Protein 7UBZ (pdb70)

Solvent-accessible surface area: 37827 Å² total; per-residue (Å²): 117,94,34,130,5,78,44,4,9,88,56,132,27,21,68,0,0,108,4,3,58,83,15,80,27,117,61,0,81,125,40,3,103,59,18,82,13,50,131,71,15,141,82,43,0,10,0,4,1,2,1,0,13,12,0,14,104,150,67,73,41,107,98,36,25,58,2,0,6,38,0,20,125,47,44,2,34,14,25,38,49,12,77,67,2,32,6,0,3,0,15,0,0,0,22,0,36,39,7,43,5,0,103,6,0,5,104,25,56,18,56,19,62,14,70,8,128,54,49,45,12,6,1,0,4,9,0,0,10,6,119,41,17,98,0,0,56,7,0,20,104,107,54,10,65,31,50,25,58,8,92,14,13,8,4,0,2,4,1,0,1,1,2,46,7,23,77,5,0,15,21,0,2,96,101,53,6,56,23,82,42,120,5,108,58,23,30,21,2,6,15,1,0,64,85,3,27,117,153,21,159,121,59,30,126,65,70,151,60,0,35,75,0,54,63,19,3,80,141,101,65,10,121,54,88,16,82,107,58,213,119,115,22,120,6,74,45,4,7,90,55,129,25,21,68,0,0,120,4,2,61,90,16,79,25,118,64,0,81,146,41,3,100,57,17,82,14,52,134,70,18,137,80,42,0,11,0,4,1,2,1,0,6,8,0,17,109,140,49,70,43,104,98,34,25,59,2,0,5,37,0,20,128,46,44,2,32,14,24,39,49,13,78,61,3,31,6,0,3,0,14,0,0,0,21,0,37,39,7,42,5,0,105,5,0,6,103,23,58,20,57,20,60,13,71,7,125,54,47,45,10,6,1,0,4,9,0,0,15,8,95,39,17,99,0,0,56,5,0,21,106,105,51,10,67,29,49,24,60,8,92,18,12,7,4,0,3,5,1,0,1,1,3,71,8,14,81,4,0,15,22,0,2,99,100,51,6,58,24,79,45,131,6,112,54,24,34,18,2,6,14,2,0,61,76,12,28,117,137,21,158,120,41,29,119,63,70,127,68,0,32,70,0,43,78,19,3,83,137,82,66,11,117,65,86,16,77,112,62,146,168,65,148,45,77,26,33,100,87,11,92,60,55,69,76,24,21,48,123,0,66,129,21,164,102,96,52,0,70,106,0,0,164,90,0,34,61,16,10,74,39,3,2,37,15,62,0,6,49,3,0,52,70,18,116,22,2,59,106,91,5,84,57,44,20,110,11,18,112,31,0,1,52,61,56,50,15,0,132,94,4,22,1,16,60,6,0,0,4,32,10,16,56,94,14,42,0,2,0,1,0,0,36,28,70,80,82,24,0,43,117,59,11,45,25,0,0,0,37,27,32,74,109,123,83,59,50,3,9,97,41,0,11,82,18,0,12,26,45,89,58,56,117,11,4,18,49,4,0,30,7,10,16,48,11,26,141,36,135,18,36,101,21,70,99,114,82,42,31,20,119,45,24,82,81,31,58,112,64,10,96,40,1,17,69,57,5,160,77,89,112,116,191,124,26,67,25,32,102,107,17,93,58,55,70,66,15,28,45,119,0,65,124,22,162,104,91,53,0,76,120,3,2,68,90,0,37,58,15,10,84,38,3,2,32,15,54,0,11,43,2,0,63,82,19,116,26,2,60,108,92,4,85,61,42,18,109,9,18,116,34,0,1,48,58,56,43,19,0,130,111,3,22,0,16,62,6,0,0,2,29,10,14,55,96,14,40,0,3,0,1,0,0,33,26,67,82,83,24,0,40,118,64,13,40,24,0,0,0,2,31,14,75,105,119,68,62,47,3,11,98,55,0,16,81,16,0,13,26,74,99,54,38,101,14,4,0,39,4,0,4,8,9,17,45,8,28,139,30,135,21,40,49,9,17,114,13,25,58,1,0,66,25,4,79,86,83,129,92,40,28,23,54,44,25,97,83,31,59,112,70,9,93,85,3,20,70,61,8,162,81,96,128

Nearest PDB structures (foldseek):
  9cys-assembly1_I  TM=1.002E+00  e=6.330E-37  Enterobacter cloacae
  7kb2-assembly2_B  TM=9.892E-01  e=1.558E-25  Enterobacter cloacae subsp. cloacae ATCC 13047
  1k1b-assembly1_A  TM=7.495E-01  e=2.808E-07  Homo sapiens
  3t9k-assembly1_A  TM=4.883E-01  e=1.430E-04  Homo sapiens
  3t9k-assembly2_B  TM=4.701E-01  e=3.176E-04  Homo sapiens

Organism: Enterobacter cloacae subsp. cloacae (strain ATCC 13047 / DSM 30054 / NBRC 13535 / NCTC 10005 / WDCM 00083 / NCDC 279-56) (NCBI:txid716541)

Structure (mmCIF, N/CA/C/O backbone):
data_7UBZ
#
_entry.id   7UBZ
#
_cell.length_a   87.172
_cell.length_b   120.493
_cell.length_c   122.804
_cell.angle_alpha   90.000
_cell.angle_beta   90.000
_cell.angle_gamma   90.000
#
_symmetry.space_group_name_H-M   'P 21 21 21'
#
loop_
_entity.id
_entity.type
_entity.pdbx_description
1 polymer 'Ankyrin repeat domain-containing protein'
2 polymer 'T6SS lipase effector'
3 non-polymer GLYCEROL
4 non-polymer 'CITRATE ANION'
5 non-polymer methylglyoxal
6 water water
#
loop_
_atom_site.group_PDB
_atom_site.id
_atom_site.type_symbol
_atom_site.label_atom_id
_atom_site.label_alt_id
_atom_site.label_comp_id
_atom_site.label_asym_id
_atom_site.label_entity_id
_atom_site.label_seq_id
_atom_site.pdbx_PDB_ins_code
_atom_site.Cartn_x
_atom_site.Cartn_y
_atom_site.Cartn_z
_atom_site.occupancy
_atom_site.B_iso_or_equiv
_atom_site.auth_seq_id
_atom_site.auth_comp_id
_atom_site.auth_asym_id
_atom_site.auth_atom_id
_atom_site.pdbx_PDB_model_num
ATOM 1 N N . MET A 1 1 ? 43.927 11.359 30.890 1.00 76.33 1 MET A N 1
ATOM 2 C CA . MET A 1 1 ? 42.577 11.203 30.359 1.00 74.14 1 MET A CA 1
ATOM 3 C C . MET A 1 1 ? 42.527 10.081 29.324 1.00 81.68 1 MET A C 1
ATOM 4 O O . MET A 1 1 ? 42.530 8.896 29.675 1.00 75.22 1 MET A O 1
ATOM 6 N N . ASP A 1 2 ? 42.467 10.471 28.048 1.00 80.78 2 ASP A N 1
ATOM 7 C CA . ASP A 1 2 ? 42.554 9.543 26.924 1.00 73.74 2 ASP A CA 1
ATOM 8 C C . ASP A 1 2 ? 44.012 9.505 26.476 1.00 60.65 2 ASP A C 1
ATOM 9 O O . ASP A 1 2 ? 44.548 10.509 25.994 1.00 57.19 2 ASP A O 1
ATOM 11 N N . LEU A 1 3 ? 44.658 8.358 26.664 1.00 55.20 3 LEU A N 1
ATOM 12 C CA . LEU A 1 3 ? 46.074 8.212 26.349 1.00 43.21 3 LEU A CA 1
ATOM 13 C C . LEU A 1 3 ? 46.257 8.000 24.848 1.00 32.99 3 LEU A C 1
ATOM 14 O O . LEU A 1 3 ? 45.376 7.476 24.166 1.00 43.86 3 LEU A O 1
ATOM 19 N N . LYS A 1 4 ? 47.416 8.402 24.339 1.00 35.63 4 LYS A N 1
ATOM 20 C CA . LYS A 1 4 ? 47.748 8.183 22.944 1.00 36.81 4 LYS A CA 1
ATOM 21 C C . LYS A 1 4 ? 49.025 7.364 22.849 1.00 31.23 4 LYS A C 1
ATOM 22 O O . LYS A 1 4 ? 50.035 7.738 23.455 1.00 31.94 4 LYS A O 1
ATOM 28 N N . PRO A 1 5 ? 49.041 6.280 22.081 1.00 33.26 5 PRO A N 1
ATOM 29 C CA . PRO A 1 5 ? 50.227 5.402 22.107 1.00 33.08 5 PRO A CA 1
ATOM 30 C C . PRO A 1 5 ? 51.467 6.060 21.558 1.00 35.16 5 PRO A C 1
ATOM 31 O O . PRO A 1 5 ? 52.575 5.710 21.980 1.00 28.40 5 PRO A O 1
ATOM 35 N N . ASP A 1 6 ? 51.310 7.034 20.647 1.00 30.14 6 ASP A N 1
ATOM 36 C CA . ASP A 1 6 ? 52.432 7.765 20.064 1.00 31.41 6 ASP A CA 1
ATOM 37 C C . ASP A 1 6 ? 53.176 8.603 21.084 1.00 31.34 6 ASP A C 1
ATOM 38 O O . ASP A 1 6 ? 54.316 9.001 20.833 1.00 34.76 6 ASP A O 1
ATOM 43 N N . ASN A 1 7 ? 52.561 8.898 22.229 1.00 33.16 7 ASN A N 1
ATOM 44 C CA . ASN A 1 7 ? 53.284 9.591 23.288 1.00 30.92 7 ASN A CA 1
ATOM 45 C C . ASN A 1 7 ? 54.328 8.712 23.959 1.00 31.81 7 ASN A C 1
ATOM 46 O O . ASN A 1 7 ? 55.236 9.244 24.617 1.00 30.44 7 ASN A O 1
ATOM 51 N N . TYR A 1 8 ? 54.247 7.391 23.786 1.00 31.74 8 TYR A N 1
ATOM 52 C CA . TYR A 1 8 ? 55.171 6.485 24.465 1.00 31.87 8 TYR A CA 1
ATOM 53 C C . TYR A 1 8 ? 55.999 5.616 23.547 1.00 26.25 8 TYR A C 1
ATOM 54 O O . TYR A 1 8 ? 57.108 5.221 23.938 1.00 29.19 8 TYR A O 1
ATOM 63 N N . PHE A 1 9 ? 55.503 5.291 22.352 1.00 25.74 9 PHE A N 1
ATOM 64 C CA . PHE A 1 9 ? 56.128 4.302 21.489 1.00 27.04 9 PHE A CA 1
ATOM 65 C C . PHE A 1 9 ? 56.295 4.823 20.067 1.00 34.95 9 PHE A C 1
ATOM 66 O O . PHE A 1 9 ? 55.520 5.666 19.590 1.00 29.61 9 PHE A O 1
ATOM 74 N N . SER A 1 10 ? 57.263 4.223 19.374 1.00 28.84 10 SER A N 1
ATOM 75 C CA A SER A 1 10 ? 57.431 4.443 17.941 0.64 28.37 10 SER A CA 1
ATOM 76 C CA B SER A 1 10 ? 57.475 4.446 17.947 0.36 28.47 10 SER A CA 1
ATOM 77 C C . SER A 1 10 ? 57.735 3.110 17.263 1.00 38.38 10 SER A C 1
ATOM 78 O O . SER A 1 10 ? 57.829 2.060 17.909 1.00 29.22 10 SER A O 1
ATOM 83 N N . GLY A 1 11 ? 57.853 3.141 15.931 1.00 31.63 11 GLY A N 1
ATOM 84 C CA . GLY A 1 11 ? 58.218 1.914 15.216 1.00 32.71 11 GLY A CA 1
ATOM 85 C C . GLY A 1 11 ? 57.308 0.720 15.465 1.00 27.61 11 GLY A C 1
ATOM 86 O O . GLY A 1 11 ? 56.078 0.835 15.545 1.00 28.95 11 GLY A O 1
ATOM 87 N N . GLN A 1 12 ? 57.919 -0.467 15.528 1.00 27.13 12 GLN A N 1
ATOM 88 C CA . GLN A 1 12 ? 57.135 -1.687 15.671 1.00 29.39 12 GLN A CA 1
ATOM 89 C C . GLN A 1 12 ? 56.440 -1.753 17.025 1.00 26.40 12 GLN A C 1
ATOM 90 O O . GLN A 1 12 ? 55.362 -2.336 17.121 1.00 25.90 12 GLN A O 1
ATOM 96 N N . GLN A 1 13 ? 57.040 -1.169 18.068 1.00 25.93 13 GLN A N 1
ATOM 97 C CA . GLN A 1 13 ? 56.340 -1.116 19.356 1.00 22.94 13 GLN A CA 1
ATOM 98 C C . GLN A 1 13 ? 55.068 -0.300 19.223 1.00 28.65 13 GLN A C 1
ATOM 99 O O . GLN A 1 13 ? 54.035 -0.644 19.799 1.00 23.24 13 GLN A O 1
ATOM 105 N N . LEU A 1 14 ? 55.115 0.783 18.447 1.00 25.49 14 LEU A N 1
ATOM 106 C CA . LEU A 1 14 ? 53.907 1.580 18.236 1.00 27.28 14 LEU A CA 1
ATOM 107 C C . LEU A 1 14 ? 52.853 0.792 17.465 1.00 26.57 14 LEU A C 1
ATOM 108 O O . LEU A 1 14 ? 51.661 0.885 17.764 1.00 24.36 14 LEU A O 1
ATOM 113 N N . THR A 1 15 ? 53.258 0.027 16.451 1.00 28.23 15 THR A N 1
ATOM 114 C CA . THR A 1 15 ? 52.274 -0.773 15.727 1.00 26.85 15 THR A CA 1
ATOM 115 C C . THR A 1 15 ? 51.566 -1.761 16.664 1.00 30.93 15 THR A C 1
ATOM 116 O O . THR A 1 15 ? 50.333 -1.888 16.639 1.00 26.42 15 THR A O 1
ATOM 120 N N . LEU A 1 16 ? 52.325 -2.419 17.547 1.00 23.40 16 LEU A N 1
ATOM 121 C CA . LEU A 1 16 ? 51.694 -3.282 18.556 1.00 21.29 16 LEU A CA 1
ATOM 122 C C . LEU A 1 16 ? 50.835 -2.474 19.536 1.00 22.59 16 LEU A C 1
ATOM 123 O O . LEU A 1 16 ? 49.743 -2.904 19.905 1.00 24.76 16 LEU A O 1
ATOM 128 N N . ALA A 1 17 ? 51.338 -1.320 19.996 1.00 23.58 17 ALA A N 1
ATOM 129 C CA . ALA A 1 17 ? 50.553 -0.481 20.907 1.00 22.60 17 ALA A CA 1
ATOM 130 C C . ALA A 1 17 ? 49.229 -0.052 20.287 1.00 27.45 17 ALA A C 1
ATOM 131 O O . ALA A 1 17 ? 48.237 0.118 20.994 1.00 24.29 17 ALA A O 1
ATOM 133 N N . ARG A 1 18 ? 49.184 0.139 18.970 1.00 26.54 18 ARG A N 1
ATOM 134 C CA . ARG A 1 18 ? 47.902 0.495 18.365 1.00 25.19 18 ARG A CA 1
ATOM 135 C C . ARG A 1 18 ? 46.975 -0.696 18.301 1.00 24.14 18 ARG A C 1
ATOM 136 O O . ARG A 1 18 ? 45.759 -0.551 18.454 1.00 26.24 18 ARG A O 1
ATOM 144 N N . ALA A 1 19 ? 47.518 -1.897 18.087 1.00 23.10 19 ALA A N 1
ATOM 145 C CA . ALA A 1 19 ? 46.654 -3.073 18.146 1.00 23.82 19 ALA A CA 1
ATOM 146 C C . ALA A 1 19 ? 46.074 -3.262 19.554 1.00 25.17 19 ALA A C 1
ATOM 147 O O . ALA A 1 19 ? 44.903 -3.633 19.720 1.00 25.15 19 ALA A O 1
ATOM 149 N N . ILE A 1 20 ? 46.897 -3.035 20.581 1.00 25.24 20 ILE A N 1
ATOM 150 C CA . ILE A 1 20 ? 46.402 -3.077 21.959 1.00 24.85 20 ILE A CA 1
ATOM 151 C C . ILE A 1 20 ? 45.325 -2.019 22.179 1.00 22.34 20 ILE A C 1
ATOM 152 O O . ILE A 1 20 ? 44.280 -2.276 22.791 1.00 25.28 20 ILE A O 1
ATOM 157 N N . GLU A 1 21 ? 45.603 -0.798 21.733 1.00 24.95 21 GLU A N 1
ATOM 158 C CA . GLU A 1 21 ? 44.638 0.288 21.887 1.00 28.16 21 GLU A CA 1
ATOM 159 C C . GLU A 1 21 ? 43.295 -0.080 21.270 1.00 26.14 21 GLU A C 1
ATOM 160 O O . GLU A 1 21 ? 42.230 0.247 21.817 1.00 30.65 21 GLU A O 1
ATOM 166 N N . ASN A 1 22 ? 43.319 -0.806 20.165 1.00 29.51 22 ASN A N 1
ATOM 167 C CA . ASN A 1 22 ? 42.090 -1.184 19.488 1.00 33.02 22 ASN A CA 1
ATOM 168 C C . ASN A 1 22 ? 41.506 -2.475 20.035 1.00 33.78 22 ASN A C 1
ATOM 169 O O . ASN A 1 22 ? 40.465 -2.925 19.550 1.00 29.83 22 ASN A O 1
ATOM 174 N N . GLY A 1 23 ? 42.146 -3.099 21.026 1.00 27.61 23 GLY A N 1
ATOM 175 C CA . GLY A 1 23 ? 41.598 -4.328 21.596 1.00 25.58 23 GLY A CA 1
ATOM 176 C C . GLY A 1 23 ? 41.497 -5.496 20.631 1.00 28.91 23 GLY A C 1
ATOM 177 O O . GLY A 1 23 ? 40.603 -6.335 20.770 1.00 29.53 23 GLY A O 1
ATOM 178 N N . GLU A 1 24 ? 42.410 -5.581 19.664 1.00 27.79 24 GLU A N 1
ATOM 179 C CA . GLU A 1 24 ? 42.389 -6.579 18.587 1.00 29.70 24 GLU A CA 1
ATOM 180 C C . GLU A 1 24 ? 43.282 -7.750 18.978 1.00 29.15 24 GLU A C 1
ATOM 181 O O . GLU A 1 24 ? 44.475 -7.737 18.688 1.00 25.85 24 GLU A O 1
ATOM 187 N N . VAL A 1 25 ? 42.687 -8.770 19.613 1.00 26.05 25 VAL A N 1
ATOM 188 C CA . VAL A 1 25 ? 43.449 -9.883 20.187 1.00 27.16 25 VAL A CA 1
ATOM 189 C C . VAL A 1 25 ? 44.275 -10.588 19.116 1.00 29.27 25 VAL A C 1
ATOM 190 O O . VAL A 1 25 ? 45.463 -10.878 19.306 1.00 27.83 25 VAL A O 1
ATOM 194 N N . ASP A 1 26 ? 43.643 -10.933 17.982 1.00 28.88 26 ASP A N 1
ATOM 195 C CA . ASP A 1 26 ? 44.376 -11.701 16.973 1.00 28.61 26 ASP A CA 1
ATOM 196 C C . ASP A 1 26 ? 45.544 -10.904 16.398 1.00 27.82 26 ASP A C 1
ATOM 197 O O . ASP A 1 26 ? 46.602 -11.470 16.094 1.00 26.74 26 ASP A O 1
ATOM 202 N N . GLU A 1 27 ? 45.366 -9.590 16.207 1.00 24.38 27 GLU A N 1
ATOM 203 C CA . GLU A 1 27 ? 46.463 -8.768 15.709 1.00 26.35 27 GLU A CA 1
ATOM 204 C C . GLU A 1 27 ? 47.571 -8.675 16.748 1.00 26.18 27 GLU A C 1
ATOM 205 O O . GLU A 1 27 ? 48.755 -8.682 16.409 1.00 24.77 27 GLU A O 1
ATOM 211 N N . VAL A 1 28 ? 47.200 -8.608 18.024 1.00 23.81 28 VAL A N 1
ATOM 212 C CA . VAL A 1 28 ? 48.213 -8.624 19.083 1.00 23.61 28 VAL A CA 1
ATOM 213 C C . VAL A 1 28 ? 49.021 -9.924 19.050 1.00 21.86 28 VAL A C 1
ATOM 214 O O . VAL A 1 28 ? 50.254 -9.907 19.152 1.00 24.16 28 VAL A O 1
ATOM 218 N N . ILE A 1 29 ? 48.344 -11.072 18.924 1.00 21.02 29 ILE A N 1
ATOM 219 C CA . ILE A 1 29 ? 49.051 -12.348 18.852 1.00 22.75 29 ILE A CA 1
ATOM 220 C C . ILE A 1 29 ? 49.995 -12.372 17.661 1.00 28.03 29 ILE A C 1
ATOM 221 O O . ILE A 1 29 ? 51.151 -12.801 17.776 1.00 24.43 29 ILE A O 1
ATOM 226 N N . LYS A 1 30 ? 49.526 -11.895 16.509 1.00 24.33 30 LYS A N 1
ATOM 227 C CA . LYS A 1 30 ? 50.358 -11.891 15.311 1.00 21.92 30 LYS A CA 1
ATOM 228 C C . LYS A 1 30 ? 51.607 -11.045 15.496 1.00 22.41 30 LYS A C 1
ATOM 229 O O . LYS A 1 30 ? 52.724 -11.483 15.173 1.00 27.39 30 LYS A O 1
ATOM 235 N N . LEU A 1 31 ? 51.445 -9.837 16.041 1.00 22.44 31 LEU A N 1
ATOM 236 C CA . LEU A 1 31 ? 52.553 -8.901 16.110 1.00 21.21 31 LEU A CA 1
ATOM 237 C C . LEU A 1 31 ? 53.491 -9.174 17.282 1.00 24.64 31 LEU A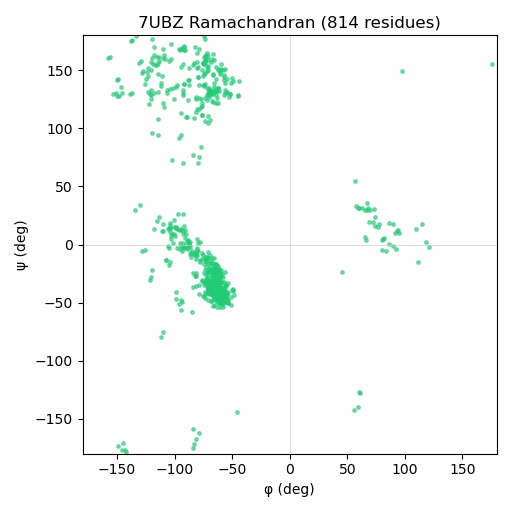 C 1
ATOM 238 O O . LEU A 1 31 ? 54.662 -8.756 17.252 1.00 24.80 31 LEU A O 1
ATOM 243 N N . ALA A 1 32 ? 52.987 -9.778 18.348 1.00 22.33 32 ALA A N 1
ATOM 244 C CA . ALA A 1 32 ? 53.813 -9.826 19.555 1.00 22.35 32 ALA A CA 1
ATOM 245 C C . ALA A 1 32 ? 55.034 -10.707 19.373 1.00 24.20 32 ALA A C 1
ATOM 246 O O . ALA A 1 32 ? 56.006 -10.549 20.111 1.00 26.49 32 ALA A O 1
ATOM 248 N N . SER A 1 33 ? 54.990 -11.656 18.446 1.00 20.89 33 SER A N 1
ATOM 249 C CA . SER A 1 33 ? 56.115 -12.555 18.246 1.00 26.75 33 SER A CA 1
ATOM 250 C C . SER A 1 33 ? 57.317 -11.855 17.633 1.00 29.39 33 SER A C 1
ATOM 251 O O . SER A 1 33 ? 58.437 -12.367 17.759 1.00 29.00 33 SER A O 1
ATOM 254 N N . GLY A 1 34 ? 57.108 -10.740 16.928 1.00 25.28 34 GLY A N 1
ATOM 255 C CA . GLY A 1 34 ? 58.194 -10.017 16.301 1.00 31.29 34 GLY A CA 1
ATOM 256 C C . GLY A 1 34 ? 58.526 -8.670 16.905 1.00 33.20 34 GLY A C 1
ATOM 257 O O . GLY A 1 34 ? 59.291 -7.907 16.299 1.00 30.23 34 GLY A O 1
ATOM 258 N N . THR A 1 35 ? 57.996 -8.338 18.080 1.00 24.60 35 THR A N 1
ATOM 259 C CA . THR A 1 35 ? 58.171 -7.023 18.674 1.00 24.51 35 THR A CA 1
ATOM 260 C C . THR A 1 35 ? 58.993 -7.157 19.951 1.00 25.44 35 THR A C 1
ATOM 261 O O . THR A 1 35 ? 58.922 -8.177 20.629 1.00 24.55 35 THR A O 1
ATOM 265 N N . ASP A 1 36 ? 59.796 -6.148 20.253 1.00 23.75 36 ASP A N 1
ATOM 266 C CA . ASP A 1 36 ? 60.505 -6.133 21.535 1.00 25.89 36 ASP A CA 1
ATOM 267 C C . ASP A 1 36 ? 59.466 -5.802 22.603 1.00 23.95 36 ASP A C 1
ATOM 268 O O . ASP A 1 36 ? 58.978 -4.675 22.650 1.00 25.39 36 ASP A O 1
ATOM 273 N N . LEU A 1 37 ? 59.067 -6.802 23.412 1.00 21.80 37 LEU A N 1
ATOM 274 C CA . LEU A 1 37 ? 57.934 -6.593 24.319 1.00 22.42 37 LEU A CA 1
ATOM 275 C C . LEU A 1 37 ? 58.341 -5.873 25.592 1.00 21.51 37 LEU A C 1
ATOM 276 O O . LEU A 1 37 ? 57.492 -5.232 26.236 1.00 21.90 37 LEU A O 1
ATOM 281 N N . ASN A 1 38 ? 59.621 -5.962 25.982 1.00 20.11 38 ASN A N 1
ATOM 282 C CA . ASN A 1 38 ? 59.994 -5.492 27.314 1.00 21.21 38 ASN A CA 1
ATOM 283 C C . ASN A 1 38 ? 60.734 -4.162 27.349 1.00 23.58 38 ASN A C 1
ATOM 284 O O . ASN A 1 38 ? 60.782 -3.544 28.408 1.00 24.32 38 ASN A O 1
ATOM 289 N N . LYS A 1 39 ? 61.301 -3.692 26.232 1.00 25.26 39 LYS A N 1
ATOM 290 C CA . LYS A 1 39 ? 61.976 -2.390 26.259 1.00 23.16 39 LYS A CA 1
ATOM 291 C C . LYS A 1 39 ? 60.985 -1.270 26.556 1.00 20.86 39 LYS A C 1
ATOM 292 O O . LYS A 1 39 ? 59.995 -1.124 25.827 1.00 24.58 39 LYS A O 1
ATOM 298 N N . PRO A 1 40 ? 61.182 -0.482 27.610 1.00 22.75 40 PRO A N 1
ATOM 299 C CA . PRO A 1 40 ? 60.200 0.566 27.920 1.00 23.15 40 PRO A CA 1
ATOM 300 C C . PRO A 1 40 ? 60.168 1.637 26.857 1.00 23.72 40 PRO A C 1
ATOM 301 O O . PRO A 1 40 ? 61.182 1.952 26.236 1.00 27.60 40 PRO A O 1
ATOM 305 N N . GLY A 1 41 ? 58.982 2.178 26.642 1.00 25.89 41 GLY A N 1
ATOM 306 C CA . GLY A 1 41 ? 58.845 3.435 25.935 1.00 29.24 41 GLY A CA 1
ATOM 307 C C . GLY A 1 41 ? 59.042 4.601 26.884 1.00 29.10 41 GLY A C 1
ATOM 308 O O . GLY A 1 41 ? 59.650 4.482 27.954 1.00 29.37 41 GLY A O 1
ATOM 309 N N . LYS A 1 42 ? 58.511 5.756 26.481 1.00 28.14 42 LYS A N 1
ATOM 310 C CA . LYS A 1 42 ? 58.652 6.974 27.273 1.00 30.42 42 LYS A CA 1
ATOM 311 C C . LYS A 1 42 ? 57.806 6.911 28.541 1.00 29.25 42 LYS A C 1
ATOM 312 O O . LYS A 1 42 ? 56.849 6.138 28.645 1.00 27.82 42 LYS A O 1
ATOM 318 N N . GLU A 1 43 ? 58.183 7.740 29.517 1.00 27.78 43 GLU A N 1
ATOM 319 C CA . GLU A 1 43 ? 57.426 7.895 30.762 1.00 30.03 43 GLU A CA 1
ATOM 320 C C . GLU A 1 43 ? 57.254 6.571 31.501 1.00 26.82 43 GLU A C 1
ATOM 321 O O . GLU A 1 43 ? 56.231 6.360 32.169 1.00 28.91 43 GLU A O 1
ATOM 327 N N . ASP A 1 44 ? 58.246 5.692 31.393 1.00 24.77 44 ASP A N 1
ATOM 328 C CA . ASP A 1 44 ? 58.262 4.362 32.019 1.00 26.89 44 ASP A CA 1
ATOM 329 C C . ASP A 1 44 ? 57.197 3.429 31.449 1.00 26.53 44 ASP A C 1
ATOM 330 O O . ASP A 1 44 ? 57.046 2.312 31.962 1.00 24.80 44 ASP A O 1
ATOM 335 N N . MET A 1 45 ? 56.437 3.843 30.439 1.00 24.37 45 MET A N 1
ATOM 336 C CA . MET A 1 45 ? 55.453 2.953 29.827 1.00 23.21 45 MET A CA 1
ATOM 337 C C . MET A 1 45 ? 56.058 1.736 29.153 1.00 25.56 45 MET A C 1
ATOM 338 O O . MET A 1 45 ? 56.904 1.855 28.267 1.00 31.49 45 MET A O 1
ATOM 343 N N . THR A 1 46 ? 55.581 0.556 29.541 1.00 22.87 46 THR A N 1
ATOM 344 C CA . THR A 1 46 ? 55.903 -0.664 28.818 1.00 19.87 46 THR A CA 1
ATOM 345 C C . THR A 1 46 ? 54.658 -1.155 28.086 1.00 17.45 46 THR A C 1
ATOM 346 O O . THR A 1 46 ? 53.543 -0.713 28.346 1.00 20.26 46 THR A O 1
ATOM 350 N N . LEU A 1 47 ? 54.866 -2.039 27.119 1.00 19.10 47 LEU A N 1
ATOM 351 C CA . LEU A 1 47 ? 53.726 -2.574 26.377 1.00 19.56 47 LEU A CA 1
ATOM 352 C C . LEU A 1 47 ? 52.745 -3.308 27.297 1.00 22.82 47 LEU A C 1
ATOM 353 O O . LEU A 1 47 ? 51.529 -3.199 27.110 1.00 19.45 47 LEU A O 1
ATOM 358 N N . LEU A 1 48 ? 53.239 -3.966 28.355 1.00 19.10 48 LEU A N 1
ATOM 359 C CA . LEU A 1 48 ? 52.311 -4.621 29.273 1.00 19.86 48 LEU A CA 1
ATOM 360 C C . LEU A 1 48 ? 51.550 -3.605 30.137 1.00 19.29 48 LEU A C 1
ATOM 361 O O . LEU A 1 48 ? 50.346 -3.761 30.371 1.00 20.85 48 LEU A O 1
ATOM 366 N N . PHE A 1 49 ? 52.222 -2.556 30.644 1.00 19.48 49 PHE A N 1
ATOM 367 C CA . PHE A 1 49 ? 51.470 -1.505 31.340 1.00 20.72 49 PHE A CA 1
ATOM 368 C C . PHE A 1 49 ? 50.463 -0.842 30.388 1.00 21.55 49 PHE A C 1
ATOM 369 O O . PHE A 1 49 ? 49.341 -0.518 30.783 1.00 20.83 49 PHE A O 1
ATOM 377 N N . TRP A 1 50 ? 50.833 -0.688 29.120 1.00 21.90 50 TRP A N 1
ATOM 378 C CA . TRP A 1 50 ? 49.910 -0.113 28.145 1.00 20.92 50 TRP A CA 1
ATOM 379 C C . TRP A 1 50 ? 48.674 -0.990 27.990 1.00 19.80 50 TRP A C 1
ATOM 380 O O . TRP A 1 50 ? 47.535 -0.482 27.947 1.00 20.73 50 TRP A O 1
ATOM 391 N N . ALA A 1 51 ? 48.864 -2.313 27.982 1.00 22.23 51 ALA A N 1
ATOM 392 C CA . ALA A 1 51 ? 47.723 -3.219 27.922 1.00 17.96 51 ALA A CA 1
ATOM 393 C C . ALA A 1 51 ? 46.848 -3.099 29.165 1.00 21.52 51 ALA A C 1
ATOM 394 O O . ALA A 1 51 ? 45.615 -3.070 29.051 1.00 22.23 51 ALA A O 1
ATOM 396 N N . VAL A 1 52 ? 47.456 -3.010 30.361 1.00 19.69 52 VAL A N 1
ATOM 397 C CA . VAL A 1 52 ? 46.641 -2.766 31.560 1.00 18.22 52 VAL A CA 1
ATOM 398 C C . VAL A 1 52 ? 45.850 -1.469 31.404 1.00 17.66 52 VAL A C 1
ATOM 399 O O . VAL A 1 52 ? 44.643 -1.424 31.683 1.00 21.73 52 VAL A O 1
ATOM 403 N N . MET A 1 53 ? 46.514 -0.408 30.960 1.00 20.68 53 MET A N 1
ATOM 404 C CA . MET A 1 53 ? 45.847 0.890 30.828 1.00 25.66 53 MET A CA 1
ATOM 405 C C . MET A 1 53 ? 44.738 0.879 29.795 1.00 29.91 53 MET A C 1
ATOM 406 O O . MET A 1 53 ? 43.872 1.765 29.821 1.00 26.25 53 MET A O 1
ATOM 411 N N . ASN A 1 54 ? 44.754 -0.084 28.881 1.00 24.01 54 ASN A N 1
ATOM 412 C CA . ASN A 1 54 ? 43.719 -0.205 27.864 1.00 23.36 54 ASN A CA 1
ATOM 413 C C . ASN A 1 54 ? 42.704 -1.267 28.215 1.00 24.71 54 ASN A C 1
ATOM 414 O O . ASN A 1 54 ? 42.018 -1.767 27.328 1.00 27.01 54 ASN A O 1
ATOM 419 N N . SER A 1 55 ? 42.590 -1.625 29.501 1.00 19.39 55 SER A N 1
ATOM 420 C CA . SER A 1 55 ? 41.613 -2.620 29.918 1.00 23.30 55 SER A CA 1
ATOM 421 C C . SER A 1 55 ? 40.860 -2.156 31.160 1.00 21.52 55 SER A C 1
ATOM 422 O O . SER A 1 55 ? 40.439 -2.978 31.979 1.00 21.77 55 SER A O 1
ATOM 425 N N . ILE A 1 56 ? 40.689 -0.842 31.339 1.00 19.98 56 ILE A N 1
ATOM 426 C CA . ILE A 1 56 ? 40.043 -0.337 32.549 1.00 18.32 56 ILE A CA 1
ATOM 427 C C . ILE A 1 56 ? 38.783 0.443 32.192 1.00 22.35 56 ILE A C 1
ATOM 428 O O . ILE A 1 56 ? 38.582 0.844 31.049 1.00 23.18 56 ILE A O 1
ATOM 433 N N . ASN A 1 57 ? 37.912 0.590 33.190 1.00 25.16 57 ASN A N 1
ATOM 434 C CA . ASN A 1 57 ? 36.666 1.385 33.060 1.00 24.54 57 ASN A CA 1
ATOM 435 C C . ASN A 1 57 ? 35.852 0.740 31.938 1.00 23.52 57 ASN A C 1
ATOM 436 O O . ASN A 1 57 ? 35.618 -0.486 31.968 1.00 23.57 57 ASN A O 1
ATOM 441 N N . ASN A 1 58 ? 35.427 1.509 30.919 1.00 21.99 58 ASN A N 1
ATOM 442 C CA . ASN A 1 58 ? 34.575 0.941 29.863 1.00 20.50 58 ASN A CA 1
ATOM 443 C C . ASN A 1 58 ? 35.340 -0.013 28.964 1.00 28.16 58 ASN A C 1
ATOM 444 O O . ASN A 1 58 ? 34.727 -0.751 28.185 1.00 23.16 58 ASN A O 1
ATOM 449 N N . GLN A 1 59 ? 36.662 -0.035 29.076 1.00 24.15 59 GLN A N 1
ATOM 450 C CA . GLN A 1 59 ? 37.460 -0.965 28.312 1.00 23.70 59 GLN A CA 1
ATOM 451 C C . GLN A 1 59 ? 37.813 -2.210 29.093 1.00 24.23 59 GLN A C 1
ATOM 452 O O . GLN A 1 59 ? 38.624 -3.004 28.611 1.00 24.54 59 GLN A O 1
ATOM 458 N N . LYS A 1 60 ? 37.175 -2.447 30.237 1.00 21.00 60 LYS A N 1
ATOM 459 C CA . LYS A 1 60 ? 37.432 -3.709 30.962 1.00 21.19 60 LYS A CA 1
ATOM 460 C C . LYS A 1 60 ? 36.557 -4.814 30.374 1.00 18.28 60 LYS A C 1
ATOM 461 O O . LYS A 1 60 ? 35.523 -5.205 30.927 1.00 24.39 60 LYS A O 1
ATOM 467 N N . THR A 1 61 ? 36.976 -5.318 29.228 1.00 21.59 61 THR A N 1
ATOM 468 C CA . THR A 1 61 ? 36.234 -6.319 28.486 1.00 24.74 61 THR A CA 1
ATOM 469 C C . THR A 1 61 ? 37.007 -7.625 28.461 1.00 26.08 61 THR A C 1
ATOM 470 O O . THR A 1 61 ? 38.226 -7.648 28.686 1.00 23.46 61 THR A O 1
ATOM 474 N N . PRO A 1 62 ? 36.335 -8.730 28.165 1.00 22.78 62 PRO A N 1
ATOM 475 C CA . PRO A 1 62 ? 37.054 -10.009 28.115 1.00 24.70 62 PRO A CA 1
ATOM 476 C C . PRO A 1 62 ? 38.192 -10.010 27.116 1.00 24.23 62 PRO A C 1
ATOM 477 O O . PRO A 1 62 ? 39.277 -10.554 27.405 1.00 25.92 62 PRO A O 1
ATOM 481 N N . GLU A 1 63 ? 37.976 -9.426 25.931 1.00 21.78 63 GLU A N 1
ATOM 482 C CA . GLU A 1 63 ? 39.050 -9.424 24.940 1.00 23.46 63 GLU A CA 1
ATOM 483 C C . GLU A 1 63 ? 40.233 -8.573 25.396 1.00 22.87 63 GLU A C 1
ATOM 484 O O . GLU A 1 63 ? 41.394 -8.973 25.213 1.00 23.79 63 GLU A O 1
ATOM 490 N N . ARG A 1 64 ? 39.972 -7.382 25.945 1.00 20.58 64 ARG A N 1
ATOM 491 C CA . ARG A 1 64 ? 41.080 -6.522 26.360 1.00 18.73 64 ARG A CA 1
ATOM 492 C C . ARG A 1 64 ? 41.812 -7.100 27.573 1.00 21.82 64 ARG A C 1
ATOM 493 O O . ARG A 1 64 ? 43.043 -6.927 27.686 1.00 23.11 64 ARG A O 1
ATOM 501 N N . LEU A 1 65 ? 41.108 -7.832 28.439 1.00 21.79 65 LEU A N 1
ATOM 502 C CA . LEU A 1 65 ? 41.820 -8.558 29.504 1.00 21.63 65 LEU A CA 1
ATOM 503 C C . LEU A 1 65 ? 42.684 -9.661 28.904 1.00 26.41 65 LEU A C 1
ATOM 504 O O . LEU A 1 65 ? 43.843 -9.851 29.295 1.00 21.54 65 LEU A O 1
ATOM 509 N N . ASN A 1 66 ? 42.160 -10.366 27.904 1.00 21.88 66 ASN A N 1
ATOM 510 C CA . ASN A 1 66 ? 42.932 -11.440 27.284 1.00 21.56 66 ASN A CA 1
ATOM 511 C C . ASN A 1 66 ? 44.155 -10.913 26.531 1.00 20.23 66 ASN A C 1
ATOM 512 O O . ASN A 1 66 ? 45.130 -11.655 26.356 1.00 22.25 66 ASN A O 1
ATOM 517 N N . VAL A 1 67 ? 44.150 -9.646 26.108 1.00 19.18 67 VAL A N 1
ATOM 518 C CA . VAL A 1 67 ? 45.357 -9.079 25.500 1.00 18.83 67 VAL A CA 1
ATOM 519 C C . VAL A 1 67 ? 46.519 -9.146 26.483 1.00 22.24 67 VAL A C 1
ATOM 520 O O . VAL A 1 67 ? 47.657 -9.448 26.097 1.00 22.02 67 VAL A O 1
ATOM 524 N N . ILE A 1 68 ? 46.254 -8.839 27.768 1.00 20.45 68 ILE A N 1
ATOM 525 C CA . ILE A 1 68 ? 47.298 -8.951 28.792 1.00 17.83 68 ILE A CA 1
ATOM 526 C C . ILE A 1 68 ? 47.859 -10.377 28.816 1.00 18.31 68 ILE A C 1
ATOM 527 O O . ILE A 1 68 ? 49.079 -10.590 28.856 1.00 20.18 68 ILE A O 1
ATOM 532 N N . THR A 1 69 ? 46.968 -11.373 28.843 1.00 18.02 69 THR A N 1
ATOM 533 C CA . THR A 1 69 ? 47.363 -12.776 28.867 1.00 21.91 69 THR A CA 1
ATOM 534 C C . THR A 1 69 ? 48.237 -13.109 27.676 1.00 22.41 69 THR A C 1
ATOM 535 O O . THR A 1 69 ? 49.300 -13.730 27.819 1.00 19.29 69 THR A O 1
ATOM 539 N N . MET A 1 70 ? 47.821 -12.663 26.493 1.00 20.21 70 MET A N 1
ATOM 540 C CA . MET A 1 70 ? 48.510 -13.069 25.278 1.00 21.07 70 MET A CA 1
ATOM 541 C C . MET A 1 70 ? 49.891 -12.389 25.201 1.00 18.57 70 MET A C 1
ATOM 542 O O . MET A 1 70 ? 50.841 -12.980 24.677 1.00 20.70 70 MET A O 1
ATOM 547 N N . LEU A 1 71 ? 50.028 -11.157 25.719 1.00 19.26 71 LEU A N 1
ATOM 548 C CA . LEU A 1 71 ? 51.342 -10.506 25.731 1.00 20.60 71 LEU A CA 1
ATOM 549 C C . LEU A 1 71 ? 52.308 -11.257 26.640 1.00 19.00 71 LEU A C 1
ATOM 550 O O . LEU A 1 71 ? 53.487 -11.456 26.292 1.00 18.55 71 LEU A O 1
ATOM 555 N N . ILE A 1 72 ? 51.825 -11.679 27.810 1.00 18.05 72 ILE A N 1
ATOM 556 C CA . ILE A 1 72 ? 52.687 -12.476 28.696 1.00 19.74 72 ILE A CA 1
ATOM 557 C C . ILE A 1 72 ? 53.044 -13.817 28.051 1.00 19.38 72 ILE A C 1
ATOM 558 O O . ILE A 1 72 ? 54.212 -14.268 28.117 1.00 18.44 72 ILE A O 1
ATOM 563 N N . LYS A 1 73 ? 52.069 -14.485 27.429 1.00 19.87 73 LYS A N 1
ATOM 564 C CA . LYS A 1 73 ? 52.365 -15.737 26.726 1.00 22.51 73 LYS A CA 1
ATOM 565 C C . LYS A 1 73 ? 53.442 -15.543 25.664 1.00 25.11 73 LYS A C 1
ATOM 566 O O . LYS A 1 73 ? 54.239 -16.459 25.420 1.00 21.78 73 LYS A O 1
ATOM 572 N N . ALA A 1 74 ? 53.503 -14.365 25.054 1.00 19.33 74 ALA A N 1
ATOM 573 C CA . ALA A 1 74 ? 54.478 -14.065 23.995 1.00 21.81 74 ALA A CA 1
ATOM 574 C C . ALA A 1 74 ? 55.847 -13.666 24.544 1.00 22.47 74 ALA A C 1
ATOM 575 O O . ALA A 1 74 ? 56.805 -13.511 23.756 1.00 23.08 74 ALA A O 1
ATOM 577 N N . GLY A 1 75 ? 55.972 -13.456 25.856 1.00 19.04 75 GLY A N 1
ATOM 578 C CA . GLY A 1 75 ? 57.255 -13.066 26.421 1.00 21.82 75 GLY A CA 1
ATOM 579 C C . GLY A 1 75 ? 57.293 -11.743 27.167 1.00 23.99 75 GLY A C 1
ATOM 580 O O . GLY A 1 75 ? 58.369 -11.377 27.673 1.00 19.62 75 GLY A O 1
ATOM 581 N N . ALA A 1 76 ? 56.207 -10.969 27.253 1.00 20.50 76 ALA A N 1
ATOM 582 C CA . ALA A 1 76 ? 56.230 -9.755 28.051 1.00 17.43 76 ALA A CA 1
ATOM 583 C C . ALA A 1 76 ? 56.353 -10.155 29.524 1.00 17.77 76 ALA A C 1
ATOM 584 O O . ALA A 1 76 ? 55.626 -11.040 29.995 1.00 18.87 76 ALA A O 1
ATOM 586 N N . ASP A 1 77 ? 57.270 -9.506 30.231 1.00 18.63 77 ASP A N 1
ATOM 587 C CA . ASP A 1 77 ? 57.615 -9.942 31.597 1.00 21.00 77 ASP A CA 1
ATOM 588 C C . ASP A 1 77 ? 56.706 -9.242 32.609 1.00 16.94 77 ASP A C 1
ATOM 589 O O . ASP A 1 77 ? 56.857 -8.020 32.829 1.00 19.46 77 ASP A O 1
ATOM 594 N N . PRO A 1 78 ? 55.774 -9.954 33.255 1.00 17.76 78 PRO A N 1
ATOM 595 C CA . PRO A 1 78 ? 54.869 -9.301 34.216 1.00 17.85 78 PRO A CA 1
ATOM 596 C C . PRO A 1 78 ? 55.554 -8.897 35.512 1.00 21.00 78 PRO A C 1
ATOM 597 O O . PRO A 1 78 ? 54.963 -8.146 36.303 1.00 18.46 78 PRO A O 1
ATOM 601 N N . LEU A 1 79 ? 56.786 -9.346 35.741 1.00 17.11 79 LEU A N 1
ATOM 602 C CA . LEU A 1 79 ? 57.538 -8.922 36.921 1.00 15.91 79 LEU A CA 1
ATOM 603 C C . LEU A 1 79 ? 58.619 -7.890 36.635 1.00 19.84 79 LEU A C 1
ATOM 604 O O . LEU A 1 79 ? 59.458 -7.629 37.520 1.00 19.85 79 LEU A O 1
ATOM 609 N N . GLN A 1 80 ? 58.646 -7.307 35.433 1.00 18.91 80 GLN A N 1
ATOM 610 C CA . GLN A 1 80 ? 59.644 -6.278 35.130 1.00 19.55 80 GLN A CA 1
ATOM 611 C C . GLN A 1 80 ? 59.483 -5.053 36.028 1.00 16.91 80 GLN A C 1
ATOM 612 O O . GLN A 1 80 ? 58.417 -4.404 36.005 1.00 19.49 80 GLN A O 1
ATOM 618 N N . PRO A 1 81 ? 60.497 -4.669 36.785 1.00 17.40 81 PRO A N 1
ATOM 619 C CA . PRO A 1 81 ? 60.381 -3.469 37.614 1.00 21.43 81 PRO A CA 1
ATOM 620 C C . PRO A 1 81 ? 60.483 -2.201 36.776 1.00 21.08 81 PRO A C 1
ATOM 621 O O . PRO A 1 81 ? 60.991 -2.201 35.648 1.00 21.04 81 PRO A O 1
ATOM 625 N N . ARG A 1 82 ? 59.922 -1.129 37.317 1.00 21.33 82 ARG A N 1
ATOM 626 C CA . ARG A 1 82 ? 60.177 0.226 36.833 1.00 22.37 82 ARG A CA 1
ATOM 627 C C . ARG A 1 82 ? 61.340 0.820 37.612 1.00 23.84 82 ARG A C 1
ATOM 628 O O . ARG A 1 82 ? 61.790 0.248 38.613 1.00 24.11 82 ARG A O 1
ATOM 636 N N . PRO A 1 83 ? 61.887 1.946 37.155 1.00 22.20 83 PRO A N 1
ATOM 637 C CA . PRO A 1 83 ? 63.016 2.561 37.874 1.00 22.29 83 PRO A CA 1
ATOM 638 C C . PRO A 1 83 ? 62.610 3.078 39.249 1.00 23.87 83 PRO A C 1
ATOM 639 O O . PRO A 1 83 ? 61.444 3.340 39.524 1.00 23.78 83 PRO A O 1
ATOM 643 N N . GLN A 1 84 ? 63.631 3.334 40.066 1.00 25.32 84 GLN A N 1
ATOM 644 C CA . GLN A 1 84 ? 63.476 3.953 41.386 1.00 23.71 84 GLN A CA 1
ATOM 645 C C . GLN A 1 84 ? 62.606 3.138 42.332 1.00 27.98 84 GLN A C 1
ATOM 646 O O . GLN A 1 84 ? 61.949 3.700 43.210 1.00 28.12 84 GLN A O 1
ATOM 652 N N . GLY A 1 85 ? 62.630 1.816 42.186 1.00 24.27 85 GLY A N 1
ATOM 653 C CA . GLY A 1 85 ? 61.861 0.976 43.095 1.00 24.16 85 GLY A CA 1
ATOM 654 C C . GLY A 1 85 ? 60.381 0.958 42.812 1.00 24.58 85 GLY A C 1
ATOM 655 O O . GLY A 1 85 ? 59.598 0.561 43.690 1.00 24.19 85 GLY A O 1
ATOM 656 N N . LYS A 1 86 ? 59.961 1.429 41.639 1.00 21.39 86 LYS A N 1
ATOM 657 C CA . LYS A 1 86 ? 58.545 1.345 41.257 1.00 21.13 86 LYS A CA 1
ATOM 658 C C . LYS A 1 86 ? 58.205 -0.037 40.732 1.00 21.90 86 LYS A C 1
ATOM 659 O O . LYS A 1 86 ? 59.067 -0.770 40.224 1.00 21.85 86 LYS A O 1
ATOM 665 N N . ASN A 1 87 ? 56.945 -0.414 40.908 1.00 20.44 87 ASN A N 1
ATOM 666 C CA . ASN A 1 87 ? 56.646 -1.839 40.830 1.00 21.47 87 ASN A CA 1
ATOM 667 C C . ASN A 1 87 ? 56.216 -2.300 39.437 1.00 21.41 87 ASN A C 1
ATOM 668 O O . ASN A 1 87 ? 56.029 -1.512 38.498 1.00 20.77 87 ASN A O 1
ATOM 673 N N . SER A 1 88 ? 56.164 -3.624 39.299 1.00 20.00 88 SER A N 1
ATOM 674 C CA . SER A 1 88 ? 55.880 -4.286 38.021 1.00 19.89 88 SER A CA 1
ATOM 675 C C . SER A 1 88 ? 54.390 -4.332 37.753 1.00 20.43 88 SER A C 1
ATOM 676 O O . SER A 1 88 ? 53.580 -4.136 38.668 1.00 19.26 88 SER A O 1
ATOM 679 N N . PRO A 1 89 ? 53.980 -4.726 36.536 1.00 18.19 89 PRO A N 1
ATOM 680 C CA . PRO A 1 89 ? 52.538 -4.820 36.294 1.00 17.15 89 PRO A CA 1
ATOM 681 C C . PRO A 1 89 ? 51.840 -5.832 37.172 1.00 19.93 89 PRO A C 1
ATOM 682 O O . PRO A 1 89 ? 50.757 -5.530 37.659 1.00 18.87 89 PRO A O 1
ATOM 686 N N . ALA A 1 90 ? 52.473 -6.962 37.490 1.00 17.13 90 ALA A N 1
ATOM 687 C CA . ALA A 1 90 ? 51.821 -7.927 38.374 1.00 18.85 90 ALA A CA 1
ATOM 688 C C . ALA A 1 90 ? 51.596 -7.338 39.774 1.00 19.25 90 ALA A C 1
ATOM 689 O O . ALA A 1 90 ? 50.510 -7.479 40.349 1.00 19.35 90 ALA A O 1
ATOM 691 N N . GLU A 1 91 ? 52.624 -6.705 40.351 1.00 19.03 91 GLU A N 1
ATOM 692 C CA . GLU A 1 91 ? 52.447 -6.091 41.669 1.00 21.44 91 GLU A CA 1
ATOM 693 C C . GLU A 1 91 ? 51.407 -4.993 41.634 1.00 20.12 91 GLU A C 1
ATOM 694 O O . GLU A 1 91 ? 50.593 -4.866 42.561 1.00 19.89 91 GLU A O 1
ATOM 700 N N . PHE A 1 92 ? 51.417 -4.204 40.563 1.00 18.12 92 PHE A N 1
ATOM 701 C CA . PHE A 1 92 ? 50.499 -3.080 40.429 1.00 18.06 92 PHE A CA 1
ATOM 702 C C . PHE A 1 92 ? 49.054 -3.550 40.443 1.00 21.75 92 PHE A C 1
ATOM 703 O O . PHE A 1 92 ? 48.224 -3.017 41.204 1.00 20.61 92 PHE A O 1
ATOM 711 N N . VAL A 1 93 ? 48.728 -4.580 39.641 1.00 18.12 93 VAL A N 1
ATOM 712 C CA . VAL A 1 93 ? 47.331 -5.021 39.603 1.00 19.13 93 VAL A CA 1
ATOM 713 C C . VAL A 1 93 ? 46.918 -5.831 40.829 1.00 19.38 93 VAL A C 1
ATOM 714 O O . VAL A 1 93 ? 45.704 -5.986 41.067 1.00 19.88 93 VAL A O 1
ATOM 718 N N . LEU A 1 94 ? 47.870 -6.284 41.663 1.00 17.87 94 LEU A N 1
ATOM 719 C CA . LEU A 1 94 ? 47.474 -6.902 42.924 1.00 17.39 94 LEU A CA 1
ATOM 720 C C . LEU A 1 94 ? 46.886 -5.878 43.887 1.00 19.27 94 LEU A C 1
ATOM 721 O O . LEU A 1 94 ? 46.244 -6.264 44.868 1.00 19.88 94 LEU A O 1
ATOM 726 N N . MET A 1 95 ? 47.091 -4.591 43.634 1.00 16.99 95 MET A N 1
ATOM 727 C CA . MET A 1 95 ? 46.610 -3.503 44.494 1.00 19.20 95 MET A CA 1
ATOM 728 C C . MET A 1 95 ? 45.174 -3.111 44.123 1.00 22.89 95 MET A C 1
ATOM 729 O O . MET A 1 95 ? 44.552 -2.291 44.818 1.00 20.63 95 MET A O 1
ATOM 734 N N . ALA A 1 96 ? 44.651 -3.655 43.028 1.00 18.67 96 ALA A N 1
ATOM 735 C CA . ALA A 1 96 ? 43.339 -3.253 42.504 1.00 20.33 96 ALA A CA 1
ATOM 736 C C . ALA A 1 96 ? 42.206 -3.776 43.375 1.00 23.00 96 ALA A C 1
ATOM 737 O O . ALA A 1 96 ? 42.374 -4.710 44.160 1.00 21.77 96 ALA A O 1
ATOM 739 N N . ASP A 1 97 ? 41.010 -3.190 43.190 1.00 20.61 97 ASP A N 1
ATOM 740 C CA . ASP A 1 97 ? 39.855 -3.648 43.956 1.00 19.02 97 ASP A CA 1
ATOM 741 C C . ASP A 1 97 ? 39.073 -4.739 43.240 1.00 24.76 97 ASP A C 1
ATOM 742 O O . ASP A 1 97 ? 37.942 -5.045 43.630 1.00 22.98 97 ASP A O 1
ATOM 747 N N . ASN A 1 98 ? 39.631 -5.324 42.181 1.00 23.43 98 ASN A N 1
ATOM 748 C CA . ASN A 1 98 ? 38.950 -6.339 41.408 1.00 23.87 98 ASN A CA 1
ATOM 749 C C . ASN A 1 98 ? 40.041 -7.245 40.847 1.00 23.23 98 ASN A C 1
ATOM 750 O O . ASN A 1 98 ? 41.123 -6.758 40.514 1.00 22.11 98 ASN A O 1
ATOM 755 N N . ALA A 1 99 ? 39.782 -8.539 40.801 1.00 21.15 99 ALA A N 1
ATOM 756 C CA . ALA A 1 99 ? 40.853 -9.491 40.454 1.00 21.23 99 ALA A CA 1
ATOM 757 C C . ALA A 1 99 ? 40.960 -9.792 38.959 1.00 26.29 99 ALA A C 1
ATOM 758 O O . ALA A 1 99 ? 41.773 -10.645 38.560 1.00 21.14 99 ALA A O 1
ATOM 760 N N . ASP A 1 100 ? 40.191 -9.118 38.108 1.00 23.50 100 ASP A N 1
ATOM 761 C CA . ASP A 1 100 ? 40.232 -9.461 36.684 1.00 21.98 100 ASP A CA 1
ATOM 762 C C . ASP A 1 100 ? 41.640 -9.328 36.100 1.00 22.71 100 ASP A C 1
ATOM 763 O O . ASP A 1 100 ? 42.039 -10.137 35.252 1.00 20.57 100 ASP A O 1
ATOM 768 N N . TRP A 1 101 ? 42.389 -8.293 36.502 1.00 20.62 101 TRP A N 1
ATOM 769 C CA . TRP A 1 101 ? 43.689 -8.088 35.860 1.00 19.52 101 TRP A CA 1
ATOM 770 C C . TRP A 1 101 ? 44.728 -9.109 36.353 1.00 20.86 101 TRP A C 1
ATOM 771 O O . TRP A 1 101 ? 45.478 -9.676 35.541 1.00 19.01 101 TRP A O 1
ATOM 782 N N . ILE A 1 102 ? 44.804 -9.369 37.657 1.00 21.17 102 ILE A N 1
ATOM 783 C CA . ILE A 1 102 ? 45.752 -10.417 38.087 1.00 18.86 102 ILE A CA 1
ATOM 784 C C . ILE A 1 102 ? 45.346 -11.772 37.511 1.00 19.87 102 ILE A C 1
ATOM 785 O O . ILE A 1 102 ? 46.208 -12.583 37.142 1.00 19.26 102 ILE A O 1
ATOM 790 N N . LYS A 1 103 ? 44.032 -12.052 37.408 1.00 18.36 103 LYS A N 1
ATOM 791 C CA . LYS A 1 103 ? 43.628 -13.329 36.803 1.00 20.72 103 LYS A CA 1
ATOM 792 C C . LYS A 1 103 ? 44.102 -13.439 35.355 1.00 20.68 103 LYS A C 1
ATOM 793 O O . LYS A 1 103 ? 44.484 -14.526 34.896 1.00 18.98 103 LYS A O 1
ATOM 799 N N . ALA A 1 104 ? 44.109 -12.335 34.621 1.00 18.54 104 ALA A N 1
ATOM 800 C CA . ALA A 1 104 ? 44.601 -12.428 33.236 1.00 19.07 104 ALA A CA 1
ATOM 801 C C . ALA A 1 104 ? 46.084 -12.804 33.200 1.00 21.17 104 ALA A C 1
ATOM 802 O O . ALA A 1 104 ? 46.527 -13.497 32.278 1.00 21.26 104 ALA A O 1
ATOM 804 N N . MET A 1 105 ? 46.841 -12.407 34.221 1.00 19.33 105 MET A N 1
ATOM 805 C CA . MET A 1 105 ? 48.281 -12.739 34.344 1.00 19.55 105 MET A CA 1
ATOM 806 C C . MET A 1 105 ? 48.464 -14.167 34.837 1.00 20.98 105 MET A C 1
ATOM 807 O O . MET A 1 105 ? 49.326 -14.903 34.353 1.00 19.57 105 MET A O 1
ATOM 812 N N . LEU A 1 106 ? 47.664 -14.577 35.818 1.00 18.51 106 LEU A N 1
ATOM 813 C CA . LEU A 1 106 ? 47.716 -15.972 36.259 1.00 20.96 106 LEU A CA 1
ATOM 814 C C . LEU A 1 106 ? 47.288 -16.918 35.144 1.00 21.37 106 LEU A C 1
ATOM 815 O O . LEU A 1 106 ? 47.787 -18.045 35.071 1.00 21.20 106 LEU A O 1
ATOM 820 N N . ASN A 1 107 ? 46.431 -16.454 34.227 1.00 19.25 107 ASN A N 1
ATOM 821 C CA . ASN A 1 107 ? 46.002 -17.314 33.120 1.00 21.07 107 ASN A CA 1
ATOM 822 C C . ASN A 1 107 ? 47.133 -17.551 32.134 1.00 24.28 107 ASN A C 1
ATOM 823 O O . ASN A 1 107 ? 47.097 -18.529 31.378 1.00 22.74 107 ASN A O 1
ATOM 828 N N . ALA A 1 108 ? 48.132 -16.687 32.136 1.00 19.08 108 ALA A N 1
ATOM 829 C CA . ALA A 1 108 ? 49.349 -16.911 31.346 1.00 20.95 108 ALA A CA 1
ATOM 830 C C . ALA A 1 108 ? 50.407 -17.707 32.102 1.00 20.90 108 ALA A C 1
ATOM 831 O O . ALA A 1 108 ? 51.502 -17.932 31.567 1.00 24.40 108 ALA A O 1
ATOM 833 N N . GLY A 1 109 ? 50.111 -18.144 33.317 1.00 18.48 109 GLY A N 1
ATOM 834 C CA . GLY A 1 109 ? 50.976 -19.044 34.080 1.00 23.30 109 GLY A CA 1
ATOM 835 C C . GLY A 1 109 ? 51.960 -18.401 35.033 1.00 19.41 109 GLY A C 1
ATOM 836 O O . GLY A 1 109 ? 52.879 -19.094 35.495 1.00 20.28 109 GLY A O 1
ATOM 837 N N . LEU A 1 110 ? 51.838 -17.095 35.302 1.00 19.98 110 LEU A N 1
ATOM 838 C CA . LEU A 1 110 ? 52.612 -16.447 36.357 1.00 19.21 110 LEU A CA 1
ATOM 839 C C . LEU A 1 110 ? 52.461 -17.220 37.659 1.00 18.91 110 LEU A C 1
ATOM 840 O O . LEU A 1 110 ? 51.342 -17.568 38.062 1.00 21.27 110 LEU A O 1
ATOM 845 N N . SER A 1 111 ? 53.594 -17.536 38.300 1.00 20.14 111 SER A N 1
ATOM 846 C CA . SER A 1 111 ? 53.523 -18.301 39.543 1.00 18.27 111 SER A CA 1
ATOM 847 C C . SER A 1 111 ? 52.909 -17.450 40.645 1.00 21.34 111 SER A C 1
ATOM 848 O O . SER A 1 111 ? 53.384 -16.341 40.890 1.00 20.04 111 SER A O 1
ATOM 851 N N . PRO A 1 112 ? 51.949 -17.978 41.408 1.00 20.95 112 PRO A N 1
ATOM 852 C CA . PRO A 1 112 ? 51.403 -17.210 42.541 1.00 19.74 112 PRO A CA 1
ATOM 853 C C . PRO A 1 112 ? 52.376 -17.031 43.677 1.00 20.82 112 PRO A C 1
ATOM 854 O O . PRO A 1 112 ? 52.101 -16.212 44.562 1.00 23.66 112 PRO A O 1
ATOM 858 N N . ASN A 1 113 ? 53.492 -17.776 43.700 1.00 19.57 113 ASN A N 1
ATOM 859 C CA . ASN A 1 113 ? 54.531 -17.580 44.693 1.00 19.10 113 ASN A CA 1
ATOM 860 C C . ASN A 1 113 ? 55.695 -16.745 44.168 1.00 19.07 113 ASN A C 1
ATOM 861 O O . ASN A 1 113 ? 56.737 -16.704 44.805 1.00 21.85 113 ASN A O 1
ATOM 866 N N . ALA A 1 114 ? 55.527 -16.071 43.038 1.00 19.70 114 ALA A N 1
ATOM 867 C CA . ALA A 1 114 ? 56.602 -15.248 42.477 1.00 18.81 114 ALA A CA 1
ATOM 868 C C . ALA A 1 114 ? 57.034 -14.156 43.432 1.00 24.15 114 ALA A C 1
ATOM 869 O O . ALA A 1 114 ? 56.232 -13.630 44.223 1.00 18.95 114 ALA A O 1
ATOM 871 N N . VAL A 1 115 ? 58.315 -13.771 43.320 1.00 21.97 115 VAL A N 1
ATOM 872 C CA . VAL A 1 115 ? 58.830 -12.667 44.103 1.00 17.24 115 VAL A CA 1
ATOM 873 C C . VAL A 1 115 ? 59.197 -11.522 43.165 1.00 19.20 115 VAL A C 1
ATOM 874 O O . VAL A 1 115 ? 59.497 -11.712 41.980 1.00 22.17 115 VAL A O 1
ATOM 878 N N . ASP A 1 116 ? 59.242 -10.331 43.726 1.00 18.66 116 ASP A N 1
ATOM 879 C CA . ASP A 1 116 ? 59.548 -9.213 42.856 1.00 19.56 116 ASP A CA 1
ATOM 880 C C . ASP A 1 116 ? 61.058 -9.145 42.636 1.00 24.26 116 ASP A C 1
ATOM 881 O O . ASP A 1 116 ? 61.859 -9.705 43.402 1.00 22.33 116 ASP A O 1
ATOM 886 N N . LYS A 1 117 ? 61.437 -8.512 41.528 1.00 19.32 117 LYS A N 1
ATOM 887 C CA . LYS A 1 117 ? 62.839 -8.535 41.103 1.00 21.79 117 LYS A CA 1
ATOM 888 C C . LYS A 1 117 ? 63.695 -7.457 41.748 1.00 28.74 117 LYS A C 1
ATOM 889 O O . LYS A 1 117 ? 64.912 -7.474 41.561 1.00 29.84 117 LYS A O 1
ATOM 895 N N . THR A 1 118 ? 63.107 -6.480 42.437 1.00 20.66 118 THR A N 1
ATOM 896 C CA . THR A 1 118 ? 63.890 -5.441 43.084 1.00 21.83 118 THR A CA 1
ATOM 897 C C . THR A 1 118 ? 64.182 -5.769 44.536 1.00 27.76 118 THR A C 1
ATOM 898 O O . THR A 1 118 ? 65.327 -5.668 44.985 1.00 26.23 118 THR A O 1
ATOM 902 N N . PHE A 1 119 ? 63.156 -6.183 45.266 1.00 20.80 119 PHE A N 1
ATOM 903 C CA . PHE A 1 119 ? 63.275 -6.418 46.708 1.00 21.34 119 PHE A CA 1
ATOM 904 C C . PHE A 1 119 ? 63.265 -7.884 47.096 1.00 22.52 119 PHE A C 1
ATOM 905 O O . PHE A 1 119 ? 63.613 -8.211 48.249 1.00 24.53 119 PHE A O 1
ATOM 913 N N . GLY A 1 120 ? 62.884 -8.780 46.184 1.00 20.57 120 GLY A N 1
ATOM 914 C CA . GLY A 1 120 ? 62.836 -10.192 46.509 1.00 23.95 120 GLY A CA 1
ATOM 915 C C . GLY A 1 120 ? 61.679 -10.607 47.393 1.00 23.02 120 GLY A C 1
ATOM 916 O O . GLY A 1 120 ? 61.705 -11.704 47.953 1.00 23.83 120 GLY A O 1
ATOM 917 N N . LYS A 1 121 ? 60.656 -9.765 47.529 1.00 25.28 121 LYS A N 1
ATOM 918 C CA . LYS A 1 121 ? 59.505 -10.084 48.368 1.00 20.12 121 LYS A CA 1
ATOM 919 C C . LYS A 1 121 ? 58.412 -10.760 47.541 1.00 18.00 121 LYS A C 1
ATOM 920 O O . LYS A 1 121 ? 58.122 -10.295 46.441 1.00 21.52 121 LYS A O 1
ATOM 926 N N . PRO A 1 122 ? 57.756 -11.814 48.062 1.00 18.73 122 PRO A N 1
ATOM 927 C CA . PRO A 1 122 ? 56.653 -12.448 47.316 1.00 19.43 122 PRO A CA 1
ATOM 928 C C . PRO A 1 122 ? 55.606 -11.415 46.947 1.00 23.55 122 PRO A C 1
ATOM 929 O O . PRO A 1 122 ? 55.199 -10.591 47.783 1.00 19.76 122 PRO A O 1
ATOM 933 N N . ILE A 1 123 ? 55.210 -11.417 45.667 1.00 17.84 123 ILE A N 1
ATOM 934 C CA . ILE A 1 123 ? 54.331 -10.342 45.197 1.00 16.91 123 ILE A CA 1
ATOM 935 C C . ILE A 1 123 ? 52.962 -10.412 45.874 1.00 17.94 123 ILE A C 1
ATO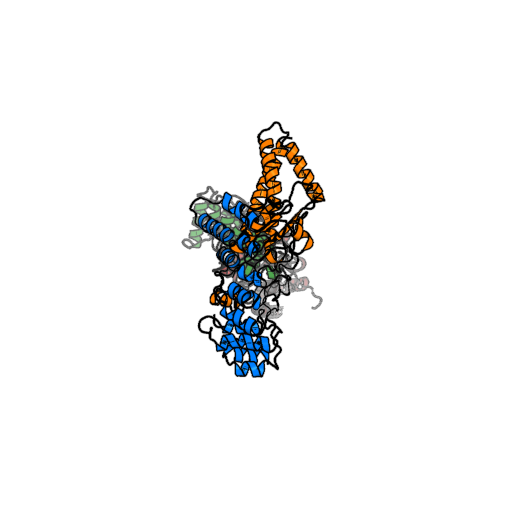M 936 O O . ILE A 1 123 ? 52.268 -9.383 45.949 1.00 19.93 123 ILE A O 1
ATOM 941 N N . ILE A 1 124 ? 52.592 -11.570 46.423 1.00 17.37 124 ILE A N 1
ATOM 942 C CA . ILE A 1 124 ? 51.289 -11.698 47.092 1.00 18.12 124 ILE A CA 1
ATOM 943 C C . ILE A 1 124 ? 51.149 -10.712 48.257 1.00 16.84 124 ILE A C 1
ATOM 944 O O . ILE A 1 124 ? 50.024 -10.334 48.622 1.00 18.38 124 ILE A O 1
ATOM 949 N N . PHE A 1 125 ? 52.259 -10.280 48.858 1.00 17.22 125 PHE A N 1
ATOM 950 C CA . PHE A 1 125 ? 52.186 -9.289 49.935 1.00 21.26 125 PHE A CA 1
ATOM 951 C C . PHE A 1 125 ? 51.587 -7.966 49.461 1.00 21.41 125 PHE A C 1
ATOM 952 O O . PHE A 1 125 ? 51.034 -7.212 50.276 1.00 20.11 125 PHE A O 1
ATOM 960 N N . GLN A 1 126 ? 51.620 -7.682 48.152 1.00 18.04 126 GLN A N 1
ATOM 961 C CA . GLN A 1 126 ? 51.079 -6.407 47.683 1.00 19.31 126 GLN A CA 1
ATOM 962 C C . GLN A 1 126 ? 49.552 -6.396 47.749 1.00 20.61 126 GLN A C 1
ATOM 963 O O . GLN A 1 126 ? 48.954 -5.311 47.734 1.00 22.26 126 GLN A O 1
ATOM 969 N N . THR A 1 127 ? 48.910 -7.573 47.823 1.00 17.56 127 THR A N 1
ATOM 970 C CA . THR A 1 127 ? 47.458 -7.599 47.957 1.00 18.71 127 THR A CA 1
ATOM 971 C C . THR A 1 127 ? 46.987 -6.943 49.230 1.00 21.30 127 THR A C 1
ATOM 972 O O . THR A 1 127 ? 45.830 -6.538 49.283 1.00 19.04 127 THR A O 1
ATOM 976 N N . LEU A 1 128 ? 47.841 -6.860 50.258 1.00 19.65 128 LEU A N 1
ATOM 977 C CA . LEU A 1 128 ? 47.391 -6.338 51.556 1.00 21.80 128 LEU A CA 1
ATOM 978 C C . LEU A 1 128 ? 47.021 -4.859 51.480 1.00 24.51 128 LEU A C 1
ATOM 979 O O . LEU A 1 128 ? 46.360 -4.345 52.394 1.00 23.32 128 LEU A O 1
ATOM 984 N N . GLU A 1 129 ? 47.436 -4.148 50.429 1.00 18.58 129 GLU A N 1
ATOM 985 C CA . GLU A 1 129 ? 47.024 -2.749 50.306 1.00 21.44 129 GLU A CA 1
ATOM 986 C C . GLU A 1 129 ? 45.755 -2.571 49.481 1.00 24.49 129 GLU A C 1
ATOM 987 O O . GLU A 1 129 ? 45.308 -1.433 49.301 1.00 23.25 129 GLU A O 1
ATOM 993 N N . ALA A 1 130 ? 45.153 -3.648 48.993 1.00 20.58 130 ALA A N 1
ATOM 994 C CA . ALA A 1 130 ? 43.918 -3.532 48.214 1.00 19.52 130 ALA A CA 1
ATOM 995 C C . ALA A 1 130 ? 42.728 -3.235 49.116 1.00 22.98 130 ALA A C 1
ATOM 996 O O . ALA A 1 130 ? 42.736 -3.550 50.303 1.00 21.99 130 ALA A O 1
ATOM 998 N N . LYS A 1 131 ? 41.696 -2.632 48.536 1.00 24.55 131 LYS A N 1
ATOM 999 C CA . LYS A 1 131 ? 40.583 -2.184 49.365 1.00 24.68 131 LYS A CA 1
ATOM 1000 C C . LYS A 1 131 ? 39.653 -3.324 49.757 1.00 27.81 131 LYS A C 1
ATOM 1001 O O . LYS A 1 131 ? 38.833 -3.152 50.678 1.00 26.54 131 LYS A O 1
ATOM 1007 N N . ASN A 1 132 ? 39.778 -4.497 49.117 1.00 20.57 132 ASN A N 1
ATOM 1008 C CA . ASN A 1 132 ? 39.067 -5.699 49.508 1.00 21.69 132 ASN A CA 1
ATOM 1009 C C . ASN A 1 132 ? 40.006 -6.884 49.279 1.00 23.28 132 ASN A C 1
ATOM 1010 O O . ASN A 1 132 ? 41.163 -6.706 48.874 1.00 21.60 132 ASN A O 1
ATOM 1015 N N . THR A 1 133 ? 39.515 -8.090 49.525 1.00 21.83 133 THR A N 1
ATOM 1016 C CA . THR A 1 133 ? 40.371 -9.282 49.461 1.00 21.69 133 THR A CA 1
ATOM 1017 C C . THR A 1 133 ? 40.337 -10.006 48.107 1.00 18.55 133 THR A C 1
ATOM 1018 O O . THR A 1 133 ? 40.906 -11.103 48.019 1.00 21.58 133 THR A O 1
ATOM 1022 N N . LYS A 1 134 ? 39.781 -9.398 47.049 1.00 20.75 134 LYS A N 1
ATOM 1023 C CA . LYS A 1 134 ? 39.594 -10.144 45.799 1.00 18.15 134 LYS A CA 1
ATOM 1024 C C . LYS A 1 134 ? 40.913 -10.569 45.159 1.00 18.37 134 LYS A C 1
ATOM 1025 O O . LYS A 1 134 ? 41.010 -11.708 44.678 1.00 19.57 134 LYS A O 1
ATOM 1031 N N . THR A 1 135 ? 41.939 -9.696 45.158 1.00 17.90 135 THR A N 1
ATOM 1032 C CA . THR A 1 135 ? 43.198 -10.125 44.529 1.00 19.52 135 THR A CA 1
ATOM 1033 C C . THR A 1 135 ? 43.905 -11.184 45.374 1.00 19.38 135 THR A C 1
ATOM 1034 O O . THR A 1 135 ? 44.529 -12.095 44.819 1.00 19.31 135 THR A O 1
ATOM 1038 N N . LEU A 1 136 ? 43.823 -11.094 46.714 1.00 18.48 136 LEU A N 1
ATOM 1039 C CA . LEU A 1 136 ? 44.403 -12.155 47.542 1.00 19.53 136 LEU A CA 1
ATOM 1040 C C . LEU A 1 136 ? 43.675 -13.475 47.293 1.00 18.63 136 LEU A C 1
ATOM 1041 O O . LEU A 1 136 ? 44.297 -14.539 47.184 1.00 18.11 136 LEU A O 1
ATOM 1046 N N . GLN A 1 137 ? 42.340 -13.426 47.235 1.00 20.22 137 GLN A N 1
ATOM 1047 C CA . GLN A 1 137 ? 41.580 -14.628 46.907 1.00 27.11 137 GLN A CA 1
ATOM 1048 C C . GLN A 1 137 ? 42.039 -15.270 45.601 1.00 22.19 137 GLN A C 1
ATOM 1049 O O . GLN A 1 137 ? 42.145 -16.503 45.522 1.00 21.36 137 GLN A O 1
ATOM 1055 N N . ALA A 1 138 ? 42.289 -14.454 44.564 1.00 20.17 138 ALA A N 1
ATOM 1056 C CA . ALA A 1 138 ? 42.690 -15.006 43.275 1.00 21.25 138 ALA A CA 1
ATOM 1057 C C . ALA A 1 138 ? 44.047 -15.699 43.363 1.00 22.90 138 ALA A C 1
ATOM 1058 O O . ALA A 1 138 ? 44.240 -16.773 42.768 1.00 21.21 138 ALA A O 1
ATOM 1060 N N . MET A 1 139 ? 44.981 -15.119 44.120 1.00 19.30 139 MET A N 1
ATOM 1061 C CA . MET A 1 139 ? 46.312 -15.712 44.315 1.00 17.14 139 MET A CA 1
ATOM 1062 C C . MET A 1 139 ? 46.221 -17.024 45.085 1.00 20.12 139 MET A C 1
ATOM 1063 O O . MET A 1 139 ? 46.853 -18.022 44.714 1.00 19.90 139 MET A O 1
ATOM 1068 N N . LEU A 1 140 ? 45.433 -17.041 46.169 1.00 20.35 140 LEU A N 1
ATOM 1069 C CA . LEU A 1 140 ? 45.270 -18.259 46.959 1.00 19.41 140 LEU A CA 1
ATOM 1070 C C . LEU A 1 140 ? 44.559 -19.343 46.150 1.00 23.31 140 LEU A C 1
ATOM 1071 O O . LEU A 1 140 ? 44.945 -20.526 46.193 1.00 23.13 140 LEU A O 1
ATOM 1076 N N . ASP A 1 141 ? 43.535 -18.956 45.385 1.00 22.00 141 ASP A N 1
ATOM 1077 C CA . ASP A 1 141 ? 42.799 -19.928 44.580 1.00 19.91 141 ASP A CA 1
ATOM 1078 C C . ASP A 1 141 ? 43.670 -20.582 43.531 1.00 27.05 141 ASP A C 1
ATOM 1079 O O . ASP A 1 141 ? 43.424 -21.735 43.160 1.00 26.17 141 ASP A O 1
ATOM 1084 N N . LYS A 1 142 ? 44.659 -19.864 43.015 1.00 21.86 142 LYS A N 1
ATOM 1085 C CA . LYS A 1 142 ? 45.581 -20.448 42.045 1.00 22.71 142 LYS A CA 1
ATOM 1086 C C . LYS A 1 142 ? 46.678 -21.281 42.691 1.00 26.59 142 LYS A C 1
ATOM 1087 O O . LYS A 1 142 ? 47.490 -21.867 41.955 1.00 25.83 142 LYS A O 1
ATOM 1093 N N . GLY A 1 143 ? 46.730 -21.344 44.026 1.00 23.08 143 GLY A N 1
ATOM 1094 C CA . GLY A 1 143 ? 47.645 -22.223 44.731 1.00 25.28 143 GLY A CA 1
ATOM 1095 C C . GLY A 1 143 ? 48.801 -21.580 45.475 1.00 24.93 143 GLY A C 1
ATOM 1096 O O . GLY A 1 143 ? 49.745 -22.297 45.840 1.00 25.82 143 GLY A O 1
ATOM 1097 N N . ALA A 1 144 ? 48.791 -20.261 45.687 1.00 21.34 144 ALA A N 1
ATOM 1098 C CA . ALA A 1 144 ? 49.874 -19.636 46.433 1.00 18.58 144 ALA A CA 1
ATOM 1099 C C . ALA A 1 144 ? 50.013 -20.281 47.801 1.00 20.82 144 ALA A C 1
ATOM 1100 O O . ALA A 1 144 ? 49.032 -20.734 48.389 1.00 23.01 144 ALA A O 1
ATOM 1102 N N . ASP A 1 145 ? 51.232 -20.273 48.326 1.00 19.31 145 ASP A N 1
ATOM 1103 C CA . ASP A 1 145 ? 51.480 -20.765 49.686 1.00 21.10 145 ASP A CA 1
ATOM 1104 C C . ASP A 1 145 ? 50.891 -19.776 50.693 1.00 20.71 145 ASP A C 1
ATOM 1105 O O . ASP A 1 145 ? 51.427 -18.688 50.868 1.00 20.97 145 ASP A O 1
ATOM 1110 N N . ILE A 1 146 ? 49.811 -20.166 51.388 1.00 18.76 146 ILE A N 1
ATOM 1111 C CA . ILE A 1 146 ? 49.184 -19.228 52.323 1.00 20.11 146 ILE A CA 1
ATOM 1112 C C . ILE A 1 146 ? 50.111 -18.856 53.474 1.00 22.27 146 ILE A C 1
ATOM 1113 O O . ILE A 1 146 ? 49.915 -17.812 54.127 1.00 21.82 146 ILE A O 1
ATOM 1118 N N . ASN A 1 147 ? 51.136 -19.675 53.741 1.00 19.81 147 ASN A N 1
ATOM 1119 C CA . ASN A 1 147 ? 52.086 -19.425 54.818 1.00 19.67 147 ASN A CA 1
ATOM 1120 C C . ASN A 1 147 ? 53.443 -18.903 54.312 1.00 22.41 147 ASN A C 1
ATOM 1121 O O . ASN A 1 147 ? 54.431 -18.954 55.055 1.00 22.80 147 ASN A O 1
ATOM 1126 N N . ILE A 1 148 ? 53.508 -18.423 53.061 1.00 20.40 148 ILE A N 1
ATOM 1127 C CA . ILE A 1 148 ? 54.758 -17.879 52.539 1.00 21.88 148 ILE A CA 1
ATOM 1128 C C . ILE A 1 148 ? 55.288 -16.748 53.409 1.00 23.38 148 ILE A C 1
ATOM 1129 O O . ILE A 1 148 ? 54.524 -15.975 54.017 1.00 24.01 148 ILE A O 1
ATOM 1134 N N . THR A 1 149 ? 56.613 -16.648 53.509 1.00 21.53 149 THR A N 1
ATOM 1135 C CA . THR A 1 149 ? 57.193 -15.617 54.353 1.00 20.40 149 THR A CA 1
ATOM 1136 C C . THR A 1 149 ? 58.059 -14.652 53.560 1.00 23.64 149 THR A C 1
ATOM 1137 O O . THR A 1 149 ? 58.603 -14.993 52.505 1.00 22.50 149 THR A O 1
ATOM 1141 N N . ASP A 1 150 ? 58.198 -13.454 54.098 1.00 21.43 150 ASP A N 1
ATOM 1142 C CA . ASP A 1 150 ? 59.152 -12.493 53.563 1.00 20.12 150 ASP A CA 1
ATOM 1143 C C . ASP A 1 150 ? 60.526 -12.784 54.170 1.00 22.47 150 ASP A C 1
ATOM 1144 O O . ASP A 1 150 ? 60.703 -13.767 54.899 1.00 23.00 150 ASP A O 1
ATOM 1149 N N . SER A 1 151 ? 61.504 -11.922 53.861 1.00 20.47 151 SER A N 1
ATOM 1150 C CA . SER A 1 151 ? 62.889 -12.176 54.290 1.00 24.46 151 SER A CA 1
ATOM 1151 C C . SER A 1 151 ? 63.053 -12.077 55.794 1.00 31.69 151 SER A C 1
ATOM 1152 O O . SER A 1 151 ? 64.081 -12.517 56.317 1.00 27.57 151 SER A O 1
ATOM 1155 N N . LEU A 1 152 ? 62.096 -11.481 56.496 1.00 24.38 152 LEU A N 1
ATOM 1156 C CA . LEU A 1 152 ? 62.200 -11.364 57.947 1.00 22.28 152 LEU A CA 1
ATOM 1157 C C . LEU A 1 152 ? 61.297 -12.348 58.674 1.00 26.56 152 LEU A C 1
ATOM 1158 O O . LEU A 1 152 ? 61.088 -12.203 59.886 1.00 25.04 152 LEU A O 1
ATOM 1163 N N . GLY A 1 153 ? 60.769 -13.341 57.974 1.00 24.00 153 GLY A N 1
ATOM 1164 C CA . GLY A 1 153 ? 59.904 -14.350 58.565 1.00 21.04 153 GLY A CA 1
ATOM 1165 C C . GLY A 1 153 ? 58.452 -13.952 58.749 1.00 21.42 153 GLY A C 1
ATOM 1166 O O . GLY A 1 153 ? 57.677 -14.754 59.292 1.00 22.15 153 GLY A O 1
ATOM 1167 N N . ASN A 1 154 ? 58.045 -12.778 58.281 1.00 21.37 154 ASN A N 1
ATOM 1168 C CA . ASN A 1 154 ? 56.637 -12.388 58.394 1.00 18.95 154 ASN A CA 1
ATOM 1169 C C . ASN A 1 154 ? 55.786 -13.140 57.375 1.00 22.82 154 ASN A C 1
ATOM 1170 O O . ASN A 1 154 ? 56.165 -13.266 56.215 1.00 21.16 154 ASN A O 1
ATOM 1175 N N . THR A 1 155 ? 54.623 -13.620 57.808 1.00 18.55 155 THR A N 1
ATOM 1176 C CA . THR A 1 155 ? 53.581 -14.187 56.963 1.00 18.01 155 THR A CA 1
ATOM 1177 C C . THR A 1 155 ? 52.576 -13.101 56.530 1.00 16.00 155 THR A C 1
ATOM 1178 O O . THR A 1 155 ? 52.594 -11.954 57.018 1.00 19.02 155 THR A O 1
ATOM 1182 N N . LEU A 1 156 ? 51.705 -13.484 55.598 1.00 18.66 156 LEU A N 1
ATOM 1183 C CA . LEU A 1 156 ? 50.630 -12.591 55.191 1.00 19.34 156 LEU A CA 1
ATOM 1184 C C . LEU A 1 156 ? 49.768 -12.240 56.402 1.00 20.94 156 LEU A C 1
ATOM 1185 O O . LEU A 1 156 ? 49.351 -11.085 56.577 1.00 19.44 156 LEU A O 1
ATOM 1190 N N . LEU A 1 157 ? 49.505 -13.245 57.250 1.00 18.77 157 LEU A N 1
ATOM 1191 C CA . LEU A 1 157 ? 48.662 -13.012 58.429 1.00 19.48 157 LEU A CA 1
ATOM 1192 C C . LEU A 1 157 ? 49.288 -11.979 59.349 1.00 19.56 157 LEU A C 1
ATOM 1193 O O . LEU A 1 157 ? 48.632 -11.022 59.773 1.00 20.68 157 LEU A O 1
ATOM 1198 N N . ILE A 1 158 ? 50.571 -12.154 59.668 1.00 19.36 158 ILE A N 1
ATOM 1199 C CA . ILE A 1 158 ? 51.279 -11.182 60.493 1.00 18.52 158 ILE A CA 1
ATOM 1200 C C . ILE A 1 158 ? 51.269 -9.803 59.849 1.00 22.15 158 ILE A C 1
ATOM 1201 O O . ILE A 1 158 ? 50.968 -8.790 60.501 1.00 19.53 158 ILE A O 1
ATOM 1206 N N . ASP A 1 159 ? 51.663 -9.720 58.571 1.00 18.26 159 ASP A N 1
ATOM 1207 C CA . ASP A 1 159 ? 51.749 -8.402 57.942 1.00 18.75 159 ASP A CA 1
ATOM 1208 C C . ASP A 1 159 ? 50.377 -7.749 57.792 1.00 17.95 159 ASP A C 1
ATOM 1209 O O . ASP A 1 159 ? 50.257 -6.526 57.929 1.00 21.73 159 ASP A O 1
ATOM 1214 N N . ALA A 1 160 ? 49.335 -8.533 57.509 1.00 19.24 160 ALA A N 1
ATOM 1215 C CA . ALA A 1 160 ? 48.015 -7.948 57.309 1.00 19.11 160 ALA A CA 1
ATOM 1216 C C . ALA A 1 160 ? 47.500 -7.318 58.599 1.00 21.36 160 ALA A C 1
ATOM 1217 O O . ALA A 1 160 ? 46.890 -6.243 58.567 1.00 19.24 160 ALA A O 1
ATOM 1219 N N . LEU A 1 161 ? 47.751 -7.961 59.737 1.00 20.02 161 LEU A N 1
ATOM 1220 C CA . LEU A 1 161 ? 47.302 -7.356 60.998 1.00 16.20 161 LEU A CA 1
ATOM 1221 C C . LEU A 1 161 ? 48.066 -6.068 61.262 1.00 19.55 161 LEU A C 1
ATOM 1222 O O . LEU A 1 161 ? 47.474 -5.060 61.665 1.00 21.24 161 LEU A O 1
ATOM 1227 N N . ASP A 1 162 ? 49.384 -6.069 61.012 1.00 20.39 162 ASP A N 1
ATOM 1228 C CA . ASP A 1 162 ? 50.159 -4.845 61.205 1.00 21.99 162 ASP A CA 1
ATOM 1229 C C . ASP A 1 162 ? 49.660 -3.719 60.301 1.00 23.18 162 ASP A C 1
ATOM 1230 O O . ASP A 1 162 ? 49.713 -2.541 60.678 1.00 21.53 162 ASP A O 1
ATOM 1235 N N . PHE A 1 163 ? 49.245 -4.060 59.077 1.00 20.45 163 PHE A N 1
ATOM 1236 C CA . PHE A 1 163 ? 48.710 -3.124 58.080 1.00 19.76 163 PHE A CA 1
ATOM 1237 C C . PHE A 1 163 ? 47.317 -2.619 58.436 1.00 21.10 163 PHE A C 1
ATOM 1238 O O . PHE A 1 163 ? 46.830 -1.699 57.777 1.00 24.73 163 PHE A O 1
ATOM 1246 N N A HIS A 1 164 ? 46.682 -3.189 59.463 0.53 22.67 164 HIS A N 1
ATOM 1247 N N B HIS A 1 164 ? 46.666 -3.223 59.430 0.47 22.74 164 HIS A N 1
ATOM 1248 C CA A HIS A 1 164 ? 45.260 -2.975 59.745 0.53 23.27 164 HIS A CA 1
ATOM 1249 C CA B HIS A 1 164 ? 45.270 -2.936 59.734 0.47 23.28 164 HIS A CA 1
ATOM 1250 C C A HIS A 1 164 ? 44.401 -3.389 58.550 0.53 23.97 164 HIS A C 1
ATOM 1251 C C B HIS A 1 164 ? 44.399 -3.366 58.545 0.47 23.95 164 HIS A C 1
ATOM 1252 O O A HIS A 1 164 ? 43.367 -2.780 58.257 0.53 23.94 164 HIS A O 1
ATOM 1253 O O B HIS A 1 164 ? 43.350 -2.777 58.263 0.47 23.95 164 HIS A O 1
ATOM 1266 N N . SER A 1 165 ? 44.853 -4.400 57.802 1.00 21.03 165 SER A N 1
ATOM 1267 C CA . SER A 1 165 ? 44.078 -4.966 56.699 1.00 17.51 165 SER A CA 1
ATOM 1268 C C . SER A 1 165 ? 43.249 -6.126 57.256 1.00 22.21 165 SER A C 1
ATOM 1269 O O . SER A 1 165 ? 43.487 -7.300 56.974 1.00 19.60 165 SER A O 1
ATOM 1272 N N . TYR A 1 166 ? 42.218 -5.752 58.041 1.00 20.03 166 TYR A N 1
ATOM 1273 C CA . TYR A 1 166 ? 41.540 -6.739 58.884 1.00 24.25 166 TYR A CA 1
ATOM 1274 C C . TYR A 1 166 ? 40.687 -7.708 58.092 1.00 20.56 166 TYR A C 1
ATOM 1275 O O . TYR A 1 166 ? 40.534 -8.865 58.515 1.00 23.15 166 TYR A O 1
ATOM 1284 N N . ASP A 1 167 ? 40.147 -7.294 56.942 1.00 20.89 167 ASP A N 1
ATOM 1285 C CA . ASP A 1 167 ? 39.410 -8.253 56.134 1.00 22.96 167 ASP A CA 1
ATOM 1286 C C . ASP A 1 167 ? 40.346 -9.277 55.502 1.00 23.37 167 ASP A C 1
ATOM 1287 O O . ASP A 1 167 ? 39.939 -10.426 55.324 1.00 20.25 167 ASP A O 1
ATOM 1292 N N . HIS A 1 168 ? 41.594 -8.878 55.183 1.00 21.95 168 HIS A N 1
ATOM 1293 C CA . HIS A 1 168 ? 42.593 -9.859 54.761 1.00 18.51 168 HIS A CA 1
ATOM 1294 C C . HIS A 1 168 ? 42.930 -10.823 55.888 1.00 19.57 168 HIS A C 1
ATOM 1295 O O . HIS A 1 168 ? 43.078 -12.023 55.647 1.00 19.00 168 HIS A O 1
ATOM 1302 N N . VAL A 1 169 ? 43.088 -10.312 57.118 1.00 20.32 169 VAL A N 1
ATOM 1303 C CA . VAL A 1 169 ? 43.341 -11.182 58.259 1.00 18.97 169 VAL A CA 1
ATOM 1304 C C . VAL A 1 169 ? 42.246 -12.240 58.348 1.00 22.32 169 VAL A C 1
ATOM 1305 O O . VAL A 1 169 ? 42.530 -13.434 58.490 1.00 20.50 169 VAL A O 1
ATOM 1309 N N . LEU A 1 170 ? 40.971 -11.796 58.281 1.00 22.75 170 LEU A N 1
ATOM 1310 C CA . LEU A 1 170 ? 39.842 -12.717 58.436 1.00 22.62 170 LEU A CA 1
ATOM 1311 C C . LEU A 1 170 ? 39.852 -13.775 57.339 1.00 26.18 170 LEU A C 1
ATOM 1312 O O . LEU A 1 170 ? 39.672 -14.971 57.613 1.00 23.57 170 LEU A O 1
ATOM 1317 N N . LEU A 1 171 ? 40.094 -13.358 56.097 1.00 20.80 171 LEU A N 1
ATOM 1318 C CA . LEU A 1 171 ? 40.118 -14.298 54.991 1.00 21.83 171 LEU A CA 1
ATOM 1319 C C . LEU A 1 171 ? 41.219 -15.322 55.201 1.00 22.38 171 LEU A C 1
ATOM 1320 O O . LEU A 1 171 ? 41.001 -16.532 55.020 1.00 24.77 171 LEU A O 1
ATOM 1325 N N . LEU A 1 172 ? 42.426 -14.854 55.582 1.00 19.28 172 LEU A N 1
ATOM 1326 C CA . LEU A 1 172 ? 43.540 -15.778 55.761 1.00 20.71 172 LEU A CA 1
ATOM 1327 C C . LEU A 1 172 ? 43.225 -16.800 56.843 1.00 27.79 172 LEU A C 1
ATOM 1328 O O . LEU A 1 172 ? 43.449 -17.996 56.655 1.00 23.36 172 LEU A O 1
ATOM 1333 N N . LEU A 1 173 ? 42.641 -16.354 57.955 1.00 23.42 173 LEU A N 1
ATOM 1334 C CA . LEU A 1 173 ? 42.286 -17.291 59.016 1.00 23.87 173 LEU A CA 1
ATOM 1335 C C . LEU A 1 173 ? 41.256 -18.296 58.518 1.00 23.38 173 LEU A C 1
ATOM 1336 O O . LEU A 1 173 ? 41.377 -19.502 58.776 1.00 26.09 173 LEU A O 1
ATOM 1341 N N . GLU A 1 174 ? 40.231 -17.828 57.806 1.00 22.73 174 GLU A N 1
ATOM 1342 C CA . GLU A 1 174 ? 39.203 -18.758 57.333 1.00 26.11 174 GLU A CA 1
ATOM 1343 C C . GLU A 1 174 ? 39.701 -19.746 56.305 1.00 34.38 174 GLU A C 1
ATOM 1344 O O . GLU A 1 174 ? 39.114 -20.828 56.182 1.00 29.87 174 GLU A O 1
ATOM 1350 N N . ARG A 1 175 ? 40.756 -19.422 55.577 1.00 26.65 175 ARG A N 1
ATOM 1351 C CA . ARG A 1 175 ? 41.326 -20.346 54.615 1.00 25.76 175 ARG A CA 1
ATOM 1352 C C . ARG A 1 175 ? 42.394 -21.228 55.229 1.00 29.06 175 ARG A C 1
ATOM 1353 O O . ARG A 1 175 ? 43.095 -21.923 54.492 1.00 29.43 175 ARG A O 1
ATOM 1361 N N . GLY A 1 176 ? 42.560 -21.199 56.544 1.00 25.70 176 GLY A N 1
ATOM 1362 C CA . GLY A 1 176 ? 43.463 -22.129 57.186 1.00 30.79 176 GLY A CA 1
ATOM 1363 C C . GLY A 1 176 ? 44.897 -21.681 57.318 1.00 30.63 176 GLY A C 1
ATOM 1364 O O . GLY A 1 176 ? 45.761 -22.527 57.598 1.00 26.32 176 GLY A O 1
ATOM 1365 N N . ALA A 1 177 ? 45.179 -20.375 57.184 1.00 24.76 177 ALA A N 1
ATOM 1366 C CA . ALA A 1 177 ? 46.535 -19.891 57.429 1.00 24.87 177 ALA A CA 1
ATOM 1367 C C . ALA A 1 177 ? 46.965 -20.274 58.838 1.00 28.72 177 ALA A C 1
ATOM 1368 O O . ALA A 1 177 ? 46.166 -20.240 59.777 1.00 26.18 177 ALA A O 1
ATOM 1370 N N . ASP A 1 178 ? 48.237 -20.652 58.981 1.00 25.34 178 ASP A N 1
ATOM 1371 C CA . ASP A 1 178 ? 48.793 -21.074 60.262 1.00 25.02 178 ASP A CA 1
ATOM 1372 C C . ASP A 1 178 ? 49.047 -19.862 61.134 1.00 26.52 178 ASP A C 1
ATOM 1373 O O . ASP A 1 178 ? 49.974 -19.073 60.863 1.00 24.64 178 ASP A O 1
ATOM 1378 N N . PRO A 1 179 ? 48.285 -19.688 62.222 1.00 26.95 179 PRO A N 1
ATOM 1379 C CA . PRO A 1 179 ? 48.492 -18.513 63.061 1.00 25.29 179 PRO A CA 1
ATOM 1380 C C . PRO A 1 179 ? 49.642 -18.642 64.040 1.00 24.19 179 PRO A C 1
ATOM 1381 O O . PRO A 1 179 ? 49.983 -17.653 64.697 1.00 27.57 179 PRO A O 1
ATOM 1385 N N . GLU A 1 180 ? 50.238 -19.827 64.190 1.00 25.49 180 GLU A N 1
ATOM 1386 C CA . GLU A 1 180 ? 51.289 -20.054 65.164 1.00 26.18 180 GLU A CA 1
ATOM 1387 C C . GLU A 1 180 ? 52.680 -19.748 64.624 1.00 27.13 180 GLU A C 1
ATOM 1388 O O . GLU A 1 180 ? 53.631 -19.762 65.406 1.00 27.29 180 GLU A O 1
ATOM 1394 N N . ILE A 1 181 ? 52.822 -19.384 63.338 1.00 26.93 181 ILE A N 1
ATOM 1395 C CA . ILE A 1 181 ? 54.152 -19.035 62.814 1.00 24.84 181 ILE A CA 1
ATOM 1396 C C . ILE A 1 181 ? 54.727 -17.802 63.506 1.00 28.63 181 ILE A C 1
ATOM 1397 O O . ILE A 1 181 ? 54.067 -16.764 63.642 1.00 23.89 181 ILE A O 1
ATOM 1402 N N . LYS A 1 182 ? 55.981 -17.903 63.938 1.00 24.17 182 LYS A N 1
ATOM 1403 C CA . LYS A 1 182 ? 56.709 -16.786 64.518 1.00 25.95 182 LYS A CA 1
ATOM 1404 C C . LYS A 1 182 ? 57.610 -16.173 63.460 1.00 28.67 182 LYS A C 1
ATOM 1405 O O . LYS A 1 182 ? 58.317 -16.902 62.757 1.00 28.62 182 LYS A O 1
ATOM 1411 N N . ALA A 1 183 ? 57.623 -14.850 63.396 1.00 26.35 183 ALA A N 1
ATOM 1412 C CA . ALA A 1 183 ? 58.573 -14.152 62.545 1.00 27.84 183 ALA A CA 1
ATOM 1413 C C . ALA A 1 183 ? 59.957 -14.223 63.180 1.00 29.34 183 ALA A C 1
ATOM 1414 O O . ALA A 1 183 ? 60.143 -14.764 64.282 1.00 29.49 183 ALA A O 1
ATOM 1416 N N . ASP A 1 184 ? 60.958 -13.683 62.487 1.00 28.67 184 ASP A N 1
ATOM 1417 C CA . ASP A 1 184 ? 62.323 -13.800 63.013 1.00 29.21 184 ASP A CA 1
ATOM 1418 C C . ASP A 1 184 ? 62.453 -13.194 64.401 1.00 37.09 184 ASP A C 1
ATOM 1419 O O . ASP A 1 184 ? 63.319 -13.617 65.178 1.00 36.11 184 ASP A O 1
ATOM 1424 N N . ASN A 1 185 ? 61.623 -12.198 64.726 1.00 29.63 185 ASN A N 1
ATOM 1425 C CA . ASN A 1 185 ? 61.630 -11.567 66.043 1.00 32.84 185 ASN A CA 1
ATOM 1426 C C . ASN A 1 185 ? 60.863 -12.373 67.094 1.00 25.86 185 ASN A C 1
ATOM 1427 O O . ASN A 1 185 ? 60.721 -11.899 68.228 1.00 32.66 185 ASN A O 1
ATOM 1432 N N . GLY A 1 186 ? 60.372 -13.557 66.754 1.00 26.50 186 GLY A N 1
ATOM 1433 C CA . GLY A 1 186 ? 59.660 -14.406 67.692 1.00 32.70 186 GLY A CA 1
ATOM 1434 C C . GLY A 1 186 ? 58.205 -14.052 67.941 1.00 33.96 186 GLY A C 1
ATOM 1435 O O . GLY A 1 186 ? 57.567 -14.706 68.771 1.00 30.88 186 GLY A O 1
ATOM 1436 N N . TRP A 1 187 ? 57.652 -13.057 67.246 1.00 26.83 187 TRP A N 1
ATOM 1437 C CA . TRP A 1 187 ? 56.246 -12.669 67.414 1.00 24.79 187 TRP A CA 1
ATOM 1438 C C . TRP A 1 187 ? 55.345 -13.487 66.515 1.00 28.90 187 TRP A C 1
ATOM 1439 O O . TRP A 1 187 ? 55.680 -13.755 65.350 1.00 25.25 187 TRP A O 1
ATOM 1450 N N . THR A 1 188 ? 54.180 -13.856 67.038 1.00 22.19 188 THR A N 1
ATOM 1451 C CA . THR A 1 188 ? 53.084 -14.341 66.211 1.00 21.34 188 THR A CA 1
ATOM 1452 C C . THR A 1 188 ? 52.126 -13.184 65.893 1.00 17.86 188 THR A C 1
ATOM 1453 O O . THR A 1 188 ? 52.193 -12.103 66.474 1.00 23.73 188 THR A O 1
ATOM 1457 N N . MET A 1 189 ? 51.238 -13.424 64.939 1.00 21.46 189 MET A N 1
ATOM 1458 C CA . MET A 1 189 ? 50.115 -12.507 64.769 1.00 20.12 189 MET A CA 1
ATOM 1459 C C . MET A 1 189 ? 49.394 -12.271 66.084 1.00 21.52 189 MET A C 1
ATOM 1460 O O . MET A 1 189 ? 49.093 -11.123 66.431 1.00 21.31 189 MET A O 1
ATOM 1465 N N . GLY A 1 190 ? 49.144 -13.355 66.828 1.00 22.16 190 GLY A N 1
ATOM 1466 C CA . GLY A 1 190 ? 48.400 -13.255 68.074 1.00 21.88 190 GLY A CA 1
ATOM 1467 C C . GLY A 1 190 ? 49.051 -12.366 69.110 1.00 21.40 190 GLY A C 1
ATOM 1468 O O . GLY A 1 190 ? 48.350 -11.715 69.883 1.00 24.48 190 GLY A O 1
ATOM 1469 N N . ASN A 1 191 ? 50.384 -12.324 69.156 1.00 19.38 191 ASN A N 1
ATOM 1470 C CA . ASN A 1 191 ? 51.058 -11.411 70.076 1.00 21.21 191 ASN A CA 1
ATOM 1471 C C . ASN A 1 191 ? 50.685 -9.961 69.801 1.00 28.72 191 ASN A C 1
ATOM 1472 O O . ASN A 1 191 ? 50.448 -9.179 70.735 1.00 23.95 191 ASN A O 1
ATOM 1477 N N . GLN A 1 192 ? 50.647 -9.571 68.524 1.00 22.15 192 GLN A N 1
ATOM 1478 C CA . GLN A 1 192 ? 50.206 -8.218 68.185 1.00 20.28 192 GLN A CA 1
ATOM 1479 C C . GLN A 1 192 ? 48.709 -8.047 68.446 1.00 21.31 192 GLN A C 1
ATOM 1480 O O . GLN A 1 192 ? 48.271 -6.998 68.935 1.00 21.89 192 GLN A O 1
ATOM 1486 N N . LEU A 1 193 ? 47.922 -9.073 68.147 1.00 20.08 193 LEU A N 1
ATOM 1487 C CA . LEU A 1 193 ? 46.484 -8.973 68.332 1.00 19.35 193 LEU A CA 1
ATOM 1488 C C . LEU A 1 193 ? 46.155 -8.714 69.795 1.00 24.37 193 LEU A C 1
ATOM 1489 O O . LEU A 1 193 ? 45.253 -7.923 70.124 1.00 21.62 193 LEU A O 1
ATOM 1494 N N . GLN A 1 194 ? 46.928 -9.324 70.681 1.00 23.59 194 GLN A N 1
ATOM 1495 C CA . GLN A 1 194 ? 46.699 -9.097 72.100 1.00 23.08 194 GLN A CA 1
ATOM 1496 C C . GLN A 1 194 ? 47.039 -7.665 72.492 1.00 23.34 194 GLN A C 1
ATOM 1497 O O . GLN A 1 194 ? 46.291 -7.034 73.249 1.00 25.68 194 GLN A O 1
ATOM 1503 N N . ARG A 1 195 ? 48.166 -7.132 71.996 1.00 23.64 195 ARG A N 1
ATOM 1504 C CA . ARG A 1 195 ? 48.479 -5.726 72.229 1.00 25.85 195 ARG A CA 1
ATOM 1505 C C . ARG A 1 195 ? 47.368 -4.816 71.715 1.00 23.73 195 ARG A C 1
ATOM 1506 O O . ARG A 1 195 ? 46.964 -3.851 72.395 1.00 22.94 195 ARG A O 1
ATOM 1514 N N . PHE A 1 196 ? 46.893 -5.078 70.486 1.00 19.70 196 PHE A N 1
ATOM 1515 C CA . PHE A 1 196 ? 45.864 -4.223 69.892 1.00 18.78 196 PHE A CA 1
ATOM 1516 C C . PHE A 1 196 ? 44.562 -4.296 70.688 1.00 24.22 196 PHE A C 1
ATOM 1517 O O . PHE A 1 196 ? 43.889 -3.269 70.919 1.00 22.83 196 PHE A O 1
ATOM 1525 N N . LEU A 1 197 ? 44.174 -5.514 71.067 1.00 19.99 197 LEU A N 1
ATOM 1526 C CA . LEU A 1 197 ? 42.939 -5.717 71.834 1.00 19.46 197 LEU A CA 1
ATOM 1527 C C . LEU A 1 197 ? 42.994 -4.980 73.155 1.00 25.84 197 LEU A C 1
ATOM 1528 O O . LEU A 1 197 ? 42.011 -4.341 73.563 1.00 25.18 197 LEU A O 1
ATOM 1533 N N . ASP A 1 198 ? 44.138 -5.057 73.837 1.00 22.31 198 ASP A N 1
ATOM 1534 C CA . ASP A 1 198 ? 44.261 -4.448 75.158 1.00 23.45 198 ASP A CA 1
ATOM 1535 C C . ASP A 1 198 ? 44.164 -2.933 75.106 1.00 27.80 198 ASP A C 1
ATOM 1536 O O . ASP A 1 198 ? 43.762 -2.306 76.088 1.00 32.78 198 ASP A O 1
ATOM 1541 N N . ARG A 1 199 ? 44.551 -2.308 74.013 1.00 23.73 199 ARG A N 1
ATOM 1542 C CA . ARG A 1 199 ? 44.496 -0.865 73.977 1.00 26.35 199 ARG A CA 1
ATOM 1543 C C . ARG A 1 199 ? 43.241 -0.325 73.288 1.00 29.73 199 ARG A C 1
ATOM 1544 O O . ARG A 1 199 ? 43.020 0.898 73.300 1.00 29.43 199 ARG A O 1
ATOM 1552 N N . ALA A 1 200 ? 42.388 -1.187 72.746 1.00 21.92 200 ALA A N 1
ATOM 1553 C CA . ALA A 1 200 ? 41.224 -0.712 72.005 1.00 24.75 200 ALA A CA 1
ATOM 1554 C C . ALA A 1 200 ? 40.136 -0.187 72.941 1.00 24.68 200 ALA A C 1
ATOM 1555 O O . ALA A 1 200 ? 39.948 -0.680 74.055 1.00 28.56 200 ALA A O 1
ATOM 1557 N N . LYS A 1 201 ? 39.447 0.846 72.465 1.00 23.60 201 LYS A N 1
ATOM 1558 C CA . LYS A 1 201 ? 38.322 1.460 73.160 1.00 25.08 201 LYS A CA 1
ATOM 1559 C C . LYS A 1 201 ? 37.096 0.550 73.081 1.00 22.60 201 LYS A C 1
ATOM 1560 O O . LYS A 1 201 ? 36.665 0.208 71.985 1.00 21.81 201 LYS A O 1
ATOM 1566 N N . VAL A 1 202 ? 36.483 0.211 74.228 1.00 23.90 202 VAL A N 1
ATOM 1567 C CA . VAL A 1 202 ? 35.304 -0.669 74.188 1.00 21.66 202 VAL A CA 1
ATOM 1568 C C . VAL A 1 202 ? 34.220 -0.094 73.297 1.00 24.47 202 VAL A C 1
ATOM 1569 O O . VAL A 1 202 ? 33.858 1.088 73.390 1.00 22.32 202 VAL A O 1
ATOM 1573 N N . GLY A 1 203 ? 33.707 -0.932 72.389 1.00 23.11 203 GLY A N 1
ATOM 1574 C CA . GLY A 1 203 ? 32.651 -0.547 71.493 1.00 28.35 203 GLY A CA 1
ATOM 1575 C C . GLY A 1 203 ? 33.060 0.251 70.271 1.00 25.91 203 GLY A C 1
ATOM 1576 O O . GLY A 1 203 ? 32.191 0.570 69.457 1.00 27.86 203 GLY A O 1
ATOM 1577 N N . SER A 1 204 ? 34.332 0.638 70.140 1.00 23.15 204 SER A N 1
ATOM 1578 C CA . SER A 1 204 ? 34.771 1.267 68.908 1.00 23.81 204 SER A CA 1
ATOM 1579 C C . SER A 1 204 ? 34.739 0.255 67.768 1.00 24.32 204 SER A C 1
ATOM 1580 O O . SER A 1 204 ? 34.702 -0.965 67.975 1.00 23.34 204 SER A O 1
ATOM 1583 N N . ASP A 1 205 ? 34.712 0.773 66.539 1.00 22.04 205 ASP A N 1
ATOM 1584 C CA . ASP A 1 205 ? 34.696 -0.142 65.408 1.00 23.72 205 ASP A CA 1
ATOM 1585 C C . ASP A 1 205 ? 35.973 -0.961 65.352 1.00 26.59 205 ASP A C 1
ATOM 1586 O O . ASP A 1 205 ? 35.936 -2.109 64.911 1.00 24.59 205 ASP A O 1
ATOM 1591 N N . GLU A 1 206 ? 37.106 -0.382 65.771 1.00 24.57 206 GLU A N 1
ATOM 1592 C CA . GLU A 1 206 ? 38.365 -1.124 65.848 1.00 24.00 206 GLU A CA 1
ATOM 1593 C C . GLU A 1 206 ? 38.266 -2.267 66.855 1.00 24.12 206 GLU A C 1
ATOM 1594 O O . GLU A 1 206 ? 38.656 -3.405 66.565 1.00 21.98 206 GLU A O 1
ATOM 1600 N N . TYR A 1 207 ? 37.717 -1.975 68.040 1.00 20.98 207 TYR A N 1
ATOM 1601 C CA . TYR A 1 207 ? 37.492 -2.995 69.053 1.00 21.91 207 TYR A CA 1
ATOM 1602 C C . TYR A 1 207 ? 36.633 -4.115 68.496 1.00 19.31 207 TYR A C 1
ATOM 1603 O O . TYR A 1 207 ? 36.938 -5.298 68.685 1.00 21.24 207 TYR A O 1
ATOM 1612 N N . LYS A 1 208 ? 35.557 -3.758 67.787 1.00 20.03 208 LYS A N 1
ATOM 1613 C CA . LYS A 1 208 ? 34.637 -4.793 67.303 1.00 22.57 208 LYS A CA 1
ATOM 1614 C C . LYS A 1 208 ? 35.341 -5.712 66.296 1.00 24.02 208 LYS A C 1
ATOM 1615 O O . LYS A 1 208 ? 35.243 -6.951 66.354 1.00 22.48 208 LYS A O 1
ATOM 1621 N N . LYS A 1 209 ? 36.119 -5.125 65.406 1.00 22.31 209 LYS A N 1
ATOM 1622 C CA . LYS A 1 209 ? 36.792 -5.919 64.378 1.00 23.50 209 LYS A CA 1
ATOM 1623 C C . LYS A 1 209 ? 37.912 -6.779 64.965 1.00 22.80 209 LYS A C 1
ATOM 1624 O O . LYS A 1 209 ? 38.114 -7.931 64.541 1.00 21.96 209 LYS A O 1
ATOM 1630 N N . LEU A 1 210 ? 38.650 -6.256 65.949 1.00 19.99 210 LEU A N 1
ATOM 1631 C CA . LEU A 1 210 ? 39.727 -7.021 66.546 1.00 19.21 210 LEU A CA 1
ATOM 1632 C C . LEU A 1 210 ? 39.162 -8.193 67.336 1.00 20.53 210 LEU A C 1
ATOM 1633 O O . LEU A 1 210 ? 39.728 -9.293 67.356 1.00 20.32 210 LEU A O 1
ATOM 1638 N N . ASN A 1 211 ? 38.021 -7.974 67.973 1.00 19.97 211 ASN A N 1
ATOM 1639 C CA . ASN A 1 211 ? 37.443 -9.091 68.692 1.00 20.86 211 ASN A CA 1
ATOM 1640 C C . ASN A 1 211 ? 36.903 -10.139 67.749 1.00 18.29 211 ASN A C 1
ATOM 1641 O O . ASN A 1 211 ? 36.925 -11.332 68.079 1.00 23.77 211 ASN A O 1
ATOM 1646 N N . GLU A 1 212 ? 36.372 -9.718 66.599 1.00 21.20 212 GLU A N 1
ATOM 1647 C CA . GLU A 1 212 ? 35.954 -10.681 65.583 1.00 21.51 212 GLU A CA 1
ATOM 1648 C C . GLU A 1 212 ? 37.143 -11.511 65.119 1.00 23.32 212 GLU A C 1
ATOM 1649 O O . GLU A 1 212 ? 37.043 -12.739 64.984 1.00 22.98 212 GLU A O 1
ATOM 1655 N N . ILE A 1 213 ? 38.288 -10.858 64.891 1.00 20.72 213 ILE A N 1
ATOM 1656 C CA . ILE A 1 213 ? 39.498 -11.592 64.521 1.00 21.58 213 ILE A CA 1
ATOM 1657 C C . ILE A 1 213 ? 39.852 -12.610 65.596 1.00 24.00 213 ILE A C 1
ATOM 1658 O O . ILE A 1 213 ? 40.128 -13.781 65.296 1.00 24.17 213 ILE A O 1
ATOM 1663 N N . LYS A 1 214 ? 39.809 -12.197 66.868 1.00 20.91 214 LYS A N 1
ATOM 1664 C CA . LYS A 1 214 ? 40.144 -13.120 67.939 1.00 20.97 214 LYS A CA 1
ATOM 1665 C C . LYS A 1 214 ? 39.186 -14.300 67.921 1.00 19.51 214 LYS A C 1
ATOM 1666 O O . LYS A 1 214 ? 39.612 -15.458 68.049 1.00 23.71 214 LYS A O 1
ATOM 1672 N N . ASP A 1 215 ? 37.875 -14.028 67.771 1.00 21.55 215 ASP A N 1
ATOM 1673 C CA . ASP A 1 215 ? 36.901 -15.133 67.751 1.00 26.23 215 ASP A CA 1
ATOM 1674 C C . ASP A 1 215 ? 37.155 -16.101 66.597 1.00 30.83 215 ASP A C 1
ATOM 1675 O O . ASP A 1 215 ? 37.040 -17.325 66.758 1.00 25.85 215 ASP A O 1
ATOM 1680 N N . VAL A 1 216 ? 37.451 -15.568 65.410 1.00 25.13 216 VAL A N 1
ATOM 1681 C CA . VAL A 1 216 ? 37.682 -16.421 64.244 1.00 25.59 216 VAL A CA 1
ATOM 1682 C C . VAL A 1 216 ? 38.975 -17.204 64.407 1.00 25.86 216 VAL A C 1
ATOM 1683 O O . VAL A 1 216 ? 39.053 -18.385 64.030 1.00 27.81 216 VAL A O 1
ATOM 1687 N N . LEU A 1 217 ? 40.008 -16.554 64.958 1.00 22.48 217 LEU A N 1
ATOM 1688 C CA . LEU A 1 217 ? 41.259 -17.241 65.256 1.00 23.69 217 LEU A CA 1
ATOM 1689 C C . LEU A 1 217 ? 40.988 -18.471 66.107 1.00 34.47 217 LEU A C 1
ATOM 1690 O O . LEU A 1 217 ? 41.458 -19.569 65.806 1.00 27.42 217 LEU A O 1
ATOM 1695 N N . ILE A 1 218 ? 40.230 -18.289 67.190 1.00 24.81 218 ILE A N 1
ATOM 1696 C CA . ILE A 1 218 ? 39.944 -19.406 68.093 1.00 23.21 218 ILE A CA 1
ATOM 1697 C C . ILE A 1 218 ? 39.097 -20.460 67.393 1.00 29.26 218 ILE A C 1
ATOM 1698 O O . ILE A 1 218 ? 39.337 -21.679 67.530 1.00 31.78 218 ILE A O 1
ATOM 1703 N N . GLN A 1 219 ? 38.098 -20.009 66.637 1.00 25.55 219 GLN A N 1
ATOM 1704 C CA . GLN A 1 219 ? 37.173 -20.911 65.951 1.00 29.91 219 GLN A CA 1
ATOM 1705 C C . GLN A 1 219 ? 37.897 -21.809 64.958 1.00 36.88 219 GLN A C 1
ATOM 1706 O O . GLN A 1 219 ? 37.463 -22.941 64.720 1.00 31.87 219 GLN A O 1
ATOM 1712 N N . HIS A 1 220 ? 39.026 -21.357 64.414 1.00 30.39 220 HIS A N 1
ATOM 1713 C CA . HIS A 1 220 ? 39.803 -22.136 63.460 1.00 33.86 220 HIS A CA 1
ATOM 1714 C C . HIS A 1 220 ? 40.968 -22.864 64.120 1.00 33.94 220 HIS A C 1
ATOM 1715 O O . HIS A 1 220 ? 41.858 -23.362 63.420 1.00 41.19 220 HIS A O 1
ATOM 1722 N N . GLY A 1 221 ? 40.982 -22.936 65.449 1.00 30.73 221 GLY A N 1
ATOM 1723 C CA . GLY A 1 221 ? 41.935 -23.740 66.186 1.00 35.58 221 GLY A CA 1
ATOM 1724 C C . GLY A 1 221 ? 43.168 -23.032 66.681 1.00 32.85 221 GLY A C 1
ATOM 1725 O O . GLY A 1 221 ? 44.105 -23.697 67.139 1.00 35.80 221 GLY A O 1
ATOM 1726 N N . GLY A 1 222 ? 43.224 -21.705 66.594 1.00 26.92 222 GLY A N 1
ATOM 1727 C CA . GLY A 1 222 ? 44.413 -21.006 66.992 1.00 28.54 222 GLY A CA 1
ATOM 1728 C C . GLY A 1 222 ? 44.533 -20.926 68.495 1.00 31.59 222 GLY A C 1
ATOM 1729 O O . GLY A 1 222 ? 43.539 -20.904 69.218 1.00 31.61 222 GLY A O 1
ATOM 1730 N N . LYS A 1 223 ? 45.775 -20.888 68.960 1.00 27.28 223 LYS A N 1
ATOM 1731 C CA . LYS A 1 223 ? 46.046 -20.803 70.386 1.00 33.15 223 LYS A CA 1
ATOM 1732 C C . LYS A 1 223 ? 45.707 -19.416 70.935 1.00 42.68 223 LYS A C 1
ATOM 1733 O O . LYS A 1 223 ? 46.155 -18.397 70.403 1.00 28.03 223 LYS A O 1
ATOM 1739 N N . TRP A 1 224 ? 44.917 -19.367 72.017 1.00 32.11 224 TRP A N 1
ATOM 1740 C CA . TRP A 1 224 ? 44.555 -18.091 72.634 1.00 30.40 224 TRP A CA 1
ATOM 1741 C C . TRP A 1 224 ? 44.333 -18.357 74.115 1.00 36.00 224 TRP A C 1
ATOM 1742 O O . TRP A 1 224 ? 43.567 -19.267 74.439 1.00 35.89 224 TRP A O 1
ATOM 1753 N N . PRO A 1 225 ? 44.936 -17.573 75.023 1.00 31.33 225 PRO A N 1
ATOM 1754 C CA . PRO A 1 225 ? 45.787 -16.405 74.735 1.00 23.93 225 PRO A CA 1
ATOM 1755 C C . PRO A 1 225 ? 47.148 -16.821 74.196 1.00 36.29 225 PRO A C 1
ATOM 1756 O O . PRO A 1 225 ? 47.534 -17.989 74.351 1.00 30.64 225 PRO A O 1
ATOM 1760 N N . PRO A 1 226 ? 47.863 -15.896 73.564 1.00 32.17 226 PRO A N 1
ATOM 1761 C CA . PRO A 1 226 ? 49.130 -16.275 72.920 1.00 28.87 226 PRO A CA 1
ATOM 1762 C C . PRO A 1 226 ? 50.254 -16.509 73.904 1.00 31.17 226 PRO A C 1
ATOM 1763 O O . PRO A 1 226 ? 50.296 -15.936 74.989 1.00 32.68 226 PRO A O 1
ATOM 1767 N N . THR A 1 227 ? 51.213 -17.318 73.478 1.00 32.55 227 THR A N 1
ATOM 1768 C CA . THR A 1 227 ? 52.408 -17.519 74.276 1.00 30.40 227 THR A CA 1
ATOM 1769 C C . THR A 1 227 ? 53.202 -16.224 74.242 1.00 37.17 227 THR A C 1
ATOM 1770 O O . THR A 1 227 ? 53.425 -15.675 73.154 1.00 34.87 227 THR A O 1
ATOM 1774 N N . PRO A 1 228 ? 53.612 -15.687 75.385 1.00 36.01 228 PRO A N 1
ATOM 1775 C CA . PRO A 1 228 ? 54.360 -14.423 75.374 1.00 32.95 228 PRO A CA 1
ATOM 1776 C C . PRO A 1 228 ? 55.683 -14.565 74.635 1.00 38.19 228 PRO A C 1
ATOM 1777 O O . PRO A 1 228 ? 56.285 -15.644 74.582 1.00 35.18 228 PRO A O 1
ATOM 1781 N N . VAL A 1 229 ? 56.115 -13.450 74.040 1.00 35.28 229 VAL A N 1
ATOM 1782 C CA . VAL A 1 229 ? 57.319 -13.437 73.219 1.00 33.66 229 VAL A CA 1
ATOM 1783 C C . VAL A 1 229 ? 58.529 -13.721 74.087 1.00 46.09 229 VAL A C 1
ATOM 1784 O O . VAL A 1 229 ? 58.645 -13.189 75.201 1.00 44.21 229 VAL A O 1
ATOM 1788 N N . LYS A 1 230 ? 59.448 -14.541 73.565 1.00 43.42 230 LYS A N 1
ATOM 1789 C CA . LYS A 1 230 ? 60.672 -14.900 74.282 1.00 51.38 230 LYS A CA 1
ATOM 1790 C C . LYS A 1 230 ? 61.791 -13.951 73.886 1.00 58.74 230 LYS A C 1
ATOM 1791 O O . LYS A 1 230 ? 62.066 -12.987 74.599 1.00 75.14 230 LYS A O 1
ATOM 1797 N N . MET B 1 1 ? 62.151 55.239 26.777 1.00 72.23 1 MET C N 1
ATOM 1798 C CA . MET B 1 1 ? 61.141 54.508 26.011 1.00 75.42 1 MET C CA 1
ATOM 1799 C C . MET B 1 1 ? 61.656 54.039 24.650 1.00 71.52 1 MET C C 1
ATOM 1800 O O . MET B 1 1 ? 61.472 52.878 24.282 1.00 84.63 1 MET C O 1
ATOM 1802 N N . ASP B 1 2 ? 62.295 54.946 23.907 1.00 69.92 2 ASP C N 1
ATOM 1803 C CA . ASP B 1 2 ? 62.818 54.653 22.576 1.00 57.53 2 ASP C CA 1
ATOM 1804 C C . ASP B 1 2 ? 64.344 54.629 22.527 1.00 49.45 2 ASP C C 1
ATOM 1805 O O . ASP B 1 2 ? 64.922 54.629 21.434 1.00 55.51 2 ASP C O 1
ATOM 1810 N N . LEU B 1 3 ? 65.013 54.628 23.671 1.00 47.06 3 LEU C N 1
ATOM 1811 C CA . LEU B 1 3 ? 66.454 54.426 23.717 1.00 39.91 3 LEU C CA 1
ATOM 1812 C C . LEU B 1 3 ? 66.739 52.951 23.965 1.00 30.94 3 LEU C C 1
ATOM 1813 O O . LEU B 1 3 ? 65.932 52.243 24.569 1.00 36.64 3 LEU C O 1
ATOM 1818 N N . LYS B 1 4 ? 67.892 52.483 23.500 1.00 35.70 4 LYS C N 1
ATOM 1819 C CA . LYS B 1 4 ? 68.238 51.092 23.741 1.00 38.89 4 LYS C CA 1
ATOM 1820 C C . LYS B 1 4 ? 69.539 51.024 24.526 1.00 26.58 4 LYS C C 1
ATOM 1821 O O . LYS B 1 4 ? 70.522 51.641 24.108 1.00 30.22 4 LYS C O 1
ATOM 1827 N N . PRO B 1 5 ? 69.601 50.293 25.638 1.00 30.13 5 PRO C N 1
ATOM 1828 C CA . PRO B 1 5 ? 70.837 50.327 26.441 1.00 30.80 5 PRO C CA 1
ATOM 1829 C C . PRO B 1 5 ? 72.030 49.754 25.703 1.00 33.72 5 PRO C C 1
ATOM 1830 O O . PRO B 1 5 ? 73.172 50.174 25.936 1.00 27.40 5 PRO C O 1
ATOM 1834 N N . ASP B 1 6 ? 71.790 48.792 24.800 1.00 29.72 6 ASP C N 1
ATOM 1835 C CA A ASP B 1 6 ? 72.955 48.229 24.136 0.60 29.22 6 ASP C CA 1
ATOM 1836 C CA B ASP B 1 6 ? 72.814 48.173 23.960 0.40 32.41 6 ASP C CA 1
ATOM 1837 C C . ASP B 1 6 ? 73.578 49.184 23.127 1.00 30.89 6 ASP C C 1
ATOM 1838 O O . ASP B 1 6 ? 74.686 48.903 22.653 1.00 32.30 6 ASP C O 1
ATOM 1847 N N . ASN B 1 7 ? 72.956 50.327 22.845 1.00 33.59 7 ASN C N 1
ATOM 1848 C CA . ASN B 1 7 ? 73.623 51.348 22.050 1.00 27.34 7 ASN C CA 1
ATOM 1849 C C . ASN B 1 7 ? 74.727 52.056 22.839 1.00 31.13 7 ASN C C 1
ATOM 1850 O O . ASN B 1 7 ? 75.549 52.764 22.246 1.00 32.79 7 ASN C O 1
ATOM 1855 N N . TYR B 1 8 ? 74.748 51.907 24.163 1.00 29.09 8 TYR C N 1
ATOM 1856 C CA . TYR B 1 8 ? 75.670 52.657 25.014 1.00 31.03 8 TYR C CA 1
ATOM 1857 C C . TYR B 1 8 ? 76.583 51.784 25.834 1.00 25.90 8 TYR C C 1
ATOM 1858 O O . TYR B 1 8 ? 77.715 52.195 26.124 1.00 28.15 8 TYR C O 1
ATOM 1867 N N . PHE B 1 9 ? 76.124 50.598 26.213 1.00 26.15 9 PHE C N 1
ATOM 1868 C CA . PHE B 1 9 ? 76.796 49.755 27.171 1.00 22.10 9 PHE C CA 1
ATOM 1869 C C . PHE B 1 9 ? 76.960 48.337 26.634 1.00 28.72 9 PHE C C 1
ATOM 1870 O O . PHE B 1 9 ? 76.206 47.876 25.764 1.00 31.97 9 PHE C O 1
ATOM 1878 N N . SER B 1 10 ? 77.938 47.668 27.227 1.00 27.28 10 SER C N 1
ATOM 1879 C CA A SER B 1 10 ? 78.237 46.266 26.981 0.48 26.74 10 SER C CA 1
ATOM 1880 C CA B SER B 1 10 ? 78.202 46.257 26.985 0.52 26.71 10 SER C CA 1
ATOM 1881 C C . SER B 1 10 ? 78.505 45.573 28.315 1.00 34.06 10 SER C C 1
ATOM 1882 O O . SER B 1 10 ? 78.702 46.216 29.348 1.00 27.18 10 SER C O 1
ATOM 1887 N N . GLY B 1 11 ? 78.511 44.241 28.300 1.00 32.21 11 GLY C N 1
ATOM 1888 C CA . GLY B 1 11 ? 78.949 43.521 29.488 1.00 30.86 11 GLY C CA 1
ATOM 1889 C C . GLY B 1 11 ? 78.156 43.802 30.754 1.00 28.98 11 GLY C C 1
ATOM 1890 O O . GLY B 1 11 ? 76.921 43.875 30.745 1.00 28.59 11 GLY C O 1
ATOM 1891 N N . GLN B 1 12 ? 78.872 43.908 31.886 1.00 26.19 12 GLN C N 1
ATOM 1892 C CA . GLN B 1 12 ? 78.167 44.058 33.159 1.00 24.16 12 GLN C CA 1
ATOM 1893 C C . GLN B 1 12 ? 77.464 45.408 33.229 1.00 21.23 12 GLN C C 1
ATOM 1894 O O . GLN B 1 12 ? 76.401 45.521 33.849 1.00 26.18 12 GLN C O 1
ATOM 1900 N N . GLN B 1 13 ? 78.036 46.431 32.594 1.00 24.32 13 GLN C N 1
ATOM 1901 C CA . GLN B 1 13 ? 77.326 47.716 32.550 1.00 23.49 13 GLN C CA 1
ATOM 1902 C C . GLN B 1 13 ? 75.996 47.566 31.841 1.00 26.20 13 GLN C C 1
ATOM 1903 O O . GLN B 1 13 ? 74.999 48.176 32.236 1.00 23.96 13 GLN C O 1
ATOM 1909 N N . LEU B 1 14 ? 75.959 46.740 30.788 1.00 25.62 14 LEU C N 1
ATOM 1910 C CA . LEU B 1 14 ? 74.712 46.515 30.069 1.00 23.71 14 LEU C CA 1
ATOM 1911 C C . LEU B 1 14 ? 73.717 45.751 30.922 1.00 24.50 14 LEU C C 1
ATOM 1912 O O . LEU B 1 14 ? 72.521 46.044 30.890 1.00 25.84 14 LEU C O 1
ATOM 1917 N N . THR B 1 15 ? 74.177 44.733 31.665 1.00 24.09 15 THR C N 1
ATOM 1918 C CA . THR B 1 15 ? 73.267 44.038 32.564 1.00 25.55 15 THR C CA 1
ATOM 1919 C C . THR B 1 15 ? 72.627 45.004 33.561 1.00 26.86 15 THR C C 1
ATOM 1920 O O . THR B 1 15 ? 71.410 44.950 33.782 1.00 23.02 15 THR C O 1
ATOM 1924 N N . LEU B 1 16 ? 73.424 45.914 34.159 1.00 22.83 16 LEU C N 1
ATOM 1925 C CA . LEU B 1 16 ? 72.821 46.902 35.064 1.00 21.22 16 LEU C CA 1
ATOM 1926 C C . LEU B 1 16 ? 71.908 47.860 34.298 1.00 17.61 16 LEU C C 1
ATOM 1927 O O . LEU B 1 16 ? 70.842 48.231 34.807 1.00 24.90 16 LEU C O 1
ATOM 1932 N N . ALA B 1 17 ? 72.319 48.294 33.096 1.00 22.42 17 ALA C N 1
ATOM 1933 C CA . ALA B 1 17 ? 71.477 49.204 32.321 1.00 22.83 17 ALA C CA 1
ATOM 1934 C C . ALA B 1 17 ? 70.123 48.575 31.979 1.00 25.76 17 ALA C C 1
ATOM 1935 O O . ALA B 1 17 ? 69.105 49.275 31.922 1.00 23.26 17 ALA C O 1
ATOM 1937 N N . ARG B 1 18 ? 70.069 47.248 31.782 1.00 24.64 18 ARG C N 1
ATOM 1938 C CA A ARG B 1 18 ? 68.770 46.622 31.550 0.58 24.43 18 ARG C CA 1
ATOM 1939 C CA B ARG B 1 18 ? 68.772 46.622 31.551 0.42 24.50 18 ARG C CA 1
ATOM 1940 C C . ARG B 1 18 ? 67.933 46.599 32.823 1.00 26.37 18 ARG C C 1
ATOM 1941 O O . ARG B 1 18 ? 66.708 46.768 32.762 1.00 28.08 18 ARG C O 1
ATOM 1956 N N . ALA B 1 19 ? 68.569 46.409 33.998 1.00 23.20 19 ALA C N 1
ATOM 1957 C CA . ALA B 1 19 ? 67.806 46.488 35.238 1.00 21.96 19 ALA C CA 1
ATOM 1958 C C . ALA B 1 19 ? 67.251 47.900 35.441 1.00 25.21 19 ALA C C 1
ATOM 1959 O O . ALA B 1 19 ? 66.126 48.082 35.921 1.00 24.04 19 ALA C O 1
ATOM 1961 N N . ILE B 1 20 ? 68.037 48.908 35.077 1.00 24.12 20 ILE C N 1
ATOM 1962 C CA . ILE B 1 20 ? 67.540 50.284 35.122 1.00 20.68 20 ILE C CA 1
ATOM 1963 C C . ILE B 1 20 ? 66.399 50.471 34.129 1.00 21.57 20 ILE C C 1
ATOM 1964 O O . ILE B 1 20 ? 65.365 51.067 34.452 1.00 25.93 20 ILE C O 1
ATOM 1969 N N . GLU B 1 21 ? 66.586 49.998 32.894 1.00 21.18 21 GLU C N 1
ATOM 1970 C CA . GLU B 1 21 ? 65.538 50.109 31.876 1.00 24.90 21 GLU C CA 1
ATOM 1971 C C . GLU B 1 21 ? 64.218 49.524 32.366 1.00 29.19 21 GLU C C 1
ATOM 1972 O O . GLU B 1 21 ? 63.139 50.083 32.118 1.00 29.62 21 GLU C O 1
ATOM 1978 N N . ASN B 1 22 ? 64.284 48.393 33.048 1.00 27.46 22 ASN C N 1
ATOM 1979 C CA . ASN B 1 22 ? 63.098 47.734 33.584 1.00 29.38 22 ASN C CA 1
ATOM 1980 C C . ASN B 1 22 ? 62.601 48.333 34.890 1.00 31.29 22 ASN C C 1
ATOM 1981 O O . ASN B 1 22 ? 61.564 47.903 35.381 1.00 31.44 22 ASN C O 1
ATOM 1986 N N . GLY B 1 23 ? 63.303 49.296 35.479 1.00 27.32 23 GLY C N 1
ATOM 1987 C CA . GLY B 1 23 ? 62.831 49.877 36.724 1.00 23.24 23 GLY C CA 1
ATOM 1988 C C . GLY B 1 23 ? 62.839 48.938 37.917 1.00 28.53 23 GLY C C 1
ATOM 1989 O O . GLY B 1 23 ? 62.035 49.122 38.852 1.00 29.17 23 GLY C O 1
ATOM 1990 N N . GLU B 1 24 ? 63.762 47.971 37.943 1.00 32.04 24 GLU C N 1
ATOM 1991 C CA . GLU B 1 24 ? 63.817 46.951 39.000 1.00 32.43 24 GLU C CA 1
ATOM 1992 C C . GLU B 1 24 ? 64.779 47.375 40.097 1.00 29.92 24 GLU C C 1
ATOM 1993 O O . GLU B 1 24 ? 65.977 47.097 40.016 1.00 29.08 24 GLU C O 1
ATOM 1999 N N . VAL B 1 25 ? 64.237 48.011 41.143 1.00 26.88 25 VAL C N 1
ATOM 2000 C CA . VAL B 1 25 ? 65.061 48.587 42.204 1.00 26.87 25 VAL C CA 1
ATOM 2001 C C . VAL B 1 25 ? 65.921 47.524 42.875 1.00 26.92 25 VAL C C 1
ATOM 2002 O O . VAL B 1 25 ? 67.115 47.720 43.098 1.00 26.79 25 VAL C O 1
ATOM 2006 N N . ASP B 1 26 ? 65.334 46.376 43.220 1.00 29.18 26 ASP C N 1
ATOM 2007 C CA . ASP B 1 26 ? 66.114 45.380 43.956 1.00 33.53 26 ASP C CA 1
ATOM 2008 C C . ASP B 1 26 ? 67.257 44.825 43.109 1.00 24.34 26 ASP C C 1
ATOM 2009 O O . ASP B 1 26 ? 68.339 44.542 43.631 1.00 27.03 26 ASP C O 1
ATOM 2014 N N . GLU B 1 27 ? 67.028 44.648 41.806 1.00 24.70 27 GLU C N 1
ATOM 2015 C CA . GLU B 1 27 ? 68.063 44.153 40.920 1.00 25.72 27 GLU C CA 1
ATOM 2016 C C . GLU B 1 27 ? 69.159 45.201 40.734 1.00 25.86 27 GLU C C 1
ATOM 2017 O O . GLU B 1 27 ? 70.348 44.858 40.666 1.00 24.63 27 GLU C O 1
ATOM 2023 N N . VAL B 1 28 ? 68.769 46.476 40.619 1.00 26.50 28 VAL C N 1
ATOM 2024 C CA . VAL B 1 28 ? 69.772 47.556 40.583 1.00 21.25 28 VAL C CA 1
ATOM 2025 C C . VAL B 1 28 ? 70.670 47.517 41.810 1.00 21.87 28 VAL C C 1
ATOM 2026 O O . VAL B 1 28 ? 71.898 47.609 41.691 1.00 24.52 28 VAL C O 1
ATOM 2030 N N . ILE B 1 29 ? 70.073 47.409 43.015 1.00 21.48 29 ILE C N 1
ATOM 2031 C CA . ILE B 1 29 ? 70.851 47.355 44.256 1.00 24.35 29 ILE C CA 1
ATOM 2032 C C . ILE B 1 29 ? 71.805 46.164 44.223 1.00 26.87 29 ILE C C 1
ATOM 2033 O O . ILE B 1 29 ? 73.001 46.284 44.515 1.00 24.59 29 ILE C O 1
ATOM 2038 N N . LYS B 1 30 ? 71.283 44.998 43.832 1.00 25.60 30 LYS C N 1
ATOM 2039 C CA . LYS B 1 30 ? 72.123 43.799 43.733 1.00 29.60 30 LYS C CA 1
ATOM 2040 C C . LYS B 1 30 ? 73.303 43.985 42.779 1.00 23.15 30 LYS C C 1
ATOM 2041 O O . LYS B 1 30 ? 74.445 43.630 43.112 1.00 29.27 30 LYS C O 1
ATOM 2047 N N . LEU B 1 31 ? 73.060 44.568 41.592 1.00 23.55 31 LEU C N 1
ATOM 2048 C CA . LEU B 1 31 ? 74.105 44.635 40.579 1.00 23.42 31 LEU C CA 1
ATOM 2049 C C . LEU B 1 31 ? 75.075 45.807 40.785 1.00 25.25 31 LEU C C 1
ATOM 2050 O O . LEU B 1 31 ? 76.221 45.740 40.313 1.00 24.53 31 LEU C O 1
ATOM 2055 N N . ALA B 1 32 ? 74.624 46.906 41.418 1.00 21.86 32 ALA C N 1
ATOM 2056 C CA . ALA B 1 32 ? 75.452 48.110 41.412 1.00 24.33 32 ALA C CA 1
ATOM 2057 C C . ALA B 1 32 ? 76.708 47.956 42.264 1.00 26.79 32 ALA C C 1
ATOM 2058 O O . ALA B 1 32 ? 77.689 48.681 42.043 1.00 25.87 32 ALA C O 1
ATOM 2060 N N . SER B 1 33 ? 76.709 47.024 43.228 1.00 23.38 33 SER C N 1
ATOM 2061 C CA . SER B 1 33 ? 77.896 46.814 44.048 1.00 24.15 33 SER C CA 1
ATOM 2062 C C . SER B 1 33 ? 79.054 46.234 43.256 1.00 28.60 33 SER C C 1
ATOM 2063 O O . SER B 1 33 ? 80.205 46.369 43.684 1.00 27.38 33 SER C O 1
ATOM 2066 N N . GLY B 1 34 ? 78.782 45.565 42.143 1.00 27.42 34 GLY C N 1
ATOM 2067 C CA . GLY B 1 34 ? 79.857 44.924 41.411 1.00 27.38 34 GLY C CA 1
ATOM 2068 C C . GLY B 1 34 ? 80.057 45.440 40.006 1.00 30.59 34 GLY C C 1
ATOM 2069 O O . GLY B 1 34 ? 80.777 44.829 39.224 1.00 29.82 34 GLY C O 1
ATOM 2070 N N . THR B 1 35 ? 79.443 46.571 39.665 1.00 25.28 35 THR C N 1
ATOM 2071 C CA . THR B 1 35 ? 79.529 47.140 38.325 1.00 22.05 35 THR C CA 1
ATOM 2072 C C . THR B 1 35 ? 80.347 48.425 38.383 1.00 26.51 35 THR C C 1
ATOM 2073 O O . THR B 1 35 ? 80.285 49.157 39.372 1.00 25.77 35 THR C O 1
ATOM 2077 N N . ASP B 1 36 ? 81.115 48.691 37.332 1.00 22.44 36 ASP C N 1
ATOM 2078 C CA . ASP B 1 36 ? 81.814 49.973 37.196 1.00 24.19 36 ASP C CA 1
ATOM 2079 C C . ASP B 1 36 ? 80.761 51.043 36.911 1.00 25.94 36 ASP C C 1
ATOM 2080 O O . ASP B 1 36 ? 80.196 51.082 35.822 1.00 26.31 36 ASP C O 1
ATOM 2085 N N . LEU B 1 37 ? 80.437 51.864 37.926 1.00 22.03 37 LEU C N 1
ATOM 2086 C CA . LEU B 1 37 ? 79.281 52.753 37.796 1.00 20.32 37 LEU C CA 1
ATOM 2087 C C . LEU B 1 37 ? 79.633 54.039 37.059 1.00 21.71 37 LEU C C 1
ATOM 2088 O O . LEU B 1 37 ? 78.741 54.674 36.466 1.00 22.65 37 LEU C O 1
ATOM 2093 N N . ASN B 1 38 ? 80.918 54.444 37.087 1.00 19.80 38 ASN C N 1
ATOM 2094 C CA . ASN B 1 38 ? 81.290 55.760 36.580 1.00 22.50 38 ASN C CA 1
ATOM 2095 C C . ASN B 1 38 ? 81.970 55.764 35.222 1.00 23.52 38 ASN C C 1
ATOM 2096 O O . ASN B 1 38 ? 82.031 56.824 34.604 1.00 23.97 38 ASN C O 1
ATOM 2101 N N . LYS B 1 39 ? 82.469 54.616 34.716 1.00 22.23 39 LYS C N 1
ATOM 2102 C CA . LYS B 1 39 ? 83.065 54.663 33.385 1.00 20.25 39 LYS C CA 1
ATOM 2103 C C . LYS B 1 39 ? 81.997 54.936 32.334 1.00 20.99 39 LYS C C 1
ATOM 2104 O O . LYS B 1 39 ? 81.017 54.192 32.264 1.00 23.18 39 LYS C O 1
ATOM 2110 N N . PRO B 1 40 ? 82.116 55.983 31.515 1.00 22.98 40 PRO C N 1
ATOM 2111 C CA . PRO B 1 40 ? 81.057 56.262 30.539 1.00 21.11 40 PRO C CA 1
ATOM 2112 C C . PRO B 1 40 ? 80.941 55.200 29.457 1.00 23.24 40 PRO C C 1
ATOM 2113 O O . PRO B 1 40 ? 81.923 54.569 29.061 1.00 25.98 40 PRO C O 1
ATOM 2117 N N . GLY B 1 41 ? 79.696 54.976 29.031 1.00 23.48 41 GLY C N 1
ATOM 2118 C CA . GLY B 1 41 ? 79.413 54.239 27.814 1.00 27.76 41 GLY C CA 1
ATOM 2119 C C . GLY B 1 41 ? 79.604 55.123 26.598 1.00 28.32 41 GLY C C 1
ATOM 2120 O O . GLY B 1 41 ? 80.278 56.158 26.638 1.00 28.04 41 GLY C O 1
ATOM 2121 N N . LYS B 1 42 ? 79.037 54.679 25.484 1.00 28.03 42 LYS C N 1
ATOM 2122 C CA . LYS B 1 42 ? 79.100 55.447 24.248 1.00 26.38 42 LYS C CA 1
ATOM 2123 C C . LYS B 1 42 ? 78.282 56.737 24.344 1.00 24.93 42 LYS C C 1
ATOM 2124 O O . LYS B 1 42 ? 77.338 56.852 25.132 1.00 25.37 42 LYS C O 1
ATOM 2130 N N . GLU B 1 43 ? 78.649 57.705 23.495 1.00 25.40 43 GLU C N 1
ATOM 2131 C CA . GLU B 1 43 ? 77.906 58.949 23.361 1.00 27.53 43 GLU C CA 1
ATOM 2132 C C . GLU B 1 43 ? 77.824 59.725 24.679 1.00 23.78 43 GLU C C 1
ATOM 2133 O O . GLU B 1 43 ? 76.820 60.384 24.926 1.00 26.31 43 GLU C O 1
ATOM 2139 N N . ASP B 1 44 ? 78.844 59.610 25.521 1.00 23.20 44 ASP C N 1
ATOM 2140 C CA . ASP B 1 44 ? 78.909 60.228 26.859 1.00 25.57 44 ASP C CA 1
ATOM 2141 C C . ASP B 1 44 ? 77.869 59.675 27.837 1.00 24.20 44 ASP C C 1
ATOM 2142 O O . ASP B 1 44 ? 77.735 60.209 28.959 1.00 24.14 44 ASP C O 1
ATOM 2147 N N . MET B 1 45 ? 77.107 58.638 27.473 1.00 22.52 45 MET C N 1
ATOM 2148 C CA . MET B 1 45 ? 76.104 58.112 28.399 1.00 23.83 45 MET C CA 1
ATOM 2149 C C . MET B 1 45 ? 76.812 57.482 29.593 1.00 27.00 45 MET C C 1
ATOM 2150 O O . MET B 1 45 ? 77.689 56.638 29.424 1.00 29.37 45 MET C O 1
ATOM 2155 N N . THR B 1 46 ? 76.421 57.844 30.797 1.00 21.86 46 THR C N 1
ATOM 2156 C CA . THR B 1 46 ? 76.823 57.127 31.994 1.00 19.78 46 THR C CA 1
ATOM 2157 C C . THR B 1 46 ? 75.623 56.402 32.550 1.00 19.20 46 THR C C 1
ATOM 2158 O O . THR B 1 46 ? 74.480 56.663 32.156 1.00 19.95 46 THR C O 1
ATOM 2162 N N . LEU B 1 47 ? 75.884 55.512 33.505 1.00 17.91 47 LEU C N 1
ATOM 2163 C CA . LEU B 1 47 ? 74.780 54.752 34.077 1.00 20.92 47 LEU C CA 1
ATOM 2164 C C . LEU B 1 47 ? 73.839 55.679 34.841 1.00 23.38 47 LEU C C 1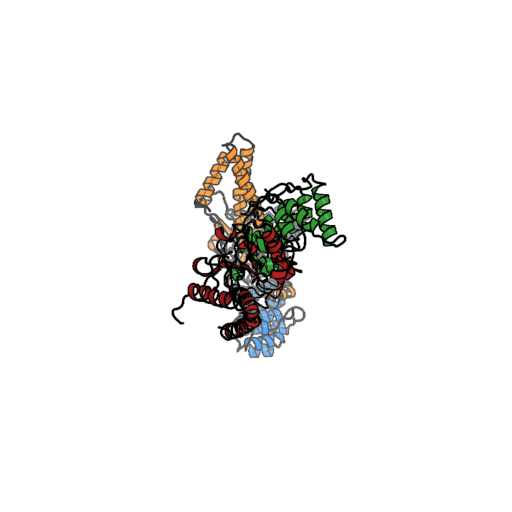
ATOM 2165 O O . LEU B 1 47 ? 72.624 55.477 34.831 1.00 19.28 47 LEU C O 1
ATOM 2170 N N . LEU B 1 48 ? 74.371 56.734 35.459 1.00 20.20 48 LEU C N 1
ATOM 2171 C CA . LEU B 1 48 ? 73.498 57.679 36.160 1.00 17.79 48 LEU C CA 1
ATOM 2172 C C . LEU B 1 48 ? 72.652 58.520 35.192 1.00 19.73 48 LEU C C 1
ATOM 2173 O O . LEU B 1 48 ? 71.452 58.730 35.449 1.00 20.05 48 LEU C O 1
ATOM 2178 N N . PHE B 1 49 ? 73.230 59.012 34.079 1.00 17.30 49 PHE C N 1
ATOM 2179 C CA . PHE B 1 49 ? 72.407 59.699 33.083 1.00 18.86 49 PHE C CA 1
ATOM 2180 C C . PHE B 1 49 ? 71.372 58.735 32.511 1.00 22.04 49 PHE C C 1
ATOM 2181 O O . PHE B 1 49 ? 70.238 59.129 32.224 1.00 20.92 49 PHE C O 1
ATOM 2189 N N . TRP B 1 50 ? 71.758 57.463 32.351 1.00 20.42 50 TRP C N 1
ATOM 2190 C CA . TRP B 1 50 ? 70.798 56.456 31.875 1.00 18.96 50 TRP C CA 1
ATOM 2191 C C . TRP B 1 50 ? 69.625 56.316 32.844 1.00 20.35 50 TRP C C 1
ATOM 2192 O O . TRP B 1 50 ? 68.459 56.222 32.414 1.00 20.43 50 TRP C O 1
ATOM 2203 N N . ALA B 1 51 ? 69.897 56.325 34.160 1.00 20.84 51 ALA C N 1
ATOM 2204 C CA . ALA B 1 51 ? 68.792 56.267 35.111 1.00 19.24 51 ALA C CA 1
ATOM 2205 C C . ALA B 1 51 ? 67.901 57.508 35.013 1.00 20.95 51 ALA C C 1
ATOM 2206 O O . ALA B 1 51 ? 66.678 57.411 35.151 1.00 20.59 51 ALA C O 1
ATOM 2208 N N . VAL B 1 52 ? 68.484 58.696 34.800 1.00 20.82 52 VAL C N 1
ATOM 2209 C CA . VAL B 1 52 ? 67.625 59.866 34.617 1.00 21.12 52 VAL C CA 1
ATOM 2210 C C . VAL B 1 52 ? 66.750 59.671 33.394 1.00 22.10 52 VAL C C 1
ATOM 2211 O O . VAL B 1 52 ? 65.549 59.945 33.420 1.00 23.28 52 VAL C O 1
ATOM 2215 N N . MET B 1 53 ? 67.354 59.179 32.304 1.00 19.90 53 MET C N 1
ATOM 2216 C CA . MET B 1 53 ? 66.688 59.060 31.017 1.00 24.18 53 MET C CA 1
ATOM 2217 C C . MET B 1 53 ? 65.542 58.027 31.117 1.00 24.17 53 MET C C 1
ATOM 2218 O O . MET B 1 53 ? 64.640 58.001 30.262 1.00 27.32 53 MET C O 1
ATOM 2223 N N . ASN B 1 54 ? 65.589 57.131 32.104 1.00 24.67 54 ASN C N 1
ATOM 2224 C CA . ASN B 1 54 ? 64.556 56.110 32.320 1.00 23.81 54 ASN C CA 1
ATOM 2225 C C . ASN B 1 54 ? 63.587 56.490 33.426 1.00 22.65 54 ASN C C 1
ATOM 2226 O O . ASN B 1 54 ? 62.872 55.624 33.977 1.00 26.71 54 ASN C O 1
ATOM 2231 N N . SER B 1 55 ? 63.580 57.763 33.833 1.00 21.48 55 SER C N 1
ATOM 2232 C CA . SER B 1 55 ? 62.640 58.174 34.856 1.00 20.09 55 SER C CA 1
ATOM 2233 C C . SER B 1 55 ? 61.894 59.429 34.404 1.00 19.44 55 SER C C 1
ATOM 2234 O O . SER B 1 55 ? 61.561 60.286 35.227 1.00 23.17 55 SER C O 1
ATOM 2237 N N . ILE B 1 56 ? 61.629 59.560 33.099 1.00 21.84 56 ILE C N 1
ATOM 2238 C CA . ILE B 1 56 ? 60.953 60.759 32.609 1.00 22.30 56 ILE C CA 1
ATOM 2239 C C . ILE B 1 56 ? 59.605 60.375 31.986 1.00 25.23 56 ILE C C 1
ATOM 2240 O O . ILE B 1 56 ? 59.337 59.201 31.690 1.00 25.20 56 ILE C O 1
ATOM 2245 N N . ASN B 1 57 ? 58.758 61.390 31.823 1.00 23.55 57 ASN C N 1
ATOM 2246 C CA . ASN B 1 57 ? 57.438 61.263 31.131 1.00 23.88 57 ASN C CA 1
ATOM 2247 C C . ASN B 1 57 ? 56.591 60.256 31.902 1.00 22.53 57 ASN C C 1
ATOM 2248 O O . ASN B 1 57 ? 56.429 60.415 33.126 1.00 22.23 57 ASN C O 1
ATOM 2253 N N . ASN B 1 58 ? 56.021 59.224 31.250 1.00 22.00 58 ASN C N 1
ATOM 2254 C CA . ASN B 1 58 ? 55.161 58.327 32.008 1.00 22.34 58 ASN C CA 1
ATOM 2255 C C . ASN B 1 58 ? 55.976 57.353 32.850 1.00 27.11 58 ASN C C 1
ATOM 2256 O O . ASN B 1 58 ? 55.402 56.536 33.579 1.00 25.49 58 ASN C O 1
ATOM 2261 N N . GLN B 1 59 ? 57.300 57.465 32.824 1.00 25.62 59 GLN C N 1
ATOM 2262 C CA . GLN B 1 59 ? 58.137 56.661 33.707 1.00 26.32 59 GLN C CA 1
ATOM 2263 C C . GLN B 1 59 ? 58.715 57.445 34.877 1.00 26.72 59 GLN C C 1
ATOM 2264 O O . GLN B 1 59 ? 59.618 56.935 35.545 1.00 24.57 59 GLN C O 1
ATOM 2270 N N . LYS B 1 60 ? 58.215 58.649 35.165 1.00 22.14 60 LYS C N 1
ATOM 2271 C CA . LYS B 1 60 ? 58.642 59.374 36.366 1.00 22.06 60 LYS C CA 1
ATOM 2272 C C . LYS B 1 60 ? 57.920 58.830 37.612 1.00 26.31 60 LYS C C 1
ATOM 2273 O O . LYS B 1 60 ? 57.083 59.486 38.233 1.00 32.67 60 LYS C O 1
ATOM 2279 N N . THR B 1 61 ? 58.278 57.601 38.004 1.00 24.09 61 THR C N 1
ATOM 2280 C CA . THR B 1 61 ? 57.646 56.888 39.101 1.00 25.71 61 THR C CA 1
ATOM 2281 C C . THR B 1 61 ? 58.512 56.920 40.351 1.00 25.04 61 THR C C 1
ATOM 2282 O O . THR B 1 61 ? 59.734 57.104 40.268 1.00 24.02 61 THR C O 1
ATOM 2286 N N . PRO B 1 62 ? 57.927 56.690 41.523 1.00 27.27 62 PRO C N 1
ATOM 2287 C CA . PRO B 1 62 ? 58.757 56.600 42.728 1.00 31.14 62 PRO C CA 1
ATOM 2288 C C . PRO B 1 62 ? 59.848 55.560 42.621 1.00 27.71 62 PRO C C 1
ATOM 2289 O O . PRO B 1 62 ? 60.974 55.830 43.059 1.00 26.05 62 PRO C O 1
ATOM 2293 N N . GLU B 1 63 ? 59.545 54.349 42.121 1.00 23.10 63 GLU C N 1
ATOM 2294 C CA . GLU B 1 63 ? 60.631 53.371 41.993 1.00 24.63 63 GLU C CA 1
ATOM 2295 C C . GLU B 1 63 ? 61.734 53.799 41.036 1.00 23.86 63 GLU C C 1
ATOM 2296 O O . GLU B 1 63 ? 62.923 53.579 41.342 1.00 24.75 63 GLU C O 1
ATOM 2302 N N . ARG B 1 64 ? 61.396 54.367 39.885 1.00 22.76 64 ARG C N 1
ATOM 2303 C CA . ARG B 1 64 ? 62.456 54.733 38.942 1.00 20.56 64 ARG C CA 1
ATOM 2304 C C . ARG B 1 64 ? 63.243 55.940 39.437 1.00 23.12 64 ARG C C 1
ATOM 2305 O O . ARG B 1 64 ? 64.443 56.04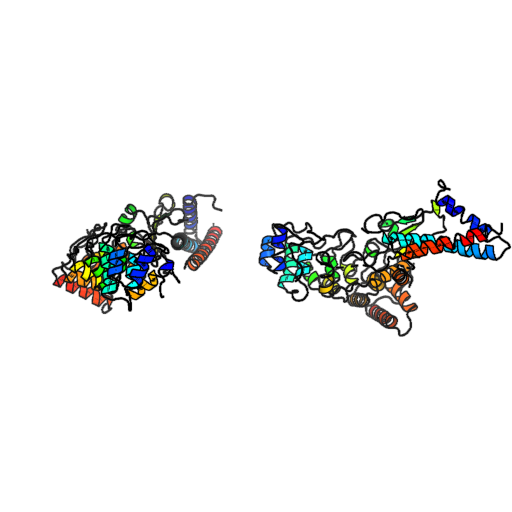1 39.160 1.00 22.23 64 ARG C O 1
ATOM 2313 N N . LEU B 1 65 ? 62.596 56.834 40.196 1.00 21.39 65 LEU C N 1
ATOM 2314 C CA . LEU B 1 65 ? 63.356 57.908 40.840 1.00 22.67 65 LEU C CA 1
ATOM 2315 C C . LEU B 1 65 ? 64.300 57.339 41.886 1.00 26.05 65 LEU C C 1
ATOM 2316 O O . LEU B 1 65 ? 65.463 57.749 41.974 1.00 20.00 65 LEU C O 1
ATOM 2321 N N . ASN B 1 66 ? 63.850 56.325 42.637 1.00 23.57 66 ASN C N 1
ATOM 2322 C CA . ASN B 1 66 ? 64.716 55.730 43.652 1.00 22.53 66 ASN C CA 1
ATOM 2323 C C . ASN B 1 66 ? 65.895 54.978 43.044 1.00 21.15 66 ASN C C 1
ATOM 2324 O O . ASN B 1 66 ? 66.920 54.813 43.715 1.00 22.61 66 ASN C O 1
ATOM 2329 N N . VAL B 1 67 ? 65.784 54.518 41.797 1.00 20.17 67 VAL C N 1
ATOM 2330 C CA . VAL B 1 67 ? 66.939 53.904 41.138 1.00 19.94 67 VAL C CA 1
ATOM 2331 C C . VAL B 1 67 ? 68.102 54.905 41.100 1.00 20.67 67 VAL C C 1
ATOM 2332 O O . VAL B 1 67 ? 69.262 54.555 41.340 1.00 20.80 67 VAL C O 1
ATOM 2336 N N . ILE B 1 68 ? 67.797 56.171 40.830 1.00 21.75 68 ILE C N 1
ATOM 2337 C CA . ILE B 1 68 ? 68.830 57.213 40.884 1.00 20.81 68 ILE C CA 1
ATOM 2338 C C . ILE B 1 68 ? 69.476 57.254 42.252 1.00 19.61 68 ILE C C 1
ATOM 2339 O O . ILE B 1 68 ? 70.710 57.282 42.375 1.00 20.63 68 ILE C O 1
ATOM 2344 N N . THR B 1 69 ? 68.648 57.305 43.303 1.00 20.28 69 THR C N 1
ATOM 2345 C CA . THR B 1 69 ? 69.148 57.343 44.666 1.00 18.78 69 THR C CA 1
ATOM 2346 C C . THR B 1 69 ? 70.066 56.150 44.920 1.00 19.33 69 THR C C 1
ATOM 2347 O O . THR B 1 69 ? 71.154 56.299 45.499 1.00 19.88 69 THR C O 1
ATOM 2351 N N . MET B 1 70 ? 69.654 54.958 44.471 1.00 22.74 70 MET C N 1
ATOM 2352 C CA . MET B 1 70 ? 70.378 53.784 44.914 1.00 20.24 70 MET C CA 1
ATOM 2353 C C . MET B 1 70 ? 71.700 53.688 44.163 1.00 18.61 70 MET C C 1
ATOM 2354 O O . MET B 1 70 ? 72.694 53.184 44.719 1.00 22.17 70 MET C O 1
ATOM 2359 N N . LEU B 1 71 ? 71.742 54.161 42.903 1.00 18.37 71 LEU C N 1
ATOM 2360 C CA . LEU B 1 71 ? 73.007 54.188 42.158 1.00 20.10 71 LEU C CA 1
ATOM 2361 C C . LEU B 1 71 ? 74.013 55.112 42.834 1.00 19.40 71 LEU C C 1
ATOM 2362 O O . LEU B 1 71 ? 75.199 54.788 42.933 1.00 18.51 71 LEU C O 1
ATOM 2367 N N . ILE B 1 72 ? 73.553 56.276 43.295 1.00 19.94 72 ILE C N 1
ATOM 2368 C CA . ILE B 1 72 ? 74.459 57.185 44.002 1.00 19.21 72 ILE C CA 1
ATOM 2369 C C . ILE B 1 72 ? 74.921 56.575 45.323 1.00 19.72 72 ILE C C 1
ATOM 2370 O O . ILE B 1 72 ? 76.108 56.652 45.678 1.00 21.02 72 ILE C O 1
ATOM 2375 N N . LYS B 1 73 ? 74.007 55.937 46.044 1.00 19.47 73 LYS C N 1
ATOM 2376 C CA . LYS B 1 73 ? 74.373 55.251 47.278 1.00 22.20 73 LYS C CA 1
ATOM 2377 C C . LYS B 1 73 ? 75.414 54.162 47.028 1.00 23.94 73 LYS C C 1
ATOM 2378 O O . LYS B 1 73 ? 76.278 53.926 47.878 1.00 23.20 73 LYS C O 1
ATOM 2384 N N . ALA B 1 74 ? 75.382 53.530 45.858 1.00 21.58 74 ALA C N 1
ATOM 2385 C CA . ALA B 1 74 ? 76.347 52.495 45.512 1.00 21.05 74 ALA C CA 1
ATOM 2386 C C . ALA B 1 74 ? 77.678 53.066 45.040 1.00 27.90 74 ALA C C 1
ATOM 2387 O O . ALA B 1 74 ? 78.641 52.302 44.865 1.00 26.79 74 ALA C O 1
ATOM 2389 N N . GLY B 1 75 ? 77.766 54.374 44.823 1.00 19.83 75 GLY C N 1
ATOM 2390 C CA . GLY B 1 75 ? 79.005 54.969 44.380 1.00 18.50 75 GLY C CA 1
ATOM 2391 C C . GLY B 1 75 ? 78.970 55.665 43.030 1.00 22.88 75 GLY C C 1
ATOM 2392 O O . GLY B 1 75 ? 80.024 56.165 42.596 1.00 21.85 75 GLY C O 1
ATOM 2393 N N . ALA B 1 76 ? 77.843 55.762 42.323 1.00 20.37 76 ALA C N 1
ATOM 2394 C CA . ALA B 1 76 ? 77.818 56.524 41.078 1.00 18.98 76 ALA C CA 1
ATOM 2395 C C . ALA B 1 76 ? 77.953 57.998 41.429 1.00 19.19 76 ALA C C 1
ATOM 2396 O O . ALA B 1 76 ? 77.294 58.470 42.355 1.00 18.72 76 ALA C O 1
ATOM 2398 N N . ASP B 1 77 ? 78.824 58.708 40.722 1.00 19.91 77 ASP C N 1
ATOM 2399 C CA . ASP B 1 77 ? 79.191 60.075 41.110 1.00 19.02 77 ASP C CA 1
ATOM 2400 C C . ASP B 1 77 ? 78.241 61.071 40.441 1.00 15.07 77 ASP C C 1
ATOM 2401 O O . ASP B 1 77 ? 78.299 61.244 39.205 1.00 17.87 77 ASP C O 1
ATOM 2406 N N . PRO B 1 78 ? 77.357 61.733 41.188 1.00 18.61 78 PRO C N 1
ATOM 2407 C CA . PRO B 1 78 ? 76.400 62.665 40.567 1.00 21.36 78 PRO C CA 1
ATOM 2408 C C . PRO B 1 78 ? 77.028 63.973 40.091 1.00 20.18 78 PRO C C 1
ATOM 2409 O O . PRO B 1 78 ? 76.358 64.747 39.391 1.00 19.23 78 PRO C O 1
ATOM 2413 N N . LEU B 1 79 ? 78.273 64.245 40.467 1.00 17.71 79 LEU C N 1
ATOM 2414 C CA . LEU B 1 79 ? 79.023 65.428 40.048 1.00 17.05 79 LEU C CA 1
ATOM 2415 C C . LEU B 1 79 ? 80.031 65.113 38.944 1.00 18.74 79 LEU C C 1
ATOM 2416 O O . LEU B 1 79 ? 80.851 65.966 38.615 1.00 19.96 79 LEU C O 1
ATOM 2421 N N . GLN B 1 80 ? 79.998 63.914 38.378 1.00 18.14 80 GLN C N 1
ATOM 2422 C CA . GLN B 1 80 ? 80.966 63.609 37.328 1.00 19.46 80 GLN C CA 1
ATOM 2423 C C . GLN B 1 80 ? 80.717 64.453 36.085 1.00 19.72 80 GLN C C 1
ATOM 2424 O O . GLN B 1 80 ? 79.612 64.415 35.515 1.00 19.36 80 GLN C O 1
ATOM 2430 N N . PRO B 1 81 ? 81.692 65.220 35.620 1.00 18.22 81 PRO C N 1
ATOM 2431 C CA . PRO B 1 81 ? 81.482 66.012 34.410 1.00 18.90 81 PRO C CA 1
ATOM 2432 C C . PRO B 1 81 ? 81.476 65.123 33.165 1.00 20.97 81 PRO C C 1
ATOM 2433 O O . PRO B 1 81 ? 82.039 64.029 33.158 1.00 20.01 81 PRO C O 1
ATOM 2437 N N . ARG B 1 82 ? 80.856 65.618 32.108 1.00 20.13 82 ARG C N 1
ATOM 2438 C CA . ARG B 1 82 ? 81.045 65.063 30.769 1.00 20.10 82 ARG C CA 1
ATOM 2439 C C . ARG B 1 82 ? 82.178 65.809 30.095 1.00 20.96 82 ARG C C 1
ATOM 2440 O O . ARG B 1 82 ? 82.652 66.821 30.623 1.00 23.04 82 ARG C O 1
ATOM 2448 N N . PRO B 1 83 ? 82.650 65.334 28.935 1.00 22.65 83 PRO C N 1
ATOM 2449 C CA . PRO B 1 83 ? 83.737 66.032 28.237 1.00 23.40 83 PRO C CA 1
ATOM 2450 C C . PRO B 1 83 ? 83.324 67.418 27.732 1.00 23.42 83 PRO C C 1
ATOM 2451 O O . PRO B 1 83 ? 82.140 67.765 27.607 1.00 23.92 83 PRO C O 1
ATOM 2455 N N . GLN B 1 84 ? 84.348 68.233 27.504 1.00 21.66 84 GLN C N 1
ATOM 2456 C CA . GLN B 1 84 ? 84.228 69.538 26.850 1.00 23.01 84 GLN C CA 1
ATOM 2457 C C . GLN B 1 84 ? 83.403 70.512 27.686 1.00 21.18 84 GLN C C 1
ATOM 2458 O O . GLN B 1 84 ? 82.757 71.409 27.129 1.00 22.88 84 GLN C O 1
ATOM 2464 N N . GLY B 1 85 ? 83.439 70.340 29.010 1.00 22.91 85 GLY C N 1
ATOM 2465 C CA . GLY B 1 85 ? 82.737 71.280 29.861 1.00 26.00 85 GLY C CA 1
ATOM 2466 C C . GLY B 1 85 ? 81.250 71.075 29.909 1.00 26.85 85 GLY C C 1
ATOM 2467 O O . GLY B 1 85 ? 80.532 71.971 30.351 1.00 21.88 85 GLY C O 1
ATOM 2468 N N . LYS B 1 86 ? 80.762 69.908 29.505 1.00 21.33 86 LYS C N 1
ATOM 2469 C CA . LYS B 1 86 ? 79.342 69.609 29.671 1.00 19.09 86 LYS C CA 1
ATOM 2470 C C . LYS B 1 86 ? 79.075 69.087 31.077 1.00 19.30 86 LYS C C 1
ATOM 2471 O O . LYS B 1 86 ? 79.949 68.486 31.714 1.00 21.99 86 LYS C O 1
ATOM 2477 N N . ASN B 1 87 ? 77.834 69.277 31.542 1.00 20.31 87 ASN C N 1
ATOM 2478 C CA . ASN B 1 87 ? 77.633 69.197 32.981 1.00 18.58 87 ASN C CA 1
ATOM 2479 C C . ASN B 1 87 ? 77.265 67.782 33.467 1.00 20.03 87 ASN C C 1
ATOM 2480 O O . ASN B 1 87 ? 77.045 66.846 32.697 1.00 19.82 87 ASN C O 1
ATOM 2485 N N . SER B 1 88 ? 77.333 67.631 34.779 1.00 18.48 88 SER C N 1
ATOM 2486 C CA . SER B 1 88 ? 77.084 66.373 35.494 1.00 18.29 88 SER C CA 1
ATOM 2487 C C . SER B 1 88 ? 75.592 66.106 35.621 1.00 19.75 88 SER C C 1
ATOM 2488 O O . SER B 1 88 ? 74.766 67.012 35.426 1.00 17.72 88 SER C O 1
ATOM 2491 N N . PRO B 1 89 ? 75.205 64.879 36.030 1.00 16.91 89 PRO C N 1
ATOM 2492 C CA . PRO B 1 89 ? 73.771 64.614 36.222 1.00 17.99 89 PRO C CA 1
ATOM 2493 C C . PRO B 1 89 ? 73.145 65.546 37.230 1.00 20.79 89 PRO C C 1
ATOM 2494 O O . PRO B 1 89 ? 72.017 66.002 37.015 1.00 18.73 89 PRO C O 1
ATOM 2498 N N . ALA B 1 90 ? 73.851 65.864 38.327 1.00 16.60 90 ALA C N 1
ATOM 2499 C CA . ALA B 1 90 ? 73.237 66.768 39.312 1.00 17.85 90 ALA C CA 1
ATOM 2500 C C . ALA B 1 90 ? 73.001 68.171 38.728 1.00 20.29 90 ALA C C 1
ATOM 2501 O O . ALA B 1 90 ? 71.943 68.776 38.975 1.00 19.37 90 ALA C O 1
ATOM 2503 N N . GLU B 1 91 ? 73.991 68.732 37.999 1.00 17.01 91 GLU C N 1
ATOM 2504 C CA . GLU B 1 91 ? 73.783 70.049 37.401 1.00 18.97 91 GLU C CA 1
ATOM 2505 C C . GLU B 1 91 ? 72.670 70.010 36.360 1.00 19.97 91 GLU C C 1
ATOM 2506 O O . GLU B 1 91 ? 71.856 70.941 36.266 1.00 20.01 91 GLU C O 1
ATOM 2512 N N . PHE B 1 92 ? 72.638 68.939 35.569 1.00 18.81 92 PHE C N 1
ATOM 2513 C CA . PHE B 1 92 ? 71.634 68.772 34.508 1.00 17.40 92 PHE C CA 1
ATOM 2514 C C . PHE B 1 92 ? 70.208 68.781 35.086 1.00 19.52 92 PHE C C 1
ATOM 2515 O O . PHE B 1 92 ? 69.343 69.544 34.617 1.00 20.57 92 PHE C O 1
ATOM 2523 N N . VAL B 1 93 ? 69.964 68.027 36.171 1.00 17.61 93 VAL C N 1
ATOM 2524 C CA . VAL B 1 93 ? 68.589 67.951 36.686 1.00 19.13 93 VAL C CA 1
ATOM 2525 C C . VAL B 1 93 ? 68.211 69.195 37.484 1.00 17.09 93 VAL C C 1
ATOM 2526 O O . VAL B 1 93 ? 67.008 69.476 37.648 1.00 18.49 93 VAL C O 1
ATOM 2530 N N . LEU B 1 94 ? 69.194 70.020 37.886 1.00 17.16 94 LEU C N 1
ATOM 2531 C CA . LEU B 1 94 ? 68.856 71.298 38.511 1.00 18.65 94 LEU C CA 1
ATOM 2532 C C . LEU B 1 94 ? 68.238 72.252 37.519 1.00 17.87 94 LEU C C 1
ATOM 2533 O O . LEU B 1 94 ? 67.626 73.245 37.946 1.00 17.98 94 LEU C O 1
ATOM 2538 N N . MET B 1 95 ? 68.414 72.016 36.210 1.00 17.75 95 MET C N 1
ATOM 2539 C CA . MET B 1 95 ? 67.764 72.867 35.214 1.00 18.92 95 MET C CA 1
ATOM 2540 C C . MET B 1 95 ? 66.360 72.435 34.833 1.00 20.66 95 MET C C 1
ATOM 2541 O O . MET B 1 95 ? 65.742 73.116 34.000 1.00 20.43 95 MET C O 1
ATOM 2546 N N . ALA B 1 96 ? 65.846 71.371 35.442 1.00 17.48 96 ALA C N 1
ATOM 2547 C CA . ALA B 1 96 ? 64.505 70.852 35.136 1.00 18.24 96 ALA C CA 1
ATOM 2548 C C . ALA B 1 96 ? 63.418 71.785 35.686 1.00 20.38 96 ALA C C 1
ATOM 2549 O O . ALA B 1 96 ? 63.661 72.619 36.569 1.00 20.16 96 ALA C O 1
ATOM 2551 N N . ASP B 1 97 ? 62.178 71.581 35.196 1.00 18.59 97 ASP C N 1
ATOM 2552 C CA . ASP B 1 97 ? 61.021 72.324 35.683 1.00 20.35 97 ASP C CA 1
ATOM 2553 C C . ASP B 1 97 ? 60.307 71.606 36.813 1.00 21.76 97 ASP C C 1
ATOM 2554 O O . ASP B 1 97 ? 59.228 72.038 37.245 1.00 22.87 97 ASP C O 1
ATOM 2559 N N . ASN B 1 98 ? 60.924 70.559 37.365 1.00 22.14 98 ASN C N 1
ATOM 2560 C CA . ASN B 1 98 ? 60.347 69.782 38.447 1.00 22.81 98 ASN C CA 1
ATOM 2561 C C . ASN B 1 98 ? 61.509 69.261 39.292 1.00 20.45 98 ASN C C 1
ATOM 2562 O O . ASN B 1 98 ? 62.570 68.980 38.733 1.00 21.75 98 ASN C O 1
ATOM 2567 N N . ALA B 1 99 ? 61.328 69.224 40.615 1.00 18.89 99 ALA C N 1
ATOM 2568 C CA . ALA B 1 99 ? 62.443 68.903 41.518 1.00 19.07 99 ALA C CA 1
ATOM 2569 C C . ALA B 1 99 ? 62.531 67.421 41.857 1.00 20.60 99 ALA C C 1
ATOM 2570 O O . ALA B 1 99 ? 63.366 67.028 42.677 1.00 19.35 99 ALA C O 1
ATOM 2572 N N . ASP B 1 100 ? 61.759 66.562 41.195 1.00 19.07 100 ASP C N 1
ATOM 2573 C CA . ASP B 1 100 ? 61.824 65.141 41.572 1.00 21.57 100 ASP C CA 1
ATOM 2574 C C . ASP B 1 100 ? 63.223 64.539 41.384 1.00 20.20 100 ASP C C 1
ATOM 2575 O O . ASP B 1 100 ? 63.656 63.729 42.213 1.00 20.61 100 ASP C O 1
ATOM 2580 N N . TRP B 1 101 ? 63.930 64.898 40.307 1.00 19.16 101 TRP C N 1
ATOM 2581 C CA . TRP B 1 101 ? 65.212 64.243 40.044 1.00 20.28 101 TRP C CA 1
ATOM 2582 C C . TRP B 1 101 ? 66.289 64.745 41.012 1.00 19.68 101 TRP C C 1
ATOM 2583 O O . TRP B 1 101 ? 67.052 63.930 41.558 1.00 20.90 101 TRP C O 1
ATOM 2594 N N . ILE B 1 102 ? 66.369 66.060 41.261 1.00 19.25 102 ILE C N 1
ATOM 2595 C CA . ILE B 1 102 ? 67.361 66.538 42.248 1.00 18.23 102 ILE C CA 1
ATOM 2596 C C . ILE B 1 102 ? 67.034 65.992 43.615 1.00 16.90 102 ILE C C 1
ATOM 2597 O O . ILE B 1 102 ? 67.936 65.625 44.373 1.00 18.84 102 ILE C O 1
ATOM 2602 N N . LYS B 1 103 ? 65.736 65.894 43.966 1.00 18.32 103 LYS C N 1
ATOM 2603 C CA . LYS B 1 103 ? 65.417 65.332 45.270 1.00 19.58 103 LYS C CA 1
ATOM 2604 C C . LYS B 1 103 ? 65.910 63.887 45.375 1.00 19.12 103 LYS C C 1
ATOM 2605 O O . LYS B 1 103 ? 66.319 63.435 46.450 1.00 20.98 103 LYS C O 1
ATOM 2611 N N . ALA B 1 104 ? 65.844 63.145 44.280 1.00 18.40 104 ALA C N 1
ATOM 2612 C CA . ALA B 1 104 ? 66.336 61.768 44.335 1.00 17.81 104 ALA C CA 1
ATOM 2613 C C . ALA B 1 104 ? 67.827 61.751 44.648 1.00 20.91 104 ALA C C 1
ATOM 2614 O O . ALA B 1 104 ? 68.318 60.836 45.328 1.00 23.07 104 ALA C O 1
ATOM 2616 N N . MET B 1 105 ? 68.555 62.788 44.217 1.00 19.02 105 MET C N 1
ATOM 2617 C CA . MET B 1 105 ? 69.983 62.788 44.474 1.00 17.99 105 MET C CA 1
ATOM 2618 C C . MET B 1 105 ? 70.252 63.329 45.881 1.00 16.85 105 MET C C 1
ATOM 2619 O O . MET B 1 105 ? 71.191 62.896 46.546 1.00 19.31 105 MET C O 1
ATOM 2624 N N . LEU B 1 106 ? 69.468 64.320 46.315 1.00 18.93 106 LEU C N 1
ATOM 2625 C CA . LEU B 1 106 ? 69.610 64.812 47.685 1.00 19.84 106 LEU C CA 1
ATOM 2626 C C . LEU B 1 106 ? 69.247 63.711 48.676 1.00 21.51 106 LEU C C 1
ATOM 2627 O O . LEU B 1 106 ? 69.813 63.661 49.779 1.00 20.17 106 LEU C O 1
ATOM 2632 N N . ASN B 1 107 ? 68.325 62.811 48.288 1.00 21.34 107 ASN C N 1
ATOM 2633 C CA . ASN B 1 107 ? 67.979 61.673 49.151 1.00 19.93 107 ASN C CA 1
ATOM 2634 C C . ASN B 1 107 ? 69.145 60.707 49.308 1.00 27.35 107 ASN C C 1
ATOM 2635 O O . ASN B 1 107 ? 69.178 59.920 50.266 1.00 25.61 107 ASN C O 1
ATOM 2640 N N . ALA B 1 108 ? 70.098 60.733 48.382 1.00 19.30 108 ALA C N 1
ATOM 2641 C CA . ALA B 1 108 ? 71.308 59.941 48.532 1.00 19.04 108 ALA C CA 1
ATOM 2642 C C . ALA B 1 108 ? 72.372 60.679 49.313 1.00 26.61 108 ALA C C 1
ATOM 2643 O O . ALA B 1 108 ? 73.473 60.136 49.503 1.00 26.46 108 ALA C O 1
ATOM 2645 N N . GLY B 1 109 ? 72.089 61.897 49.733 1.00 21.28 109 GLY C N 1
ATOM 2646 C CA . GLY B 1 109 ? 73.011 62.646 50.567 1.00 23.03 109 GLY C CA 1
ATOM 2647 C C . GLY B 1 109 ? 73.958 63.586 49.858 1.00 21.28 109 GLY C C 1
ATOM 2648 O O . GLY B 1 109 ? 74.902 64.073 50.498 1.00 22.31 109 GLY C O 1
ATOM 2649 N N . LEU B 1 110 ? 73.742 63.870 48.583 1.00 20.03 110 LEU C N 1
ATOM 2650 C CA . LEU B 1 110 ? 74.529 64.896 47.897 1.00 18.78 110 LEU C CA 1
ATOM 2651 C C . LEU B 1 110 ? 74.411 66.224 48.646 1.00 19.11 110 LEU C C 1
ATOM 2652 O O . LEU B 1 110 ? 73.312 66.625 49.027 1.00 21.13 110 LEU C O 1
ATOM 2657 N N . SER B 1 111 ? 75.538 66.910 48.885 1.00 21.77 111 SER C N 1
ATOM 2658 C CA . SER B 1 111 ? 75.472 68.188 49.619 1.00 21.58 111 SER C CA 1
ATOM 2659 C C . SER B 1 111 ? 74.780 69.256 48.772 1.00 22.87 111 SER C C 1
ATOM 2660 O O . SER B 1 111 ? 75.176 69.479 47.620 1.00 18.30 111 SER C O 1
ATOM 2663 N N . PRO B 1 112 ? 73.777 69.965 49.302 1.00 23.02 112 PRO C N 1
ATOM 2664 C CA . PRO B 1 112 ? 73.185 71.075 48.524 1.00 25.07 112 PRO C CA 1
ATOM 2665 C C . PRO B 1 112 ? 74.156 72.225 48.303 1.00 22.78 112 PRO C C 1
ATOM 2666 O O . PRO B 1 112 ? 73.873 73.070 47.453 1.00 21.35 112 PRO C O 1
ATOM 2670 N N . ASN B 1 113 ? 75.310 72.255 49.003 1.00 18.71 113 ASN C N 1
ATOM 2671 C CA . ASN B 1 113 ? 76.358 73.233 48.748 1.00 19.10 113 ASN C CA 1
ATOM 2672 C C . ASN B 1 113 ? 77.486 72.684 47.883 1.00 17.90 113 ASN C C 1
ATOM 2673 O O . ASN B 1 113 ? 78.506 73.352 47.737 1.00 20.21 113 ASN C O 1
ATOM 2678 N N . ALA B 1 114 ? 77.270 71.551 47.228 1.00 20.23 114 ALA C N 1
ATOM 2679 C CA . ALA B 1 114 ? 78.282 70.971 46.348 1.00 20.51 114 ALA C CA 1
ATOM 2680 C C . ALA B 1 114 ? 78.694 71.921 45.227 1.00 23.64 114 ALA C C 1
ATOM 2681 O O . ALA B 1 114 ? 77.900 72.736 44.746 1.00 18.69 114 ALA C O 1
ATOM 2683 N N . VAL B 1 115 ? 79.954 71.789 44.787 1.00 18.47 115 VAL C N 1
ATOM 2684 C CA . VAL B 1 115 ? 80.465 72.560 43.640 1.00 18.54 115 VAL C CA 1
ATOM 2685 C C . VAL B 1 115 ? 80.790 71.630 42.485 1.00 17.92 115 VAL C C 1
ATOM 2686 O O . VAL B 1 115 ? 81.097 70.439 42.662 1.00 21.59 115 VAL C O 1
ATOM 2690 N N . ASP B 1 116 ? 80.784 72.206 41.274 1.00 18.26 116 ASP C N 1
ATOM 2691 C CA . ASP B 1 116 ? 80.987 71.286 40.181 1.00 22.33 116 ASP C CA 1
ATOM 2692 C C . ASP B 1 116 ? 82.492 71.048 40.008 1.00 24.91 116 ASP C C 1
ATOM 2693 O O . ASP B 1 116 ? 83.344 71.860 40.415 1.00 22.92 116 ASP C O 1
ATOM 2698 N N . LYS B 1 117 ? 82.815 69.909 39.421 1.00 21.16 117 LYS C N 1
ATOM 2699 C CA . LYS B 1 117 ? 84.210 69.479 39.386 1.00 21.34 117 LYS C CA 1
ATOM 2700 C C . LYS B 1 117 ? 85.008 70.068 38.230 1.00 28.73 117 LYS C C 1
ATOM 2701 O O . LYS B 1 117 ? 86.217 69.834 38.166 1.00 30.29 117 LYS C O 1
ATOM 2707 N N . THR B 1 118 ? 84.385 70.807 37.318 1.00 22.84 118 THR C N 1
ATOM 2708 C CA . THR B 1 118 ? 85.117 71.410 36.207 1.00 22.26 118 THR C CA 1
ATOM 2709 C C . THR B 1 118 ? 85.448 72.868 36.486 1.00 25.52 118 THR C C 1
ATOM 2710 O O . THR B 1 118 ? 86.589 73.314 36.277 1.00 25.08 118 THR C O 1
ATOM 2714 N N . PHE B 1 119 ? 84.455 73.614 36.949 1.00 21.08 119 PHE C N 1
ATOM 2715 C CA . PHE B 1 119 ? 84.561 75.056 37.137 1.00 21.28 119 PHE C CA 1
ATOM 2716 C C . PHE B 1 119 ? 84.652 75.477 38.585 1.00 23.23 119 PHE C C 1
ATOM 2717 O O . PHE B 1 119 ? 84.953 76.651 38.847 1.00 25.59 119 PHE C O 1
ATOM 2725 N N . GLY B 1 120 ? 84.359 74.581 39.525 1.00 21.02 120 GLY C N 1
ATOM 2726 C CA . GLY B 1 120 ? 84.349 74.929 40.922 1.00 20.73 120 GLY C CA 1
ATOM 2727 C C . GLY B 1 120 ? 83.237 75.860 41.355 1.00 28.75 120 GLY C C 1
ATOM 2728 O O . GLY B 1 120 ? 83.340 76.463 42.425 1.00 25.23 120 GLY C O 1
ATOM 2729 N N . LYS B 1 121 ? 82.155 75.970 40.570 1.00 21.85 121 LYS C N 1
ATOM 2730 C CA . LYS B 1 121 ? 81.012 76.811 40.937 1.00 19.03 121 LYS C CA 1
ATOM 2731 C C . LYS B 1 121 ? 79.959 75.981 41.705 1.00 18.47 121 LYS C C 1
ATOM 2732 O O . LYS B 1 121 ? 79.610 74.860 41.274 1.00 20.54 121 LYS C O 1
ATOM 2738 N N . PRO B 1 122 ? 79.364 76.520 42.772 1.00 19.36 122 PRO C N 1
ATOM 2739 C CA . PRO B 1 122 ? 78.283 75.795 43.467 1.00 19.55 122 PRO C CA 1
ATOM 2740 C C . PRO B 1 122 ? 77.175 75.420 42.493 1.00 20.58 122 PRO C C 1
ATOM 2741 O O . PRO B 1 122 ? 76.738 76.250 41.661 1.00 20.12 122 PRO C O 1
ATOM 2745 N N . ILE B 1 123 ? 76.780 74.144 42.536 1.00 19.68 123 ILE C N 1
ATOM 2746 C CA . ILE B 1 123 ? 75.861 73.670 41.503 1.00 18.55 123 ILE C CA 1
ATOM 2747 C C . ILE B 1 123 ? 74.517 74.379 41.619 1.00 20.47 123 ILE C C 1
ATOM 2748 O O . ILE B 1 123 ? 73.783 74.469 40.628 1.00 19.83 123 ILE C O 1
ATOM 2753 N N . ILE B 1 124 ? 74.175 74.889 42.806 1.00 16.50 124 ILE C N 1
ATOM 2754 C CA . ILE B 1 124 ? 72.899 75.593 42.957 1.00 18.37 124 ILE C CA 1
ATOM 2755 C C . ILE B 1 124 ? 72.744 76.757 41.976 1.00 19.89 124 ILE C C 1
ATOM 2756 O O . ILE B 1 124 ? 71.608 77.089 41.614 1.00 19.24 124 ILE C O 1
ATOM 2761 N N . PHE B 1 125 ? 73.836 77.333 41.466 1.00 17.54 125 PHE C N 1
ATOM 2762 C CA . PHE B 1 125 ? 73.679 78.403 40.461 1.00 17.00 125 PHE C CA 1
ATOM 2763 C C . PHE B 1 125 ? 73.011 77.900 39.185 1.00 17.82 125 PHE C C 1
ATOM 2764 O O . PHE B 1 125 ? 72.457 78.704 38.438 1.00 20.48 125 PHE C O 1
ATOM 2772 N N . GLN B 1 126 ? 73.025 76.591 38.925 1.00 17.12 126 GLN C N 1
ATOM 2773 C CA . GLN B 1 126 ? 72.417 76.120 37.678 1.00 19.41 126 GLN C CA 1
ATOM 2774 C C . GLN B 1 126 ? 70.888 76.166 37.755 1.00 19.71 126 GLN C C 1
ATOM 2775 O O . GLN B 1 126 ? 70.238 76.095 36.707 1.00 21.39 126 GLN C O 1
ATOM 2781 N N . THR B 1 127 ? 70.305 76.276 38.965 1.00 17.25 127 THR C N 1
ATOM 2782 C CA . THR B 1 127 ? 68.844 76.421 39.072 1.00 16.60 127 THR C CA 1
ATOM 2783 C C . THR B 1 127 ? 68.338 77.685 38.412 1.00 16.92 127 THR C C 1
ATOM 2784 O O . THR B 1 127 ? 67.142 77.752 38.077 1.00 18.51 127 THR C O 1
ATOM 2788 N N . LEU B 1 128 ? 69.189 78.705 38.287 1.00 18.86 128 LEU C N 1
ATOM 2789 C CA . LEU B 1 128 ? 68.740 79.996 37.771 1.00 18.90 128 LEU C CA 1
ATOM 2790 C C . LEU B 1 128 ? 68.280 79.892 36.324 1.00 20.17 128 LEU C C 1
ATOM 2791 O O . LEU B 1 128 ? 67.593 80.805 35.845 1.00 20.18 128 LEU C O 1
ATOM 2796 N N . GLU B 1 129 ? 68.640 78.810 35.603 1.00 18.44 129 GLU C N 1
ATOM 2797 C CA . GLU B 1 129 ? 68.182 78.678 34.238 1.00 19.05 129 GLU C CA 1
ATOM 2798 C C . GLU B 1 129 ? 66.911 77.835 34.117 1.00 23.87 129 GLU C C 1
ATOM 2799 O O . GLU B 1 129 ? 66.429 77.634 33.000 1.00 23.47 129 GLU C O 1
ATOM 2805 N N . ALA B 1 130 ? 66.358 77.356 35.226 1.00 17.45 130 ALA C N 1
ATOM 2806 C CA . ALA B 1 130 ? 65.124 76.568 35.178 1.00 18.89 130 ALA C CA 1
ATOM 2807 C C . ALA B 1 130 ? 63.929 77.477 34.901 1.00 19.29 130 ALA C C 1
ATOM 2808 O O . ALA B 1 130 ? 63.951 78.680 35.196 1.00 20.37 130 ALA C O 1
ATOM 2810 N N . LYS B 1 131 ? 62.869 76.879 34.341 1.00 20.55 131 LYS C N 1
ATOM 2811 C CA . LYS B 1 131 ? 61.637 77.599 33.982 1.00 24.53 131 LYS C CA 1
ATOM 2812 C C . LYS B 1 131 ? 60.853 78.088 35.195 1.00 26.93 131 LYS C C 1
ATOM 2813 O O . LYS B 1 131 ? 60.019 79.013 35.079 1.00 23.69 131 LYS C O 1
ATOM 2819 N N . ASN B 1 132 ? 61.069 77.488 36.358 1.00 19.93 132 ASN C N 1
ATOM 2820 C CA . ASN B 1 132 ? 60.401 77.918 37.575 1.00 21.14 132 ASN C CA 1
ATOM 2821 C C . ASN B 1 132 ? 61.385 77.700 38.717 1.00 22.91 132 ASN C C 1
ATOM 2822 O O . ASN B 1 132 ? 62.532 77.285 38.489 1.00 21.29 132 ASN C O 1
ATOM 2827 N N . THR B 1 133 ? 60.946 77.966 39.944 1.00 20.40 133 THR C N 1
ATOM 2828 C CA . THR B 1 133 ? 61.871 77.951 41.080 1.00 21.62 133 THR C CA 1
ATOM 2829 C C . THR B 1 133 ? 61.905 76.616 41.820 1.00 17.09 133 THR C C 1
ATOM 2830 O O . THR B 1 133 ? 62.480 76.551 42.902 1.00 20.92 133 THR C O 1
ATOM 2834 N N . LYS B 1 134 ? 61.343 75.536 41.250 1.00 17.68 134 LYS C N 1
ATOM 2835 C CA . LYS B 1 134 ? 61.166 74.321 42.041 1.00 20.53 134 LYS C CA 1
ATOM 2836 C C . LYS B 1 134 ? 62.510 73.691 42.436 1.00 18.12 134 LYS C C 1
ATOM 2837 O O . LYS B 1 134 ? 62.669 73.254 43.573 1.00 18.50 134 LYS C O 1
ATOM 2843 N N . THR B 1 135 ? 63.490 73.636 41.524 1.00 18.59 135 THR C N 1
ATOM 2844 C CA . THR B 1 135 ? 64.763 73.019 41.930 1.00 17.88 135 THR C CA 1
ATOM 2845 C C . THR B 1 135 ? 65.534 73.891 42.918 1.00 17.40 135 THR C C 1
ATOM 2846 O O . THR B 1 135 ? 66.234 73.345 43.781 1.00 19.65 135 THR C O 1
ATOM 2850 N N . LEU B 1 136 ? 65.417 75.221 42.817 1.00 17.25 136 LEU C N 1
ATOM 2851 C CA . LEU B 1 136 ? 66.047 76.082 43.811 1.00 17.99 136 LEU C CA 1
ATOM 2852 C C . LEU B 1 136 ? 65.410 75.862 45.172 1.00 20.40 136 LEU C C 1
ATOM 2853 O O . LEU B 1 136 ? 66.113 75.726 46.188 1.00 19.04 136 LEU C O 1
ATOM 2858 N N . GLN B 1 137 ? 64.066 75.764 45.204 1.00 20.95 137 GLN C N 1
ATOM 2859 C CA . GLN B 1 137 ? 63.375 75.476 46.453 1.00 22.18 137 GLN C CA 1
ATOM 2860 C C . GLN B 1 137 ? 63.864 74.188 47.087 1.00 19.94 137 GLN C C 1
ATOM 2861 O O . GLN B 1 137 ? 64.023 74.118 48.317 1.00 23.56 137 GLN C O 1
ATOM 2867 N N . ALA B 1 138 ? 64.028 73.138 46.282 1.00 18.80 138 ALA C N 1
ATOM 2868 C CA . ALA B 1 138 ? 64.479 71.852 46.837 1.00 19.36 138 ALA C CA 1
ATOM 2869 C C . ALA B 1 138 ? 65.875 71.970 47.462 1.00 19.82 138 ALA C C 1
ATOM 2870 O O . ALA B 1 138 ? 66.134 71.379 48.512 1.00 22.63 138 ALA C O 1
ATOM 2872 N N . MET B 1 139 ? 66.806 72.645 46.779 1.00 19.67 139 MET C N 1
ATOM 2873 C CA . MET B 1 139 ? 68.139 72.937 47.338 1.00 22.53 139 MET C CA 1
ATOM 2874 C C . MET B 1 139 ? 68.094 73.734 48.624 1.00 23.75 139 MET C C 1
ATOM 2875 O O . MET B 1 139 ? 68.733 73.350 49.607 1.00 22.13 139 MET C O 1
ATOM 2880 N N . LEU B 1 140 ? 67.341 74.832 48.654 1.00 19.98 140 LEU C N 1
ATOM 2881 C CA . LEU B 1 140 ? 67.236 75.595 49.898 1.00 21.35 140 LEU C CA 1
ATOM 2882 C C . LEU B 1 140 ? 66.554 74.774 50.997 1.00 22.61 140 LEU C C 1
ATOM 2883 O O . LEU B 1 140 ? 66.984 74.795 52.168 1.00 23.11 140 LEU C O 1
ATOM 2888 N N . ASP B 1 141 ? 65.498 74.030 50.642 1.00 21.78 141 ASP C N 1
ATOM 2889 C CA . ASP B 1 141 ? 64.772 73.244 51.645 1.00 22.28 141 ASP C CA 1
ATOM 2890 C C . ASP B 1 141 ? 65.680 72.210 52.317 1.00 28.88 141 ASP C C 1
ATOM 2891 O O . ASP B 1 141 ? 65.486 71.887 53.489 1.00 25.55 141 ASP C O 1
ATOM 2896 N N . LYS B 1 142 ? 66.689 71.701 51.604 1.00 22.90 142 LYS C N 1
ATOM 2897 C CA . LYS B 1 142 ? 67.613 70.698 52.124 1.00 21.89 142 LYS C CA 1
ATOM 2898 C C . LYS B 1 142 ? 68.776 71.317 52.888 1.00 26.84 142 LYS C C 1
ATOM 2899 O O . LYS B 1 142 ? 69.544 70.590 53.545 1.00 26.73 142 LYS C O 1
ATOM 2905 N N . GLY B 1 143 ? 68.896 72.633 52.854 1.00 21.35 143 GLY C N 1
ATOM 2906 C CA . GLY B 1 143 ? 69.859 73.339 53.685 1.00 27.76 143 GLY C CA 1
ATOM 2907 C C . GLY B 1 143 ? 70.979 74.070 52.960 1.00 28.26 143 GLY C C 1
ATOM 2908 O O . GLY B 1 143 ? 71.997 74.417 53.567 1.00 24.14 143 GLY C O 1
ATOM 2909 N N . ALA B 1 144 ? 70.815 74.323 51.667 1.00 19.95 144 ALA C N 1
ATOM 2910 C CA . ALA B 1 144 ? 71.836 75.076 50.958 1.00 19.44 144 ALA C CA 1
ATOM 2911 C C . ALA B 1 144 ? 71.994 76.459 51.578 1.00 20.71 144 ALA C C 1
ATOM 2912 O O . ALA B 1 144 ? 71.028 77.062 52.070 1.00 23.81 144 ALA C O 1
ATOM 2914 N N . ASP B 1 145 ? 73.225 76.965 51.546 1.00 20.46 145 ASP C N 1
ATOM 2915 C CA . ASP B 1 145 ? 73.521 78.327 51.995 1.00 21.54 145 ASP C CA 1
ATOM 2916 C C . ASP B 1 145 ? 72.922 79.337 51.015 1.00 22.72 145 ASP C C 1
ATOM 2917 O O . ASP B 1 145 ? 73.439 79.508 49.907 1.00 22.75 145 ASP C O 1
ATOM 2922 N N . ILE B 1 146 ? 71.848 80.022 51.418 1.00 20.03 146 ILE C N 1
ATOM 2923 C CA . ILE B 1 146 ? 71.195 80.967 50.510 1.00 22.31 146 ILE C CA 1
ATOM 2924 C C . ILE B 1 146 ? 72.117 82.114 50.086 1.00 20.53 146 ILE C C 1
ATOM 2925 O O . ILE B 1 146 ? 71.896 82.737 49.032 1.00 21.50 146 ILE C O 1
ATOM 2930 N N . ASN B 1 147 ? 73.182 82.384 50.854 1.00 20.08 147 ASN C N 1
ATOM 2931 C CA . ASN B 1 147 ? 74.123 83.443 50.537 1.00 20.71 147 ASN C CA 1
ATOM 2932 C C . ASN B 1 147 ? 75.440 82.922 49.957 1.00 24.89 147 ASN C C 1
ATOM 2933 O O . ASN B 1 147 ? 76.428 83.663 49.937 1.00 24.53 147 ASN C O 1
ATOM 2938 N N . ILE B 1 148 ? 75.456 81.680 49.463 1.00 20.78 148 ILE C N 1
ATOM 2939 C CA . ILE B 1 148 ? 76.668 81.098 48.885 1.00 20.06 148 ILE C CA 1
ATOM 2940 C C . ILE B 1 148 ? 77.170 81.972 47.740 1.00 22.87 148 ILE C C 1
ATOM 2941 O O . ILE B 1 148 ? 76.381 82.580 46.995 1.00 22.10 148 ILE C O 1
ATOM 2946 N N . THR B 1 149 ? 78.489 82.074 47.591 1.00 19.57 149 THR C N 1
ATOM 2947 C CA . THR B 1 149 ? 79.027 82.889 46.504 1.00 18.69 149 THR C CA 1
ATOM 2948 C C . THR B 1 149 ? 79.821 82.064 45.504 1.00 25.72 149 THR C C 1
ATOM 2949 O O . THR B 1 149 ? 80.375 81.011 45.843 1.00 25.49 149 THR C O 1
ATOM 2953 N N . ASP B 1 150 ? 79.882 82.570 44.272 1.00 22.96 150 ASP C N 1
ATOM 2954 C CA . ASP B 1 150 ? 80.792 82.017 43.275 1.00 23.20 150 ASP C CA 1
ATOM 2955 C C . ASP B 1 150 ? 82.180 82.621 43.463 1.00 22.46 150 ASP C C 1
ATOM 2956 O O . ASP B 1 150 ? 82.451 83.317 44.446 1.00 22.14 150 ASP C O 1
ATOM 2961 N N . SER B 1 151 ? 83.092 82.346 42.528 1.00 23.76 151 SER C N 1
ATOM 2962 C CA . SER B 1 151 ? 84.481 82.740 42.772 1.00 25.05 151 SER C CA 1
ATOM 2963 C C . SER B 1 151 ? 84.707 84.238 42.651 1.00 26.58 151 SER C C 1
ATOM 2964 O O . SER B 1 151 ? 85.778 84.708 43.042 1.00 26.99 151 SER C O 1
ATOM 2967 N N . LEU B 1 152 ? 83.760 84.989 42.090 1.00 22.57 152 LEU C N 1
ATOM 2968 C CA . LEU B 1 152 ? 83.859 86.440 41.995 1.00 23.34 152 LEU C CA 1
ATOM 2969 C C . LEU B 1 152 ? 82.968 87.141 43.023 1.00 24.37 152 LEU C C 1
ATOM 2970 O O . LEU B 1 152 ? 82.735 88.355 42.913 1.00 26.99 152 LEU C O 1
ATOM 2975 N N . GLY B 1 153 ? 82.484 86.412 44.017 1.00 23.02 153 GLY C N 1
ATOM 2976 C CA . GLY B 1 153 ? 81.686 86.989 45.082 1.00 22.00 153 GLY C CA 1
ATOM 2977 C C . GLY B 1 153 ? 80.217 87.193 44.762 1.00 21.84 153 GLY C C 1
ATOM 2978 O O . GLY B 1 153 ? 79.491 87.747 45.605 1.00 22.20 153 GLY C O 1
ATOM 2979 N N . ASN B 1 154 ? 79.749 86.742 43.599 1.00 21.83 154 ASN C N 1
ATOM 2980 C CA . ASN B 1 154 ? 78.315 86.845 43.272 1.00 17.64 154 ASN C CA 1
ATOM 2981 C C . ASN B 1 154 ? 77.500 85.836 44.068 1.00 21.68 154 ASN C C 1
ATOM 2982 O O . ASN B 1 154 ? 77.901 84.668 44.216 1.00 20.68 154 ASN C O 1
ATOM 2987 N N . THR B 1 155 ? 76.335 86.281 44.568 1.00 20.28 155 THR C N 1
ATOM 2988 C CA . THR B 1 155 ? 75.335 85.452 45.222 1.00 17.20 155 THR C CA 1
ATOM 2989 C C . THR B 1 155 ? 74.293 85.012 44.190 1.00 18.26 155 THR C C 1
ATOM 2990 O O . THR B 1 155 ? 74.274 85.510 43.048 1.00 20.03 155 THR C O 1
ATOM 2994 N N . LEU B 1 156 ? 73.459 84.060 44.599 1.00 18.44 156 LEU C N 1
ATOM 2995 C CA . LEU B 1 156 ? 72.299 83.688 43.777 1.00 18.70 156 LEU C CA 1
ATOM 2996 C C . LEU B 1 156 ? 71.434 84.907 43.457 1.00 21.27 156 LEU C C 1
ATOM 2997 O O . LEU B 1 156 ? 70.931 85.045 42.329 1.00 18.45 156 LEU C O 1
ATOM 3002 N N . LEU B 1 157 ? 71.212 85.767 44.447 1.00 20.02 157 LEU C N 1
ATOM 3003 C CA . LEU B 1 157 ? 70.385 86.958 44.213 1.00 18.16 157 LEU C CA 1
ATOM 3004 C C . LEU B 1 157 ? 70.990 87.861 43.133 1.00 19.13 157 LEU C C 1
ATOM 3005 O O . LEU B 1 157 ? 70.293 88.298 42.207 1.00 19.38 157 LEU C O 1
ATOM 3010 N N . ILE B 1 158 ? 72.298 88.126 43.211 1.00 19.33 158 ILE C N 1
ATOM 3011 C CA . ILE B 1 158 ? 72.961 88.972 42.228 1.00 20.95 158 ILE C CA 1
ATOM 3012 C C . ILE B 1 158 ? 72.873 88.351 40.840 1.00 20.50 158 ILE C C 1
ATOM 3013 O O . ILE B 1 158 ? 72.507 89.005 39.854 1.00 19.15 158 ILE C O 1
ATOM 3018 N N . ASP B 1 159 ? 73.249 87.078 40.745 1.00 19.21 159 ASP C N 1
ATOM 3019 C CA . ASP B 1 159 ? 73.216 86.387 39.456 1.00 19.56 159 ASP C CA 1
ATOM 3020 C C . ASP B 1 159 ? 71.803 86.250 38.920 1.00 17.70 159 ASP C C 1
ATOM 3021 O O . ASP B 1 159 ? 71.591 86.370 37.711 1.00 20.75 159 ASP C O 1
ATOM 3026 N N . ALA B 1 160 ? 70.831 85.963 39.794 1.00 20.14 160 ALA C N 1
ATOM 3027 C CA . ALA B 1 160 ? 69.461 85.796 39.302 1.00 18.37 160 ALA C CA 1
ATOM 3028 C C . ALA B 1 160 ? 68.932 87.089 38.670 1.00 16.90 160 ALA C C 1
ATOM 3029 O O . ALA B 1 160 ? 68.271 87.043 37.627 1.00 19.20 160 ALA C O 1
ATOM 3031 N N . LEU B 1 161 ? 69.222 88.252 39.263 1.00 17.09 161 LEU C N 1
ATOM 3032 C CA . LEU B 1 161 ? 68.785 89.501 38.612 1.00 18.64 161 LEU C CA 1
ATOM 3033 C C . LEU B 1 161 ? 69.488 89.709 37.273 1.00 21.09 161 LEU C C 1
ATOM 3034 O O . LEU B 1 161 ? 68.853 90.117 36.287 1.00 19.52 161 LEU C O 1
ATOM 3039 N N . ASP B 1 162 ? 70.810 89.459 37.223 1.00 17.12 162 ASP C N 1
ATOM 3040 C CA . ASP B 1 162 ? 71.552 89.605 35.966 1.00 18.03 162 ASP C CA 1
ATOM 3041 C C . ASP B 1 162 ? 71.004 88.696 34.866 1.00 18.37 162 ASP C C 1
ATOM 3042 O O . ASP B 1 162 ? 71.012 89.064 33.673 1.00 21.01 162 ASP C O 1
ATOM 3047 N N . PHE B 1 163 ? 70.569 87.490 35.235 1.00 18.00 163 PHE C N 1
ATOM 3048 C CA . PHE B 1 163 ? 69.988 86.488 34.345 1.00 16.66 163 PHE C CA 1
ATOM 3049 C C . PHE B 1 163 ? 68.582 86.858 33.879 1.00 21.88 163 PHE C C 1
ATOM 3050 O O . PHE B 1 163 ? 68.058 86.170 32.986 1.00 22.28 163 PHE C O 1
ATOM 3058 N N . HIS B 1 164 ? 67.935 87.861 34.509 1.00 20.32 164 HIS C N 1
ATOM 3059 C CA A HIS B 1 164 ? 66.504 88.098 34.257 0.55 22.64 164 HIS C CA 1
ATOM 3060 C CA B HIS B 1 164 ? 66.491 88.130 34.359 0.45 22.65 164 HIS C CA 1
ATOM 3061 C C . HIS B 1 164 ? 65.664 86.917 34.767 1.00 22.34 164 HIS C C 1
ATOM 3062 O O . HIS B 1 164 ? 64.589 86.625 34.219 1.00 22.97 164 HIS C O 1
ATOM 3075 N N . SER B 1 165 ? 66.157 86.218 35.788 1.00 18.86 165 SER C N 1
ATOM 3076 C CA . SER B 1 165 ? 65.414 85.123 36.421 1.00 17.87 165 SER C CA 1
ATOM 3077 C C . SER B 1 165 ? 64.632 85.696 37.604 1.00 19.46 165 SER C C 1
ATOM 3078 O O . SER B 1 165 ? 64.956 85.493 38.776 1.00 19.76 165 SER C O 1
ATOM 3081 N N . TYR B 1 166 ? 63.603 86.491 37.265 1.00 19.61 166 TYR C N 1
ATOM 3082 C CA . TYR B 1 166 ? 63.007 87.366 38.284 1.00 22.08 166 TYR C CA 1
ATOM 3083 C C . TYR B 1 166 ? 62.178 86.578 39.299 1.00 18.00 166 TYR C C 1
ATOM 3084 O O . TYR B 1 166 ? 62.049 87.006 40.460 1.00 20.28 166 TYR C O 1
ATOM 3093 N N . ASP B 1 167 ? 61.589 85.445 38.900 1.00 19.32 167 ASP C N 1
ATOM 3094 C CA . ASP B 1 167 ? 60.895 84.623 39.882 1.00 20.29 167 ASP C CA 1
ATOM 3095 C C . ASP B 1 167 ? 61.876 84.043 40.893 1.00 22.24 167 ASP C C 1
ATOM 3096 O O . ASP B 1 167 ? 61.526 83.899 42.080 1.00 19.18 167 ASP C O 1
ATOM 3101 N N . HIS B 1 168 ? 63.097 83.712 40.446 1.00 20.35 168 HIS C N 1
ATOM 3102 C CA . HIS B 1 168 ? 64.142 83.298 41.397 1.00 19.22 168 HIS C CA 1
ATOM 3103 C C . HIS B 1 168 ? 64.555 84.448 42.300 1.00 16.77 168 HIS C C 1
ATOM 3104 O O . HIS B 1 168 ? 64.754 84.248 43.497 1.00 18.96 168 HIS C O 1
ATOM 3111 N N . VAL B 1 169 ? 64.672 85.679 41.765 1.00 16.82 169 VAL C N 1
ATOM 3112 C CA . VAL B 1 169 ? 64.980 86.828 42.631 1.00 17.43 169 VAL C CA 1
ATOM 3113 C C . VAL B 1 169 ? 63.927 86.951 43.733 1.00 21.41 169 VAL C C 1
ATOM 3114 O O . VAL B 1 169 ? 64.242 87.101 44.929 1.00 20.83 169 VAL C O 1
ATOM 3118 N N . LEU B 1 170 ? 62.655 86.890 43.345 1.00 19.50 170 LEU C N 1
ATOM 3119 C CA . LEU B 1 170 ? 61.597 87.075 44.333 1.00 25.30 170 LEU C CA 1
ATOM 3120 C C . LEU B 1 170 ? 61.617 85.980 45.384 1.00 24.86 170 LEU C C 1
ATOM 3121 O O . LEU B 1 170 ? 61.430 86.254 46.581 1.00 24.73 170 LEU C O 1
ATOM 3126 N N . LEU B 1 171 ? 61.823 84.730 44.963 1.00 20.39 171 LEU C N 1
ATOM 3127 C CA . LEU B 1 171 ? 61.878 83.643 45.927 1.00 20.64 171 LEU C CA 1
ATOM 3128 C C . LEU B 1 171 ? 63.049 83.820 46.883 1.00 20.69 171 LEU C C 1
ATOM 3129 O O . LEU B 1 171 ? 62.895 83.618 48.093 1.00 23.31 171 LEU C O 1
ATOM 3134 N N . LEU B 1 172 ? 64.235 84.196 46.364 1.00 16.93 172 LEU C N 1
ATOM 3135 C CA . LEU B 1 172 ? 65.382 84.403 47.245 1.00 20.61 172 LEU C CA 1
ATOM 3136 C C . LEU B 1 172 ? 65.103 85.507 48.266 1.00 23.14 172 LEU C C 1
ATOM 3137 O O . LEU B 1 172 ? 65.382 85.341 49.468 1.00 22.09 172 LEU C O 1
ATOM 3142 N N . LEU B 1 173 ? 64.518 86.627 47.823 1.00 23.16 173 LEU C N 1
ATOM 3143 C CA . LEU B 1 173 ? 64.199 87.697 48.779 1.00 23.75 173 LEU C CA 1
ATOM 3144 C C . LEU B 1 173 ? 63.201 87.203 49.837 1.00 23.68 173 LEU C C 1
ATOM 3145 O O . LEU B 1 173 ? 63.399 87.403 51.052 1.00 26.14 173 LEU C O 1
ATOM 3150 N N . GLU B 1 174 ? 62.140 86.516 49.399 1.00 22.05 174 GLU C N 1
ATOM 3151 C CA . GLU B 1 174 ? 61.152 86.034 50.374 1.00 25.95 174 GLU C CA 1
ATOM 3152 C C . GLU B 1 174 ? 61.728 85.030 51.355 1.00 30.43 174 GLU C C 1
ATOM 3153 O O . GLU B 1 174 ? 61.244 84.935 52.484 1.00 28.80 174 GLU C O 1
ATOM 3159 N N . ARG B 1 175 ? 62.725 84.257 50.958 1.00 25.57 175 ARG C N 1
ATOM 3160 C CA A ARG B 1 175 ? 63.384 83.320 51.866 0.65 23.76 175 ARG C CA 1
ATOM 3161 C CA B ARG B 1 175 ? 63.377 83.321 51.870 0.35 23.85 175 ARG C CA 1
ATOM 3162 C C . ARG B 1 175 ? 64.496 83.952 52.690 1.00 27.94 175 ARG C C 1
ATOM 3163 O O . ARG B 1 175 ? 65.233 83.222 53.367 1.00 27.71 175 ARG C O 1
ATOM 3178 N N . GLY B 1 176 ? 64.660 85.270 52.635 1.00 26.11 176 GLY C N 1
ATOM 3179 C CA . GLY B 1 176 ? 65.605 85.935 53.506 1.00 26.90 176 GLY C CA 1
ATOM 3180 C C . GLY B 1 176 ? 67.027 86.008 53.005 1.00 29.70 176 GLY C C 1
ATOM 3181 O O . GLY B 1 176 ? 67.935 86.230 53.813 1.00 26.95 176 GLY C O 1
ATOM 3182 N N . ALA B 1 177 ? 67.261 85.820 51.699 1.00 25.75 177 ALA C N 1
ATOM 3183 C CA . ALA B 1 177 ? 68.597 86.041 51.172 1.00 23.47 177 ALA C CA 1
ATOM 3184 C C . ALA B 1 177 ? 69.055 87.436 51.548 1.00 23.16 177 ALA C C 1
ATOM 3185 O O . ALA B 1 177 ? 68.259 88.386 51.558 1.00 26.05 177 ALA C O 1
ATOM 3187 N N . ASP B 1 178 ? 70.329 87.567 51.860 1.00 23.11 178 ASP C N 1
ATOM 3188 C CA . ASP B 1 178 ? 70.897 88.866 52.256 1.00 23.58 178 ASP C CA 1
ATOM 3189 C C . ASP B 1 178 ? 71.090 89.765 51.037 1.00 23.09 178 ASP C C 1
ATOM 3190 O O . ASP B 1 178 ? 71.981 89.505 50.220 1.00 24.76 178 ASP C O 1
ATOM 3195 N N . PRO B 1 179 ? 70.328 90.855 50.885 1.00 22.95 179 PRO C N 1
ATOM 3196 C CA . PRO B 1 179 ? 70.492 91.692 49.688 1.00 23.80 179 PRO C CA 1
ATOM 3197 C C . PRO B 1 179 ? 71.653 92.667 49.764 1.00 21.13 179 PRO C C 1
ATOM 3198 O O . PRO B 1 179 ? 71.967 93.334 48.765 1.00 26.78 179 PRO C O 1
ATOM 3202 N N . GLU B 1 180 ? 72.306 92.787 50.911 1.00 25.08 180 GLU C N 1
ATOM 3203 C CA . GLU B 1 180 ? 73.378 93.758 51.030 1.00 24.35 180 GLU C CA 1
ATOM 3204 C C . GLU B 1 180 ? 74.749 93.214 50.673 1.00 25.65 180 GLU C C 1
ATOM 3205 O O . GLU B 1 180 ? 75.702 93.983 50.650 1.00 25.92 180 GLU C O 1
ATOM 3211 N N . ILE B 1 181 ? 74.876 91.918 50.358 1.00 24.32 181 ILE C N 1
ATOM 3212 C CA . ILE B 1 181 ? 76.181 91.384 49.979 1.00 20.98 181 ILE C CA 1
ATOM 3213 C C . ILE B 1 181 ? 76.705 92.063 48.716 1.00 23.65 181 ILE C C 1
ATOM 3214 O O . ILE B 1 181 ? 75.993 92.190 47.710 1.00 25.97 181 ILE C O 1
ATOM 3219 N N . LYS B 1 182 ? 77.977 92.495 48.751 1.00 24.11 182 LYS C N 1
ATOM 3220 C CA . LYS B 1 182 ? 78.648 93.030 47.577 1.00 21.18 182 LYS C CA 1
ATOM 3221 C C . LYS B 1 182 ? 79.500 91.945 46.933 1.00 25.32 182 LYS C C 1
ATOM 3222 O O . LYS B 1 182 ? 80.213 91.214 47.632 1.00 28.20 182 LYS C O 1
ATOM 3228 N N . ALA B 1 183 ? 79.447 91.869 45.602 1.00 22.74 183 ALA C N 1
ATOM 3229 C CA . ALA B 1 183 ? 80.386 91.010 44.898 1.00 28.60 183 ALA C CA 1
ATOM 3230 C C . ALA B 1 183 ? 81.769 91.676 44.895 1.00 29.09 183 ALA C C 1
ATOM 3231 O O . ALA B 1 183 ? 81.969 92.778 45.424 1.00 27.37 183 ALA C O 1
ATOM 3233 N N . ASP B 1 184 ? 82.744 90.997 44.296 1.00 27.80 184 ASP C N 1
ATOM 3234 C CA . ASP B 1 184 ? 84.114 91.497 44.350 1.00 31.55 184 ASP C CA 1
ATOM 3235 C C . ASP B 1 184 ? 84.228 92.870 43.707 1.00 39.34 184 ASP C C 1
ATOM 3236 O O . ASP B 1 184 ? 85.101 93.661 44.096 1.00 33.90 184 ASP C O 1
ATOM 3241 N N . ASN B 1 185 ? 83.356 93.171 42.738 1.00 30.15 185 ASN C N 1
ATOM 3242 C CA . ASN B 1 185 ? 83.344 94.456 42.037 1.00 29.36 185 ASN C CA 1
ATOM 3243 C C . ASN B 1 185 ? 82.650 95.549 42.840 1.00 25.81 185 ASN C C 1
ATOM 3244 O O . ASN B 1 185 ? 82.586 96.685 42.363 1.00 33.31 185 ASN C O 1
ATOM 3249 N N . GLY B 1 186 ? 82.169 95.241 44.046 1.00 26.49 186 GLY C N 1
ATOM 3250 C CA . GLY B 1 186 ? 81.542 96.222 44.914 1.00 29.99 186 GLY C CA 1
ATOM 3251 C C . GLY B 1 186 ? 80.061 96.425 44.671 1.00 29.36 186 GLY C C 1
ATOM 3252 O O . GLY B 1 186 ? 79.451 97.258 45.347 1.00 26.69 186 GLY C O 1
ATOM 3253 N N . TRP B 1 187 ? 79.463 95.703 43.718 1.00 25.51 187 TRP C N 1
ATOM 3254 C CA . TRP B 1 187 ? 78.041 95.880 43.406 1.00 27.61 187 TRP C CA 1
ATOM 3255 C C . TRP B 1 187 ? 77.181 94.986 44.279 1.00 26.24 187 TRP C C 1
ATOM 3256 O O . TRP B 1 187 ? 77.525 93.831 44.536 1.00 24.73 187 TRP C O 1
ATOM 3267 N N . THR B 1 188 ? 76.035 95.514 44.709 1.00 21.94 188 THR C N 1
ATOM 3268 C CA . THR B 1 188 ? 74.966 94.710 45.263 1.00 18.14 188 THR C CA 1
ATOM 3269 C C . THR B 1 188 ? 73.957 94.402 44.160 1.00 18.65 188 THR C C 1
ATOM 3270 O O . THR B 1 188 ? 73.974 95.003 43.085 1.00 23.95 188 THR C O 1
ATOM 3274 N N . MET B 1 189 ? 73.058 93.473 44.451 1.00 17.80 189 MET C N 1
ATOM 3275 C CA . MET B 1 189 ? 71.927 93.278 43.549 1.00 20.05 189 MET C CA 1
ATOM 3276 C C . MET B 1 189 ? 71.199 94.616 43.368 1.00 20.13 189 MET C C 1
ATOM 3277 O O . MET B 1 189 ? 70.796 94.979 42.258 1.00 21.47 189 MET C O 1
ATOM 3282 N N . GLY B 1 190 ? 71.044 95.355 44.470 1.00 25.12 190 GLY C N 1
ATOM 3283 C CA . GLY B 1 190 ? 70.317 96.620 44.426 1.00 23.93 190 GLY C CA 1
ATOM 3284 C C . GLY B 1 190 ? 70.896 97.629 43.456 1.00 23.14 190 GLY C C 1
ATOM 3285 O O . GLY B 1 190 ? 70.152 98.385 42.840 1.00 22.52 190 GLY C O 1
ATOM 3286 N N . ASN B 1 191 ? 72.239 97.694 43.341 1.00 21.89 191 ASN C N 1
ATOM 3287 C CA . ASN B 1 191 ? 72.858 98.610 42.386 1.00 24.23 191 ASN C CA 1
ATOM 3288 C C . ASN B 1 191 ? 72.407 98.299 40.965 1.00 23.94 191 ASN C C 1
ATOM 3289 O O . ASN B 1 191 ? 72.152 99.211 40.168 1.00 23.36 191 ASN C O 1
ATOM 3294 N N . GLN B 1 192 ? 72.331 97.011 40.616 1.00 18.02 192 GLN C N 1
ATOM 3295 C CA . GLN B 1 192 ? 71.844 96.644 39.291 1.00 20.60 192 GLN C CA 1
ATOM 3296 C C . GLN B 1 192 ? 70.340 96.905 39.186 1.00 20.64 192 GLN C C 1
ATOM 3297 O O . GLN B 1 192 ? 69.838 97.310 38.129 1.00 22.04 192 GLN C O 1
ATOM 3303 N N . LEU B 1 193 ? 69.606 96.618 40.246 1.00 18.13 193 LEU C N 1
ATOM 3304 C CA . LEU B 1 193 ? 68.160 96.820 40.177 1.00 19.39 193 LEU C CA 1
ATOM 3305 C C . LEU B 1 193 ? 67.857 98.297 39.912 1.00 21.64 193 LEU C C 1
ATOM 3306 O O . LEU B 1 193 ? 66.988 98.616 39.108 1.00 20.50 193 LEU C O 1
ATOM 3311 N N . GLN B 1 194 ? 68.611 99.197 40.535 1.00 21.14 194 GLN C N 1
ATOM 3312 C CA . GLN B 1 194 ? 68.400 100.627 40.285 1.00 25.33 194 GLN C CA 1
ATOM 3313 C C . GLN B 1 194 ? 68.714 100.984 38.844 1.00 21.80 194 GLN C C 1
ATOM 3314 O O . GLN B 1 194 ? 67.987 101.755 38.207 1.00 24.77 194 GLN C O 1
ATOM 3320 N N . ARG B 1 195 ? 69.805 100.440 38.303 1.00 21.35 195 ARG C N 1
ATOM 3321 C CA . ARG B 1 195 ? 70.137 100.668 36.904 1.00 22.86 195 ARG C CA 1
ATOM 3322 C C . ARG B 1 195 ? 69.018 100.185 35.984 1.00 24.23 195 ARG C C 1
ATOM 3323 O O . ARG B 1 195 ? 68.617 100.894 35.043 1.00 23.75 195 ARG C O 1
ATOM 3331 N N . PHE B 1 196 ? 68.503 98.970 36.236 1.00 22.52 196 PHE C N 1
ATOM 3332 C CA . PHE B 1 196 ? 67.419 98.407 35.421 1.00 18.32 196 PHE C CA 1
ATOM 3333 C C . PHE B 1 196 ? 66.155 99.259 35.527 1.00 18.91 196 PHE C C 1
ATOM 3334 O O . PHE B 1 196 ? 65.447 99.476 34.540 1.00 21.54 196 PHE C O 1
ATOM 3342 N N . LEU B 1 197 ? 65.843 99.701 36.744 1.00 20.51 197 LEU C N 1
ATOM 3343 C CA . LEU B 1 197 ? 64.622 100.476 36.993 1.00 21.61 197 LEU C CA 1
ATOM 3344 C C . LEU B 1 197 ? 64.706 101.807 36.280 1.00 27.42 197 LEU C C 1
ATOM 3345 O O . LEU B 1 197 ? 63.743 102.246 35.628 1.00 25.05 197 LEU C O 1
ATOM 3350 N N . ASP B 1 198 ? 65.882 102.423 36.335 1.00 23.16 198 ASP C N 1
ATOM 3351 C CA . ASP B 1 198 ? 66.055 103.743 35.754 1.00 26.38 198 ASP C CA 1
ATOM 3352 C C . ASP B 1 198 ? 65.936 103.697 34.244 1.00 35.01 198 ASP C C 1
ATOM 3353 O O . ASP B 1 198 ? 65.508 104.684 33.633 1.00 32.88 198 ASP C O 1
ATOM 3358 N N . ARG B 1 199 ? 66.243 102.579 33.605 1.00 24.56 199 ARG C N 1
ATOM 3359 C CA . ARG B 1 199 ? 66.066 102.607 32.164 1.00 31.15 199 ARG C CA 1
ATOM 3360 C C . ARG B 1 199 ? 64.816 101.885 31.690 1.00 32.27 199 ARG C C 1
ATOM 3361 O O . ARG B 1 199 ? 64.573 101.833 30.484 1.00 32.78 199 ARG C O 1
ATOM 3369 N N . ALA B 1 200 ? 63.986 101.397 32.593 1.00 24.32 200 ALA C N 1
ATOM 3370 C CA . ALA B 1 200 ? 62.779 100.698 32.174 1.00 21.79 200 ALA C CA 1
ATOM 3371 C C . ALA B 1 200 ? 61.735 101.671 31.651 1.00 26.17 200 ALA C C 1
ATOM 3372 O O . ALA B 1 200 ? 61.614 102.801 32.127 1.00 28.78 200 ALA C O 1
ATOM 3374 N N . LYS B 1 201 ? 60.968 101.193 30.670 1.00 22.01 201 LYS C N 1
ATOM 3375 C CA . LYS B 1 201 ? 59.844 101.922 30.071 1.00 25.11 201 LYS C CA 1
ATOM 3376 C C . LYS B 1 201 ? 58.637 101.880 31.011 1.00 22.31 201 LYS C C 1
ATOM 3377 O O . LYS B 1 201 ? 58.181 100.796 31.382 1.00 23.05 201 LYS C O 1
ATOM 3383 N N . VAL B 1 202 ? 58.144 103.058 31.425 1.00 22.55 202 VAL C N 1
ATOM 3384 C CA . VAL B 1 202 ? 56.994 103.101 32.329 1.00 21.60 202 VAL C CA 1
ATOM 3385 C C . VAL B 1 202 ? 55.868 102.264 31.776 1.00 23.30 202 VAL C C 1
ATOM 3386 O O . VAL B 1 202 ? 55.487 102.366 30.595 1.00 22.30 202 VAL C O 1
ATOM 3390 N N . GLY B 1 203 ? 55.341 101.395 32.627 1.00 21.95 203 GLY C N 1
ATOM 3391 C CA . GLY B 1 203 ? 54.222 100.569 32.262 1.00 22.36 203 GLY C CA 1
ATOM 3392 C C . GLY B 1 203 ? 54.541 99.308 31.504 1.00 26.56 203 GLY C C 1
ATOM 3393 O O . GLY B 1 203 ? 53.630 98.512 31.268 1.00 25.19 203 GLY C O 1
ATOM 3394 N N . SER B 1 204 ? 55.796 99.089 31.114 1.00 21.26 204 SER C N 1
ATOM 3395 C CA . SER B 1 204 ? 56.128 97.845 30.445 1.00 20.57 204 SER C CA 1
ATOM 3396 C C . SER B 1 204 ? 56.075 96.675 31.438 1.00 23.04 204 SER C C 1
ATOM 3397 O O . SER B 1 204 ? 56.132 96.865 32.651 1.00 22.99 204 SER C O 1
ATOM 3400 N N . ASP B 1 205 ? 55.998 95.447 30.914 1.00 19.11 205 ASP C N 1
ATOM 3401 C CA . ASP B 1 205 ? 55.990 94.298 31.837 1.00 21.60 205 ASP C CA 1
ATOM 3402 C C . ASP B 1 205 ? 57.311 94.180 32.606 1.00 24.18 205 ASP C C 1
ATOM 3403 O O . ASP B 1 205 ? 57.316 93.754 33.769 1.00 22.57 205 ASP C O 1
ATOM 3408 N N . GLU B 1 206 ? 58.420 94.557 31.972 1.00 24.65 206 GLU C N 1
ATOM 3409 C CA . GLU B 1 206 ? 59.714 94.656 32.659 1.00 24.80 206 GLU C CA 1
ATOM 3410 C C . GLU B 1 206 ? 59.657 95.634 33.826 1.00 23.05 206 GLU C C 1
ATOM 3411 O O . GLU B 1 206 ? 60.053 95.314 34.957 1.00 21.50 206 GLU C O 1
ATOM 3417 N N . TYR B 1 207 ? 59.162 96.857 33.566 1.00 18.32 207 TYR C N 1
ATOM 3418 C CA . TYR B 1 207 ? 59.027 97.854 34.622 1.00 21.24 207 TYR C CA 1
ATOM 3419 C C . TYR B 1 207 ? 58.176 97.320 35.774 1.00 17.81 207 TYR C C 1
ATOM 3420 O O . TYR B 1 207 ? 58.549 97.475 36.943 1.00 19.79 207 TYR C O 1
ATOM 3429 N N . LYS B 1 208 ? 57.065 96.645 35.466 1.00 19.72 208 LYS C N 1
ATOM 3430 C CA . LYS B 1 208 ? 56.180 96.149 36.526 1.00 21.40 208 LYS C CA 1
ATOM 3431 C C . LYS B 1 208 ? 56.888 95.131 37.382 1.00 24.08 208 LYS C C 1
ATOM 3432 O O . LYS B 1 208 ? 56.856 95.200 38.623 1.00 21.78 208 LYS C O 1
ATOM 3438 N N . LYS B 1 209 ? 57.579 94.199 36.735 1.00 20.71 209 LYS C N 1
ATOM 3439 C CA . LYS B 1 209 ? 58.273 93.151 37.485 1.00 19.80 209 LYS C CA 1
ATOM 3440 C C . LYS B 1 209 ? 59.429 93.735 38.306 1.00 18.55 209 LYS C C 1
ATOM 3441 O O . LYS B 1 209 ? 59.698 93.266 39.428 1.00 19.14 209 LYS C O 1
ATOM 3447 N N . LEU B 1 210 ? 60.215 94.663 37.731 1.00 18.89 210 LEU C N 1
ATOM 3448 C CA . LEU B 1 210 ? 61.321 95.242 38.502 1.00 17.79 210 LEU C CA 1
ATOM 3449 C C . LEU B 1 210 ? 60.781 96.008 39.711 1.00 20.34 210 LEU C C 1
ATOM 3450 O O . LEU B 1 210 ? 61.395 96.034 40.788 1.00 19.88 210 LEU C O 1
ATOM 3455 N N . ASN B 1 211 ? 59.637 96.676 39.533 1.00 19.23 211 ASN C N 1
ATOM 3456 C CA . ASN B 1 211 ? 59.112 97.435 40.660 1.00 19.40 211 ASN C CA 1
ATOM 3457 C C . ASN B 1 211 ? 58.572 96.516 41.728 1.00 18.57 211 ASN C C 1
ATOM 3458 O O . ASN B 1 211 ? 58.671 96.813 42.923 1.00 23.82 211 ASN C O 1
ATOM 3463 N N . GLU B 1 212 ? 58.055 95.367 41.318 1.00 19.55 212 GLU C N 1
ATOM 3464 C CA . GLU B 1 212 ? 57.668 94.334 42.283 1.00 21.81 212 GLU C CA 1
ATOM 3465 C C . GLU B 1 212 ? 58.870 93.844 43.074 1.00 23.91 212 GLU C C 1
ATOM 3466 O O . GLU B 1 212 ? 58.792 93.659 44.297 1.00 20.79 212 GLU C O 1
ATOM 3472 N N . ILE B 1 213 ? 59.989 93.599 42.388 1.00 19.13 213 ILE C N 1
ATOM 3473 C CA . ILE B 1 213 ? 61.210 93.195 43.082 1.00 18.83 213 ILE C CA 1
ATOM 3474 C C . ILE B 1 213 ? 61.645 94.263 44.078 1.00 19.93 213 ILE C C 1
ATOM 3475 O O . ILE B 1 213 ? 61.989 93.945 45.222 1.00 22.05 213 ILE C O 1
ATOM 3480 N N . LYS B 1 214 ? 61.590 95.554 43.684 1.00 18.68 214 LYS C N 1
ATOM 3481 C CA . LYS B 1 214 ? 61.964 96.608 44.611 1.00 20.68 214 LYS C CA 1
ATOM 3482 C C . LYS B 1 214 ? 61.040 96.605 45.834 1.00 19.42 214 LYS C C 1
ATOM 3483 O O . LYS B 1 214 ? 61.494 96.767 46.987 1.00 22.08 214 LYS C O 1
ATOM 3489 N N . ASP B 1 215 ? 59.731 96.442 45.603 1.00 21.88 215 ASP C N 1
ATOM 3490 C CA . ASP B 1 215 ? 58.776 96.421 46.711 1.00 22.99 215 ASP C CA 1
ATOM 3491 C C . ASP B 1 215 ? 59.066 95.283 47.677 1.00 28.15 215 ASP C C 1
ATOM 3492 O O . ASP B 1 215 ? 58.993 95.461 48.901 1.00 25.77 215 ASP C O 1
ATOM 3497 N N . VAL B 1 216 ? 59.357 94.089 47.143 1.00 25.49 216 VAL C N 1
ATOM 3498 C CA . VAL B 1 216 ? 59.648 92.928 47.984 1.00 26.49 216 VAL C CA 1
ATOM 3499 C C . VAL B 1 216 ? 60.964 93.116 48.717 1.00 25.23 216 VAL C C 1
ATOM 3500 O O . VAL B 1 216 ? 61.096 92.777 49.904 1.00 26.27 216 VAL C O 1
ATOM 3504 N N . LEU B 1 217 ? 61.968 93.642 48.014 1.00 21.25 217 LEU C N 1
ATOM 3505 C CA . LEU B 1 217 ? 63.222 93.975 48.657 1.00 19.50 217 LEU C CA 1
ATOM 3506 C C . LEU B 1 217 ? 62.976 94.824 49.895 1.00 29.35 217 LEU C C 1
ATOM 3507 O O . LEU B 1 217 ? 63.459 94.516 50.989 1.00 28.03 217 LEU C O 1
ATOM 3512 N N . ILE B 1 218 ? 62.226 95.911 49.729 1.00 28.00 218 ILE C N 1
ATOM 3513 C CA . ILE B 1 218 ? 61.969 96.815 50.850 1.00 25.29 218 ILE C CA 1
ATOM 3514 C C . ILE B 1 218 ? 61.169 96.109 51.936 1.00 28.08 218 ILE C C 1
ATOM 3515 O O . ILE B 1 218 ? 61.451 96.269 53.136 1.00 30.38 218 ILE C O 1
ATOM 3520 N N . GLN B 1 219 ? 60.172 95.313 51.543 1.00 24.81 219 GLN C N 1
ATOM 3521 C CA A GLN B 1 219 ? 59.355 94.566 52.498 0.55 29.32 219 GLN C CA 1
ATOM 3522 C CA B GLN B 1 219 ? 59.367 94.603 52.536 0.45 29.32 219 GLN C CA 1
ATOM 3523 C C . GLN B 1 219 ? 60.206 93.711 53.436 1.00 38.48 219 GLN C C 1
ATOM 3524 O O . GLN B 1 219 ? 59.893 93.578 54.628 1.00 31.85 219 GLN C O 1
ATOM 3535 N N . HIS B 1 220 ? 61.272 93.096 52.915 1.00 28.63 220 HIS C N 1
ATOM 3536 C CA . HIS B 1 220 ? 62.112 92.223 53.728 1.00 30.80 220 HIS C CA 1
ATOM 3537 C C . HIS B 1 220 ? 63.290 92.933 54.369 1.00 38.25 220 HIS C C 1
ATOM 3538 O O . HIS B 1 220 ? 64.217 92.264 54.848 1.00 38.25 220 HIS C O 1
ATOM 3545 N N . GLY B 1 221 ? 63.274 94.263 54.407 1.00 29.85 221 GLY C N 1
ATOM 3546 C CA . GLY B 1 221 ? 64.281 95.020 55.115 1.00 34.82 221 GLY C CA 1
ATOM 3547 C C . GLY B 1 221 ? 65.485 95.450 54.323 1.00 37.02 221 GLY C C 1
ATOM 3548 O O . GLY B 1 221 ? 66.438 95.965 54.916 1.00 34.92 221 GLY C O 1
ATOM 3549 N N . GLY B 1 222 ? 65.473 95.303 53.000 1.00 26.59 222 GLY C N 1
ATOM 3550 C CA . GLY B 1 222 ? 66.628 95.682 52.227 1.00 26.67 222 GLY C CA 1
ATOM 3551 C C . GLY B 1 222 ? 66.805 97.183 52.176 1.00 27.57 222 GLY C C 1
ATOM 3552 O O . GLY B 1 222 ? 65.844 97.949 52.196 1.00 36.09 222 GLY C O 1
ATOM 3553 N N . LYS B 1 223 ? 68.054 97.606 52.066 1.00 29.54 223 LYS C N 1
ATOM 3554 C CA . LYS B 1 223 ? 68.336 99.028 51.955 1.00 30.68 223 LYS C CA 1
ATOM 3555 C C . LYS B 1 223 ? 67.876 99.546 50.599 1.00 37.47 223 LYS C C 1
ATOM 3556 O O . LYS B 1 223 ? 68.161 98.939 49.563 1.00 29.81 223 LYS C O 1
ATOM 3562 N N . TRP B 1 224 ? 67.151 100.669 50.597 1.00 33.03 224 TRP C N 1
ATOM 3563 C CA . TRP B 1 224 ? 66.689 101.243 49.321 1.00 27.99 224 TRP C CA 1
ATOM 3564 C C . TRP B 1 224 ? 66.504 102.737 49.545 1.00 37.35 224 TRP C C 1
ATOM 3565 O O . TRP B 1 224 ? 65.851 103.117 50.524 1.00 35.28 224 TRP C O 1
ATOM 3576 N N . PRO B 1 225 ? 67.058 103.592 48.688 1.00 31.82 225 PRO C N 1
ATOM 3577 C CA . PRO B 1 225 ? 67.880 103.270 47.515 1.00 27.70 225 PRO C CA 1
ATOM 3578 C C . PRO B 1 225 ? 69.290 102.782 47.888 1.00 31.59 225 PRO C C 1
ATOM 3579 O O . PRO B 1 225 ? 69.750 102.984 49.016 1.00 28.60 225 PRO C O 1
ATOM 3583 N N . PRO B 1 226 ? 69.948 102.102 46.958 1.00 31.07 226 PRO C N 1
ATOM 3584 C CA . PRO B 1 226 ? 71.252 101.490 47.269 1.00 26.63 226 PRO C CA 1
ATOM 3585 C C . PRO B 1 226 ? 72.362 102.509 47.449 1.00 30.26 226 PRO C C 1
ATOM 3586 O O . PRO B 1 226 ? 72.338 103.603 46.884 1.00 29.85 226 PRO C O 1
ATOM 3590 N N . THR B 1 227 ? 73.365 102.122 48.237 1.00 29.94 227 THR C N 1
ATOM 3591 C CA . THR B 1 227 ? 74.598 102.897 48.301 1.00 29.86 227 THR C CA 1
ATOM 3592 C C . THR B 1 227 ? 75.297 102.844 46.948 1.00 35.00 227 THR C C 1
ATOM 3593 O O . THR B 1 227 ? 75.464 101.748 46.382 1.00 32.40 227 THR C O 1
ATOM 3597 N N . PRO B 1 228 ? 75.716 103.981 46.395 1.00 34.32 228 PRO C N 1
ATOM 3598 C CA . PRO B 1 228 ? 76.401 103.963 45.106 1.00 33.31 228 PRO C CA 1
ATOM 3599 C C . PRO B 1 228 ? 77.682 103.149 45.166 1.00 38.15 228 PRO C C 1
ATOM 3600 O O . PRO B 1 228 ? 78.356 103.079 46.203 1.00 34.21 228 PRO C O 1
ATOM 3604 N N . VAL B 1 229 ? 78.011 102.523 44.032 1.00 35.14 229 VAL C N 1
ATOM 3605 C CA . VAL B 1 229 ? 79.224 101.709 43.961 1.00 42.50 229 VAL C CA 1
ATOM 3606 C C . VAL B 1 229 ? 80.450 102.593 44.152 1.00 41.45 229 VAL C C 1
ATOM 3607 O O . VAL B 1 229 ? 80.593 103.637 43.504 1.00 43.20 229 VAL C O 1
ATOM 3611 N N . LYS B 1 230 ? 81.354 102.151 45.021 1.00 50.92 230 LYS C N 1
ATOM 3612 C CA . LYS B 1 230 ? 82.619 102.846 45.285 1.00 50.15 230 LYS C CA 1
ATOM 3613 C C . LYS B 1 230 ? 83.643 102.543 44.196 1.00 61.36 230 LYS C C 1
ATOM 3614 O O . LYS B 1 230 ? 84.355 103.437 43.726 0.99 65.45 230 LYS C O 1
ATOM 3616 N N . HIS C 2 9 ? 82.182 28.650 58.666 1.00 76.56 168 HIS B N 1
ATOM 3617 C CA . HIS C 2 9 ? 81.341 29.157 59.748 1.00 76.11 168 HIS B CA 1
ATOM 3618 C C . HIS C 2 9 ? 81.593 28.411 61.072 1.00 81.48 168 HIS B C 1
ATOM 3619 O O . HIS C 2 9 ? 81.545 29.013 62.147 1.00 81.35 168 HIS B O 1
ATOM 3621 N N . HIS C 2 10 ? 81.869 27.108 60.993 1.00 86.43 169 HIS B N 1
ATOM 3622 C CA . HIS C 2 10 ? 82.101 26.271 62.168 1.00 83.77 169 HIS B CA 1
ATOM 3623 C C . HIS C 2 10 ? 83.577 25.883 62.224 1.00 80.29 169 HIS B C 1
ATOM 3624 O O . HIS C 2 10 ? 84.094 25.259 61.290 1.00 75.51 169 HIS B O 1
ATOM 3626 N N . THR C 2 11 ? 84.246 26.245 63.330 1.00 76.96 170 THR B N 1
ATOM 3627 C CA . THR C 2 11 ? 85.677 25.981 63.497 1.00 74.31 170 THR B CA 1
ATOM 3628 C C . THR C 2 11 ? 85.964 24.546 63.963 1.00 85.95 170 THR B C 1
ATOM 3629 O O . THR C 2 11 ? 86.965 23.947 63.547 1.00 89.99 170 THR B O 1
ATOM 3633 N N . SER C 2 12 ? 85.111 23.971 64.810 1.00 67.10 171 SER B N 1
ATOM 3634 C CA . SER C 2 12 ? 85.378 22.666 65.403 1.00 53.57 171 SER B CA 1
ATOM 3635 C C . SER C 2 12 ? 84.560 21.563 64.725 1.00 56.95 171 SER B C 1
ATOM 3636 O O . SER C 2 12 ? 83.696 21.820 63.883 1.00 60.94 171 SER B O 1
ATOM 3639 N N . THR C 2 13 ? 84.858 20.313 65.103 1.00 45.39 172 THR B N 1
ATOM 3640 C CA . THR C 2 13 ? 84.114 19.174 64.585 1.00 42.35 172 THR B CA 1
ATOM 3641 C C . THR C 2 13 ? 82.742 19.110 65.251 1.00 41.29 172 THR B C 1
ATOM 3642 O O . THR C 2 13 ? 82.513 19.712 66.305 1.00 33.06 172 THR B O 1
ATOM 3646 N N . LYS C 2 14 ? 81.826 18.365 64.613 1.00 37.31 173 LYS B N 1
ATOM 3647 C CA . LYS C 2 14 ? 80.482 18.194 65.163 1.00 35.45 173 LYS B CA 1
ATOM 3648 C C . LYS C 2 14 ? 80.545 17.610 66.572 1.00 32.80 173 LYS B C 1
ATOM 3649 O O . LYS C 2 14 ? 79.850 18.081 67.485 1.00 34.19 173 LYS B O 1
ATOM 3655 N N . ALA C 2 15 ? 81.407 16.609 66.775 1.00 31.01 174 ALA B N 1
ATOM 3656 C CA . ALA C 2 15 ? 81.563 16.004 68.091 1.00 30.31 174 ALA B CA 1
ATOM 3657 C C . ALA C 2 15 ? 82.008 17.034 69.128 1.00 31.45 174 ALA B C 1
ATOM 3658 O O . ALA C 2 15 ? 81.456 17.094 70.232 1.00 27.84 174 ALA B O 1
ATOM 3660 N N . GLU C 2 16 ? 82.999 17.861 68.786 1.00 33.87 175 GLU B N 1
ATOM 3661 C CA . GLU C 2 16 ? 83.454 18.895 69.709 1.00 28.99 175 GLU B CA 1
ATOM 3662 C C . GLU C 2 16 ? 82.350 19.890 70.022 1.00 31.23 175 GLU B C 1
ATOM 3663 O O . GLU C 2 16 ? 82.189 20.306 71.176 1.00 28.79 175 GLU B O 1
ATOM 3669 N N . ARG C 2 17 ? 81.585 20.292 69.017 1.00 27.52 176 ARG B N 1
ATOM 3670 C CA . ARG C 2 17 ? 80.519 21.250 69.257 1.00 30.81 176 ARG B CA 1
ATOM 3671 C C . ARG C 2 17 ? 79.400 20.630 70.086 1.00 27.63 176 ARG B C 1
ATOM 3672 O O . ARG C 2 17 ? 78.792 21.313 70.927 1.00 26.93 176 ARG B O 1
ATOM 3680 N N . TRP C 2 18 ? 79.107 19.349 69.853 1.00 26.17 177 TRP B N 1
ATOM 3681 C CA . TRP C 2 18 ? 78.076 18.691 70.650 1.00 27.66 177 TRP B CA 1
ATOM 3682 C C . TRP C 2 18 ? 78.488 18.682 72.120 1.00 27.08 177 TRP B C 1
ATOM 3683 O O . TRP C 2 18 ? 77.698 19.038 73.003 1.00 26.64 177 TRP B O 1
ATOM 3694 N N . GLN C 2 19 ? 79.732 18.290 72.397 1.00 24.39 178 GLN B N 1
ATOM 3695 C CA . GLN C 2 19 ? 80.202 18.271 73.786 1.00 25.42 178 GLN B CA 1
ATOM 3696 C C . GLN C 2 19 ? 80.204 19.683 74.384 1.00 32.23 178 GLN B C 1
ATOM 3697 O O . GLN C 2 19 ? 79.784 19.887 75.529 1.00 26.15 178 GLN B O 1
ATOM 3703 N N . ALA C 2 20 ? 80.704 20.680 73.641 1.00 29.26 179 ALA B N 1
ATOM 3704 C CA . ALA C 2 20 ? 80.753 22.038 74.193 1.00 29.20 179 ALA B CA 1
ATOM 3705 C C . ALA C 2 20 ? 79.359 22.588 74.510 1.00 29.96 179 ALA B C 1
ATOM 3706 O O . ALA C 2 20 ? 79.166 23.321 75.482 1.00 29.82 179 ALA B O 1
ATOM 3708 N N . ARG C 2 21 ? 78.299 22.214 73.625 1.00 25.03 180 ARG B N 1
ATOM 3709 C CA . ARG C 2 21 ? 76.944 22.653 73.900 1.00 21.11 180 ARG B CA 1
ATOM 3710 C C . ARG C 2 21 ? 76.459 22.031 75.218 1.00 21.13 180 ARG B C 1
ATOM 3711 O O . ARG C 2 21 ? 75.787 22.677 76.076 1.00 26.59 180 ARG B O 1
ATOM 3719 N N . LYS C 2 22 ? 76.750 20.631 75.441 1.00 24.71 181 LYS B N 1
ATOM 3720 C CA . LYS C 2 22 ? 76.351 20.000 76.702 1.00 22.40 181 LYS B CA 1
ATOM 3721 C C . LYS C 2 22 ? 77.079 20.634 77.896 1.00 23.76 181 LYS B C 1
ATOM 3722 O O . LYS C 2 22 ? 76.517 20.746 78.990 1.00 26.09 181 LYS B O 1
ATOM 3728 N N . ASP C 2 23 ? 78.346 21.016 77.704 1.00 25.21 182 ASP B N 1
ATOM 3729 C CA . ASP C 2 23 ? 79.075 21.712 78.774 1.00 24.49 182 ASP B CA 1
ATOM 3730 C C . ASP C 2 23 ? 78.407 23.016 79.184 1.00 26.37 182 ASP B C 1
ATOM 3731 O O . ASP C 2 23 ? 78.334 23.336 80.379 1.00 25.97 182 ASP B O 1
ATOM 3736 N N . LEU C 2 24 ? 77.958 23.804 78.211 1.00 26.00 183 LEU B N 1
ATOM 3737 C CA . LEU C 2 24 ? 77.258 25.050 78.512 1.00 27.96 183 LEU B CA 1
ATOM 3738 C C . LEU C 2 24 ? 75.922 24.775 79.181 1.00 26.84 183 LEU B C 1
ATOM 3739 O O . LEU C 2 24 ? 75.565 25.441 80.164 1.00 26.82 183 LEU B O 1
ATOM 3744 N N . ILE C 2 25 ? 75.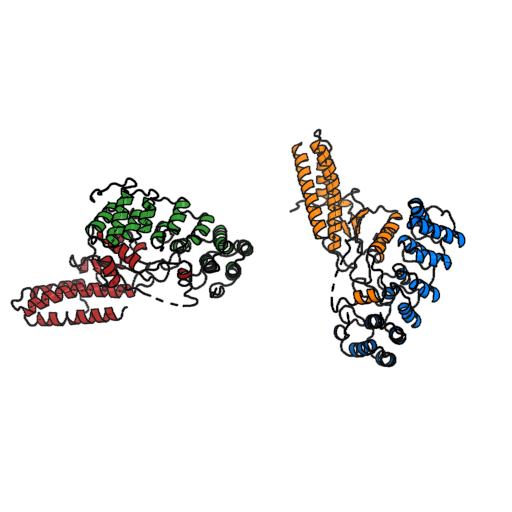179 23.785 78.673 1.00 25.93 184 ILE B N 1
ATOM 3745 C CA . ILE C 2 25 ? 73.946 23.358 79.337 1.00 25.80 184 ILE B CA 1
ATOM 3746 C C . ILE C 2 25 ? 74.215 23.025 80.807 1.00 27.25 184 ILE B C 1
ATOM 3747 O O . ILE C 2 25 ? 73.464 23.443 81.704 1.00 26.32 184 ILE B O 1
ATOM 3752 N N . ALA C 2 26 ? 75.270 22.239 81.071 1.00 24.33 185 ALA B N 1
ATOM 3753 C CA . ALA C 2 26 ? 75.589 21.879 82.463 1.00 29.36 185 ALA B CA 1
ATOM 3754 C C . ALA C 2 26 ? 75.906 23.120 83.307 1.00 30.24 185 ALA B C 1
ATOM 3755 O O . ALA C 2 26 ? 75.572 23.195 84.501 1.00 26.41 185 ALA B O 1
ATOM 3757 N N . LYS C 2 27 ? 76.553 24.111 82.713 1.00 24.61 186 LYS B N 1
ATOM 3758 C CA . LYS C 2 27 ? 76.841 25.328 83.464 1.00 28.10 186 LYS B CA 1
ATOM 3759 C C . LYS C 2 27 ? 75.551 26.032 83.860 1.00 30.22 186 LYS B C 1
ATOM 3760 O O . LYS C 2 27 ? 75.429 26.544 84.975 1.00 28.11 186 LYS B O 1
ATOM 3766 N N . GLY C 2 28 ? 74.582 26.088 82.948 1.00 26.02 187 GLY B N 1
ATOM 3767 C CA . GLY C 2 28 ? 73.298 26.686 83.289 1.00 26.04 187 GLY B CA 1
ATOM 3768 C C . GLY C 2 28 ? 72.559 25.895 84.357 1.00 29.91 187 GLY B C 1
ATOM 3769 O O . GLY C 2 28 ? 71.968 26.474 85.272 1.00 29.06 187 GLY B O 1
ATOM 3770 N N . SER C 2 29 ? 72.597 24.565 84.270 1.00 24.85 188 SER B N 1
ATOM 3771 C CA A SER C 2 29 ? 71.860 23.743 85.225 0.39 27.06 188 SER B CA 1
ATOM 3772 C CA B SER C 2 29 ? 71.835 23.773 85.237 0.61 27.04 188 SER B CA 1
ATOM 3773 C C . SER C 2 29 ? 72.436 23.892 86.630 1.00 26.77 188 SER B C 1
ATOM 3774 O O . SER C 2 29 ? 71.739 23.651 87.618 1.00 26.71 188 SER B O 1
ATOM 3779 N N . ASN C 2 30 ? 73.715 24.247 86.726 1.00 22.92 189 ASN B N 1
ATOM 3780 C CA . ASN C 2 30 ? 74.398 24.450 88.001 1.00 22.57 189 ASN B CA 1
ATOM 3781 C C . ASN C 2 30 ? 74.336 25.882 88.502 1.00 28.06 189 ASN B C 1
ATOM 3782 O O . ASN C 2 30 ? 74.853 26.159 89.581 1.00 27.01 189 ASN B O 1
ATOM 3787 N N . SER C 2 31 ? 73.718 26.787 87.756 1.00 24.98 190 SER B N 1
ATOM 3788 C CA . SER C 2 31 ? 73.646 28.180 88.172 1.00 26.07 190 SER B CA 1
ATOM 3789 C C . SER C 2 31 ? 72.644 28.353 89.318 1.00 22.18 190 SER B C 1
ATOM 3790 O O . SER C 2 31 ? 71.624 27.668 89.391 1.00 24.58 190 SER B O 1
ATOM 3793 N N . LEU C 2 32 ? 72.935 29.300 90.197 1.00 23.10 191 LEU B N 1
ATOM 3794 C CA . LEU C 2 32 ? 71.956 29.652 91.234 1.00 23.37 191 LEU B CA 1
ATOM 3795 C C . LEU C 2 32 ? 70.764 30.383 90.638 1.00 30.24 191 LEU B C 1
ATOM 3796 O O . LEU C 2 32 ? 69.667 30.337 91.201 1.00 30.24 191 LEU B O 1
ATOM 3801 N N . TYR C 2 33 ? 70.947 31.011 89.474 1.00 28.68 192 TYR B N 1
ATOM 3802 C CA . TYR C 2 33 ? 69.919 31.873 88.871 1.00 30.37 192 TYR B CA 1
ATOM 3803 C C . TYR C 2 33 ? 68.818 31.057 88.216 1.00 36.41 192 TYR B C 1
ATOM 3804 O O . TYR C 2 33 ? 69.098 30.241 87.329 1.00 33.55 192 TYR B O 1
ATOM 3813 N N . PRO C 2 34 ? 67.553 31.280 88.587 1.00 31.78 193 PRO B N 1
ATOM 3814 C CA . PRO C 2 34 ? 66.478 30.477 87.997 1.00 36.87 193 PRO B CA 1
ATOM 3815 C C . PRO C 2 34 ? 66.356 30.629 86.480 1.00 33.21 193 PRO B C 1
ATOM 3816 O O . PRO C 2 34 ? 66.083 29.628 85.809 1.00 36.21 193 PRO B O 1
ATOM 3820 N N . ASP C 2 35 ? 66.581 31.832 85.922 1.00 38.19 194 ASP B N 1
ATOM 3821 C CA . ASP C 2 35 ? 66.493 31.983 84.465 1.00 37.14 194 ASP B CA 1
ATOM 3822 C C . ASP C 2 35 ? 67.555 31.146 83.751 1.00 30.02 194 ASP B C 1
ATOM 3823 O O . ASP C 2 35 ? 67.256 30.514 82.733 1.00 32.98 194 ASP B O 1
ATOM 3828 N N . ALA C 2 36 ? 68.789 31.106 84.276 1.00 29.55 195 ALA B N 1
ATOM 3829 C CA . ALA C 2 36 ? 69.800 30.226 83.664 1.00 32.47 195 ALA B CA 1
ATOM 3830 C C . ALA C 2 36 ? 69.421 28.756 83.811 1.00 33.26 195 ALA B C 1
ATOM 3831 O O . ALA C 2 36 ? 69.655 27.947 82.902 1.00 31.33 195 ALA B O 1
ATOM 3833 N N . GLN C 2 37 ? 68.805 28.383 84.937 1.00 29.66 196 GLN B N 1
ATOM 3834 C CA . GLN C 2 37 ? 68.395 26.994 85.085 1.00 29.79 196 GLN B CA 1
ATOM 3835 C C . GLN C 2 37 ? 67.319 26.615 84.086 1.00 30.97 196 GLN B C 1
ATOM 3836 O O . GLN C 2 37 ? 67.403 25.551 83.467 1.00 29.71 196 GLN B O 1
ATOM 3842 N N . ILE C 2 38 ? 66.296 27.462 83.905 1.00 31.97 197 ILE B N 1
ATOM 3843 C CA . ILE C 2 38 ? 65.265 27.048 82.951 1.00 32.97 197 ILE B CA 1
ATOM 3844 C C . ILE C 2 38 ? 65.789 27.180 81.509 1.00 25.20 197 ILE B C 1
ATOM 3845 O O . ILE C 2 38 ? 65.465 26.347 80.660 1.00 32.18 197 ILE B O 1
ATOM 3850 N N . ALA C 2 39 ? 66.640 28.171 81.239 1.00 28.83 198 ALA B N 1
ATOM 3851 C CA . ALA C 2 39 ? 67.284 28.251 79.922 1.00 34.41 198 ALA B CA 1
ATOM 3852 C C . ALA C 2 39 ? 68.071 26.981 79.590 1.00 33.16 198 ALA B C 1
ATOM 3853 O O . ALA C 2 39 ? 68.071 26.515 78.445 1.00 29.52 198 ALA B O 1
ATOM 3855 N N . ALA C 2 40 ? 68.764 26.415 80.573 1.00 31.70 199 ALA B N 1
ATOM 3856 C CA . ALA C 2 40 ? 69.512 25.184 80.328 1.00 25.95 199 ALA B CA 1
ATOM 3857 C C . ALA C 2 40 ? 68.580 24.017 80.015 1.00 29.81 199 ALA B C 1
ATOM 3858 O O . ALA C 2 40 ? 68.860 23.207 79.124 1.00 27.21 199 ALA B O 1
ATOM 3860 N N . LYS C 2 41 ? 67.456 23.921 80.722 1.00 29.18 200 LYS B N 1
ATOM 3861 C CA . LYS C 2 41 ? 66.490 22.870 80.424 1.00 31.98 200 LYS B CA 1
ATOM 3862 C C . LYS C 2 41 ? 65.965 22.980 78.994 1.00 33.83 200 LYS B C 1
ATOM 3863 O O . LYS C 2 41 ? 65.946 21.989 78.260 1.00 31.47 200 LYS B O 1
ATOM 3869 N N . ARG C 2 42 ? 65.548 24.185 78.580 1.00 34.53 201 ARG B N 1
ATOM 3870 C CA . ARG C 2 42 ? 65.019 24.369 77.229 1.00 34.52 201 ARG B CA 1
ATOM 3871 C C . ARG C 2 42 ? 66.096 24.168 76.171 1.00 33.99 201 ARG B C 1
ATOM 3872 O O . ARG C 2 42 ? 65.849 23.555 75.121 1.00 35.59 201 ARG B O 1
ATOM 3880 N N . LEU C 2 43 ? 67.296 24.698 76.421 1.00 31.81 202 LEU B N 1
ATOM 3881 C CA . LEU C 2 43 ? 68.417 24.490 75.506 1.00 25.47 202 LEU B CA 1
ATOM 3882 C C . LEU C 2 43 ? 68.722 23.012 75.279 1.00 30.68 202 LEU B C 1
ATOM 3883 O O . LEU C 2 43 ? 69.000 22.598 74.149 1.00 29.75 202 LEU B O 1
ATOM 3888 N N . ALA C 2 44 ? 68.708 22.195 76.338 1.00 30.22 203 ALA B N 1
ATOM 3889 C CA . ALA C 2 44 ? 68.956 20.768 76.134 1.00 31.06 203 ALA B CA 1
ATOM 3890 C C . ALA C 2 44 ? 67.875 20.138 75.253 1.00 31.20 203 ALA B C 1
ATOM 3891 O O . ALA C 2 44 ? 68.174 19.353 74.343 1.00 33.49 203 ALA B O 1
ATOM 3893 N N . ALA C 2 45 ? 66.615 20.479 75.510 1.00 31.77 204 ALA B N 1
ATOM 3894 C CA . ALA C 2 45 ? 65.532 19.897 74.726 1.00 34.46 204 ALA B CA 1
ATOM 3895 C C . ALA C 2 45 ? 65.582 20.380 73.279 1.00 33.32 204 ALA B C 1
ATOM 3896 O O . ALA C 2 45 ? 65.361 19.592 72.352 1.00 36.22 204 ALA B O 1
ATOM 3898 N N . ASN C 2 46 ? 65.910 21.657 73.064 1.00 31.70 205 ASN B N 1
ATOM 3899 C CA . ASN C 2 46 ? 65.970 22.174 71.692 1.00 37.01 205 ASN B CA 1
ATOM 3900 C C . ASN C 2 46 ? 67.179 21.650 70.936 1.00 33.94 205 ASN B C 1
ATOM 3901 O O . ASN C 2 46 ? 67.127 21.509 69.711 1.00 35.19 205 ASN B O 1
ATOM 3906 N N . ASN C 2 47 ? 68.288 21.407 71.635 1.00 32.03 206 ASN B N 1
ATOM 3907 C CA . ASN C 2 47 ? 69.458 20.820 71.005 1.00 32.77 206 ASN B CA 1
ATOM 3908 C C . ASN C 2 47 ? 69.108 19.476 70.386 1.00 35.85 206 ASN B C 1
ATOM 3909 O O . ASN C 2 47 ? 69.525 19.168 69.263 1.00 37.08 206 ASN B O 1
ATOM 3914 N N . ILE C 2 48 ? 68.322 18.667 71.103 1.00 33.03 207 ILE B N 1
ATOM 3915 C CA . ILE C 2 48 ? 67.879 17.385 70.574 1.00 38.75 207 ILE B CA 1
ATOM 3916 C C . ILE C 2 48 ? 66.860 17.593 69.460 1.00 42.34 207 ILE B C 1
ATOM 3917 O O . ILE C 2 48 ? 66.970 16.995 68.381 1.00 39.29 207 ILE B O 1
ATOM 3922 N N . ALA C 2 49 ? 65.865 18.457 69.703 1.00 36.19 208 ALA B N 1
ATOM 3923 C CA . ALA C 2 49 ? 64.787 18.663 68.746 1.00 39.41 208 ALA B CA 1
ATOM 3924 C C . ALA C 2 49 ? 65.294 19.204 67.410 1.00 39.61 208 ALA B C 1
ATOM 3925 O O . ALA C 2 49 ? 64.730 18.876 66.358 1.00 37.22 208 ALA B O 1
ATOM 3927 N N . VAL C 2 50 ? 66.342 20.028 67.418 1.00 35.14 209 VAL B N 1
ATOM 3928 C CA . VAL C 2 50 ? 66.808 20.577 66.145 1.00 32.08 209 VAL B CA 1
ATOM 3929 C C . VAL C 2 50 ? 67.447 19.490 65.293 1.00 37.83 209 VAL B C 1
ATOM 3930 O O . VAL C 2 50 ? 67.340 19.515 64.059 1.00 29.20 209 VAL B O 1
ATOM 3934 N N . GLU C 2 51 ? 68.098 18.505 65.920 1.00 33.82 210 GLU B N 1
ATOM 3935 C CA . GLU C 2 51 ? 68.641 17.386 65.158 1.00 30.98 210 GLU B CA 1
ATOM 3936 C C . GLU C 2 51 ? 67.535 16.584 64.481 1.00 29.67 210 GLU B C 1
ATOM 3937 O O . GLU C 2 51 ? 67.678 16.191 63.318 1.00 32.53 210 GLU B O 1
ATOM 3943 N N . LYS C 2 52 ? 66.423 16.350 65.188 1.00 32.09 211 LYS B N 1
ATOM 3944 C CA . LYS C 2 52 ? 65.291 15.634 64.594 1.00 31.08 211 LYS B CA 1
ATOM 3945 C C . LYS C 2 52 ? 64.653 16.431 63.463 1.00 29.21 211 LYS B C 1
ATOM 3946 O O . LYS C 2 52 ? 64.227 15.861 62.449 1.00 31.86 211 LYS B O 1
ATOM 3952 N N . ALA C 2 53 ? 64.527 17.746 63.640 1.00 30.07 212 ALA B N 1
ATOM 3953 C CA . ALA C 2 53 ? 63.944 18.553 62.573 1.00 33.63 212 ALA B CA 1
ATOM 3954 C C . ALA C 2 53 ? 64.865 18.618 61.360 1.00 34.07 212 ALA B C 1
ATOM 3955 O O . ALA C 2 53 ? 64.384 18.683 60.218 1.00 35.65 212 ALA B O 1
ATOM 3957 N N . LYS C 2 54 ? 66.182 18.574 61.568 1.00 27.40 213 LYS B N 1
ATOM 3958 C CA . LYS C 2 54 ? 67.081 18.499 60.418 1.00 30.79 213 LYS B CA 1
ATOM 3959 C C . LYS C 2 54 ? 66.930 17.185 59.661 1.00 41.22 213 LYS B C 1
ATOM 3960 O O . LYS C 2 54 ? 67.087 17.156 58.432 1.00 33.74 213 LYS B O 1
ATOM 3966 N N . LEU C 2 55 ? 66.683 16.079 60.369 1.00 30.32 214 LEU B N 1
ATOM 3967 C CA . LEU C 2 55 ? 66.400 14.832 59.652 1.00 31.77 214 LEU B CA 1
ATOM 3968 C C . LEU C 2 55 ? 65.061 14.931 58.928 1.00 30.13 214 LEU B C 1
ATOM 3969 O O . LEU C 2 55 ? 64.944 14.491 57.778 1.00 32.62 214 LEU B O 1
ATOM 3974 N N . ALA C 2 56 ? 64.041 15.499 59.592 1.00 30.90 215 ALA B N 1
ATOM 3975 C CA . ALA C 2 56 ? 62.734 15.689 58.956 1.00 34.74 215 ALA B CA 1
ATOM 3976 C C . ALA C 2 56 ? 62.857 16.506 57.678 1.00 39.89 215 ALA B C 1
ATOM 3977 O O . ALA C 2 56 ? 62.154 16.257 56.689 1.00 39.45 215 ALA B O 1
ATOM 3979 N N . GLU C 2 57 ? 63.750 17.491 57.680 1.00 32.72 216 GLU B N 1
ATOM 3980 C CA . GLU C 2 57 ? 64.050 18.224 56.452 1.00 44.55 216 GLU B CA 1
ATOM 3981 C C . GLU C 2 57 ? 64.719 17.340 55.409 1.00 40.31 216 GLU B C 1
ATOM 3982 O O . GLU C 2 57 ? 64.445 17.467 54.213 1.00 36.75 216 GLU B O 1
ATOM 3988 N N . ASN C 2 58 ? 65.633 16.480 55.834 1.00 32.03 217 ASN B N 1
ATOM 3989 C CA . ASN C 2 58 ? 66.443 15.713 54.897 1.00 30.59 217 ASN B CA 1
ATOM 3990 C C . ASN C 2 58 ? 65.617 14.797 54.006 1.00 30.88 217 ASN B C 1
ATOM 3991 O O . ASN C 2 58 ? 66.006 14.554 52.862 1.00 32.00 217 ASN B O 1
ATOM 3996 N N . VAL C 2 59 ? 64.513 14.244 54.519 1.00 31.62 218 VAL B N 1
ATOM 3997 C CA . VAL C 2 59 ? 63.748 13.313 53.700 1.00 32.28 218 VAL B CA 1
ATOM 3998 C C . VAL C 2 59 ? 63.151 14.024 52.477 1.00 35.55 218 VAL B C 1
ATOM 3999 O O . VAL C 2 59 ? 62.885 13.367 51.462 1.00 34.42 218 VAL B O 1
ATOM 4003 N N . TYR C 2 60 ? 62.934 15.352 52.540 1.00 29.56 219 TYR B N 1
ATOM 4004 C CA . TYR C 2 60 ? 62.417 16.039 51.349 1.00 35.82 219 TYR B CA 1
ATOM 4005 C C . TYR C 2 60 ? 63.446 16.146 50.239 1.00 35.13 219 TYR B C 1
ATOM 4006 O O . TYR C 2 60 ? 63.094 16.576 49.131 1.00 39.10 219 TYR B O 1
ATOM 4015 N N . LYS C 2 61 ? 64.689 15.745 50.483 1.00 31.82 220 LYS B N 1
ATOM 4016 C CA . LYS C 2 61 ? 65.723 15.734 49.463 1.00 31.33 220 LYS B CA 1
ATOM 4017 C C . LYS C 2 61 ? 65.874 14.382 48.796 1.00 38.55 220 LYS B C 1
ATOM 4018 O O . LYS C 2 61 ? 66.705 14.246 47.893 1.00 32.20 220 LYS B O 1
ATOM 4024 N N . THR C 2 62 ? 65.137 13.372 49.252 1.00 30.12 221 THR B N 1
ATOM 4025 C CA . THR C 2 62 ? 65.233 12.058 48.658 1.00 27.76 221 THR B CA 1
ATOM 4026 C C . THR C 2 62 ? 64.602 12.117 47.276 1.00 32.73 221 THR B C 1
ATOM 4027 O O . THR C 2 62 ? 63.497 12.642 47.126 1.00 34.81 221 THR B O 1
ATOM 4031 N N . VAL C 2 63 ? 65.302 11.614 46.265 1.00 32.46 222 VAL B N 1
ATOM 4032 C CA . VAL C 2 63 ? 64.667 11.571 44.949 1.00 34.28 222 VAL B CA 1
ATOM 4033 C C . VAL C 2 63 ? 64.433 10.103 44.620 1.00 28.43 222 VAL B C 1
ATOM 4034 O O . VAL C 2 63 ? 63.333 9.585 44.816 1.00 33.08 222 VAL B O 1
ATOM 4038 N N . ASN C 2 64 ? 65.458 9.419 44.188 1.00 27.71 223 ASN B N 1
ATOM 4039 C CA . ASN C 2 64 ? 65.319 7.976 44.013 1.00 29.60 223 ASN B CA 1
ATOM 4040 C C . ASN C 2 64 ? 65.498 7.325 45.379 1.00 26.84 223 ASN B C 1
ATOM 4041 O O . ASN C 2 64 ? 66.610 7.368 45.929 1.00 30.57 223 ASN B O 1
ATOM 4046 N N . PRO C 2 65 ? 64.459 6.694 45.946 1.00 25.21 224 PRO B N 1
ATOM 4047 C CA . PRO C 2 65 ? 64.608 6.102 47.284 1.00 24.94 224 PRO B CA 1
ATOM 4048 C C . PRO C 2 65 ? 65.617 4.989 47.331 1.00 29.76 224 PRO B C 1
ATOM 4049 O O . PRO C 2 65 ? 66.070 4.630 48.424 1.00 27.23 224 PRO B O 1
ATOM 4053 N N . LEU C 2 66 ? 66.015 4.423 46.188 1.00 24.67 225 LEU B N 1
ATOM 4054 C CA . LEU C 2 66 ? 67.029 3.388 46.224 1.00 24.93 225 LEU B CA 1
ATOM 4055 C C . LEU C 2 66 ? 68.445 3.951 46.150 1.00 24.87 225 LEU B C 1
ATOM 4056 O O . LEU C 2 66 ? 69.394 3.168 46.073 1.00 30.15 225 LEU B O 1
ATOM 4061 N N . GLU C 2 67 ? 68.597 5.259 46.139 1.00 28.90 226 GLU B N 1
ATOM 4062 C CA . GLU C 2 67 ? 69.894 5.916 46.045 1.00 39.18 226 GLU B CA 1
ATOM 4063 C C . GLU C 2 67 ? 70.125 6.734 47.307 1.00 40.54 226 GLU B C 1
ATOM 4064 O O . GLU C 2 67 ? 69.226 6.896 48.137 1.00 29.44 226 GLU B O 1
ATOM 4070 N N . ALA C 2 68 ? 71.353 7.232 47.461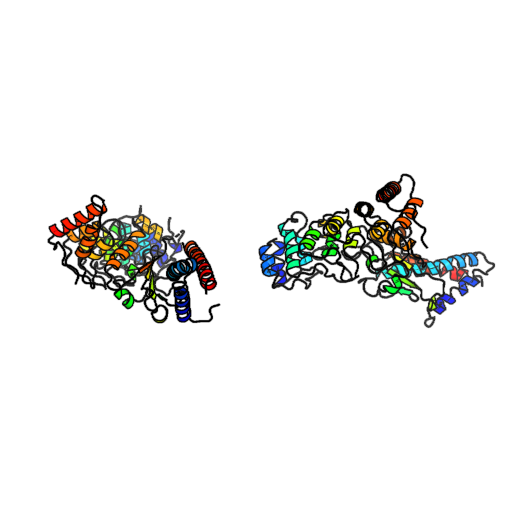 1.00 35.81 227 ALA B N 1
ATOM 4071 C CA . ALA C 2 68 ? 71.665 8.087 48.603 1.00 35.78 227 ALA B CA 1
ATOM 4072 C C . ALA C 2 68 ? 70.808 9.340 48.576 1.00 33.95 227 ALA B C 1
ATOM 4073 O O . ALA C 2 68 ? 70.379 9.813 47.517 1.00 34.47 227 ALA B O 1
ATOM 4075 N N . THR C 2 69 ? 70.539 9.872 49.748 1.00 31.65 228 THR B N 1
ATOM 4076 C CA . THR C 2 69 ? 69.876 11.164 49.880 1.00 29.14 228 THR B CA 1
ATOM 4077 C C . THR C 2 69 ? 70.951 12.180 50.187 1.00 37.17 228 THR B C 1
ATOM 4078 O O . THR C 2 69 ? 71.736 11.939 51.106 1.00 33.13 228 THR B O 1
ATOM 4082 N N . PRO C 2 70 ? 71.103 13.271 49.443 1.00 38.63 229 PRO B N 1
ATOM 4083 C CA . PRO C 2 70 ? 72.230 14.169 49.717 1.00 50.83 229 PRO B CA 1
ATOM 4084 C C . PRO C 2 70 ? 72.041 14.991 50.994 1.00 37.38 229 PRO B C 1
ATOM 4085 O O . PRO C 2 70 ? 70.920 15.221 51.469 1.00 36.32 229 PRO B O 1
ATOM 4089 N N . GLY C 2 71 ? 73.176 15.416 51.556 1.00 41.95 230 GLY B N 1
ATOM 4090 C CA . GLY C 2 71 ? 73.187 16.331 52.683 1.00 38.97 230 GLY B CA 1
ATOM 4091 C C . GLY C 2 71 ? 72.655 15.779 53.993 1.00 30.97 230 GLY B C 1
ATOM 4092 O O . GLY C 2 71 ? 72.006 16.532 54.744 1.00 37.47 230 GLY B O 1
ATOM 4093 N N . VAL C 2 72 ? 72.823 14.481 54.238 1.00 32.67 231 VAL B N 1
ATOM 4094 C CA . VAL C 2 72 ? 72.454 13.899 55.543 1.00 29.32 231 VAL B CA 1
ATOM 4095 C C . VAL C 2 72 ? 73.129 14.703 56.640 1.00 38.01 231 VAL B C 1
ATOM 4096 O O . VAL C 2 72 ? 74.359 14.902 56.577 1.00 35.78 231 VAL B O 1
ATOM 4100 N N . PRO C 2 73 ? 72.384 15.191 57.639 1.00 32.70 232 PRO B N 1
ATOM 4101 C CA . PRO C 2 73 ? 72.990 15.985 58.715 1.00 32.85 232 PRO B CA 1
ATOM 4102 C C . PRO C 2 73 ? 74.201 15.306 59.345 1.00 35.16 232 PRO B C 1
ATOM 4103 O O . PRO C 2 73 ? 74.219 14.097 59.558 1.00 32.32 232 PRO B O 1
ATOM 4107 N N . GLU C 2 74 ? 75.235 16.109 59.628 1.00 34.23 233 GLU B N 1
ATOM 4108 C CA . GLU C 2 74 ? 76.461 15.573 60.199 1.00 31.49 233 GLU B CA 1
ATOM 4109 C C . GLU C 2 74 ? 76.218 14.810 61.495 1.00 30.51 233 GLU B C 1
ATOM 4110 O O . GLU C 2 74 ? 75.456 15.251 62.356 1.00 33.66 233 GLU B O 1
ATOM 4116 N N . GLY C 2 75 ? 76.915 13.687 61.630 1.00 29.61 234 GLY B N 1
ATOM 4117 C CA . GLY C 2 75 ? 76.776 12.815 62.765 1.00 38.75 234 GLY B CA 1
ATOM 4118 C C . GLY C 2 75 ? 75.711 11.761 62.591 1.00 39.41 234 GLY B C 1
ATOM 4119 O O . GLY C 2 75 ? 75.517 10.943 63.496 1.00 29.43 234 GLY B O 1
ATOM 4120 N N . TRP C 2 76 ? 75.009 11.755 61.456 1.00 31.69 235 TRP B N 1
ATOM 4121 C CA . TRP C 2 76 ? 73.994 10.741 61.189 1.00 26.71 235 TRP B CA 1
ATOM 4122 C C . TRP C 2 76 ? 74.360 9.971 59.934 1.00 34.86 235 TRP B C 1
ATOM 4123 O O . TRP C 2 76 ? 75.018 10.506 59.036 1.00 31.03 235 TRP B O 1
ATOM 4134 N N . LYS C 2 77 ? 73.952 8.703 59.884 1.00 29.73 236 LYS B N 1
ATOM 4135 C CA . LYS C 2 77 ? 74.067 7.901 58.680 1.00 27.22 236 LYS B CA 1
ATOM 4136 C C . LYS C 2 77 ? 72.690 7.416 58.228 1.00 33.11 236 LYS B C 1
ATOM 4137 O O . LYS C 2 77 ? 71.918 6.873 59.031 1.00 29.04 236 LYS B O 1
ATOM 4143 N N . ASP C 2 78 ? 72.419 7.562 56.931 1.00 28.02 237 ASP B N 1
ATOM 4144 C CA . ASP C 2 78 ? 71.212 7.019 56.307 1.00 28.41 237 ASP B CA 1
ATOM 4145 C C . ASP C 2 78 ? 71.410 5.530 56.061 1.00 28.38 237 ASP B C 1
ATOM 4146 O O . ASP C 2 78 ? 72.308 5.136 55.305 1.00 29.60 237 ASP B O 1
ATOM 4151 N N . ILE C 2 79 ? 70.602 4.691 56.716 1.00 26.97 238 ILE B N 1
ATOM 4152 C CA . ILE C 2 79 ? 70.659 3.248 56.526 1.00 25.44 238 ILE B CA 1
ATOM 4153 C C . ILE C 2 79 ? 69.477 2.736 55.700 1.00 24.19 238 ILE B C 1
ATOM 4154 O O . ILE C 2 79 ? 69.248 1.515 55.644 1.00 26.45 238 ILE B O 1
ATOM 4159 N N . SER C 2 80 ? 68.741 3.638 55.044 1.00 25.09 239 SER B N 1
ATOM 4160 C CA . SER C 2 80 ? 67.531 3.245 54.300 1.00 27.43 239 SER B CA 1
ATOM 4161 C C . SER C 2 80 ? 67.802 2.289 53.149 1.00 30.50 239 SER B C 1
ATOM 4162 O O . SER C 2 80 ? 66.859 1.637 52.669 1.00 26.39 239 SER B O 1
ATOM 4165 N N . ASN C 2 81 ? 69.053 2.200 52.677 1.00 27.81 240 ASN B N 1
ATOM 4166 C CA . ASN C 2 81 ? 69.425 1.250 51.631 1.00 30.19 240 ASN B CA 1
ATOM 4167 C C . ASN C 2 81 ? 70.382 0.172 52.113 1.00 34.28 240 ASN B C 1
ATOM 4168 O O . ASN C 2 81 ? 71.086 -0.451 51.311 1.00 35.34 240 ASN B O 1
ATOM 4173 N N . ASP C 2 82 ? 70.391 -0.104 53.405 1.00 29.67 241 ASP B N 1
ATOM 4174 C CA . ASP C 2 82 ? 71.299 -1.079 54.001 1.00 28.42 241 ASP B CA 1
ATOM 4175 C C . ASP C 2 82 ? 70.429 -2.149 54.628 1.00 35.47 241 ASP B C 1
ATOM 4176 O O . ASP C 2 82 ? 69.964 -1.982 55.761 1.00 28.76 241 ASP B O 1
ATOM 4181 N N . ALA C 2 83 ? 70.212 -3.238 53.885 1.00 35.53 242 ALA B N 1
ATOM 4182 C CA . ALA C 2 83 ? 69.284 -4.275 54.332 1.00 33.87 242 ALA B CA 1
ATOM 4183 C C . ALA C 2 83 ? 69.725 -4.878 55.654 1.00 34.04 242 ALA B C 1
ATOM 4184 O O . ALA C 2 83 ? 68.893 -5.153 56.527 1.00 29.13 242 ALA B O 1
ATOM 4186 N N . GLY C 2 84 ? 71.028 -5.126 55.805 1.00 32.14 243 GLY B N 1
ATOM 4187 C CA . GLY C 2 84 ? 71.522 -5.682 57.053 1.00 33.40 243 GLY B CA 1
ATOM 4188 C C . GLY C 2 84 ? 71.271 -4.782 58.251 1.00 31.12 243 GLY B C 1
ATOM 4189 O O . GLY C 2 84 ? 70.886 -5.258 59.326 1.00 33.83 243 GLY B O 1
ATOM 4190 N N . ALA C 2 85 ? 71.520 -3.486 58.106 1.00 28.06 244 ALA B N 1
ATOM 4191 C CA . ALA C 2 85 ? 71.271 -2.575 59.223 1.00 29.31 244 ALA B CA 1
ATOM 4192 C C . ALA C 2 85 ? 69.778 -2.500 59.543 1.00 29.45 244 ALA B C 1
ATOM 4193 O O . ALA C 2 85 ? 69.385 -2.457 60.713 1.00 29.29 244 ALA B O 1
ATOM 4195 N N . LEU C 2 86 ? 68.929 -2.478 58.514 1.00 25.95 245 LEU B N 1
ATOM 4196 C CA . LEU C 2 86 ? 67.488 -2.345 58.757 1.00 22.88 245 LEU B CA 1
ATOM 4197 C C . LEU C 2 86 ? 66.931 -3.555 59.482 1.00 24.28 245 LEU B C 1
ATOM 4198 O O . LEU C 2 86 ? 65.965 -3.435 60.243 1.00 24.75 245 LEU B O 1
ATOM 4203 N N . LYS C 2 87 ? 67.498 -4.726 59.207 1.00 26.11 246 LYS B N 1
ATOM 4204 C CA . LYS C 2 87 ? 67.016 -5.980 59.761 1.00 28.00 246 LYS B CA 1
ATOM 4205 C C . LYS C 2 87 ? 67.000 -5.930 61.276 1.00 31.41 246 LYS B C 1
ATOM 4206 O O . LYS C 2 87 ? 66.129 -6.531 61.913 1.00 32.64 246 LYS B O 1
ATOM 4212 N N . LYS C 2 88 ? 67.965 -5.209 61.858 1.00 29.02 247 LYS B N 1
ATOM 4213 C CA . LYS C 2 88 ? 68.052 -5.056 63.311 1.00 31.11 247 LYS B CA 1
ATOM 4214 C C . LYS C 2 88 ? 66.755 -4.546 63.921 1.00 31.59 247 LYS B C 1
ATOM 4215 O O . LYS C 2 88 ? 66.422 -4.900 65.057 1.00 33.35 247 LYS B O 1
ATOM 4221 N N . TYR C 2 89 ? 66.011 -3.709 63.196 1.00 26.83 248 TYR B N 1
ATOM 4222 C CA . TYR C 2 89 ? 64.748 -3.136 63.652 1.00 24.71 248 TYR B CA 1
ATOM 4223 C C . TYR C 2 89 ? 63.531 -3.865 63.084 1.00 24.58 248 TYR B C 1
ATOM 4224 O O . TYR C 2 89 ? 62.401 -3.404 63.278 1.00 27.30 248 TYR B O 1
ATOM 4233 N N . GLY C 2 90 ? 63.747 -4.981 62.390 1.00 26.23 249 GLY B N 1
ATOM 4234 C CA . GLY C 2 90 ? 62.646 -5.673 61.734 1.00 26.94 249 GLY B CA 1
ATOM 4235 C C . GLY C 2 90 ? 62.155 -4.975 60.488 1.00 23.67 249 GLY B C 1
ATOM 4236 O O . GLY C 2 90 ? 61.008 -5.164 60.091 1.00 26.68 249 GLY B O 1
ATOM 4237 N N . LEU C 2 91 ? 62.996 -4.164 59.863 1.00 22.06 250 LEU B N 1
ATOM 4238 C CA . LEU C 2 91 ? 62.649 -3.402 58.678 1.00 21.41 250 LEU B CA 1
ATOM 4239 C C . LEU C 2 91 ? 63.378 -3.963 57.463 1.00 23.61 250 LEU B C 1
ATOM 4240 O O . LEU C 2 91 ? 64.371 -4.684 57.594 1.00 26.52 250 LEU B O 1
ATOM 4245 N N . ASP C 2 92 ? 62.844 -3.633 56.281 1.00 24.01 251 ASP B N 1
ATOM 4246 C CA . ASP C 2 92 ? 63.518 -3.888 55.009 1.00 25.45 251 ASP B CA 1
ATOM 4247 C C . ASP C 2 92 ? 63.321 -2.648 54.133 1.00 24.08 251 ASP B C 1
ATOM 4248 O O . ASP C 2 92 ? 62.634 -1.699 54.511 1.00 26.31 251 ASP B O 1
ATOM 4253 N N . LYS C 2 93 ? 63.938 -2.611 52.948 1.00 22.03 252 LYS B N 1
ATOM 4254 C CA . LYS C 2 93 ? 63.808 -1.394 52.148 1.00 21.33 252 LYS B CA 1
ATOM 4255 C C . LYS C 2 93 ? 62.399 -1.237 51.599 1.00 17.46 252 LYS B C 1
ATOM 4256 O O . LYS C 2 93 ? 61.911 -0.112 51.437 1.00 20.39 252 LYS B O 1
ATOM 4262 N N . GLU C 2 94 ? 61.778 -2.361 51.272 1.00 20.37 253 GLU B N 1
ATOM 4263 C CA . GLU C 2 94 ? 60.493 -2.361 50.594 1.00 19.55 253 GLU B CA 1
ATOM 4264 C C . GLU C 2 94 ? 59.436 -1.648 51.420 1.00 24.61 253 GLU B C 1
ATOM 4265 O O . GLU C 2 94 ? 58.615 -0.920 50.872 1.00 22.30 253 GLU B O 1
ATOM 4271 N N . VAL C 2 95 ? 59.437 -1.841 52.747 1.00 22.93 254 VAL B N 1
ATOM 4272 C CA . VAL C 2 95 ? 58.370 -1.220 53.545 1.00 19.22 254 VAL B CA 1
ATOM 4273 C C . VAL C 2 95 ? 58.570 0.276 53.752 1.00 21.23 254 VAL B C 1
ATOM 4274 O O . VAL C 2 95 ? 57.675 0.934 54.282 1.00 20.71 254 VAL B O 1
ATOM 4278 N N . LEU C 2 96 ? 59.710 0.847 53.343 1.00 18.66 255 LEU B N 1
ATOM 4279 C CA . LEU C 2 96 ? 59.951 2.271 53.602 1.00 18.14 255 LEU B CA 1
ATOM 4280 C C . LEU C 2 96 ? 59.297 3.216 52.597 1.00 24.43 255 LEU B C 1
ATOM 4281 O O . LEU C 2 96 ? 59.340 4.425 52.800 1.00 24.04 255 LEU B O 1
ATOM 4286 N N . PHE C 2 97 ? 58.678 2.730 51.520 1.00 19.45 256 PHE B N 1
ATOM 4287 C CA . PHE C 2 97 ? 58.026 3.680 50.626 1.00 17.83 256 PHE B CA 1
ATOM 4288 C C . PHE C 2 97 ? 56.958 2.953 49.814 1.00 20.67 256 PHE B C 1
ATOM 4289 O O . PHE C 2 97 ? 56.932 1.728 49.766 1.00 22.50 256 PHE B O 1
ATOM 4297 N N . ASP C 2 98 ? 56.035 3.729 49.264 1.00 22.02 257 ASP B N 1
ATOM 4298 C CA A ASP C 2 98 ? 55.029 3.301 48.286 0.50 22.95 257 ASP B CA 1
ATOM 4299 C CA B ASP C 2 98 ? 55.119 3.055 48.363 0.50 21.98 257 ASP B CA 1
ATOM 4300 C C . ASP C 2 98 ? 55.717 2.966 46.963 1.00 22.01 257 ASP B C 1
ATOM 4301 O O . ASP C 2 98 ? 56.746 3.569 46.636 1.00 22.77 257 ASP B O 1
ATOM 4310 N N . HIS C 2 99 ? 55.095 2.096 46.143 1.00 23.10 258 HIS B N 1
ATOM 4311 C CA . HIS C 2 99 ? 55.760 1.667 44.902 1.00 19.66 258 HIS B CA 1
ATOM 4312 C C . HIS C 2 99 ? 54.933 1.800 43.633 1.00 22.09 258 HIS B C 1
ATOM 4313 O O . HIS C 2 99 ? 55.485 1.571 42.559 1.00 21.80 258 HIS B O 1
ATOM 4320 N N . ALA C 2 100 ? 53.658 2.180 43.710 1.00 23.60 259 ALA B N 1
ATOM 4321 C CA . ALA C 2 100 ? 52.885 2.283 42.465 1.00 22.30 259 ALA B CA 1
ATOM 4322 C C . ALA C 2 100 ? 53.278 3.493 41.623 1.00 26.25 259 ALA B C 1
ATOM 4323 O O . ALA C 2 100 ? 53.234 3.427 40.388 1.00 26.12 259 ALA B O 1
ATOM 4325 N N . ASP C 2 101 ? 53.669 4.603 42.244 1.00 25.56 260 ASP B N 1
ATOM 4326 C CA . ASP C 2 101 ? 53.964 5.843 41.544 1.00 27.52 260 ASP B CA 1
ATOM 4327 C C . ASP C 2 101 ? 55.115 6.520 42.277 1.00 29.26 260 ASP B C 1
ATOM 4328 O O . ASP C 2 101 ? 55.716 5.943 43.191 1.00 31.17 260 ASP B O 1
ATOM 4333 N N . THR C 2 102 ? 55.407 7.756 41.895 1.00 29.48 261 THR B N 1
ATOM 4334 C CA . THR C 2 102 ? 56.245 8.617 42.724 1.00 27.72 261 THR B CA 1
ATOM 4335 C C . THR C 2 102 ? 55.786 8.511 44.174 1.00 27.68 261 THR B C 1
ATOM 4336 O O . THR C 2 102 ? 54.585 8.643 44.442 1.00 29.14 261 THR B O 1
ATOM 4340 N N . PRO C 2 103 ? 56.680 8.229 45.124 1.00 28.89 262 PRO B N 1
ATOM 4341 C CA . PRO C 2 103 ? 56.195 7.871 46.463 1.00 31.18 262 PRO B CA 1
ATOM 4342 C C . PRO C 2 103 ? 55.414 8.996 47.123 1.00 33.63 262 PRO B C 1
ATOM 4343 O O . PRO C 2 103 ? 55.752 10.172 47.014 1.00 38.60 262 PRO B O 1
ATOM 4347 N N . ASP C 2 104 ? 54.291 8.618 47.708 1.00 26.43 263 ASP B N 1
ATOM 4348 C CA . ASP C 2 104 ? 53.536 9.496 48.578 1.00 31.24 263 ASP B CA 1
ATOM 4349 C C . ASP C 2 104 ? 53.973 9.227 50.018 1.00 32.01 263 ASP B C 1
ATOM 4350 O O . ASP C 2 104 ? 54.497 10.115 50.702 1.00 32.27 263 ASP B O 1
ATOM 4355 N N . PHE C 2 105 ? 53.857 7.980 50.459 1.00 28.91 264 PHE B N 1
ATOM 4356 C CA . PHE C 2 105 ? 54.467 7.624 51.727 1.00 24.79 264 PHE B CA 1
ATOM 4357 C C . PHE C 2 105 ? 55.951 7.348 51.485 1.00 25.01 264 PHE B C 1
ATOM 4358 O O . PHE C 2 105 ? 56.307 6.532 50.628 1.00 23.77 264 PHE B O 1
ATOM 4366 N N . LEU C 2 106 ? 56.831 8.016 52.244 1.00 22.31 265 LEU B N 1
ATOM 4367 C CA . LEU C 2 106 ? 58.261 7.735 52.171 1.00 22.76 265 LEU B CA 1
ATOM 4368 C C . LEU C 2 106 ? 58.840 7.928 53.565 1.00 26.80 265 LEU B C 1
ATOM 4369 O O . LEU C 2 106 ? 58.582 8.959 54.196 1.00 28.52 265 LEU B O 1
ATOM 4374 N N . ALA C 2 107 ? 59.594 6.948 54.032 1.00 22.89 266 ALA B N 1
ATOM 4375 C CA . ALA C 2 107 ? 60.334 7.067 55.283 1.00 24.12 266 ALA B CA 1
ATOM 4376 C C . ALA C 2 107 ? 61.808 6.820 55.019 1.00 24.84 266 ALA B C 1
ATOM 4377 O O . ALA C 2 107 ? 62.182 6.074 54.103 1.00 24.25 266 ALA B O 1
ATOM 4379 N N . ARG C 2 108 ? 62.656 7.432 55.851 1.00 24.46 267 ARG B N 1
ATOM 4380 C CA . ARG C 2 108 ? 64.087 7.164 55.855 1.00 23.15 267 ARG B CA 1
ATOM 4381 C C . ARG C 2 108 ? 64.495 6.823 57.282 1.00 21.83 267 ARG B C 1
ATOM 4382 O O . ARG C 2 108 ? 63.884 7.325 58.235 1.00 24.12 267 ARG B O 1
ATOM 4390 N N . VAL C 2 109 ? 65.512 5.984 57.423 1.00 24.86 268 VAL B N 1
ATOM 4391 C CA . VAL C 2 109 ? 65.980 5.542 58.736 1.00 24.23 268 VAL B CA 1
ATOM 4392 C C . VAL C 2 109 ? 67.420 6.000 58.905 1.00 27.99 268 VAL B C 1
ATOM 4393 O O . VAL C 2 109 ? 68.257 5.764 58.024 1.00 24.81 268 VAL B O 1
ATOM 4397 N N . TYR C 2 110 ? 67.717 6.632 60.048 1.00 23.92 269 TYR B N 1
ATOM 4398 C CA . TYR C 2 110 ? 69.048 7.161 60.302 1.00 27.96 269 TYR B CA 1
ATOM 4399 C C . TYR C 2 110 ? 69.604 6.641 61.610 1.00 27.00 269 TYR B C 1
ATOM 4400 O O . TYR C 2 110 ? 68.873 6.536 62.599 1.00 26.13 269 TYR B O 1
ATOM 4409 N N . GLN C 2 111 ? 70.894 6.293 61.592 1.00 24.67 270 GLN B N 1
ATOM 4410 C CA . GLN C 2 111 ? 71.585 5.892 62.801 1.00 28.10 270 GLN B CA 1
ATOM 4411 C C . GLN C 2 111 ? 72.531 6.990 63.247 1.00 26.15 270 GLN B C 1
ATOM 4412 O O . GLN C 2 111 ? 73.316 7.505 62.437 1.00 26.10 270 GLN B O 1
ATOM 4418 N N . PRO C 2 112 ? 72.531 7.345 64.525 1.00 26.26 271 PRO B N 1
ATOM 4419 C CA . PRO C 2 112 ? 73.485 8.361 64.994 1.00 26.19 271 PRO B CA 1
ATOM 4420 C C . PRO C 2 112 ? 74.872 7.756 65.222 1.00 25.31 271 PRO B C 1
ATOM 4421 O O . PRO C 2 112 ? 75.017 6.614 65.651 1.00 28.79 271 PRO B O 1
ATOM 4425 N N . ASP C 2 113 ? 75.903 8.555 64.922 1.00 30.30 272 ASP B N 1
ATOM 4426 C CA . ASP C 2 113 ? 77.291 8.198 65.208 1.00 31.40 272 ASP B CA 1
ATOM 4427 C C . ASP C 2 113 ? 77.567 8.394 66.686 1.00 24.60 272 ASP B C 1
ATOM 4428 O O . ASP C 2 113 ? 77.516 9.532 67.183 1.00 28.62 272 ASP B O 1
ATOM 4433 N N . SER C 2 114 ? 77.911 7.312 67.359 1.00 24.44 273 SER B N 1
ATOM 4434 C CA . SER C 2 114 ? 78.154 7.422 68.790 1.00 33.52 273 SER B CA 1
ATOM 4435 C C . SER C 2 114 ? 79.402 8.229 69.078 1.00 35.09 273 SER B C 1
ATOM 4436 O O . SER C 2 114 ? 79.530 8.764 70.177 1.00 35.65 273 SER B O 1
ATOM 4439 N N . ALA C 2 115 ? 80.325 8.326 68.118 1.00 34.77 274 ALA B N 1
ATOM 4440 C CA . ALA C 2 115 ? 81.501 9.168 68.302 1.00 41.03 274 ALA B CA 1
ATOM 4441 C C . ALA C 2 115 ? 81.130 10.635 68.403 1.00 42.68 274 ALA B C 1
ATOM 4442 O O . ALA C 2 115 ? 81.870 11.415 69.016 1.00 40.31 274 ALA B O 1
ATOM 4444 N N . VAL C 2 116 ? 79.995 11.023 67.834 1.00 28.38 275 VAL B N 1
ATOM 4445 C CA . VAL C 2 116 ? 79.516 12.389 67.927 1.00 27.94 275 VAL B CA 1
ATOM 4446 C C . VAL C 2 116 ? 78.557 12.531 69.092 1.00 29.02 275 VAL B C 1
ATOM 4447 O O . VAL C 2 116 ? 78.718 13.400 69.953 1.00 30.70 275 VAL B O 1
ATOM 4451 N N . PHE C 2 117 ? 77.578 11.634 69.169 1.00 27.86 276 PHE B N 1
ATOM 4452 C CA . PHE C 2 117 ? 76.437 11.812 70.050 1.00 28.09 276 PHE B CA 1
ATOM 4453 C C . PHE C 2 117 ? 76.484 10.942 71.291 1.00 30.79 276 PHE B C 1
ATOM 4454 O O . PHE C 2 117 ? 75.578 11.050 72.119 1.00 28.52 276 PHE B O 1
ATOM 4462 N N . GLY C 2 118 ? 77.484 10.073 71.434 1.00 31.56 277 GLY B N 1
ATOM 4463 C CA . GLY C 2 118 ? 77.479 9.167 72.571 1.00 30.08 277 GLY B CA 1
ATOM 4464 C C . GLY C 2 118 ? 76.191 8.353 72.640 1.00 28.81 277 GLY B C 1
ATOM 4465 O O . GLY C 2 118 ? 75.811 7.661 71.683 1.00 29.39 277 GLY B O 1
ATOM 4466 N N A SER C 2 119 ? 75.506 8.398 73.787 0.79 25.29 278 SER B N 1
ATOM 4467 N N B SER C 2 119 ? 75.508 8.414 73.781 0.21 25.31 278 SER B N 1
ATOM 4468 C CA A SER C 2 119 ? 74.200 7.761 73.928 0.79 26.38 278 SER B CA 1
ATOM 4469 C CA B SER C 2 119 ? 74.215 7.763 73.933 0.21 26.44 278 SER B CA 1
ATOM 4470 C C A SER C 2 119 ? 73.067 8.779 73.972 0.79 25.58 278 SER B C 1
ATOM 4471 C C B SER C 2 119 ? 73.075 8.771 73.977 0.21 25.73 278 SER B C 1
ATOM 4472 O O A SER C 2 119 ? 71.956 8.462 74.415 0.79 26.13 278 SER B O 1
ATOM 4473 O O B SER C 2 119 ? 71.977 8.445 74.439 0.21 26.06 278 SER B O 1
ATOM 4478 N N . ASP C 2 120 ? 73.309 9.993 73.501 1.00 23.48 279 ASP B N 1
ATOM 4479 C CA . ASP C 2 120 ? 72.265 10.999 73.569 1.00 21.23 279 ASP B CA 1
ATOM 4480 C C . ASP C 2 120 ? 71.171 10.784 72.541 1.00 27.36 279 ASP B C 1
ATOM 4481 O O . ASP C 2 120 ? 70.052 11.274 72.742 1.00 29.19 279 ASP B O 1
ATOM 4486 N N . MET C 2 121 ? 71.469 10.122 71.440 1.00 25.75 280 MET B N 1
ATOM 4487 C CA . MET C 2 121 ? 70.500 10.014 70.355 1.00 26.37 280 MET B CA 1
ATOM 4488 C C . MET C 2 121 ? 70.197 8.554 70.084 1.00 27.88 280 MET B C 1
ATOM 4489 O O . MET C 2 121 ? 71.031 7.684 70.326 1.00 26.94 280 MET B O 1
ATOM 4494 N N . ASN C 2 122 ? 69.029 8.286 69.492 1.00 26.54 281 ASN B N 1
ATOM 4495 C CA . ASN C 2 122 ? 68.712 6.932 69.087 1.00 25.26 281 ASN B CA 1
ATOM 4496 C C . ASN C 2 122 ? 68.579 6.841 67.573 1.00 23.00 281 ASN B C 1
ATOM 4497 O O . ASN C 2 122 ? 68.367 7.857 66.914 1.00 24.97 281 ASN B O 1
ATOM 4502 N N . PRO C 2 123 ? 68.658 5.646 67.008 1.00 26.61 282 PRO B N 1
ATOM 4503 C CA . PRO C 2 123 ? 68.214 5.478 65.618 1.00 25.24 282 PRO B CA 1
ATOM 4504 C C . PRO C 2 123 ? 66.833 6.076 65.470 1.00 28.69 282 PRO B C 1
ATOM 4505 O O . PRO C 2 123 ? 66.005 6.012 66.380 1.00 26.95 282 PRO B O 1
ATOM 4509 N N . THR C 2 124 ? 66.581 6.692 64.318 1.00 24.31 283 THR B N 1
ATOM 4510 C CA . THR C 2 124 ? 65.362 7.460 64.156 1.00 24.39 283 THR B CA 1
ATOM 4511 C C . THR C 2 124 ? 64.788 7.207 62.778 1.00 29.32 283 THR B C 1
ATOM 4512 O O . THR C 2 124 ? 65.517 7.331 61.793 1.00 27.22 283 THR B O 1
ATOM 4516 N N . ILE C 2 125 ? 63.501 6.865 62.705 1.00 26.34 284 ILE B N 1
ATOM 4517 C CA . ILE C 2 125 ? 62.848 6.754 61.404 1.00 24.19 284 ILE B CA 1
ATOM 4518 C C . ILE C 2 125 ? 62.024 8.019 61.210 1.00 25.88 284 ILE B C 1
ATOM 4519 O O . ILE C 2 125 ? 61.374 8.499 62.148 1.00 28.77 284 ILE B O 1
ATOM 4524 N N . VAL C 2 126 ? 62.115 8.619 60.016 1.00 23.07 285 VAL B N 1
ATOM 4525 C CA . VAL C 2 126 ? 61.494 9.895 59.733 1.00 23.51 285 VAL B CA 1
ATOM 4526 C C . VAL C 2 126 ? 60.513 9.694 58.579 1.00 29.44 285 VAL B C 1
ATOM 4527 O O . VAL C 2 126 ? 60.906 9.230 57.507 1.00 26.09 285 VAL B O 1
ATOM 4531 N N . PHE C 2 127 ? 59.261 10.079 58.794 1.00 28.51 286 PHE B N 1
ATOM 4532 C CA . PHE C 2 127 ? 58.225 10.022 57.766 1.00 30.67 286 PHE B CA 1
ATOM 4533 C C . PHE C 2 127 ? 58.156 11.353 57.035 1.00 34.42 286 PHE B C 1
ATOM 4534 O O . PHE C 2 127 ? 58.045 12.406 57.668 1.00 38.37 286 PHE B O 1
ATOM 4542 N N . ARG C 2 128 ? 58.200 11.306 55.709 1.00 31.36 287 ARG B N 1
ATOM 4543 C CA A ARG C 2 128 ? 57.960 12.492 54.901 0.46 28.38 287 ARG B CA 1
ATOM 4544 C CA B ARG C 2 128 ? 57.965 12.508 54.930 0.54 28.35 287 ARG B CA 1
ATOM 4545 C C . ARG C 2 128 ? 56.470 12.818 54.864 1.00 37.53 287 ARG B C 1
ATOM 4546 O O . ARG C 2 128 ? 55.620 11.927 54.917 1.00 43.04 287 ARG B O 1
ATOM 4561 N N . GLY C 2 129 ? 56.157 14.108 54.774 1.00 51.55 288 GLY B N 1
ATOM 4562 C CA . GLY C 2 129 ? 54.770 14.510 54.640 1.00 54.51 288 GLY B CA 1
ATOM 4563 C C . GLY C 2 129 ? 54.168 14.006 53.342 1.00 55.93 288 GLY B C 1
ATOM 4564 O O . GLY C 2 129 ? 54.868 13.789 52.345 1.00 50.52 288 GLY B O 1
ATOM 4565 N N . SER C 2 130 ? 52.846 13.819 53.362 1.00 58.98 289 SER B N 1
ATOM 4566 C CA . SER C 2 130 ? 52.137 13.239 52.222 1.00 62.39 289 SER B CA 1
ATOM 4567 C C . SER C 2 130 ? 52.077 14.221 51.051 1.00 73.34 289 SER B C 1
ATOM 4568 O O . SER C 2 130 ? 51.603 15.353 51.203 1.00 72.61 289 SER B O 1
ATOM 4571 N N . ARG C 2 131 ? 52.567 13.771 49.891 1.00 71.09 290 ARG B N 1
ATOM 4572 C CA . ARG C 2 131 ? 52.580 14.524 48.632 1.00 69.03 290 ARG B CA 1
ATOM 4573 C C . ARG C 2 131 ? 53.315 13.725 47.546 1.00 74.99 290 ARG B C 1
ATOM 4574 O O . ARG C 2 131 ? 52.727 12.902 46.837 1.00 76.17 290 ARG B O 1
ATOM 4576 N N . ASN C 2 140 ? 50.713 15.751 31.366 1.00 62.38 299 ASN B N 1
ATOM 4577 C CA . ASN C 2 140 ? 49.462 14.998 31.342 1.00 76.91 299 ASN B CA 1
ATOM 4578 C C . ASN C 2 140 ? 49.725 13.579 30.855 1.00 73.50 299 ASN B C 1
ATOM 4579 O O . ASN C 2 140 ? 49.169 12.608 31.398 1.00 61.83 299 ASN B O 1
ATOM 4581 N N . MET C 2 141 ? 50.584 13.464 29.833 1.00 61.19 300 MET B N 1
ATOM 4582 C CA . MET C 2 141 ? 50.934 12.141 29.324 1.00 60.90 300 MET B CA 1
ATOM 4583 C C . MET C 2 141 ? 51.725 11.350 30.362 1.00 62.34 300 MET B C 1
ATOM 4584 O O . MET C 2 141 ? 51.702 10.113 30.346 1.00 43.47 300 MET B O 1
ATOM 4589 N N . ALA C 2 142 ? 52.416 12.047 31.276 1.00 60.11 301 ALA B N 1
ATOM 4590 C CA . ALA C 2 142 ? 53.214 11.417 32.323 1.00 61.47 301 ALA B CA 1
ATOM 4591 C C . ALA C 2 142 ? 52.386 10.961 33.521 1.00 57.93 301 ALA B C 1
ATOM 4592 O O . ALA C 2 142 ? 52.912 10.212 34.351 1.00 60.06 301 ALA B O 1
ATOM 4594 N N . ASP C 2 143 ? 51.114 11.382 33.625 1.00 51.73 302 ASP B N 1
ATOM 4595 C CA . ASP C 2 143 ? 50.223 10.995 34.715 1.00 45.13 302 ASP B CA 1
ATOM 4596 C C . ASP C 2 143 ? 49.379 9.763 34.389 1.00 35.36 302 ASP B C 1
ATOM 4597 O O . ASP C 2 143 ? 48.274 9.600 34.946 1.00 33.42 302 ASP B O 1
ATOM 4599 N N . TRP C 2 144 ? 49.865 8.884 33.499 1.00 36.56 303 TRP B N 1
ATOM 4600 C CA . TRP C 2 144 ? 49.091 7.700 33.152 1.00 30.31 303 TRP B CA 1
ATOM 4601 C C . TRP C 2 144 ? 48.919 6.766 34.342 1.00 29.07 303 TRP B C 1
ATOM 4602 O O . TRP C 2 144 ? 47.900 6.062 34.433 1.00 28.59 303 TRP B O 1
ATOM 4613 N N . ILE C 2 145 ? 49.879 6.751 35.275 1.00 26.29 304 ILE B N 1
ATOM 4614 C CA . ILE C 2 145 ? 49.736 5.869 36.432 1.00 27.32 304 ILE B CA 1
ATOM 4615 C C . ILE C 2 145 ? 48.515 6.260 37.253 1.00 33.15 304 ILE B C 1
ATOM 4616 O O . ILE C 2 145 ? 47.693 5.412 37.620 1.00 30.90 304 ILE B O 1
ATOM 4621 N N . ASN C 2 146 ? 48.364 7.559 37.539 1.00 28.15 305 ASN B N 1
ATOM 4622 C CA . ASN C 2 146 ? 47.227 8.003 38.333 1.00 34.94 305 ASN B CA 1
ATOM 4623 C C . ASN C 2 146 ? 45.894 7.646 37.656 1.00 37.23 305 ASN B C 1
ATOM 4624 O O . ASN C 2 146 ? 44.965 7.186 38.326 1.00 38.29 305 ASN B O 1
ATOM 4629 N N . ASN C 2 147 ? 45.787 7.793 36.330 1.00 36.60 306 ASN B N 1
ATOM 4630 C CA . ASN C 2 147 ? 44.637 7.213 35.600 1.00 32.36 306 ASN B CA 1
ATOM 4631 C C . ASN C 2 147 ? 44.462 5.721 35.874 1.00 30.85 306 ASN B C 1
ATOM 4632 O O . ASN C 2 147 ? 43.350 5.242 36.115 1.00 37.29 306 ASN B O 1
ATOM 4637 N N . GLY C 2 148 ? 45.528 4.956 35.746 1.00 33.06 307 GLY B N 1
ATOM 4638 C CA . GLY C 2 148 ? 45.410 3.520 35.972 1.00 35.61 307 GLY B CA 1
ATOM 4639 C C . GLY C 2 148 ? 44.983 3.199 37.389 1.00 45.07 307 GLY B C 1
ATOM 4640 O O . GLY C 2 148 ? 44.116 2.355 37.615 1.00 36.38 307 GLY B O 1
ATOM 4641 N N . ALA C 2 149 ? 45.555 3.902 38.361 1.00 34.82 308 ALA B N 1
ATOM 4642 C CA . ALA C 2 149 ? 45.183 3.643 39.750 1.00 37.86 308 ALA B CA 1
ATOM 4643 C C . ALA C 2 149 ? 43.687 3.900 39.988 1.00 34.42 308 ALA B C 1
ATOM 4644 O O . ALA C 2 149 ? 43.013 3.125 40.692 1.00 38.61 308 ALA B O 1
ATOM 4646 N N . GLN C 2 150 ? 43.127 4.931 39.359 1.00 34.25 309 GLN B N 1
ATOM 4647 C CA . GLN C 2 150 ? 41.697 5.212 39.570 1.00 30.90 309 GLN B CA 1
ATOM 4648 C C . GLN C 2 150 ? 40.790 4.131 38.957 1.00 45.97 309 GLN B C 1
ATOM 4649 O O . GLN C 2 150 ? 39.780 3.741 39.559 1.00 36.54 309 GLN B O 1
ATOM 4651 N N . GLY C 2 151 ? 41.099 3.661 37.744 1.00 40.61 310 GLY B N 1
ATOM 4652 C CA . GLY C 2 151 ? 40.247 2.651 37.127 1.00 37.67 310 GLY B CA 1
ATOM 4653 C C . GLY C 2 151 ? 40.388 1.297 37.797 1.00 25.00 310 GLY B C 1
ATOM 4654 O O . GLY C 2 151 ? 39.476 0.463 37.745 1.00 26.99 310 GLY B O 1
ATOM 4655 N N . LEU C 2 152 ? 41.520 1.073 38.449 1.00 30.00 311 LEU B N 1
ATOM 4656 C CA . LEU C 2 152 ? 41.777 -0.152 39.187 1.00 26.03 311 LEU B CA 1
ATOM 4657 C C . LEU C 2 152 ? 41.270 -0.103 40.616 1.00 23.40 311 LEU B C 1
ATOM 4658 O O . LEU C 2 152 ? 41.412 -1.089 41.321 1.00 27.22 311 LEU B O 1
ATOM 4663 N N . GLY C 2 153 ? 40.627 0.985 41.050 1.00 24.33 312 GLY B N 1
ATOM 4664 C CA . GLY C 2 153 ? 40.076 0.974 42.390 1.00 26.99 312 GLY B CA 1
ATOM 4665 C C . GLY C 2 153 ? 41.136 1.004 43.457 1.00 27.56 312 GLY B C 1
ATOM 4666 O O . GLY C 2 153 ? 40.923 0.505 44.566 1.00 27.04 312 GLY B O 1
ATOM 4667 N N . MET C 2 154 ? 42.263 1.617 43.165 1.00 25.45 313 MET B N 1
ATOM 4668 C CA . MET C 2 154 ? 43.334 1.660 44.139 1.00 30.26 313 MET B CA 1
ATOM 4669 C C . MET C 2 154 ? 42.979 2.562 45.312 1.00 51.62 313 MET B C 1
ATOM 4670 O O . MET C 2 154 ? 42.478 3.673 45.128 1.00 43.19 313 MET B O 1
ATOM 4675 N N . GLU C 2 155 ? 43.242 2.072 46.533 1.00 44.52 314 GLU B N 1
ATOM 4676 C CA . GLU C 2 155 ? 42.886 2.849 47.716 1.00 47.21 314 GLU B CA 1
ATOM 4677 C C . GLU C 2 155 ? 43.729 4.133 47.822 1.00 70.05 314 GLU B C 1
ATOM 4678 O O . GLU C 2 155 ? 43.182 5.203 48.118 1.00 68.29 314 GLU B O 1
ATOM 4684 N N . SER C 2 156 ? 45.045 4.057 47.546 1.00 49.26 315 SER B N 1
ATOM 4685 C CA . SER C 2 156 ? 45.966 5.213 47.563 1.00 60.12 315 SER B CA 1
ATOM 4686 C C . SER C 2 156 ? 45.977 5.944 48.913 1.00 57.19 315 SER B C 1
ATOM 4687 O O . SER C 2 156 ? 45.777 7.162 48.993 1.00 56.23 315 SER B O 1
ATOM 4690 N N . ASP C 2 157 ? 46.240 5.196 49.989 1.00 39.01 316 ASP B N 1
ATOM 4691 C CA . ASP C 2 157 ? 46.080 5.713 51.351 1.00 39.61 316 ASP B CA 1
ATOM 4692 C C . ASP C 2 157 ? 47.438 5.799 52.037 1.00 35.14 316 ASP B C 1
ATOM 4693 O O . ASP C 2 157 ? 48.024 4.778 52.405 1.00 37.32 316 ASP B O 1
ATOM 4698 N N . TYR C 2 158 ? 47.920 7.029 52.213 1.00 33.70 317 TYR B N 1
ATOM 4699 C CA . TYR C 2 158 ? 49.177 7.283 52.904 1.00 37.68 317 TYR B CA 1
ATOM 4700 C C . TYR C 2 158 ? 49.250 6.545 54.239 1.00 38.43 317 TYR B C 1
ATOM 4701 O O . TYR C 2 158 ? 50.307 6.009 54.617 1.00 33.90 317 TYR B O 1
ATOM 4710 N N . TYR C 2 159 ? 48.121 6.476 54.950 1.00 32.26 318 TYR B N 1
ATOM 4711 C CA . TYR C 2 159 ? 48.133 5.957 56.313 1.00 33.43 318 TYR B CA 1
ATOM 4712 C C . TYR C 2 159 ? 48.470 4.475 56.355 1.00 32.76 318 TYR B C 1
ATOM 4713 O O . TYR C 2 159 ? 48.968 4.004 57.381 1.00 33.61 318 TYR B O 1
ATOM 4722 N N . LYS C 2 160 ? 48.167 3.714 55.295 1.00 32.47 319 LYS B N 1
ATOM 4723 C CA . LYS C 2 160 ? 48.367 2.273 55.383 1.00 30.45 319 LYS B CA 1
ATOM 4724 C C . LYS C 2 160 ? 49.815 1.913 55.644 1.00 25.74 319 LYS B C 1
ATOM 4725 O O . LYS C 2 160 ? 50.110 1.162 56.580 1.00 25.40 319 LYS B O 1
ATOM 4731 N N . ARG C 2 161 ? 50.738 2.407 54.817 1.00 24.26 320 ARG B N 1
ATOM 4732 C CA . ARG C 2 161 ? 52.125 2.031 55.073 1.00 21.77 320 ARG B CA 1
ATOM 4733 C C . ARG C 2 161 ? 52.681 2.686 56.333 1.00 20.93 320 ARG B C 1
ATOM 4734 O O . ARG C 2 161 ? 53.595 2.136 56.945 1.00 22.58 320 ARG B O 1
ATOM 4742 N N . ALA C 2 162 ? 52.159 3.847 56.742 1.00 21.22 321 ALA B N 1
ATOM 4743 C CA . ALA C 2 162 ? 52.626 4.467 57.985 1.00 23.20 321 ALA B CA 1
ATOM 4744 C C . ALA C 2 162 ? 52.216 3.652 59.212 1.00 25.41 321 ALA B C 1
ATOM 4745 O O . ALA C 2 162 ? 53.024 3.427 60.119 1.00 24.82 321 ALA B O 1
ATOM 4747 N N . VAL C 2 163 ? 50.938 3.268 59.289 1.00 24.01 322 VAL B N 1
ATOM 4748 C CA . VAL C 2 163 ? 50.474 2.446 60.405 1.00 26.34 322 VAL B CA 1
ATOM 4749 C C . VAL C 2 163 ? 51.231 1.129 60.438 1.00 25.23 322 VAL B C 1
ATOM 4750 O O . VAL C 2 163 ? 51.587 0.614 61.506 1.00 27.55 322 VAL B O 1
ATOM 4754 N N . ARG C 2 164 ? 51.448 0.533 59.262 1.00 21.08 323 ARG B N 1
ATOM 4755 C CA . ARG C 2 164 ? 52.151 -0.735 59.215 1.00 20.99 323 ARG B CA 1
ATOM 4756 C C . ARG C 2 164 ? 53.537 -0.626 59.857 1.00 21.06 323 ARG B C 1
ATOM 4757 O O . ARG C 2 164 ? 53.969 -1.520 60.600 1.00 21.50 323 ARG B O 1
ATOM 4765 N N . LEU C 2 165 ? 54.255 0.463 59.570 1.00 23.27 324 LEU B N 1
ATOM 4766 C CA . LEU C 2 165 ? 55.570 0.683 60.162 1.00 22.17 324 LEU B CA 1
ATOM 4767 C C . LEU C 2 165 ? 55.456 0.897 61.671 1.00 20.62 324 LEU B C 1
ATOM 4768 O O . LEU C 2 165 ? 56.235 0.329 62.454 1.00 23.09 324 LEU B O 1
ATOM 4773 N N . GLY C 2 166 ? 54.457 1.672 62.106 1.00 24.68 325 GLY B N 1
ATOM 4774 C CA . GLY C 2 166 ? 54.219 1.800 63.540 1.00 27.82 325 GLY B CA 1
ATOM 4775 C C . GLY C 2 166 ? 54.012 0.458 64.231 1.00 29.12 325 GLY B C 1
ATOM 4776 O O . GLY C 2 166 ? 54.561 0.212 65.314 1.00 29.05 325 GLY B O 1
ATOM 4777 N N . SER C 2 167 ? 53.180 -0.403 63.642 1.00 22.19 326 SER B N 1
ATOM 4778 C CA . SER C 2 167 ? 52.959 -1.747 64.172 1.00 22.89 326 SER B CA 1
ATOM 4779 C C . SER C 2 167 ? 54.262 -2.516 64.243 1.00 25.22 326 SER B C 1
ATOM 4780 O O . SER C 2 167 ? 54.529 -3.219 65.214 1.00 23.79 326 SER B O 1
ATOM 4783 N N . ARG C 2 168 ? 55.084 -2.432 63.191 1.00 22.83 327 ARG B N 1
ATOM 4784 C CA . ARG C 2 168 ? 56.346 -3.157 63.223 1.00 23.23 327 ARG B CA 1
ATOM 4785 C C . ARG C 2 168 ? 57.301 -2.638 64.267 1.00 26.78 327 ARG B C 1
ATOM 4786 O O . ARG C 2 168 ? 57.975 -3.437 64.934 1.00 28.88 327 ARG B O 1
ATOM 4794 N N . LEU C 2 169 ? 57.432 -1.315 64.378 1.00 26.44 328 LEU B N 1
ATOM 4795 C CA . LEU C 2 169 ? 58.429 -0.779 65.297 1.00 32.25 328 LEU B CA 1
ATOM 4796 C C . LEU C 2 169 ? 58.121 -1.110 66.745 1.00 29.56 328 LEU B C 1
ATOM 4797 O O . LEU C 2 169 ? 59.054 -1.217 67.548 1.00 29.00 328 LEU B O 1
ATOM 4802 N N . ALA C 2 170 ? 56.857 -1.345 67.076 1.00 27.47 329 ALA B N 1
ATOM 4803 C CA . ALA C 2 170 ? 56.524 -1.786 68.432 1.00 34.88 329 ALA B CA 1
ATOM 4804 C C . ALA C 2 170 ? 57.133 -3.144 68.783 1.00 34.87 329 ALA B C 1
ATOM 4805 O O . ALA C 2 170 ? 57.282 -3.451 69.969 1.00 30.08 329 ALA B O 1
ATOM 4807 N N . LYS C 2 171 ? 57.514 -3.957 67.800 1.00 28.15 330 LYS B N 1
ATOM 4808 C CA . LYS C 2 171 ? 58.158 -5.230 68.064 1.00 24.49 330 LYS B CA 1
ATOM 4809 C C . LYS C 2 171 ? 59.671 -5.150 68.042 1.00 28.19 330 LYS B C 1
ATOM 4810 O O . LYS C 2 171 ? 60.321 -6.180 68.228 1.00 33.61 330 LYS B O 1
ATOM 4816 N N . SER C 2 172 ? 60.254 -3.978 67.774 1.00 28.17 331 SER B N 1
ATOM 4817 C CA . SER C 2 172 ? 61.706 -3.892 67.656 1.00 28.15 331 SER B CA 1
ATOM 4818 C C . SER C 2 172 ? 62.375 -4.104 69.012 1.00 27.88 331 SER B C 1
ATOM 4819 O O . SER C 2 172 ? 62.033 -3.428 69.978 1.00 33.39 331 SER B O 1
ATOM 4822 N N . VAL C 2 173 ? 63.375 -4.989 69.062 1.00 35.40 332 VAL B N 1
ATOM 4823 C CA . VAL C 2 173 ? 64.162 -5.117 70.288 1.00 44.62 332 VAL B CA 1
ATOM 4824 C C . VAL C 2 173 ? 65.094 -3.925 70.440 1.00 48.58 332 VAL B C 1
ATOM 4825 O O . VAL C 2 173 ? 65.253 -3.382 71.542 1.00 51.09 332 VAL B O 1
ATOM 4829 N N . SER C 2 174 ? 65.702 -3.478 69.344 1.00 40.44 333 SER B N 1
ATOM 4830 C CA . SER C 2 174 ? 66.555 -2.302 69.421 1.00 32.71 333 SER B CA 1
ATOM 4831 C C . SER C 2 174 ? 65.721 -1.035 69.437 1.00 40.88 333 SER B C 1
ATOM 4832 O O . SER C 2 174 ? 64.737 -0.891 68.695 1.00 35.92 333 SER B O 1
ATOM 4835 N N . LYS C 2 175 ? 66.125 -0.110 70.300 1.00 34.66 334 LYS B N 1
ATOM 4836 C CA . LYS C 2 175 ? 65.417 1.147 70.439 1.00 32.45 334 LYS B CA 1
ATOM 4837 C C . LYS C 2 175 ? 65.471 1.930 69.129 1.00 33.19 334 LYS B C 1
ATOM 4838 O O . LYS C 2 175 ? 66.533 2.040 68.498 1.00 31.29 334 LYS B O 1
ATOM 4844 N N . ILE C 2 176 ? 64.328 2.472 68.721 1.00 29.89 335 ILE B N 1
ATOM 4845 C CA . ILE C 2 176 ? 64.248 3.312 67.520 1.00 27.56 335 ILE B CA 1
ATOM 4846 C C . ILE C 2 176 ? 63.143 4.318 67.726 1.00 31.17 335 ILE B C 1
ATOM 4847 O O . ILE C 2 176 ? 62.030 3.944 68.103 1.00 36.36 335 ILE B O 1
ATOM 4852 N N . ASP C 2 177 ? 63.458 5.602 67.519 1.00 25.00 336 ASP B N 1
ATOM 4853 C CA . ASP C 2 177 ? 62.522 6.709 67.658 1.00 28.16 336 ASP B CA 1
ATOM 4854 C C . ASP C 2 177 ? 61.848 7.047 66.327 1.00 37.19 336 ASP B C 1
ATOM 4855 O O . ASP C 2 177 ? 62.406 6.846 65.245 1.00 33.20 336 ASP B O 1
ATOM 4860 N N . ILE C 2 178 ? 60.670 7.641 66.423 1.00 34.45 337 ILE B N 1
ATOM 4861 C CA . ILE C 2 178 ? 59.916 8.097 65.256 1.00 44.20 337 ILE B CA 1
ATOM 4862 C C . ILE C 2 178 ? 59.871 9.613 65.258 1.00 42.35 337 ILE B C 1
ATOM 4863 O O . ILE C 2 178 ? 59.656 10.236 66.305 1.00 49.13 337 ILE B O 1
ATOM 4868 N N . ALA C 2 179 ? 60.083 10.207 64.083 1.00 39.73 338 ALA B N 1
ATOM 4869 C CA . ALA C 2 179 ? 60.106 11.653 63.899 1.00 43.62 338 ALA B CA 1
ATOM 4870 C C . ALA C 2 179 ? 59.457 12.029 62.562 1.00 63.29 338 ALA B C 1
ATOM 4871 O O . ALA C 2 179 ? 58.996 11.174 61.793 1.00 45.71 338 ALA B O 1
ATOM 4873 N N . GLY C 2 180 ? 59.442 13.329 62.269 1.00 67.87 339 GLY B N 1
ATOM 4874 C CA . GLY C 2 180 ? 58.845 13.828 61.036 1.00 58.78 339 GLY B CA 1
ATOM 4875 C C . GLY C 2 180 ? 57.426 14.336 61.213 1.00 74.49 339 GLY B C 1
ATOM 4876 O O . GLY C 2 180 ? 57.184 15.545 61.224 1.00 88.81 339 GLY B O 1
ATOM 4877 N N . ASP C 2 287 ? 55.106 21.094 55.581 1.00 69.77 446 ASP B N 1
ATOM 4878 C CA . ASP C 2 287 ? 55.909 20.671 54.434 1.00 72.80 446 ASP B CA 1
ATOM 4879 C C . ASP C 2 287 ? 57.358 21.107 54.588 1.00 67.25 446 ASP B C 1
ATOM 4880 O O . ASP C 2 287 ? 57.769 21.534 55.667 1.00 64.97 446 ASP B O 1
ATOM 4882 N N . ARG C 2 288 ? 58.117 21.006 53.491 1.00 64.61 447 ARG B N 1
ATOM 4883 C CA . ARG C 2 288 ? 59.533 21.362 53.521 1.00 63.15 447 ARG B CA 1
ATOM 4884 C C . ARG C 2 288 ? 59.737 22.800 53.989 1.00 77.26 447 ARG B C 1
ATOM 4885 O O . ARG C 2 288 ? 60.655 23.081 54.771 1.00 69.14 447 ARG B O 1
ATOM 4893 N N . HIS C 2 289 ? 58.893 23.727 53.521 1.00 73.28 448 HIS B N 1
ATOM 4894 C CA . HIS C 2 289 ? 59.013 25.111 53.970 1.00 79.18 448 HIS B CA 1
ATOM 4895 C C . HIS C 2 289 ? 58.701 25.237 55.461 1.00 74.67 448 HIS B C 1
ATOM 4896 O O . HIS C 2 289 ? 59.414 25.938 56.196 1.00 58.28 448 HIS B O 1
ATOM 4898 N N . GLY C 2 290 ? 57.657 24.544 55.929 1.00 58.49 449 GLY B N 1
ATOM 4899 C CA . GLY C 2 290 ? 57.300 24.614 57.339 1.00 55.34 449 GLY B CA 1
ATOM 4900 C C . GLY C 2 290 ? 58.371 24.046 58.259 1.00 59.09 449 GLY B C 1
ATOM 4901 O O . GLY C 2 290 ? 58.618 24.592 59.339 1.00 51.96 449 GLY B O 1
ATOM 4902 N N . ILE C 2 291 ? 59.017 22.944 57.847 1.00 53.00 450 ILE B N 1
ATOM 4903 C CA . ILE C 2 291 ? 60.131 22.387 58.621 1.00 58.87 450 ILE B CA 1
ATOM 4904 C C . ILE C 2 291 ? 61.264 23.402 58.725 1.00 51.36 450 ILE B C 1
ATOM 4905 O O . ILE C 2 291 ? 61.875 23.574 59.790 1.00 45.04 450 ILE B O 1
ATOM 4910 N N . GLY C 2 292 ? 61.588 24.060 57.611 1.00 42.90 451 GLY B N 1
ATOM 4911 C CA . GLY C 2 292 ? 62.657 25.046 57.639 1.00 44.24 451 GLY B CA 1
ATOM 4912 C C . GLY C 2 292 ? 62.368 26.166 58.618 1.00 46.96 451 GLY B C 1
ATOM 4913 O O . GLY C 2 292 ? 63.219 26.544 59.419 1.00 42.97 451 GLY B O 1
ATOM 4914 N N . GLN C 2 293 ? 61.153 26.707 58.572 1.00 43.87 452 GLN B N 1
ATOM 4915 C CA . GLN C 2 293 ? 60.778 27.744 59.526 1.00 48.81 452 GLN B CA 1
ATOM 4916 C C . GLN C 2 293 ? 60.846 27.230 60.959 1.00 46.46 452 GLN B C 1
ATOM 4917 O O . GLN C 2 293 ? 61.282 27.952 61.864 1.00 49.10 452 GLN B O 1
ATOM 4923 N N . ALA C 2 294 ? 60.406 25.990 61.183 1.00 47.71 453 ALA B N 1
ATOM 4924 C CA . ALA C 2 294 ? 60.495 25.394 62.513 1.00 44.97 453 ALA B CA 1
ATOM 4925 C C . ALA C 2 294 ? 61.930 25.386 63.011 1.00 42.42 453 ALA B C 1
ATOM 4926 O O . ALA C 2 294 ? 62.199 25.792 64.145 1.00 42.47 453 ALA B O 1
ATOM 4928 N N . ILE C 2 295 ? 62.868 24.966 62.156 1.00 37.54 454 ILE B N 1
ATOM 4929 C CA . ILE C 2 295 ? 64.280 24.958 62.533 1.00 41.07 454 ILE B CA 1
ATOM 4930 C C . ILE C 2 295 ? 64.758 26.368 62.882 1.00 49.30 454 ILE B C 1
ATOM 4931 O O . ILE C 2 295 ? 65.529 26.558 63.837 1.00 39.16 454 ILE B O 1
ATOM 4936 N N . ASP C 2 296 ? 64.311 27.377 62.116 1.00 43.74 455 ASP B N 1
ATOM 4937 C CA . ASP C 2 296 ? 64.612 28.773 62.437 1.00 44.26 455 ASP B CA 1
ATOM 4938 C C . ASP C 2 296 ? 64.166 29.129 63.843 1.00 41.28 455 ASP B C 1
ATOM 4939 O O . ASP C 2 296 ? 64.901 29.778 64.600 1.00 45.14 455 ASP B O 1
ATOM 4944 N N . CYS C 2 297 ? 62.926 28.774 64.184 1.00 38.96 456 CYS B N 1
ATOM 4945 C CA . CYS C 2 297 ? 62.397 29.148 65.490 1.00 40.95 456 CYS B CA 1
ATOM 4946 C C . CYS C 2 297 ? 63.164 28.430 66.605 1.00 44.22 456 CYS B C 1
ATOM 4947 O O . CYS C 2 297 ? 63.455 29.024 67.647 1.00 49.03 456 CYS B O 1
ATOM 4950 N N . ILE C 2 298 ? 63.536 27.167 66.381 1.00 42.97 457 ILE B N 1
ATOM 4951 C CA . ILE C 2 298 ? 64.293 26.426 67.392 1.00 40.19 457 ILE B CA 1
ATOM 4952 C C . ILE C 2 298 ? 65.674 27.058 67.589 1.00 37.15 457 ILE B C 1
ATOM 4953 O O . ILE C 2 298 ? 66.088 27.347 68.717 1.00 38.84 457 ILE B O 1
ATOM 4958 N N . GLU C 2 299 ? 66.414 27.258 66.493 1.00 35.70 458 GLU B N 1
ATOM 4959 C CA . GLU C 2 299 ? 67.717 27.916 66.557 1.00 39.52 458 GLU B CA 1
ATOM 4960 C C . GLU C 2 299 ? 67.639 29.305 67.202 1.00 49.62 458 GLU B C 1
ATOM 4961 O O . GLU C 2 299 ? 68.543 29.705 67.944 1.00 40.19 458 GLU B O 1
ATOM 4967 N N . GLN C 2 300 ? 66.579 30.064 66.922 1.00 41.71 459 GLN B N 1
ATOM 4968 C CA . GLN C 2 300 ? 66.428 31.359 67.576 1.00 41.78 459 GLN B CA 1
ATOM 4969 C C . GLN C 2 300 ? 66.312 31.190 69.093 1.00 48.18 459 GLN B C 1
ATOM 4970 O O . GLN C 2 300 ? 66.922 31.940 69.864 1.00 43.43 459 GLN B O 1
ATOM 4976 N N . GLN C 2 301 ? 65.527 30.211 69.535 1.00 41.69 460 GLN B N 1
ATOM 4977 C CA . GLN C 2 301 ? 65.350 29.937 70.966 1.00 45.20 460 GLN B CA 1
ATOM 4978 C C . GLN C 2 301 ? 66.679 29.507 71.589 1.00 45.56 460 GLN B C 1
ATOM 4979 O O . GLN C 2 301 ? 66.999 29.907 72.711 1.00 42.20 460 GLN B O 1
ATOM 4985 N N . LYS C 2 302 ? 67.438 28.651 70.807 1.00 37.99 461 LYS B N 1
ATOM 4986 C CA . LYS C 2 302 ? 68.724 28.251 71.343 1.00 47.58 461 LYS B CA 1
ATOM 4987 C C . LYS C 2 302 ? 69.613 29.468 71.631 1.00 46.71 461 LYS B C 1
ATOM 4988 O O . LYS C 2 302 ? 70.382 29.462 72.632 1.00 50.81 461 LYS B O 1
ATOM 4994 N N . ASP C 2 303 ? 69.850 30.405 70.618 1.00 36.88 462 ASP B N 1
ATOM 4995 C CA . ASP C 2 303 ? 70.624 31.613 70.785 1.00 32.03 462 ASP B CA 1
ATOM 4996 C C . ASP C 2 303 ? 70.178 32.427 72.019 1.00 34.49 462 ASP B C 1
ATOM 4997 O O . ASP C 2 303 ? 71.007 32.964 72.756 1.00 37.71 462 ASP B O 1
ATOM 5002 N N . GLU C 2 304 ? 68.869 32.493 72.261 1.00 34.31 463 GLU B N 1
ATOM 5003 C CA . GLU C 2 304 ? 68.375 33.262 73.406 1.00 40.23 463 GLU B CA 1
ATOM 5004 C C . GLU C 2 304 ? 68.778 32.607 74.728 1.00 42.85 463 GLU B C 1
ATOM 5005 O O . GLU C 2 304 ? 69.214 33.289 75.661 1.00 36.66 463 GLU B O 1
ATOM 5007 N N . ASP C 2 305 ? 68.683 31.278 74.803 1.00 39.98 464 ASP B N 1
ATOM 5008 C CA . ASP C 2 305 ? 69.017 30.572 76.035 1.00 32.45 464 ASP B CA 1
ATOM 5009 C C . ASP C 2 305 ? 70.519 30.577 76.280 1.00 35.07 464 ASP B C 1
ATOM 5010 O O . ASP C 2 305 ? 70.960 30.692 77.432 1.00 36.42 464 ASP B O 1
ATOM 5015 N N . ILE C 2 306 ? 71.319 30.497 75.216 1.00 31.93 465 ILE B N 1
ATOM 5016 C CA . ILE C 2 306 ? 72.763 30.589 75.381 1.00 37.59 465 ILE B CA 1
ATOM 5017 C C . ILE C 2 306 ? 73.133 31.951 75.958 1.00 35.61 465 ILE B C 1
ATOM 5018 O O . ILE C 2 306 ? 74.021 32.065 76.813 1.00 34.78 465 ILE B O 1
ATOM 5023 N N . SER C 2 307 ? 72.450 33.004 75.503 1.00 40.47 466 SER B N 1
ATOM 5024 C CA . SER C 2 307 ? 72.728 34.346 76.018 1.00 45.21 466 SER B CA 1
ATOM 5025 C C . SER C 2 307 ? 72.397 34.453 77.501 1.00 36.73 466 SER B C 1
ATOM 5026 O O . SER C 2 307 ? 73.176 35.017 78.282 1.00 37.71 466 SER B O 1
ATOM 5029 N N . ILE C 2 308 ? 71.230 33.947 77.890 1.00 37.95 467 ILE B N 1
ATOM 5030 C CA . ILE C 2 308 ? 70.814 33.960 79.289 1.00 37.60 467 ILE B CA 1
ATOM 5031 C C . ILE C 2 308 ? 71.840 33.236 80.148 1.00 35.83 467 ILE B C 1
ATOM 5032 O O . ILE C 2 308 ? 72.234 33.712 81.220 1.00 35.46 467 ILE B O 1
ATOM 5037 N N . ILE C 2 309 ? 72.281 32.062 79.692 1.00 34.49 468 ILE B N 1
ATOM 5038 C CA . ILE C 2 309 ? 73.234 31.285 80.473 1.00 33.63 468 ILE B CA 1
ATOM 5039 C C . ILE C 2 309 ? 74.545 32.036 80.612 1.00 39.68 468 ILE B C 1
ATOM 5040 O O . ILE C 2 309 ? 75.101 32.140 81.710 1.00 30.35 468 ILE B O 1
ATOM 5045 N N . ARG C 2 310 ? 75.062 32.572 79.496 1.00 32.12 469 ARG B N 1
ATOM 5046 C CA . ARG C 2 310 ? 76.333 33.292 79.538 1.00 44.86 469 ARG B CA 1
ATOM 5047 C C . ARG C 2 310 ? 76.234 34.539 80.399 1.00 31.60 469 ARG B C 1
ATOM 5048 O O . ARG C 2 310 ? 77.203 34.918 81.061 1.00 41.44 469 ARG B O 1
ATOM 5056 N N . SER C 2 311 ? 75.060 35.151 80.429 1.00 38.59 470 SER B N 1
ATOM 5057 C CA . SER C 2 311 ? 74.822 36.314 81.269 1.00 42.65 470 SER B CA 1
ATOM 5058 C C . SER C 2 311 ? 75.010 36.029 82.760 1.00 56.32 470 SER B C 1
ATOM 5059 O O . SER C 2 311 ? 75.333 36.953 83.514 1.00 44.04 470 SER B O 1
ATOM 5062 N N . ARG C 2 312 ? 74.875 34.773 83.199 1.00 43.15 471 ARG B N 1
ATOM 5063 C CA . ARG C 2 312 ? 74.915 34.450 84.623 1.00 40.96 471 ARG B CA 1
ATOM 5064 C C . ARG C 2 312 ? 76.252 33.882 85.079 1.00 45.65 471 ARG B C 1
ATOM 5065 O O . ARG C 2 312 ? 76.391 33.550 86.257 1.00 55.95 471 ARG B O 1
ATOM 5073 N N . ALA C 2 313 ? 77.230 33.753 84.186 1.00 52.21 472 ALA B N 1
ATOM 5074 C CA . ALA C 2 313 ? 78.548 33.222 84.539 1.00 60.37 472 ALA B CA 1
ATOM 5075 C C . ALA C 2 313 ? 79.261 34.048 85.615 1.00 61.81 472 ALA B C 1
ATOM 5076 O O . ALA C 2 313 ? 79.156 35.276 85.646 1.00 71.96 472 ALA B O 1
ATOM 5078 N N . HIS D 2 9 ? 104.161 92.680 1.581 1.00 62.19 168 HIS D N 1
ATOM 5079 C CA . HIS D 2 9 ? 105.436 91.971 1.601 1.00 65.74 168 HIS D CA 1
ATOM 5080 C C . HIS D 2 9 ? 105.334 90.731 2.502 1.00 72.65 168 HIS D C 1
ATOM 5081 O O . HIS D 2 9 ? 104.723 90.786 3.576 1.00 63.27 168 HIS D O 1
ATOM 5083 N N . HIS D 2 10 ? 105.930 89.616 2.054 1.00 52.36 169 HIS D N 1
ATOM 5084 C CA . HIS D 2 10 ? 105.878 88.369 2.823 1.00 59.26 169 HIS D CA 1
ATOM 5085 C C . HIS D 2 10 ? 106.477 88.514 4.219 1.00 50.99 169 HIS D C 1
ATOM 5086 O O . HIS D 2 10 ? 105.933 87.976 5.191 1.00 53.75 169 HIS D O 1
ATOM 5093 N N . THR D 2 11 ? 107.613 89.201 4.335 1.00 51.64 170 THR D N 1
ATOM 5094 C CA . THR D 2 11 ? 108.303 89.334 5.609 1.00 47.87 170 THR D CA 1
ATOM 5095 C C . THR D 2 11 ? 107.697 90.388 6.525 1.00 61.56 170 THR D C 1
ATOM 5096 O O . THR D 2 11 ? 108.171 90.537 7.656 1.00 52.52 170 THR D O 1
ATOM 5100 N N . SER D 2 12 ? 106.702 91.149 6.078 1.00 51.87 171 SER D N 1
ATOM 5101 C CA . SER D 2 12 ? 106.176 92.200 6.943 1.00 47.53 171 SER D CA 1
ATOM 5102 C C . SER D 2 12 ? 105.373 91.582 8.085 1.00 47.93 171 SER D C 1
ATOM 5103 O O . SER D 2 12 ? 104.576 90.660 7.884 1.00 45.68 171 SER D O 1
ATOM 5106 N N . THR D 2 13 ? 105.608 92.075 9.288 1.00 34.33 172 THR D N 1
ATOM 5107 C CA . THR D 2 13 ? 104.883 91.604 10.456 1.00 37.90 172 THR D CA 1
ATOM 5108 C C . THR D 2 13 ? 103.511 92.268 10.535 1.00 44.41 172 THR D C 1
ATOM 5109 O O . THR D 2 13 ? 103.228 93.271 9.868 1.00 34.66 172 THR D O 1
ATOM 5113 N N . LYS D 2 14 ? 102.641 91.688 11.361 1.00 33.66 173 LYS D N 1
ATOM 5114 C CA . LYS D 2 14 ? 101.329 92.299 11.541 1.00 38.80 173 LYS D CA 1
ATOM 5115 C C . LYS D 2 14 ? 101.458 93.714 12.101 1.00 28.95 173 LYS D C 1
ATOM 5116 O O . LYS D 2 14 ? 100.722 94.621 11.689 1.00 30.53 173 LYS D O 1
ATOM 5122 N N . ALA D 2 15 ? 102.366 93.914 13.063 1.00 30.24 174 ALA D N 1
ATOM 5123 C CA . ALA D 2 15 ? 102.550 95.237 13.658 1.00 31.54 174 ALA D CA 1
ATOM 5124 C C . ALA D 2 15 ? 103.034 96.257 12.631 1.00 33.10 174 ALA D C 1
ATOM 5125 O O . ALA D 2 15 ? 102.597 97.414 12.634 1.00 29.18 174 ALA D O 1
ATOM 5127 N N . GLU D 2 16 ? 103.944 95.844 11.746 1.00 33.33 175 GLU D N 1
ATOM 5128 C CA . GLU D 2 16 ? 104.377 96.711 10.652 1.00 30.46 175 GLU D CA 1
ATOM 5129 C C . GLU D 2 16 ? 103.229 97.056 9.708 1.00 35.03 175 GLU D C 1
ATOM 5130 O O . GLU D 2 16 ? 103.088 98.214 9.287 1.00 33.64 175 GLU D O 1
ATOM 5136 N N . ARG D 2 17 ? 102.412 96.065 9.328 1.00 25.99 176 ARG D N 1
ATOM 5137 C CA . ARG D 2 17 ? 101.310 96.352 8.418 1.00 29.32 176 ARG D CA 1
ATOM 5138 C C . ARG D 2 17 ? 100.279 97.267 9.084 1.00 27.33 176 ARG D C 1
ATOM 5139 O O . ARG D 2 17 ? 99.676 98.119 8.424 1.00 29.40 176 ARG D O 1
ATOM 5147 N N . TRP D 2 18 ? 100.057 97.085 10.380 1.00 24.86 177 TRP D N 1
ATOM 5148 C CA . TRP D 2 18 ? 99.107 97.944 11.090 1.00 25.25 177 TRP D CA 1
ATOM 5149 C C . TRP D 2 18 ? 99.592 99.391 11.110 1.00 27.14 177 TRP D C 1
ATOM 5150 O O . TRP D 2 18 ? 98.831 100.323 10.791 1.00 25.13 177 TRP D O 1
ATOM 5161 N N . GLN D 2 19 ? 100.863 99.590 11.484 1.00 25.93 178 GLN D N 1
ATOM 5162 C CA . GLN D 2 19 ? 101.420 100.943 11.474 1.00 26.62 178 GLN D CA 1
ATOM 5163 C C . GLN D 2 19 ? 101.353 101.540 10.080 1.00 29.59 178 GLN D C 1
ATOM 5164 O O . GLN D 2 19 ? 101.019 102.721 9.918 1.00 28.53 178 GLN D O 1
ATOM 5170 N N . ALA D 2 20 ? 101.667 100.745 9.046 1.00 28.60 179 ALA D N 1
ATOM 5171 C CA . ALA D 2 20 ? 101.670 101.337 7.709 1.00 31.98 179 ALA D CA 1
ATOM 5172 C C . ALA D 2 20 ? 100.261 101.675 7.242 1.00 31.66 179 ALA D C 1
ATOM 5173 O O . ALA D 2 20 ? 100.061 102.657 6.503 1.00 29.42 179 ALA D O 1
ATOM 5175 N N A ARG D 2 21 ? 99.274 100.901 7.655 0.18 26.35 180 ARG D N 1
ATOM 5176 N N B ARG D 2 21 ? 99.202 100.844 7.673 0.82 26.07 180 ARG D N 1
ATOM 5177 C CA A ARG D 2 21 ? 97.899 101.248 7.319 0.18 26.07 180 ARG D CA 1
ATOM 5178 C CA B ARG D 2 21 ? 97.849 101.171 7.264 0.82 26.02 180 ARG D CA 1
ATOM 5179 C C A ARG D 2 21 ? 97.471 102.530 8.023 0.18 26.70 180 ARG D C 1
ATOM 5180 C C B ARG D 2 21 ? 97.463 102.490 7.934 0.82 26.71 180 ARG D C 1
ATOM 5181 O O A ARG D 2 21 ? 96.781 103.364 7.428 0.18 25.20 180 ARG D O 1
ATOM 5182 O O B ARG D 2 21 ? 96.849 103.352 7.268 0.82 24.88 180 ARG D O 1
ATOM 5197 N N . LYS D 2 22 ? 97.882 102.699 9.304 1.00 25.60 181 LYS D N 1
ATOM 5198 C CA . LYS D 2 22 ? 97.577 103.966 9.977 1.00 24.45 181 LYS D CA 1
ATOM 5199 C C . LYS D 2 22 ? 98.262 105.143 9.277 1.00 24.86 181 LYS D C 1
ATOM 5200 O O . LYS D 2 22 ? 97.697 106.236 9.172 1.00 24.37 181 LYS D O 1
ATOM 5206 N N . ASP D 2 23 ? 99.478 104.934 8.778 1.00 26.94 182 ASP D N 1
ATOM 5207 C CA . ASP D 2 23 ? 100.173 106.018 8.082 1.00 27.84 182 ASP D CA 1
ATOM 5208 C C . ASP D 2 23 ? 99.423 106.424 6.818 1.00 29.27 182 ASP D C 1
ATOM 5209 O O . ASP D 2 23 ? 99.382 107.602 6.456 1.00 28.66 182 ASP D O 1
ATOM 5214 N N . LEU D 2 24 ? 98.847 105.452 6.106 1.00 27.48 183 LEU D N 1
ATOM 5215 C CA . LEU D 2 24 ? 98.082 105.773 4.904 1.00 28.50 183 LEU D CA 1
ATOM 5216 C C . LEU D 2 24 ? 96.790 106.490 5.249 1.00 29.04 183 LEU D C 1
ATOM 5217 O O . LEU D 2 24 ? 96.399 107.444 4.566 1.00 28.53 183 LEU D O 1
ATOM 5222 N N . ILE D 2 25 ? 96.102 106.032 6.300 1.00 24.42 184 ILE D N 1
ATOM 5223 C CA . ILE D 2 25 ? 94.907 106.736 6.769 1.00 24.52 184 ILE D CA 1
ATOM 5224 C C . ILE D 2 25 ? 95.250 108.193 7.071 1.00 26.42 184 ILE D C 1
ATOM 5225 O O . ILE D 2 25 ? 94.508 109.112 6.693 1.00 27.56 184 ILE D O 1
ATOM 5230 N N . ALA D 2 26 ? 96.381 108.420 7.751 1.00 26.26 185 ALA D N 1
ATOM 5231 C CA . ALA D 2 26 ? 96.771 109.786 8.125 1.00 27.85 185 ALA D CA 1
ATOM 5232 C C . ALA D 2 26 ? 97.033 110.655 6.893 1.00 31.54 185 ALA D C 1
ATOM 5233 O O . ALA D 2 26 ? 96.618 111.825 6.855 1.00 27.59 185 ALA D O 1
ATOM 5235 N N . LYS D 2 27 ? 97.696 110.116 5.860 1.00 27.24 186 LYS D N 1
ATOM 5236 C CA . LYS D 2 27 ? 97.839 110.915 4.635 1.00 31.75 186 LYS D CA 1
ATOM 5237 C C . LYS D 2 27 ? 96.511 111.285 4.017 1.00 31.10 186 LYS D C 1
ATOM 5238 O O . LYS D 2 27 ? 96.345 112.423 3.541 1.00 29.92 186 LYS D O 1
ATOM 5244 N N . GLY D 2 28 ? 95.559 110.348 3.984 1.00 26.27 187 GLY D N 1
ATOM 5245 C CA . GLY D 2 28 ? 94.245 110.683 3.458 1.00 24.32 187 GLY D CA 1
ATOM 5246 C C . GLY D 2 28 ? 93.569 111.765 4.279 1.00 29.77 187 GLY D C 1
ATOM 5247 O O . GLY D 2 28 ? 93.003 112.710 3.733 1.00 28.38 187 GLY D O 1
ATOM 5248 N N . SER D 2 29 ? 93.671 111.660 5.604 1.00 26.82 188 SER D N 1
ATOM 5249 C CA A SER D 2 29 ? 93.049 112.635 6.498 0.58 28.37 188 SER D CA 1
ATOM 5250 C CA B SER D 2 29 ? 93.038 112.634 6.486 0.42 28.34 188 SER D CA 1
ATOM 5251 C C . SER D 2 29 ? 93.653 114.023 6.333 1.00 28.37 188 SER D C 1
ATOM 5252 O O . SER D 2 29 ? 92.983 115.028 6.591 1.00 30.05 188 SER D O 1
ATOM 5257 N N . ASN D 2 30 ? 94.912 114.104 5.925 1.00 23.99 189 ASN D N 1
ATOM 5258 C CA . ASN D 2 30 ? 95.584 115.380 5.720 1.00 26.92 189 ASN D CA 1
ATOM 5259 C C . ASN D 2 30 ? 95.458 115.893 4.304 1.00 32.31 189 ASN D C 1
ATOM 5260 O O . ASN D 2 30 ? 95.938 116.992 4.015 1.00 27.79 189 ASN D O 1
ATOM 5265 N N . SER D 2 31 ? 94.828 115.129 3.420 1.00 25.28 190 SER D N 1
ATOM 5266 C CA . SER D 2 31 ? 94.726 115.549 2.029 1.00 27.31 190 SER D CA 1
ATOM 5267 C C . SER D 2 31 ? 93.757 116.714 1.893 1.00 25.86 190 SER D C 1
ATOM 5268 O O . SER D 2 31 ? 92.772 116.817 2.628 1.00 28.50 190 SER D O 1
ATOM 5271 N N . LEU D 2 32 ? 94.020 117.585 0.910 1.00 25.64 191 LEU D N 1
ATOM 5272 C CA . LEU D 2 32 ? 93.043 118.635 0.651 1.00 25.79 191 LEU D CA 1
ATOM 5273 C C . LEU D 2 32 ? 91.803 118.089 -0.052 1.00 35.46 191 LEU D C 1
ATOM 5274 O O . LEU D 2 32 ? 90.728 118.696 0.048 1.00 36.53 191 LEU D O 1
ATOM 5279 N N . TYR D 2 33 ? 91.920 116.936 -0.714 1.00 33.17 192 TYR D N 1
ATOM 5280 C CA . TYR D 2 33 ? 90.845 116.416 -1.549 1.00 33.81 192 TYR D CA 1
ATOM 5281 C C . TYR D 2 33 ? 89.778 115.753 -0.699 1.00 36.18 192 TYR D C 1
ATOM 5282 O O . TYR D 2 33 ? 90.100 114.855 0.085 1.00 31.68 192 TYR D O 1
ATOM 5291 N N . PRO D 2 34 ? 88.506 116.141 -0.821 1.00 34.84 193 PRO D N 1
ATOM 5292 C CA . PRO D 2 34 ? 87.509 115.532 0.065 1.00 27.76 193 PRO D CA 1
ATOM 5293 C C . PRO D 2 34 ? 87.305 114.045 -0.190 1.00 30.23 193 PRO D C 1
ATOM 5294 O O . PRO D 2 34 ? 86.967 113.323 0.750 1.00 34.11 193 PRO D O 1
ATOM 5298 N N . ASP D 2 35 ? 87.526 113.539 -1.405 1.00 36.55 194 ASP D N 1
ATOM 5299 C CA . ASP D 2 35 ? 87.330 112.098 -1.554 1.00 33.54 194 ASP D CA 1
ATOM 5300 C C . ASP D 2 35 ? 88.387 111.307 -0.784 1.00 33.55 194 ASP D C 1
ATOM 5301 O O . ASP D 2 35 ? 88.069 110.266 -0.190 1.00 34.90 194 ASP D O 1
ATOM 5306 N N . ALA D 2 36 ? 89.627 111.788 -0.742 1.00 32.26 195 ALA D N 1
ATOM 5307 C CA . ALA D 2 36 ? 90.634 111.112 0.089 1.00 28.95 195 ALA D CA 1
ATOM 5308 C C . ALA D 2 36 ? 90.311 111.233 1.581 1.00 30.51 195 ALA D C 1
ATOM 5309 O O . ALA D 2 36 ? 90.554 110.297 2.352 1.00 29.41 195 ALA D O 1
ATOM 5311 N N . GLN D 2 37 ? 89.797 112.388 2.025 1.00 29.79 196 GLN D N 1
ATOM 5312 C CA . GLN D 2 37 ? 89.461 112.524 3.438 1.00 25.47 196 GLN D CA 1
ATOM 5313 C C . GLN D 2 37 ? 88.346 111.567 3.817 1.00 30.23 196 GLN D C 1
ATOM 5314 O O . GLN D 2 37 ? 88.400 110.927 4.872 1.00 31.27 196 GLN D O 1
ATOM 5320 N N . ILE D 2 38 ? 87.313 111.467 2.973 1.00 32.10 197 ILE D N 1
ATOM 5321 C CA . ILE D 2 38 ? 86.218 110.540 3.257 1.00 39.03 197 ILE D CA 1
ATOM 5322 C C . ILE D 2 38 ? 86.725 109.100 3.225 1.00 31.54 197 ILE D C 1
ATOM 5323 O O . ILE D 2 38 ? 86.309 108.253 4.026 1.00 33.11 197 ILE D O 1
ATOM 5328 N N . ALA D 2 39 ? 87.622 108.799 2.287 1.00 31.43 198 ALA D N 1
ATOM 5329 C CA . ALA D 2 39 ? 88.137 107.439 2.189 1.00 32.92 198 ALA D CA 1
ATOM 5330 C C . ALA D 2 39 ? 88.953 107.069 3.420 1.00 31.58 198 ALA D C 1
ATOM 5331 O O . ALA D 2 39 ? 88.901 105.922 3.880 1.00 33.86 198 ALA D O 1
ATOM 5333 N N . ALA D 2 40 ? 89.734 108.024 3.960 1.00 28.96 199 ALA D N 1
ATOM 5334 C CA . ALA D 2 40 ? 90.539 107.707 5.133 1.00 29.30 199 ALA D CA 1
ATOM 5335 C C . ALA D 2 40 ? 89.652 107.416 6.335 1.00 32.31 199 ALA D C 1
ATOM 5336 O O . ALA D 2 40 ? 89.955 106.518 7.138 1.00 27.80 199 ALA D O 1
ATOM 5338 N N . LYS D 2 41 ? 88.552 108.161 6.473 1.00 29.25 200 LYS D N 1
ATOM 5339 C CA . LYS D 2 41 ? 87.610 107.908 7.559 1.00 31.98 200 LYS D CA 1
ATOM 5340 C C . LYS D 2 41 ? 87.017 106.513 7.447 1.00 33.18 200 LYS D C 1
ATOM 5341 O O . LYS D 2 41 ? 86.928 105.779 8.437 1.00 32.57 200 LYS D O 1
ATOM 5343 N N . ARG D 2 42 ? 86.596 106.132 6.244 1.00 31.43 201 ARG D N 1
ATOM 5344 C CA . ARG D 2 42 ? 85.991 104.818 6.085 1.00 34.64 201 ARG D CA 1
ATOM 5345 C C . ARG D 2 42 ? 87.033 103.717 6.230 1.00 29.19 201 ARG D C 1
ATOM 5346 O O . ARG D 2 42 ? 86.748 102.649 6.786 1.00 36.72 201 ARG D O 1
ATOM 5354 N N . LEU D 2 43 ? 88.240 103.956 5.716 1.00 31.21 202 LEU D N 1
ATOM 5355 C CA . LEU D 2 43 ? 89.318 102.986 5.851 1.00 26.96 202 LEU D CA 1
ATOM 5356 C C . LEU D 2 43 ? 89.657 102.733 7.325 1.00 27.48 202 LEU D C 1
ATOM 5357 O O . LEU D 2 43 ? 89.874 101.585 7.730 1.00 30.78 202 LEU D O 1
ATOM 5362 N N . ALA D 2 44 ? 89.757 103.799 8.139 1.00 27.45 203 ALA D N 1
ATOM 5363 C CA . ALA D 2 44 ? 89.974 103.608 9.571 1.00 29.36 203 ALA D CA 1
ATOM 5364 C C . ALA D 2 44 ? 88.878 102.739 10.189 1.00 30.22 203 ALA D C 1
ATOM 5365 O O . ALA D 2 44 ? 89.167 101.829 10.970 1.00 32.70 203 ALA D O 1
ATOM 5367 N N . ALA D 2 45 ? 87.619 103.010 9.850 1.00 29.59 204 ALA D N 1
ATOM 5368 C CA . ALA D 2 45 ? 86.520 102.264 10.458 1.00 34.06 204 ALA D CA 1
ATOM 5369 C C . ALA D 2 45 ? 86.496 100.819 9.986 1.00 34.21 204 ALA D C 1
ATOM 5370 O O . ALA D 2 45 ? 86.145 99.909 10.758 1.00 37.45 204 ALA D O 1
ATOM 5372 N N . ASN D 2 46 ? 86.857 100.587 8.729 1.00 32.29 205 ASN D N 1
ATOM 5373 C CA . ASN D 2 46 ? 86.861 99.226 8.201 1.00 33.81 205 ASN D CA 1
ATOM 5374 C C . ASN D 2 46 ? 88.037 98.416 8.718 1.00 36.30 205 ASN D C 1
ATOM 5375 O O . ASN D 2 46 ? 87.960 97.185 8.754 1.00 33.09 205 ASN D O 1
ATOM 5380 N N . ASN D 2 47 ? 89.129 99.065 9.122 1.00 34.13 206 ASN D N 1
ATOM 5381 C CA . ASN D 2 47 ? 90.201 98.298 9.747 1.00 33.52 206 ASN D CA 1
ATOM 5382 C C . ASN D 2 47 ? 89.777 97.734 11.076 1.00 35.55 206 ASN D C 1
ATOM 5383 O O . ASN D 2 47 ? 90.152 96.608 11.425 1.00 46.22 206 ASN D O 1
ATOM 5388 N N . ILE D 2 48 ? 89.030 98.521 11.843 1.00 35.49 207 ILE D N 1
ATOM 5389 C CA . ILE D 2 48 ? 88.451 98.020 13.077 1.00 43.21 207 ILE D CA 1
ATOM 5390 C C . ILE D 2 48 ? 87.420 96.947 12.764 1.00 41.26 207 ILE D C 1
ATOM 5391 O O . ILE D 2 48 ? 87.422 95.870 13.359 1.00 41.96 207 ILE D O 1
ATOM 5396 N N . ALA D 2 49 ? 86.543 97.225 11.805 1.00 37.37 208 ALA D N 1
ATOM 5397 C CA . ALA D 2 49 ? 85.457 96.306 11.491 1.00 36.59 208 ALA D CA 1
ATOM 5398 C C . ALA D 2 49 ? 85.984 94.949 11.042 1.00 36.68 208 ALA D C 1
ATOM 5399 O O . ALA D 2 49 ? 85.444 93.915 11.435 1.00 35.18 208 ALA D O 1
ATOM 5401 N N . VAL D 2 50 ? 87.059 94.922 10.249 1.00 36.14 209 VAL D N 1
ATOM 5402 C CA . VAL D 2 50 ? 87.504 93.629 9.725 1.00 33.43 209 VAL D CA 1
ATOM 5403 C C . VAL D 2 50 ? 88.160 92.793 10.818 1.00 33.61 209 VAL D C 1
ATOM 5404 O O . VAL D 2 50 ? 88.038 91.563 10.815 1.00 33.07 209 VAL D O 1
ATOM 5408 N N . GLU D 2 51 ? 88.835 93.431 11.792 1.00 29.60 210 GLU D N 1
ATOM 5409 C CA . GLU D 2 51 ? 89.407 92.665 12.891 1.00 32.50 210 GLU D CA 1
ATOM 5410 C C . GLU D 2 51 ? 88.313 92.018 13.724 1.00 27.24 210 GLU D C 1
ATOM 5411 O O . GLU D 2 51 ? 88.442 90.854 14.113 1.00 30.88 210 GLU D O 1
ATOM 5417 N N . LYS D 2 52 ? 87.242 92.763 14.004 1.00 29.81 211 LYS D N 1
ATOM 5418 C CA . LYS D 2 52 ? 86.134 92.195 14.763 1.00 34.88 211 LYS D CA 1
ATOM 5419 C C . LYS D 2 52 ? 85.472 91.075 13.979 1.00 38.34 211 LYS D C 1
ATOM 5420 O O . LYS D 2 52 ? 85.082 90.055 14.554 1.00 31.15 211 LYS D O 1
ATOM 5426 N N . ALA D 2 53 ? 85.350 91.251 12.662 1.00 36.51 212 ALA D N 1
ATOM 5427 C CA . ALA D 2 53 ? 84.784 90.199 11.823 1.00 37.50 212 ALA D CA 1
ATOM 5428 C C . ALA D 2 53 ? 85.627 88.933 11.873 1.00 36.09 212 ALA D C 1
ATOM 5429 O O . ALA D 2 53 ? 85.079 87.823 11.906 1.00 38.25 212 ALA D O 1
ATOM 5431 N N . LYS D 2 54 ? 86.960 89.070 11.882 1.00 30.90 213 LYS D N 1
ATOM 5432 C CA . LYS D 2 54 ? 87.818 87.895 11.964 1.00 33.89 213 LYS D CA 1
ATOM 5433 C C . LYS D 2 54 ? 87.693 87.187 13.308 1.00 40.10 213 LYS D C 1
ATOM 5434 O O . LYS D 2 54 ? 87.846 85.957 13.365 1.00 34.34 213 LYS D O 1
ATOM 5440 N N . LEU D 2 55 ? 87.461 87.929 14.401 1.00 28.91 214 LEU D N 1
ATOM 5441 C CA . LEU D 2 55 ? 87.182 87.254 15.668 1.00 29.83 214 LEU D CA 1
ATOM 5442 C C . LEU D 2 55 ? 85.833 86.532 15.595 1.00 30.91 214 LEU D C 1
ATOM 5443 O O . LEU D 2 55 ? 85.695 85.417 16.113 1.00 33.40 214 LEU D O 1
ATOM 5448 N N . ALA D 2 56 ? 84.843 87.155 14.946 1.00 30.55 215 ALA D N 1
ATOM 5449 C CA . ALA D 2 56 ? 83.515 86.555 14.799 1.00 36.55 215 ALA D CA 1
ATOM 5450 C C . ALA D 2 56 ? 83.584 85.263 14.000 1.00 44.49 215 ALA D C 1
ATOM 5451 O O . ALA D 2 56 ? 82.897 84.281 14.314 1.00 41.58 215 ALA D O 1
ATOM 5453 N N . GLU D 2 57 ? 84.406 85.254 12.954 1.00 39.97 216 GLU D N 1
ATOM 5454 C CA . GLU D 2 57 ? 84.718 84.024 12.234 1.00 43.26 216 GLU D CA 1
ATOM 5455 C C . GLU D 2 57 ? 85.371 83.004 13.145 1.00 39.94 216 GLU D C 1
ATOM 5456 O O . GLU D 2 57 ? 85.048 81.811 13.092 1.00 42.52 216 GLU D O 1
ATOM 5462 N N . ASN D 2 58 ? 86.305 83.453 13.979 1.00 31.16 217 ASN D N 1
ATOM 5463 C CA . ASN D 2 58 ? 87.086 82.528 14.785 1.00 32.09 217 ASN D CA 1
ATOM 5464 C C . ASN D 2 58 ? 86.221 81.723 15.748 1.00 34.66 217 ASN D C 1
ATOM 5465 O O . ASN D 2 58 ? 86.532 80.558 16.032 1.00 33.89 217 ASN D O 1
ATOM 5470 N N . VAL D 2 59 ? 85.169 82.332 16.302 1.00 31.30 218 VAL D N 1
ATOM 5471 C CA . VAL D 2 59 ? 84.410 81.587 17.304 1.00 32.27 218 VAL D CA 1
ATOM 5472 C C . VAL D 2 59 ? 83.710 80.377 16.685 1.00 33.46 218 VAL D C 1
ATOM 5473 O O . VAL D 2 59 ? 83.420 79.410 17.405 1.00 33.13 218 VAL D O 1
ATOM 5477 N N . TYR D 2 60 ? 83.431 80.394 15.374 1.00 37.28 219 TYR D N 1
ATOM 5478 C CA . TYR D 2 60 ? 82.875 79.200 14.724 1.00 38.25 219 TYR D CA 1
ATOM 5479 C C . TYR D 2 60 ? 83.864 78.053 14.632 1.00 42.55 219 TYR D C 1
ATOM 5480 O O . TYR D 2 60 ? 83.463 76.936 14.279 1.00 48.34 219 TYR D O 1
ATOM 5489 N N . LYS D 2 61 ? 85.127 78.280 14.959 1.00 31.76 220 LYS D N 1
ATOM 5490 C CA . LYS D 2 61 ? 86.129 77.232 14.963 1.00 34.49 220 LYS D CA 1
ATOM 5491 C C . LYS D 2 61 ? 86.302 76.594 16.329 1.00 41.79 220 LYS D C 1
ATOM 5492 O O . LYS D 2 61 ? 87.078 75.642 16.460 1.00 36.16 220 LYS D O 1
ATOM 5498 N N . THR D 2 62 ? 85.633 77.113 17.354 1.00 32.71 221 THR D N 1
ATOM 5499 C CA . THR D 2 62 ? 85.706 76.492 18.669 1.00 28.43 221 THR D CA 1
ATOM 5500 C C . THR D 2 62 ? 84.964 75.166 18.642 1.00 33.02 221 THR D C 1
ATOM 5501 O O . THR D 2 62 ? 83.807 75.105 18.229 1.00 39.77 221 THR D O 1
ATOM 5505 N N . VAL D 2 63 ? 85.642 74.111 19.075 1.00 33.09 222 VAL D N 1
ATOM 5506 C CA . VAL D 2 63 ? 84.973 72.824 19.218 1.00 35.42 222 VAL D CA 1
ATOM 5507 C C . VAL D 2 63 ? 84.851 72.534 20.705 1.00 24.52 222 VAL D C 1
ATOM 5508 O O . VAL D 2 63 ? 83.763 72.685 21.274 1.00 39.76 222 VAL D O 1
ATOM 5512 N N . ASN D 2 64 ? 85.946 72.147 21.343 1.00 28.67 223 ASN D N 1
ATOM 5513 C CA . ASN D 2 64 ? 85.976 71.991 22.788 1.00 32.54 223 ASN D CA 1
ATOM 5514 C C . ASN D 2 64 ? 86.229 73.353 23.428 1.00 28.61 223 ASN D C 1
ATOM 5515 O O . ASN D 2 64 ? 87.361 73.861 23.373 1.00 31.40 223 ASN D O 1
ATOM 5520 N N . PRO D 2 65 ? 85.238 73.960 24.091 1.00 29.68 224 PRO D N 1
ATOM 5521 C CA . PRO D 2 65 ? 85.471 75.298 24.659 1.00 25.94 224 PRO D CA 1
ATOM 5522 C C . PRO D 2 65 ? 86.466 75.326 25.790 1.00 26.50 224 PRO D C 1
ATOM 5523 O O . PRO D 2 65 ? 86.881 76.421 26.167 1.00 28.51 224 PRO D O 1
ATOM 5527 N N . LEU D 2 66 ? 86.884 74.187 26.353 1.00 23.93 225 LEU D N 1
ATOM 5528 C CA . LEU D 2 66 ? 87.887 74.194 27.397 1.00 23.86 225 LEU D CA 1
ATOM 5529 C C . LEU D 2 66 ? 89.294 74.161 26.810 1.00 29.26 225 LEU D C 1
ATOM 5530 O O . LEU D 2 66 ? 90.265 74.158 27.564 1.00 36.22 225 LEU D O 1
ATOM 5535 N N . GLU D 2 67 ? 89.407 74.095 25.494 1.00 30.14 226 GLU D N 1
ATOM 5536 C CA . GLU D 2 67 ? 90.703 74.051 24.803 1.00 40.18 226 GLU D CA 1
ATOM 5537 C C . GLU D 2 67 ? 90.835 75.254 23.867 1.00 38.36 226 GLU D C 1
ATOM 5538 O O . GLU D 2 67 ? 89.909 76.060 23.695 1.00 30.97 226 GLU D O 1
ATOM 5544 N N . ALA D 2 68 ? 92.010 75.351 23.240 1.00 46.69 227 ALA D N 1
ATOM 5545 C CA . ALA D 2 68 ? 92.289 76.430 22.296 1.00 38.21 227 ALA D CA 1
ATOM 5546 C C . ALA D 2 68 ? 91.381 76.342 21.080 1.00 34.93 227 ALA D C 1
ATOM 5547 O O . ALA D 2 68 ? 91.047 75.250 20.598 1.00 39.50 227 ALA D O 1
ATOM 5549 N N . THR D 2 69 ? 90.956 77.500 20.597 1.00 33.23 228 THR D N 1
ATOM 5550 C CA . THR D 2 69 ? 90.422 77.608 19.260 1.00 30.43 228 THR D CA 1
ATOM 5551 C C . THR D 2 69 ? 91.572 77.874 18.304 1.00 38.11 228 THR D C 1
ATOM 5552 O O . THR D 2 69 ? 92.321 78.834 18.513 1.00 35.37 228 THR D O 1
ATOM 5556 N N . PRO D 2 70 ? 91.770 77.062 17.275 1.00 44.84 229 PRO D N 1
ATOM 5557 C CA . PRO D 2 70 ? 92.900 77.304 16.385 1.00 48.90 229 PRO D CA 1
ATOM 5558 C C . PRO D 2 70 ? 92.652 78.514 15.496 1.00 35.97 229 PRO D C 1
ATOM 5559 O O . PRO D 2 70 ? 91.516 78.937 15.265 1.00 35.24 229 PRO D O 1
ATOM 5563 N N . GLY D 2 71 ? 93.752 79.076 14.995 1.00 35.62 230 GLY D N 1
ATOM 5564 C CA . GLY D 2 71 ? 93.642 80.138 14.023 1.00 38.46 230 GLY D CA 1
ATOM 5565 C C . GLY D 2 71 ? 93.194 81.478 14.583 1.00 28.74 230 GLY D C 1
ATOM 5566 O O . GLY D 2 71 ? 92.565 82.251 13.860 1.00 35.10 230 GLY D O 1
ATOM 5567 N N . VAL D 2 72 ? 93.529 81.778 15.831 1.00 30.76 231 VAL D N 1
ATOM 5568 C CA . VAL D 2 72 ? 93.116 83.084 16.373 1.00 34.16 231 VAL D CA 1
ATOM 5569 C C . VAL D 2 72 ? 93.823 84.175 15.572 1.00 30.57 231 VAL D C 1
ATOM 5570 O O . VAL D 2 72 ? 95.045 84.071 15.362 1.00 35.05 231 VAL D O 1
ATOM 5574 N N . PRO D 2 73 ? 93.106 85.174 15.047 1.00 32.16 232 PRO D N 1
ATOM 5575 C CA . PRO D 2 73 ? 93.743 86.219 14.223 1.00 32.77 232 PRO D CA 1
ATOM 5576 C C . PRO D 2 73 ? 94.986 86.811 14.879 1.00 34.00 232 PRO D C 1
ATOM 5577 O O . PRO D 2 73 ? 95.037 87.021 16.092 1.00 29.99 232 PRO D O 1
ATOM 5581 N N . GLU D 2 74 ? 96.023 87.081 14.071 1.00 37.40 233 GLU D N 1
ATOM 5582 C CA A GLU D 2 74 ? 97.285 87.590 14.594 0.40 34.48 233 GLU D CA 1
ATOM 5583 C CA B GLU D 2 74 ? 97.256 87.530 14.697 0.60 34.15 233 GLU D CA 1
ATOM 5584 C C . GLU D 2 74 ? 97.069 88.916 15.313 1.00 28.11 233 GLU D C 1
ATOM 5585 O O . GLU D 2 74 ? 96.292 89.756 14.842 1.00 32.60 233 GLU D O 1
ATOM 5596 N N . GLY D 2 75 ? 97.774 89.114 16.411 1.00 31.21 234 GLY D N 1
ATOM 5597 C CA . GLY D 2 75 ? 97.614 90.301 17.211 1.00 33.11 234 GLY D CA 1
ATOM 5598 C C . GLY D 2 75 ? 96.603 90.149 18.321 1.00 36.62 234 GLY D C 1
ATOM 5599 O O . GLY D 2 75 ? 96.436 91.078 19.118 1.00 32.84 234 GLY D O 1
ATOM 5600 N N . TRP D 2 76 ? 95.918 89.005 18.399 1.00 31.03 235 TRP D N 1
ATOM 5601 C CA . TRP D 2 76 ? 94.882 88.794 19.408 1.00 31.38 235 TRP D CA 1
ATOM 5602 C C . TRP D 2 76 ? 95.213 87.546 20.211 1.00 32.13 235 TRP D C 1
ATOM 5603 O O . TRP D 2 76 ? 95.839 86.599 19.701 1.00 31.64 235 TRP D O 1
ATOM 5614 N N . LYS D 2 77 ? 94.832 87.547 21.481 1.00 28.16 236 LYS D N 1
ATOM 5615 C CA . LYS D 2 77 ? 94.996 86.347 22.286 1.00 31.57 236 LYS D CA 1
ATOM 5616 C C . LYS D 2 77 ? 93.649 85.930 22.864 1.00 35.72 236 LYS D C 1
ATOM 5617 O O . LYS D 2 77 ? 92.931 86.756 23.429 1.00 29.65 236 LYS D O 1
ATOM 5623 N N . ASP D 2 78 ? 93.312 84.654 22.724 1.00 27.92 237 ASP D N 1
ATOM 5624 C CA . ASP D 2 78 ? 92.097 84.097 23.346 1.00 27.68 237 ASP D CA 1
ATOM 5625 C C . ASP D 2 78 ? 92.322 83.887 24.843 1.00 30.31 237 ASP D C 1
ATOM 5626 O O . ASP D 2 78 ? 93.221 83.134 25.249 1.00 27.22 237 ASP D O 1
ATOM 5631 N N . ILE D 2 79 ? 91.525 84.569 25.679 1.00 22.43 238 ILE D N 1
ATOM 5632 C CA . ILE D 2 79 ? 91.639 84.414 27.119 1.00 22.64 238 ILE D CA 1
ATOM 5633 C C . ILE D 2 79 ? 90.433 83.672 27.697 1.00 23.71 238 ILE D C 1
ATOM 5634 O O . ILE D 2 79 ? 90.233 83.699 28.905 1.00 24.84 238 ILE D O 1
ATOM 5639 N N . SER D 2 80 ? 89.665 82.977 26.851 1.00 25.81 239 SER D N 1
ATOM 5640 C CA . SER D 2 80 ? 88.442 82.304 27.308 1.00 25.19 239 SER D CA 1
ATOM 5641 C C . SER D 2 80 ? 88.703 81.199 28.317 1.00 27.67 239 SER D C 1
ATOM 5642 O O . SER D 2 80 ? 87.766 80.758 29.009 1.00 25.66 239 SER D O 1
ATOM 5645 N N . ASN D 2 81 ? 89.934 80.708 28.394 1.00 28.01 240 ASN D N 1
ATOM 5646 C CA . ASN D 2 81 ? 90.298 79.661 29.333 1.00 28.51 240 ASN D CA 1
ATOM 5647 C C . ASN D 2 81 ? 91.309 80.143 30.367 1.00 34.76 240 ASN D C 1
ATOM 5648 O O . ASN D 2 81 ? 91.990 79.337 31.005 1.00 39.92 240 ASN D O 1
ATOM 5653 N N . ASP D 2 82 ? 91.406 81.449 30.557 1.00 32.53 241 ASP D N 1
ATOM 5654 C CA . ASP D 2 82 ? 92.324 82.066 31.514 1.00 29.41 241 ASP D CA 1
ATOM 5655 C C . ASP D 2 82 ? 91.530 82.746 32.622 1.00 29.33 241 ASP D C 1
ATOM 5656 O O . ASP D 2 82 ? 91.122 83.900 32.480 1.00 29.12 241 ASP D O 1
ATOM 5661 N N . ALA D 2 83 ? 91.315 82.031 33.737 1.00 31.51 242 ALA D N 1
ATOM 5662 C CA . ALA D 2 83 ? 90.453 82.556 34.800 1.00 36.11 242 ALA D CA 1
ATOM 5663 C C . ALA D 2 83 ? 90.951 83.892 35.324 1.00 36.29 242 ALA D C 1
ATOM 5664 O O . ALA D 2 83 ? 90.153 84.795 35.589 1.00 30.94 242 ALA D O 1
ATOM 5666 N N . GLY D 2 84 ? 92.263 84.024 35.528 1.00 32.99 243 GLY D N 1
ATOM 5667 C CA . GLY D 2 84 ? 92.798 85.268 36.051 1.00 28.66 243 GLY D CA 1
ATOM 5668 C C . GLY D 2 84 ? 92.653 86.432 35.089 1.00 26.84 243 GLY D C 1
ATOM 5669 O O . GLY D 2 84 ? 92.395 87.560 35.512 1.00 37.01 243 GLY D O 1
ATOM 5670 N N . ALA D 2 85 ? 92.758 86.175 33.783 1.00 28.58 244 ALA D N 1
ATOM 5671 C CA . ALA D 2 85 ? 92.538 87.263 32.838 1.00 28.17 244 ALA D CA 1
ATOM 5672 C C . ALA D 2 85 ? 91.059 87.651 32.788 1.00 27.85 244 ALA D C 1
ATOM 5673 O O . ALA D 2 85 ? 90.713 88.839 32.696 1.00 27.98 244 ALA D O 1
ATOM 5675 N N . LEU D 2 86 ? 90.162 86.653 32.870 1.00 24.47 245 LEU D N 1
ATOM 5676 C CA . LEU D 2 86 ? 88.734 86.954 32.779 1.00 23.12 245 LEU D CA 1
ATOM 5677 C C . LEU D 2 86 ? 88.213 87.704 34.001 1.00 24.63 245 LEU D C 1
ATOM 5678 O O . LEU D 2 86 ? 87.244 88.463 33.895 1.00 25.04 245 LEU D O 1
ATOM 5683 N N . LYS D 2 87 ? 88.819 87.493 35.171 1.00 25.14 246 LYS D N 1
ATOM 5684 C CA . LYS D 2 87 ? 88.312 88.116 36.380 1.00 29.70 246 LYS D CA 1
ATOM 5685 C C . LYS D 2 87 ? 88.382 89.643 36.310 1.00 31.75 246 LYS D C 1
ATOM 5686 O O . LYS D 2 87 ? 87.572 90.319 36.953 1.00 31.74 246 LYS D O 1
ATOM 5692 N N . LYS D 2 88 ? 89.279 90.200 35.484 1.00 30.97 247 LYS D N 1
ATOM 5693 C CA A LYS D 2 88 ? 89.341 91.651 35.328 0.50 33.01 247 LYS D CA 1
ATOM 5694 C CA B LYS D 2 88 ? 89.336 91.655 35.327 0.50 33.01 247 LYS D CA 1
ATOM 5695 C C . LYS D 2 88 ? 88.035 92.228 34.793 1.00 34.72 247 LYS D C 1
ATOM 5696 O O . LYS D 2 88 ? 87.719 93.395 35.049 1.00 35.20 247 LYS D O 1
ATOM 5707 N N . TYR D 2 89 ? 87.280 91.445 34.029 1.00 26.91 248 TYR D N 1
ATOM 5708 C CA . TYR D 2 89 ? 86.013 91.894 33.468 1.00 26.16 248 TYR D CA 1
ATOM 5709 C C . TYR D 2 89 ? 84.825 91.401 34.243 1.00 26.63 248 TYR D C 1
ATOM 5710 O O . TYR D 2 89 ? 83.689 91.578 33.780 1.00 27.28 248 TYR D O 1
ATOM 5719 N N . GLY D 2 90 ? 85.061 90.803 35.409 1.00 25.15 249 GLY D N 1
ATOM 5720 C CA . GLY D 2 90 ? 83.985 90.160 36.146 1.00 24.45 249 GLY D CA 1
ATOM 5721 C C . GLY D 2 90 ? 83.490 88.860 35.548 1.00 27.92 249 GLY D C 1
ATOM 5722 O O . GLY D 2 90 ? 82.363 88.438 35.848 1.00 27.95 249 GLY D O 1
ATOM 5723 N N . LEU D 2 91 ? 84.278 88.222 34.686 1.00 24.49 250 LEU D N 1
ATOM 5724 C CA . LEU D 2 91 ? 83.886 87.008 33.976 1.00 19.35 250 LEU D CA 1
ATOM 5725 C C . LEU D 2 91 ? 84.631 85.797 34.527 1.00 23.12 250 LEU D C 1
ATOM 5726 O O . LEU D 2 91 ? 85.669 85.926 35.167 1.00 24.92 250 LEU D O 1
ATOM 5731 N N . ASP D 2 92 ? 84.079 84.612 34.273 1.00 23.14 251 ASP D N 1
ATOM 5732 C CA . ASP D 2 92 ? 84.779 83.351 34.520 1.00 20.73 251 ASP D CA 1
ATOM 5733 C C . ASP D 2 92 ? 84.519 82.434 33.323 1.00 26.39 251 ASP D C 1
ATOM 5734 O O . ASP D 2 92 ? 83.789 82.788 32.397 1.00 26.16 251 ASP D O 1
ATOM 5739 N N . LYS D 2 93 ? 85.144 81.249 33.295 1.00 22.69 252 LYS D N 1
ATOM 5740 C CA . LYS D 2 93 ? 84.953 80.401 32.122 1.00 20.46 252 LYS D CA 1
ATOM 5741 C C . LYS D 2 93 ? 83.525 79.863 32.037 1.00 18.43 252 LYS D C 1
ATOM 5742 O O . LYS D 2 93 ? 82.999 79.644 30.939 1.00 22.44 252 LYS D O 1
ATOM 5748 N N . GLU D 2 94 ? 82.924 79.583 33.182 1.00 20.02 253 GLU D N 1
ATOM 5749 C CA . GLU D 2 94 ? 81.624 78.901 33.199 1.00 19.24 253 GLU D CA 1
ATOM 5750 C C . GLU D 2 94 ? 80.537 79.720 32.506 1.00 21.21 253 GLU D C 1
ATOM 5751 O O . GLU D 2 94 ? 79.680 79.168 31.799 1.00 21.54 253 GLU D O 1
ATOM 5757 N N . VAL D 2 95 ? 80.576 81.052 32.652 1.00 20.47 254 VAL D N 1
ATOM 5758 C CA . VAL D 2 95 ? 79.507 81.882 32.095 1.00 19.34 254 VAL D CA 1
ATOM 5759 C C . VAL D 2 95 ? 79.592 82.043 30.584 1.00 20.12 254 VAL D C 1
ATOM 5760 O O . VAL D 2 95 ? 78.646 82.563 29.959 1.00 21.82 254 VAL D O 1
ATOM 5764 N N . LEU D 2 96 ? 80.683 81.597 29.963 1.00 18.44 255 LEU D N 1
ATOM 5765 C CA . LEU D 2 96 ? 80.895 81.838 28.545 1.00 22.56 255 LEU D CA 1
ATOM 5766 C C . LEU D 2 96 ? 80.187 80.842 27.644 1.00 23.75 255 LEU D C 1
ATOM 5767 O O . LEU D 2 96 ? 80.227 81.027 26.438 1.00 24.40 255 LEU D O 1
ATOM 5772 N N . PHE D 2 97 ? 79.597 79.767 28.175 1.00 19.82 256 PHE D N 1
ATOM 5773 C CA . PHE D 2 97 ? 78.888 78.866 27.279 1.00 22.76 256 PHE D CA 1
ATOM 5774 C C . PHE D 2 97 ? 77.840 78.080 28.054 1.00 24.85 256 PHE D C 1
ATOM 5775 O O . PHE D 2 97 ? 77.865 78.048 29.290 1.00 22.00 256 PHE D O 1
ATOM 5783 N N . ASP D 2 98 ? 76.879 77.519 27.299 1.00 19.69 257 ASP D N 1
ATOM 5784 C CA . ASP D 2 98 ? 75.866 76.565 27.803 1.00 19.86 257 ASP D CA 1
ATOM 5785 C C . ASP D 2 98 ? 76.547 75.226 28.098 1.00 19.32 257 ASP D C 1
ATOM 5786 O O . ASP D 2 98 ? 77.551 74.881 27.477 1.00 23.87 257 ASP D O 1
ATOM 5791 N N . HIS D 2 99 ? 75.988 74.443 29.044 1.00 21.06 258 HIS D N 1
ATOM 5792 C CA . HIS D 2 99 ? 76.658 73.207 29.459 1.00 19.96 258 HIS D CA 1
ATOM 5793 C C . HIS D 2 99 ? 75.828 71.944 29.366 1.00 23.71 258 HIS D C 1
ATOM 5794 O O . HIS D 2 99 ? 76.356 70.879 29.677 1.00 21.12 258 HIS D O 1
ATOM 5801 N N . ALA D 2 100 ? 74.546 72.034 29.019 1.00 22.04 259 ALA D N 1
ATOM 5802 C CA . ALA D 2 100 ? 73.719 70.822 29.012 1.00 21.29 259 ALA D CA 1
ATOM 5803 C C . ALA D 2 100 ? 74.020 69.923 27.826 1.00 26.16 259 ALA D C 1
ATOM 5804 O O . ALA D 2 100 ? 73.916 68.698 27.944 1.00 24.28 259 ALA D O 1
ATOM 5806 N N . ASP D 2 101 ? 74.390 70.500 26.689 1.00 24.39 260 ASP D N 1
ATOM 5807 C CA . ASP D 2 101 ? 74.576 69.755 25.447 1.00 29.54 260 ASP D CA 1
ATOM 5808 C C . ASP D 2 101 ? 75.661 70.486 24.676 1.00 31.45 260 ASP D C 1
ATOM 5809 O O . ASP D 2 101 ? 76.283 71.406 25.211 1.00 30.06 260 ASP D O 1
ATOM 5814 N N . THR D 2 102 ? 75.911 70.074 23.429 1.00 28.95 261 THR D N 1
ATOM 5815 C CA . THR D 2 102 ? 76.715 70.885 22.526 1.00 30.36 261 THR D CA 1
ATOM 5816 C C . THR D 2 102 ? 76.262 72.344 22.628 1.00 28.64 261 THR D C 1
ATOM 5817 O O . THR D 2 102 ? 75.059 72.608 22.575 1.00 33.00 261 THR D O 1
ATOM 5821 N N . PRO D 2 103 ? 77.168 73.304 22.845 1.00 30.25 262 PRO D N 1
ATOM 5822 C CA . PRO D 2 103 ? 76.698 74.637 23.250 1.00 29.87 262 PRO D CA 1
ATOM 5823 C C . PRO D 2 103 ? 75.950 75.357 22.139 1.00 31.72 262 PRO D C 1
ATOM 5824 O O . PRO D 2 103 ? 76.347 75.358 20.975 1.00 43.22 262 PRO D O 1
ATOM 5828 N N . ASP D 2 104 ? 74.797 75.885 22.509 1.00 26.80 263 ASP D N 1
ATOM 5829 C CA . ASP D 2 104 ? 74.037 76.792 21.663 1.00 28.54 263 ASP D CA 1
ATOM 5830 C C . ASP D 2 104 ? 74.557 78.220 21.860 1.00 32.79 263 ASP D C 1
ATOM 5831 O O . ASP D 2 104 ? 75.000 78.887 20.913 1.00 34.18 263 ASP D O 1
ATOM 5836 N N . PHE D 2 105 ? 74.514 78.696 23.096 1.00 25.17 264 PHE D N 1
ATOM 5837 C CA . PHE D 2 105 ? 75.175 79.943 23.453 1.00 22.03 264 PHE D CA 1
ATOM 5838 C C . PHE D 2 105 ? 76.655 79.676 23.701 1.00 22.62 264 PHE D C 1
ATOM 5839 O O . PHE D 2 105 ? 77.019 78.830 24.533 1.00 21.65 264 PHE D O 1
ATOM 5847 N N . LEU D 2 106 ? 77.517 80.407 22.990 1.00 23.23 265 LEU D N 1
ATOM 5848 C CA . LEU D 2 106 ? 78.954 80.363 23.224 1.00 22.07 265 LEU D CA 1
ATOM 5849 C C . LEU D 2 106 ? 79.558 81.745 22.960 1.00 24.59 265 LEU D C 1
ATOM 5850 O O . LEU D 2 106 ? 79.255 82.381 21.946 1.00 27.66 265 LEU D O 1
ATOM 5855 N N . ALA D 2 107 ? 80.433 82.172 23.859 1.00 23.30 266 ALA D N 1
ATOM 5856 C CA . ALA D 2 107 ? 81.170 83.415 23.704 1.00 23.66 266 ALA D CA 1
ATOM 5857 C C . ALA D 2 107 ? 82.643 83.122 23.901 1.00 23.96 266 ALA D C 1
ATOM 5858 O O . ALA D 2 107 ? 83.012 82.243 24.673 1.00 25.28 266 ALA D O 1
ATOM 5860 N N . ARG D 2 108 ? 83.488 83.865 23.186 1.00 21.30 267 ARG D N 1
ATOM 5861 C CA . ARG D 2 108 ? 84.929 83.836 23.379 1.00 24.55 267 ARG D CA 1
ATOM 5862 C C . ARG D 2 108 ? 85.400 85.263 23.684 1.00 21.63 267 ARG D C 1
ATOM 5863 O O . ARG D 2 108 ? 84.850 86.226 23.142 1.00 23.45 267 ARG D O 1
ATOM 5871 N N . VAL D 2 109 ? 86.414 85.395 24.535 1.00 21.70 268 VAL D N 1
ATOM 5872 C CA . VAL D 2 109 ? 86.947 86.707 24.925 1.00 20.43 268 VAL D CA 1
ATOM 5873 C C . VAL D 2 109 ? 88.363 86.792 24.401 1.00 21.58 268 VAL D C 1
ATOM 5874 O O . VAL D 2 109 ? 89.157 85.895 24.656 1.00 24.20 268 VAL D O 1
ATOM 5878 N N . TYR D 2 110 ? 88.696 87.900 23.732 1.00 24.58 269 TYR D N 1
ATOM 5879 C CA . TYR D 2 110 ? 90.038 88.076 23.175 1.00 21.70 269 TYR D CA 1
ATOM 5880 C C . TYR D 2 110 ? 90.644 89.370 23.695 1.00 27.07 269 TYR D C 1
ATOM 5881 O O . TYR D 2 110 ? 89.938 90.376 23.830 1.00 25.16 269 TYR D O 1
ATOM 5890 N N . GLN D 2 111 ? 91.958 89.335 23.960 1.00 24.84 270 GLN D N 1
ATOM 5891 C CA . GLN D 2 111 ? 92.621 90.596 24.299 1.00 28.74 270 GLN D CA 1
ATOM 5892 C C . GLN D 2 111 ? 93.585 90.973 23.184 1.00 31.28 270 GLN D C 1
ATOM 5893 O O . GLN D 2 111 ? 94.304 90.102 22.682 1.00 27.88 270 GLN D O 1
ATOM 5899 N N . PRO D 2 112 ? 93.656 92.249 22.805 1.00 26.78 271 PRO D N 1
ATOM 5900 C CA . PRO D 2 112 ? 94.577 92.647 21.728 1.00 26.50 271 PRO D CA 1
ATOM 5901 C C . PRO D 2 112 ? 95.987 92.780 22.275 1.00 29.66 271 PRO D C 1
ATOM 5902 O O . PRO D 2 112 ? 96.194 93.196 23.418 1.00 29.93 271 PRO D O 1
ATOM 5906 N N . ASP D 2 113 ? 96.958 92.390 21.438 1.00 28.34 272 ASP D N 1
ATOM 5907 C CA . ASP D 2 113 ? 98.379 92.478 21.745 1.00 32.14 272 ASP D CA 1
ATOM 5908 C C . ASP D 2 113 ? 98.881 93.890 21.505 1.00 27.03 272 ASP D C 1
ATOM 5909 O O . ASP D 2 113 ? 98.860 94.360 20.368 1.00 28.97 272 ASP D O 1
ATOM 5914 N N . SER D 2 114 ? 99.338 94.548 22.563 1.00 29.50 273 SER D N 1
ATOM 5915 C CA . SER D 2 114 ? 99.837 95.915 22.429 1.00 39.54 273 SER D CA 1
ATOM 5916 C C . SER D 2 114 ? 101.041 95.990 21.495 1.00 33.94 273 SER D C 1
ATOM 5917 O O . SER D 2 114 ? 101.246 97.008 20.819 1.00 35.99 273 SER D O 1
ATOM 5920 N N . ALA D 2 115 ? 101.814 94.909 21.402 1.00 39.05 274 ALA D N 1
ATOM 5921 C CA . ALA D 2 115 ? 102.954 94.880 20.486 1.00 43.58 274 ALA D CA 1
ATOM 5922 C C . ALA D 2 115 ? 102.514 95.080 19.045 1.00 40.60 274 ALA D C 1
ATOM 5923 O O . ALA D 2 115 ? 103.285 95.605 18.224 1.00 37.27 274 ALA D O 1
ATOM 5925 N N . VAL D 2 116 ? 101.285 94.680 18.724 1.00 31.06 275 VAL D N 1
ATOM 5926 C CA . VAL D 2 116 ? 100.716 94.843 17.390 1.00 31.11 275 VAL D CA 1
ATOM 5927 C C . VAL D 2 116 ? 99.860 96.097 17.287 1.00 28.13 275 VAL D C 1
ATOM 5928 O O . VAL D 2 116 ? 100.009 96.888 16.355 1.00 34.76 275 VAL D O 1
ATOM 5932 N N . PHE D 2 117 ? 98.923 96.273 18.210 1.00 24.36 276 PHE D N 1
ATOM 5933 C CA . PHE D 2 117 ? 97.871 97.265 18.043 1.00 24.59 276 PHE D CA 1
ATOM 5934 C C . PHE D 2 117 ? 98.038 98.500 18.901 1.00 31.28 276 PHE D C 1
ATOM 5935 O O . PHE D 2 117 ? 97.203 99.399 18.796 1.00 28.36 276 PHE D O 1
ATOM 5943 N N . GLY D 2 118 ? 99.075 98.566 19.730 1.00 33.24 277 GLY D N 1
ATOM 5944 C CA . GLY D 2 118 ? 99.220 99.727 20.597 1.00 30.88 277 GLY D CA 1
ATOM 5945 C C . GLY D 2 118 ? 97.994 99.845 21.465 1.00 34.77 277 GLY D C 1
ATOM 5946 O O . GLY D 2 118 ? 97.558 98.879 22.104 1.00 28.08 277 GLY D O 1
ATOM 5947 N N A SER D 2 119 ? 97.401 101.039 21.477 0.95 26.21 278 SER D N 1
ATOM 5948 N N B SER D 2 119 ? 97.402 101.037 21.490 0.05 26.20 278 SER D N 1
ATOM 5949 C CA A SER D 2 119 ? 96.169 101.304 22.212 0.95 26.50 278 SER D CA 1
ATOM 5950 C CA B SER D 2 119 ? 96.154 101.257 22.209 0.05 26.80 278 SER D CA 1
ATOM 5951 C C A SER D 2 119 ? 94.948 101.399 21.283 0.95 27.18 278 SER D C 1
ATOM 5952 C C B SER D 2 119 ? 94.973 101.447 21.264 0.05 27.18 278 SER D C 1
ATOM 5953 O O A SER D 2 119 ? 93.875 101.860 21.703 0.95 26.24 278 SER D O 1
ATOM 5954 O O B SER D 2 119 ? 93.976 102.072 21.640 0.05 27.12 278 SER D O 1
ATOM 5959 N N . ASP D 2 120 ? 95.055 100.907 20.046 1.00 25.72 279 ASP D N 1
ATOM 5960 C CA . ASP D 2 120 ? 93.968 101.111 19.086 1.00 24.73 279 ASP D CA 1
ATOM 5961 C C . ASP D 2 120 ? 92.756 100.214 19.360 1.00 32.99 279 ASP D C 1
ATOM 5962 O O . ASP D 2 120 ? 91.618 100.622 19.118 1.00 30.29 279 ASP D O 1
ATOM 5967 N N . MET D 2 121 ? 92.987 98.987 19.817 1.00 29.62 280 MET D N 1
ATOM 5968 C CA . MET D 2 121 ? 91.960 97.967 20.004 1.00 28.47 280 MET D CA 1
ATOM 5969 C C . MET D 2 121 ? 91.617 97.782 21.477 1.00 26.25 280 MET D C 1
ATOM 5970 O O . MET D 2 121 ? 92.411 98.083 22.371 1.00 28.76 280 MET D O 1
ATOM 5975 N N . ASN D 2 122 ? 90.413 97.243 21.732 1.00 30.05 281 ASN D N 1
ATOM 5976 C CA . ASN D 2 122 ? 89.987 96.906 23.080 1.00 27.39 281 ASN D CA 1
ATOM 5977 C C . ASN D 2 122 ? 89.797 95.396 23.218 1.00 23.12 281 ASN D C 1
ATOM 5978 O O . ASN D 2 122 ? 89.531 94.722 22.222 1.00 27.81 281 ASN D O 1
ATOM 5983 N N . PRO D 2 123 ? 89.916 94.853 24.433 1.00 27.76 282 PRO D N 1
ATOM 5984 C CA . PRO D 2 123 ? 89.365 93.515 24.706 1.00 23.21 282 PRO D CA 1
ATOM 5985 C C . PRO D 2 123 ? 87.988 93.437 24.086 1.00 28.22 282 PRO D C 1
ATOM 5986 O O . PRO D 2 123 ? 87.225 94.408 24.099 1.00 28.66 282 PRO D O 1
ATOM 5990 N N . THR D 2 124 ? 87.679 92.278 23.509 1.00 27.47 283 THR D N 1
ATOM 5991 C CA . THR D 2 124 ? 86.452 92.091 22.771 1.00 21.66 283 THR D CA 1
ATOM 5992 C C . THR D 2 124 ? 85.869 90.740 23.154 1.00 26.93 283 THR D C 1
ATOM 5993 O O . THR D 2 124 ? 86.586 89.740 23.140 1.00 24.24 283 THR D O 1
ATOM 5997 N N . ILE D 2 125 ? 84.587 90.721 23.500 1.00 26.02 284 ILE D N 1
ATOM 5998 C CA . ILE D 2 125 ? 83.862 89.472 23.674 1.00 26.21 284 ILE D CA 1
ATOM 5999 C C . ILE D 2 125 ? 82.960 89.266 22.465 1.00 29.16 284 ILE D C 1
ATOM 6000 O O . ILE D 2 125 ? 82.280 90.190 22.000 1.00 28.38 284 ILE D O 1
ATOM 6005 N N . VAL D 2 126 ? 82.988 88.052 21.925 1.00 24.04 285 VAL D N 1
ATOM 6006 C CA . VAL D 2 126 ? 82.352 87.719 20.658 1.00 23.37 285 VAL D CA 1
ATOM 6007 C C . VAL D 2 126 ? 81.351 86.598 20.914 1.00 27.17 285 VAL D C 1
ATOM 6008 O O . VAL D 2 126 ? 81.723 85.528 21.401 1.00 24.72 285 VAL D O 1
ATOM 6012 N N . PHE D 2 127 ? 80.101 86.848 20.603 1.00 32.33 286 PHE D N 1
ATOM 6013 C CA . PHE D 2 127 ? 79.062 85.840 20.734 1.00 34.83 286 PHE D CA 1
ATOM 6014 C C . PHE D 2 127 ? 78.903 85.094 19.422 1.00 38.72 286 PHE D C 1
ATOM 6015 O O . PHE D 2 127 ? 78.808 85.712 18.361 1.00 42.61 286 PHE D O 1
ATOM 6023 N N . ARG D 2 128 ? 78.903 83.771 19.491 1.00 33.71 287 ARG D N 1
ATOM 6024 C CA A ARG D 2 128 ? 78.582 82.957 18.332 0.39 36.54 287 ARG D CA 1
ATOM 6025 C CA B ARG D 2 128 ? 78.585 82.971 18.324 0.61 36.43 287 ARG D CA 1
ATOM 6026 C C . ARG D 2 128 ? 77.076 82.922 18.108 1.00 45.23 287 ARG D C 1
ATOM 6027 O O . ARG D 2 128 ? 76.288 83.007 19.056 1.00 46.95 287 ARG D O 1
ATOM 6042 N N . GLY D 2 129 ? 76.676 82.800 16.838 1.00 54.67 288 GLY D N 1
ATOM 6043 C CA . GLY D 2 129 ? 75.258 82.676 16.529 1.00 53.85 288 GLY D CA 1
ATOM 6044 C C . GLY D 2 129 ? 74.632 81.459 17.190 1.00 54.29 288 GLY D C 1
ATOM 6045 O O . GLY D 2 129 ? 75.312 80.478 17.524 1.00 55.15 288 GLY D O 1
ATOM 6046 N N . SER D 2 130 ? 73.315 81.525 17.401 1.00 59.92 289 SER D N 1
ATOM 6047 C CA . SER D 2 130 ? 72.612 80.397 18.011 1.00 61.61 289 SER D CA 1
ATOM 6048 C C . SER D 2 130 ? 72.666 79.182 17.086 1.00 76.93 289 SER D C 1
ATOM 6049 O O . SER D 2 130 ? 72.436 79.300 15.878 1.00 74.64 289 SER D O 1
ATOM 6052 N N . ARG D 2 131 ? 72.989 78.018 17.660 1.00 83.63 290 ARG D N 1
ATOM 6053 C CA . ARG D 2 131 ? 73.206 76.773 16.913 1.00 79.38 290 ARG D CA 1
ATOM 6054 C C . ARG D 2 131 ? 72.129 76.504 15.854 1.00 79.36 290 ARG D C 1
ATOM 6055 O O . ARG D 2 131 ? 71.347 75.560 15.962 1.00 91.13 290 ARG D O 1
ATOM 6057 N N . ASN D 2 140 ? 69.886 59.472 15.966 1.00 65.52 299 ASN D N 1
ATOM 6058 C CA . ASN D 2 140 ? 69.066 59.819 17.124 1.00 76.69 299 ASN D CA 1
ATOM 6059 C C . ASN D 2 140 ? 69.571 59.139 18.411 1.00 84.57 299 ASN D C 1
ATOM 6060 O O . ASN D 2 140 ? 69.273 59.593 19.526 1.00 66.55 299 ASN D O 1
ATOM 6062 N N . MET D 2 141 ? 70.320 58.041 18.244 1.00 80.38 300 MET D N 1
ATOM 6063 C CA . MET D 2 141 ? 70.997 57.404 19.376 1.00 76.32 300 MET D CA 1
ATOM 6064 C C . MET D 2 141 ? 71.892 58.401 20.116 1.00 80.04 300 MET D C 1
ATOM 6065 O O . MET D 2 141 ? 71.907 58.443 21.361 1.00 47.31 300 MET D O 1
ATOM 6070 N N . ALA D 2 142 ? 72.608 59.244 19.363 1.00 72.93 301 ALA D N 1
ATOM 6071 C CA . ALA D 2 142 ? 73.428 60.311 19.921 1.00 73.21 301 ALA D CA 1
ATOM 6072 C C . ALA D 2 142 ? 72.618 61.490 20.465 1.00 56.65 301 ALA D C 1
ATOM 6073 O O . ALA D 2 142 ? 73.200 62.332 21.154 1.00 53.88 301 ALA D O 1
ATOM 6075 N N . ASP D 2 143 ? 71.307 61.568 20.186 1.00 59.21 302 ASP D N 1
ATOM 6076 C CA . ASP D 2 143 ? 70.450 62.681 20.599 1.00 51.17 302 ASP D CA 1
ATOM 6077 C C . ASP D 2 143 ? 69.674 62.399 21.893 1.00 38.09 302 ASP D C 1
ATOM 6078 O O . ASP D 2 143 ? 68.599 62.988 22.122 1.00 31.13 302 ASP D O 1
ATOM 6080 N N . TRP D 2 144 ? 70.203 61.527 22.764 1.00 31.95 303 TRP D N 1
ATOM 6081 C CA . TRP D 2 144 ? 69.526 61.264 24.031 1.00 26.15 303 TRP D CA 1
ATOM 6082 C C . TRP D 2 144 ? 69.455 62.510 24.924 1.00 24.19 303 TRP D C 1
ATOM 6083 O O . TRP D 2 144 ? 68.517 62.639 25.722 1.00 28.10 303 TRP D O 1
ATOM 6094 N N . ILE D 2 145 ? 70.421 63.432 24.815 1.00 24.33 304 ILE D N 1
ATOM 6095 C CA . ILE D 2 145 ? 70.356 64.622 25.666 1.00 25.31 304 ILE D CA 1
ATOM 6096 C C . ILE D 2 145 ? 69.101 65.429 25.367 1.00 27.12 304 ILE D C 1
ATOM 6097 O O . ILE D 2 145 ? 68.403 65.881 26.276 1.00 26.82 304 ILE D O 1
ATOM 6102 N N . ASN D 2 146 ? 68.774 65.601 24.092 1.00 29.21 305 ASN D N 1
ATOM 6103 C CA . ASN D 2 146 ? 67.593 66.392 23.779 1.00 36.19 305 ASN D CA 1
ATOM 6104 C C . ASN D 2 146 ? 66.321 65.696 24.263 1.00 33.50 305 ASN D C 1
ATOM 6105 O O . ASN D 2 146 ? 65.383 66.353 24.719 1.00 35.53 305 ASN D O 1
ATOM 6110 N N . ASN D 2 147 ? 66.288 64.367 24.195 1.00 33.11 306 ASN D N 1
ATOM 6111 C CA A ASN D 2 147 ? 65.214 63.600 24.829 0.52 33.87 306 ASN D CA 1
ATOM 6112 C CA B ASN D 2 147 ? 65.201 63.613 24.817 0.48 33.87 306 ASN D CA 1
ATOM 6113 C C . ASN D 2 147 ? 65.110 63.902 26.321 1.00 29.30 306 ASN D C 1
ATOM 6114 O O . ASN D 2 147 ? 64.013 64.109 26.860 1.00 34.54 306 ASN D O 1
ATOM 6123 N N . GLY D 2 148 ? 66.236 63.920 27.025 1.00 30.05 307 GLY D N 1
ATOM 6124 C CA . GLY D 2 148 ? 66.172 64.205 28.458 1.00 27.26 307 GLY D CA 1
ATOM 6125 C C . GLY D 2 148 ? 65.795 65.645 28.757 1.00 31.68 307 GLY D C 1
ATOM 6126 O O . GLY D 2 148 ? 65.031 65.927 29.688 1.00 30.31 307 GLY D O 1
ATOM 6127 N N . ALA D 2 149 ? 66.303 66.576 27.956 1.00 28.99 308 ALA D N 1
ATOM 6128 C CA . ALA D 2 149 ? 65.911 67.973 28.127 1.00 32.76 308 ALA D CA 1
ATOM 6129 C C . ALA D 2 149 ? 64.395 68.141 28.002 1.00 29.29 308 ALA D C 1
ATOM 6130 O O . ALA D 2 149 ? 63.774 68.869 28.779 1.00 32.87 308 ALA D O 1
ATOM 6132 N N . GLN D 2 150 ? 63.772 67.437 27.065 1.00 31.04 309 GLN D N 1
ATOM 6133 C CA . GLN D 2 150 ? 62.319 67.583 26.917 1.00 29.59 309 GLN D CA 1
ATOM 6134 C C . GLN D 2 150 ? 61.567 66.954 28.091 1.00 30.99 309 GLN D C 1
ATOM 6135 O O . GLN D 2 150 ? 60.598 67.537 28.602 1.00 31.06 309 GLN D O 1
ATOM 6137 N N . GLY D 2 151 ? 62.005 65.774 28.556 1.00 27.65 310 GLY D N 1
ATOM 6138 C CA . GLY D 2 151 ? 61.325 65.163 29.699 1.00 31.61 310 GLY D CA 1
ATOM 6139 C C . GLY D 2 151 ? 61.465 65.984 30.962 1.00 28.26 310 GLY D C 1
ATOM 6140 O O . GLY D 2 151 ? 60.571 65.994 31.823 1.00 25.70 310 GLY D O 1
ATOM 6141 N N . LEU D 2 152 ? 62.583 66.702 31.086 1.00 25.90 311 LEU D N 1
ATOM 6142 C CA . LEU D 2 152 ? 62.845 67.490 32.268 1.00 23.49 311 LEU D CA 1
ATOM 6143 C C . LEU D 2 152 ? 62.291 68.893 32.140 1.00 25.45 311 LEU D C 1
ATOM 6144 O O . LEU D 2 152 ? 62.446 69.679 33.064 1.00 23.67 311 LEU D O 1
ATOM 6149 N N . GLY D 2 153 ? 61.624 69.223 31.033 1.00 22.77 312 GLY D N 1
ATOM 6150 C CA . GLY D 2 153 ? 61.048 70.559 30.960 1.00 25.22 312 GLY D CA 1
ATOM 6151 C C . GLY D 2 153 ? 62.090 71.653 30.899 1.00 25.23 312 GLY D C 1
ATOM 6152 O O . GLY D 2 153 ? 61.878 72.747 31.440 1.00 24.59 312 GLY D O 1
ATOM 6153 N N . MET D 2 154 ? 63.199 71.399 30.231 1.00 22.92 313 MET D N 1
ATOM 6154 C CA . MET D 2 154 ? 64.271 72.383 30.257 1.00 30.67 313 MET D CA 1
ATOM 6155 C C . MET D 2 154 ? 63.908 73.566 29.376 1.00 50.56 313 MET D C 1
ATOM 6156 O O . MET D 2 154 ? 63.325 73.393 28.303 1.00 33.80 313 MET D O 1
ATOM 6161 N N . GLU D 2 155 ? 64.178 74.778 29.889 1.00 41.86 314 GLU D N 1
ATOM 6162 C CA . GLU D 2 155 ? 63.880 76.034 29.196 1.00 45.45 314 GLU D CA 1
ATOM 6163 C C . GLU D 2 155 ? 65.195 76.546 28.608 1.00 71.77 314 GLU D C 1
ATOM 6164 O O . GLU D 2 155 ? 65.802 77.505 29.098 1.00 66.21 314 GLU D O 1
ATOM 6170 N N . SER D 2 156 ? 65.639 75.856 27.543 1.00 47.28 315 SER D N 1
ATOM 6171 C CA . SER D 2 156 ? 66.878 76.126 26.801 1.00 64.45 315 SER D CA 1
ATOM 6172 C C . SER D 2 156 ? 66.716 77.336 25.875 1.00 69.08 315 SER D C 1
ATOM 6173 O O . SER D 2 156 ? 66.449 77.220 24.672 1.00 53.19 315 SER D O 1
ATOM 6176 N N . ASP D 2 157 ? 66.912 78.521 26.449 1.00 50.60 316 ASP D N 1
ATOM 6177 C CA . ASP D 2 157 ? 66.800 79.781 25.726 1.00 46.73 316 ASP D CA 1
ATOM 6178 C C . ASP D 2 157 ? 68.195 80.376 25.571 1.00 41.41 316 ASP D C 1
ATOM 6179 O O . ASP D 2 157 ? 68.862 80.659 26.566 1.00 35.10 316 ASP D O 1
ATOM 6184 N N . TYR D 2 158 ? 68.627 80.536 24.322 1.00 38.01 317 TYR D N 1
ATOM 6185 C CA . TYR D 2 158 ? 69.874 81.215 24.003 1.00 43.55 317 TYR D CA 1
ATOM 6186 C C . TYR D 2 158 ? 69.980 82.544 24.745 1.00 37.81 317 TYR D C 1
ATOM 6187 O O . TYR D 2 158 ? 71.052 82.925 25.241 1.00 30.57 317 TYR D O 1
ATOM 6196 N N . TYR D 2 159 ? 68.879 83.298 24.777 1.00 31.05 318 TYR D N 1
ATOM 6197 C CA . TYR D 2 159 ? 68.916 84.640 25.353 1.00 32.66 318 TYR D CA 1
ATOM 6198 C C . TYR D 2 159 ? 69.346 84.652 26.816 1.00 29.41 318 TYR D C 1
ATOM 6199 O O . TYR D 2 159 ? 69.877 85.667 27.277 1.00 32.91 318 TYR D O 1
ATOM 6208 N N . LYS D 2 160 ? 69.122 83.569 27.571 1.00 27.32 319 LYS D N 1
ATOM 6209 C CA . LYS D 2 160 ? 69.353 83.657 29.017 1.00 25.43 319 LYS D CA 1
ATOM 6210 C C . LYS D 2 160 ? 70.814 83.937 29.341 1.00 23.43 319 LYS D C 1
ATOM 6211 O O . LYS D 2 160 ? 71.131 84.897 30.064 1.00 24.54 319 LYS D O 1
ATOM 6217 N N . ARG D 2 161 ? 71.730 83.114 28.821 1.00 23.82 320 ARG D N 1
ATOM 6218 C CA . ARG D 2 161 ? 73.131 83.368 29.153 1.00 21.10 320 ARG D CA 1
ATOM 6219 C C . ARG D 2 161 ? 73.676 84.594 28.449 1.00 22.96 320 ARG D C 1
ATOM 6220 O O . ARG D 2 161 ? 74.607 85.211 28.955 1.00 22.37 320 ARG D O 1
ATOM 6228 N N . ALA D 2 162 ? 73.113 84.964 27.295 1.00 22.54 321 ALA D N 1
ATOM 6229 C CA . ALA D 2 162 ? 73.533 86.185 26.614 1.00 26.88 321 ALA D CA 1
ATOM 6230 C C . ALA D 2 162 ? 73.136 87.419 27.398 1.00 28.89 321 ALA D C 1
ATOM 6231 O O . ALA D 2 162 ? 73.963 88.303 27.632 1.00 25.55 321 ALA D O 1
ATOM 6233 N N . VAL D 2 163 ? 71.874 87.487 27.836 1.00 24.54 322 VAL D N 1
ATOM 6234 C CA . VAL D 2 163 ? 71.448 88.629 28.646 1.00 24.48 322 VAL D CA 1
ATOM 6235 C C . VAL D 2 163 ? 72.244 88.699 29.940 1.00 24.93 322 VAL D C 1
ATOM 6236 O O . VAL D 2 163 ? 72.623 89.781 30.396 1.00 24.17 322 VAL D O 1
ATOM 6240 N N . ARG D 2 164 ? 72.549 87.546 30.534 1.00 22.74 323 ARG D N 1
ATOM 6241 C CA . ARG D 2 164 ? 73.316 87.548 31.771 1.00 22.08 323 ARG D CA 1
ATOM 6242 C C . ARG D 2 164 ? 74.699 88.158 31.564 1.00 23.14 323 ARG D C 1
ATOM 6243 O O . ARG D 2 164 ? 75.208 88.871 32.434 1.00 22.29 323 ARG D O 1
ATOM 6251 N N . LEU D 2 165 ? 75.353 87.844 30.439 1.00 21.39 324 LEU D 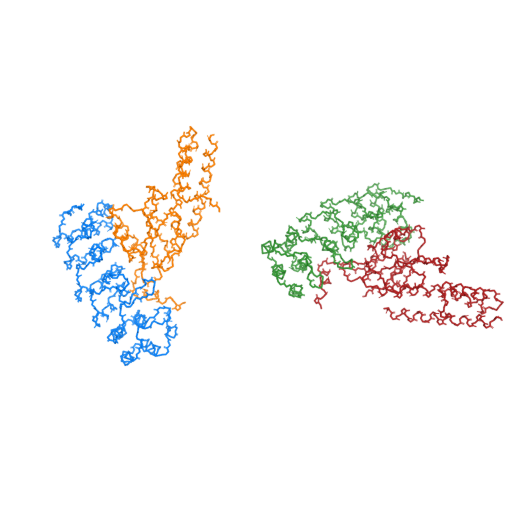N 1
ATOM 6252 C CA . LEU D 2 165 ? 76.659 88.442 30.180 1.00 19.91 324 LEU D CA 1
ATOM 6253 C C . LEU D 2 165 ? 76.558 89.944 29.964 1.00 21.61 324 LEU D C 1
ATOM 6254 O O . LEU D 2 165 ? 77.395 90.703 30.463 1.00 24.45 324 LEU D O 1
ATOM 6259 N N . GLY D 2 166 ? 75.537 90.390 29.233 1.00 23.90 325 GLY D N 1
ATOM 6260 C CA . GLY D 2 166 ? 75.298 91.815 29.112 1.00 26.14 325 GLY D CA 1
ATOM 6261 C C . GLY D 2 166 ? 75.164 92.502 30.454 1.00 25.56 325 GLY D C 1
ATOM 6262 O O . GLY D 2 166 ? 75.763 93.571 30.686 1.00 26.10 325 GLY D O 1
ATOM 6263 N N . SER D 2 167 ? 74.364 91.917 31.355 1.00 24.70 326 SER D N 1
ATOM 6264 C CA . SER D 2 167 ? 74.218 92.496 32.695 1.00 23.00 326 SER D CA 1
ATOM 6265 C C . SER D 2 167 ? 75.555 92.577 33.400 1.00 27.84 326 SER D C 1
ATOM 6266 O O . SER D 2 167 ? 75.858 93.566 34.078 1.00 23.49 326 SER D O 1
ATOM 6269 N N . ARG D 2 168 ? 76.347 91.515 33.300 1.00 22.92 327 ARG D N 1
ATOM 6270 C CA . ARG D 2 168 ? 77.657 91.533 33.938 1.00 25.10 327 ARG D CA 1
ATOM 6271 C C . ARG D 2 168 ? 78.590 92.560 33.338 1.00 23.56 327 ARG D C 1
ATOM 6272 O O . ARG D 2 168 ? 79.342 93.222 34.063 1.00 28.60 327 ARG D O 1
ATOM 6280 N N . LEU D 2 169 ? 78.627 92.636 32.015 1.00 24.68 328 LEU D N 1
ATOM 6281 C CA . LEU D 2 169 ? 79.593 93.499 31.356 1.00 31.00 328 LEU D CA 1
ATOM 6282 C C . LEU D 2 169 ? 79.341 94.951 31.691 1.00 31.92 328 LEU D C 1
ATOM 6283 O O . LEU D 2 169 ? 80.288 95.732 31.754 1.00 27.44 328 LEU D O 1
ATOM 6288 N N . ALA D 2 170 ? 78.083 95.319 31.959 1.00 26.24 329 ALA D N 1
ATOM 6289 C CA . ALA D 2 170 ? 77.783 96.684 32.396 1.00 27.82 329 ALA D CA 1
ATOM 6290 C C . ALA D 2 170 ? 78.497 97.052 33.694 1.00 33.60 329 ALA D C 1
ATOM 6291 O O . ALA D 2 170 ? 78.675 98.242 33.971 1.00 29.00 329 ALA D O 1
ATOM 6293 N N . LYS D 2 171 ? 78.903 96.073 34.500 1.00 24.93 330 LYS D N 1
ATOM 6294 C CA . LYS D 2 171 ? 79.599 96.343 35.755 1.00 26.64 330 LYS D CA 1
ATOM 6295 C C . LYS D 2 171 ? 81.111 96.347 35.623 1.00 28.10 330 LYS D C 1
ATOM 6296 O O . LYS D 2 171 ? 81.804 96.577 36.619 1.00 31.39 330 LYS D O 1
ATOM 6302 N N . SER D 2 172 ? 81.634 96.070 34.447 1.00 27.08 331 SER D N 1
ATOM 6303 C CA . SER D 2 172 ? 83.075 95.926 34.295 1.00 26.57 331 SER D CA 1
ATOM 6304 C C . SER D 2 172 ? 83.762 97.286 34.429 1.00 27.48 331 SER D C 1
ATOM 6305 O O . SER D 2 172 ? 83.401 98.233 33.729 1.00 31.39 331 SER D O 1
ATOM 6308 N N . VAL D 2 173 ? 84.783 97.363 35.286 1.00 31.63 332 VAL D N 1
ATOM 6309 C CA . VAL D 2 173 ? 85.589 98.588 35.373 1.00 36.06 332 VAL D CA 1
ATOM 6310 C C . VAL D 2 173 ? 86.549 98.697 34.191 1.00 38.11 332 VAL D C 1
ATOM 6311 O O . VAL D 2 173 ? 86.866 99.804 33.751 1.00 44.94 332 VAL D O 1
ATOM 6315 N N . SER D 2 174 ? 87.006 97.574 33.645 1.00 38.04 333 SER D N 1
ATOM 6316 C CA . SER D 2 174 ? 87.859 97.581 32.458 1.00 37.74 333 SER D CA 1
ATOM 6317 C C . SER D 2 174 ? 87.026 97.579 31.189 1.00 37.05 333 SER D C 1
ATOM 6318 O O . SER D 2 174 ? 86.041 96.844 31.079 1.00 33.57 333 SER D O 1
ATOM 6321 N N . LYS D 2 175 ? 87.437 98.397 30.222 1.00 32.51 334 LYS D N 1
ATOM 6322 C CA . LYS D 2 175 ? 86.689 98.514 28.982 1.00 32.11 334 LYS 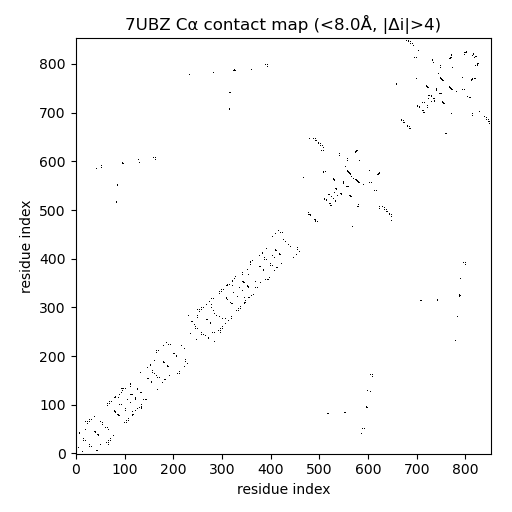D CA 1
ATOM 6323 C C . LYS D 2 175 ? 86.741 97.199 28.221 1.00 33.25 334 LYS D C 1
ATOM 6324 O O . LYS D 2 175 ? 87.801 96.583 28.115 1.00 29.70 334 LYS D O 1
ATOM 6330 N N . ILE D 2 176 ? 85.595 96.772 27.697 1.00 31.34 335 ILE D N 1
ATOM 6331 C CA . ILE D 2 176 ? 85.531 95.558 26.875 1.00 25.45 335 ILE D CA 1
ATOM 6332 C C . ILE D 2 176 ? 84.418 95.770 25.857 1.00 30.22 335 ILE D C 1
ATOM 6333 O O . ILE D 2 176 ? 83.320 96.207 26.218 1.00 31.85 335 ILE D O 1
ATOM 6338 N N . ASP D 2 177 ? 84.723 95.569 24.571 1.00 25.47 336 ASP D N 1
ATOM 6339 C CA . ASP D 2 177 ? 83.754 95.722 23.492 1.00 28.32 336 ASP D CA 1
ATOM 6340 C C . ASP D 2 177 ? 82.996 94.423 23.268 1.00 37.19 336 ASP D C 1
ATOM 6341 O O . ASP D 2 177 ? 83.524 93.340 23.489 1.00 30.42 336 ASP D O 1
ATOM 6346 N N . ILE D 2 178 ? 81.768 94.548 22.785 1.00 33.04 337 ILE D N 1
ATOM 6347 C CA . ILE D 2 178 ? 80.925 93.409 22.421 1.00 38.81 337 ILE D CA 1
ATOM 6348 C C . ILE D 2 178 ? 80.842 93.314 20.911 1.00 41.04 337 ILE D C 1
ATOM 6349 O O . ILE D 2 178 ? 80.552 94.307 20.233 1.00 49.94 337 ILE D O 1
ATOM 6354 N N . ALA D 2 179 ? 81.090 92.116 20.383 1.00 37.00 338 ALA D N 1
ATOM 6355 C CA . ALA D 2 179 ? 81.070 91.872 18.944 1.00 39.88 338 ALA D CA 1
ATOM 6356 C C . ALA D 2 179 ? 80.283 90.600 18.608 1.00 61.06 338 ALA D C 1
ATOM 6357 O O . ALA D 2 179 ? 79.789 89.871 19.483 1.00 44.21 338 ALA D O 1
ATOM 6359 N N . GLY D 2 180 ? 80.210 90.323 17.306 1.00 57.58 339 GLY D N 1
ATOM 6360 C CA . GLY D 2 180 ? 79.313 89.337 16.734 1.00 68.40 339 GLY D CA 1
ATOM 6361 C C . GLY D 2 180 ? 78.206 89.940 15.890 1.00 71.80 339 GLY D C 1
ATOM 6362 O O . GLY D 2 180 ? 77.565 89.209 15.120 1.00 87.36 339 GLY D O 1
ATOM 6363 N N . HIS D 2 181 ? 77.976 91.252 15.995 1.00 91.00 340 HIS D N 1
ATOM 6364 C CA . HIS D 2 181 ? 76.888 91.936 15.289 1.00 80.86 340 HIS D CA 1
ATOM 6365 C C . HIS D 2 181 ? 77.215 92.205 13.818 1.00 74.09 340 HIS D C 1
ATOM 6366 O O . HIS D 2 181 ? 78.315 92.648 13.483 1.00 90.45 340 HIS D O 1
ATOM 6368 N N . GLY D 2 184 ? 75.582 85.767 15.899 1.00 76.86 343 GLY D N 1
ATOM 6369 C CA . GLY D 2 184 ? 76.277 86.484 16.951 1.00 66.20 343 GLY D CA 1
ATOM 6370 C C . GLY D 2 184 ? 75.725 87.879 17.113 1.00 78.41 343 GLY D C 1
ATOM 6371 O O . GLY D 2 184 ? 75.844 88.497 18.178 1.00 72.79 343 GLY D O 1
ATOM 6372 N N . GLY D 2 185 ? 75.116 88.368 16.030 1.00 81.71 344 GLY D N 1
ATOM 6373 C CA . GLY D 2 185 ? 74.426 89.647 16.088 1.00 79.01 344 GLY D CA 1
ATOM 6374 C C . GLY D 2 185 ? 73.349 89.677 17.151 1.00 80.84 344 GLY D C 1
ATOM 6375 O O . GLY D 2 185 ? 73.267 90.621 17.939 1.00 87.43 344 GLY D O 1
ATOM 6376 N N . GLY D 2 186 ? 72.517 88.630 17.196 1.00 84.80 345 GLY D N 1
ATOM 6377 C CA . GLY D 2 186 ? 71.466 88.562 18.203 1.00 72.73 345 GLY D CA 1
ATOM 6378 C C . GLY D 2 186 ? 71.999 88.623 19.625 1.00 85.08 345 GLY D C 1
ATOM 6379 O O . GLY D 2 186 ? 71.494 89.382 20.461 1.00 73.72 345 GLY D O 1
ATOM 6380 N N . LEU D 2 187 ? 73.031 87.827 19.921 1.00 72.37 346 LEU D N 1
ATOM 6381 C CA . LEU D 2 187 ? 73.567 87.808 21.278 1.00 63.03 346 LEU D CA 1
ATOM 6382 C C . LEU D 2 187 ? 74.362 89.063 21.578 1.00 77.35 346 LEU D C 1
ATOM 6383 O O . LEU D 2 187 ? 74.228 89.645 22.664 1.00 73.06 346 LEU D O 1
ATOM 6385 N N . ALA D 2 188 ? 75.244 89.461 20.652 1.00 75.69 347 ALA D N 1
ATOM 6386 C CA . ALA D 2 188 ? 75.895 90.756 20.796 1.00 70.92 347 ALA D CA 1
ATOM 6387 C C . ALA D 2 188 ? 74.848 91.828 21.069 1.00 65.40 347 ALA D C 1
ATOM 6388 O O . ALA D 2 188 ? 75.036 92.685 21.940 1.00 70.30 347 ALA D O 1
ATOM 6390 N N . SER D 2 189 ? 73.700 91.737 20.384 1.00 79.21 348 SER D N 1
ATOM 6391 C CA . SER D 2 189 ? 72.582 92.644 20.640 1.00 80.39 348 SER D CA 1
ATOM 6392 C C . SER D 2 189 ? 71.979 92.415 22.025 1.00 75.01 348 SER D C 1
ATOM 6393 O O . SER D 2 189 ? 71.614 93.378 22.713 1.00 72.70 348 SER D O 1
ATOM 6396 N N . ALA D 2 190 ? 71.858 91.146 22.444 1.00 75.39 349 ALA D N 1
ATOM 6397 C CA . ALA D 2 190 ? 71.338 90.836 23.776 1.00 74.20 349 ALA D CA 1
ATOM 6398 C C . ALA D 2 190 ? 72.272 91.345 24.875 1.00 70.07 349 ALA D C 1
ATOM 6399 O O . ALA D 2 190 ? 71.812 91.843 25.913 1.00 70.95 349 ALA D O 1
ATOM 6401 N N . THR D 2 191 ? 73.587 91.231 24.669 1.00 66.89 350 THR D N 1
ATOM 6402 C CA . THR D 2 191 ? 74.535 91.780 25.633 1.00 56.77 350 THR D CA 1
ATOM 6403 C C . THR D 2 191 ? 74.711 93.295 25.485 1.00 69.46 350 THR D C 1
ATOM 6404 O O . THR D 2 191 ? 74.908 93.989 26.494 1.00 66.93 350 THR D O 1
ATOM 6406 N N . SER D 2 192 ? 74.648 93.824 24.252 1.00 75.46 351 SER D N 1
ATOM 6407 C CA . SER D 2 192 ? 74.778 95.270 24.047 1.00 71.60 351 SER D CA 1
ATOM 6408 C C . SER D 2 192 ? 73.727 96.036 24.842 1.00 78.21 351 SER D C 1
ATOM 6409 O O . SER D 2 192 ? 74.026 97.076 25.444 1.00 86.76 351 SER D O 1
ATOM 6412 N N . ILE D 2 193 ? 72.491 95.536 24.854 1.00 83.06 352 ILE D N 1
ATOM 6413 C CA . ILE D 2 193 ? 71.401 96.132 25.620 1.00 79.93 352 ILE D CA 1
ATOM 6414 C C . ILE D 2 193 ? 71.720 96.152 27.118 1.00 78.24 352 ILE D C 1
ATOM 6415 O O . ILE D 2 193 ? 72.317 95.213 27.656 1.00 80.66 352 ILE D O 1
ATOM 6417 N N . ASP D 2 287 ? 83.260 77.774 10.015 1.00 73.23 446 ASP D N 1
ATOM 6418 C CA . ASP D 2 287 ? 82.994 79.199 9.815 1.00 71.59 446 ASP D CA 1
ATOM 6419 C C . ASP D 2 287 ? 81.633 79.453 9.152 1.00 79.33 446 ASP D C 1
ATOM 6420 O O . ASP D 2 287 ? 81.294 78.803 8.160 1.00 97.44 446 ASP D O 1
ATOM 6422 N N . ARG D 2 288 ? 80.859 80.392 9.705 1.00 72.10 447 ARG D N 1
ATOM 6423 C CA . ARG D 2 288 ? 79.652 80.871 9.036 1.00 73.98 447 ARG D CA 1
ATOM 6424 C C . ARG D 2 288 ? 79.992 81.418 7.654 1.00 81.17 447 ARG D C 1
ATOM 6425 O O . ARG D 2 288 ? 80.893 82.250 7.503 1.00 81.20 447 ARG D O 1
ATOM 6433 N N . HIS D 2 289 ? 79.265 80.942 6.641 1.00 82.56 448 HIS D N 1
ATOM 6434 C CA . HIS D 2 289 ? 79.505 81.410 5.281 1.00 84.69 448 HIS D CA 1
ATOM 6435 C C . HIS D 2 289 ? 79.264 82.910 5.163 1.00 78.99 448 HIS D C 1
ATOM 6436 O O . HIS D 2 289 ? 79.986 83.597 4.428 1.00 72.44 448 HIS D O 1
ATOM 6438 N N . GLY D 2 290 ? 78.276 83.435 5.898 1.00 74.81 449 GLY D N 1
ATOM 6439 C CA . GLY D 2 290 ? 77.983 84.858 5.827 1.00 72.18 449 GLY D CA 1
ATOM 6440 C C . GLY D 2 290 ? 79.135 85.732 6.292 1.00 71.87 449 GLY D C 1
ATOM 6441 O O . GLY D 2 290 ? 79.402 86.780 5.696 1.00 63.63 449 GLY D O 1
ATOM 6442 N N . ILE D 2 291 ? 79.837 85.313 7.356 1.00 64.35 450 ILE D N 1
ATOM 6443 C CA . ILE D 2 291 ? 80.900 86.148 7.925 1.00 64.24 450 ILE D CA 1
ATOM 6444 C C . ILE D 2 291 ? 82.092 86.202 6.980 1.00 62.32 450 ILE D C 1
ATOM 6445 O O . ILE D 2 291 ? 82.751 87.243 6.849 1.00 48.04 450 ILE D O 1
ATOM 6450 N N . GLY D 2 292 ? 82.404 85.078 6.330 1.00 56.56 451 GLY D N 1
ATOM 6451 C CA . GLY D 2 292 ? 83.415 85.094 5.288 1.00 54.86 451 GLY D CA 1
ATOM 6452 C C . GLY D 2 292 ? 83.068 86.051 4.162 1.00 54.13 451 GLY D C 1
ATOM 6453 O O . GLY D 2 292 ? 83.918 86.807 3.693 1.00 49.11 451 GLY D O 1
ATOM 6454 N N . GLN D 2 293 ? 81.807 86.043 3.726 1.00 66.42 452 GLN D N 1
ATOM 6455 C CA . GLN D 2 293 ? 81.380 87.003 2.714 1.00 61.17 452 GLN D CA 1
ATOM 6456 C C . GLN D 2 293 ? 81.544 88.434 3.214 1.00 61.53 452 GLN D C 1
ATOM 6457 O O . GLN D 2 293 ? 82.003 89.310 2.469 1.00 49.33 452 GLN D O 1
ATOM 6459 N N . ALA D 2 294 ? 81.187 88.690 4.478 1.00 54.15 453 ALA D N 1
ATOM 6460 C CA . ALA D 2 294 ? 81.286 90.048 5.009 1.00 64.34 453 ALA D CA 1
ATOM 6461 C C . ALA D 2 294 ? 82.738 90.508 5.091 1.00 46.89 453 ALA D C 1
ATOM 6462 O O . ALA D 2 294 ? 83.043 91.657 4.753 1.00 52.75 453 ALA D O 1
ATOM 6464 N N . ILE D 2 295 ? 83.647 89.617 5.496 1.00 44.25 454 ILE D N 1
ATOM 6465 C CA . ILE D 2 295 ? 85.068 89.959 5.515 1.00 42.18 454 ILE D CA 1
ATOM 6466 C C . ILE D 2 295 ? 85.536 90.332 4.115 1.00 58.62 454 ILE D C 1
ATOM 6467 O O . ILE D 2 295 ? 86.303 91.290 3.930 1.00 45.77 454 ILE D O 1
ATOM 6472 N N . ASP D 2 296 ? 85.044 89.605 3.106 1.00 44.41 455 ASP D N 1
ATOM 6473 C CA . ASP D 2 296 ? 85.365 89.898 1.714 1.00 46.06 455 ASP D CA 1
ATOM 6474 C C . ASP D 2 296 ? 84.910 91.293 1.315 1.00 52.05 455 ASP D C 1
ATOM 6475 O O . ASP D 2 296 ? 85.674 92.060 0.722 1.00 51.04 455 ASP D O 1
ATOM 6480 N N . CYS D 2 297 ? 83.647 91.624 1.590 1.00 40.99 456 CYS D N 1
ATOM 6481 C CA . CYS D 2 297 ? 83.143 92.928 1.184 1.00 46.54 456 CYS D CA 1
ATOM 6482 C C . CYS D 2 297 ? 83.837 94.056 1.939 1.00 51.66 456 CYS D C 1
ATOM 6483 O O . CYS D 2 297 ? 84.008 95.148 1.386 1.00 45.85 456 CYS D O 1
ATOM 6486 N N . ILE D 2 298 ? 84.240 93.819 3.193 1.00 43.82 457 ILE D N 1
ATOM 6487 C CA . ILE D 2 298 ? 84.968 94.849 3.935 1.00 48.34 457 ILE D CA 1
ATOM 6488 C C . ILE D 2 298 ? 86.333 95.087 3.300 1.00 44.95 457 ILE D C 1
ATOM 6489 O O . ILE D 2 298 ? 86.700 96.226 2.982 1.00 41.11 457 ILE D O 1
ATOM 6494 N N . GLU D 2 299 ? 87.104 94.011 3.110 1.00 39.61 458 GLU D N 1
ATOM 6495 C CA . GLU D 2 299 ? 88.397 94.123 2.447 1.00 44.15 458 GLU D CA 1
ATOM 6496 C C . GLU D 2 299 ? 88.274 94.773 1.071 1.00 45.82 458 GLU D C 1
ATOM 6497 O O . GLU D 2 299 ? 89.156 95.541 0.663 1.00 38.59 458 GLU D O 1
ATOM 6503 N N . GLN D 2 300 ? 87.175 94.518 0.357 1.00 44.16 459 GLN D N 1
ATOM 6504 C CA . GLN D 2 300 ? 86.983 95.163 -0.940 1.00 46.41 459 GLN D CA 1
ATOM 6505 C C . GLN D 2 300 ? 86.871 96.676 -0.786 1.00 50.70 459 GLN D C 1
ATOM 6506 O O . GLN D 2 300 ? 87.487 97.440 -1.540 1.00 44.41 459 GLN D O 1
ATOM 6512 N N . GLN D 2 301 ? 86.061 97.125 0.179 1.00 42.43 460 GLN D N 1
ATOM 6513 C CA . GLN D 2 301 ? 85.960 98.554 0.465 1.00 44.95 460 GLN D CA 1
ATOM 6514 C C . GLN D 2 301 ? 87.310 99.129 0.862 1.00 38.75 460 GLN D C 1
ATOM 6515 O O . GLN D 2 301 ? 87.629 100.269 0.513 1.00 39.70 460 GLN D O 1
ATOM 6521 N N A LYS D 2 302 ? 88.109 98.376 1.611 0.18 37.14 461 LYS D N 1
ATOM 6522 N N B LYS D 2 302 ? 88.108 98.293 1.682 0.82 37.57 461 LYS D N 1
ATOM 6523 C CA A LYS D 2 302 ? 89.427 98.848 2.023 0.18 37.58 461 LYS D CA 1
ATOM 6524 C CA B LYS D 2 302 ? 89.378 98.871 2.102 0.82 37.56 461 LYS D CA 1
ATOM 6525 C C A LYS D 2 302 ? 90.343 99.039 0.821 0.18 39.75 461 LYS D C 1
ATOM 6526 C C B LYS D 2 302 ? 90.257 99.116 0.879 0.82 41.77 461 LYS D C 1
ATOM 6527 O O A LYS D 2 302 ? 91.093 100.021 0.751 0.18 36.80 461 LYS D O 1
ATOM 6528 O O B LYS D 2 302 ? 90.969 100.154 0.780 0.82 39.14 461 LYS D O 1
ATOM 6539 N N . ASP D 2 303 ? 90.307 98.123 -0.129 1.00 38.62 462 ASP D N 1
ATOM 6540 C CA . ASP D 2 303 ? 91.091 98.306 -1.345 1.00 38.19 462 ASP D CA 1
ATOM 6541 C C . ASP D 2 303 ? 90.630 99.532 -2.119 1.00 36.32 462 ASP D C 1
ATOM 6542 O O . ASP D 2 303 ? 91.456 100.256 -2.687 1.00 42.34 462 ASP D O 1
ATOM 6547 N N . GLU D 2 304 ? 89.311 99.761 -2.190 1.00 36.80 463 GLU D N 1
ATOM 6548 C CA . GLU D 2 304 ? 88.810 100.925 -2.918 1.00 35.11 463 GLU D CA 1
ATOM 6549 C C . GLU D 2 304 ? 89.331 102.211 -2.295 1.00 46.49 463 GLU D C 1
ATOM 6550 O O . GLU D 2 304 ? 89.756 103.140 -2.996 1.00 39.92 463 GLU D O 1
ATOM 6556 N N . ASP D 2 305 ? 89.287 102.288 -0.968 1.00 36.91 464 ASP D N 1
ATOM 6557 C CA . ASP D 2 305 ? 89.659 103.538 -0.309 1.00 41.22 464 ASP D CA 1
ATOM 6558 C C . ASP D 2 305 ? 91.162 103.754 -0.345 1.00 36.59 464 ASP D C 1
ATOM 6559 O O . ASP D 2 305 ? 91.627 104.900 -0.434 1.00 36.50 464 ASP D O 1
ATOM 6564 N N . ILE D 2 306 ? 91.935 102.669 -0.287 1.00 33.58 465 ILE D N 1
ATOM 6565 C CA . ILE D 2 306 ? 93.378 102.780 -0.437 1.00 31.22 465 ILE D CA 1
ATOM 6566 C C . ILE D 2 306 ? 93.709 103.372 -1.802 1.00 40.49 465 ILE D C 1
ATOM 6567 O O . ILE D 2 306 ? 94.554 104.267 -1.931 1.00 35.41 465 ILE D O 1
ATOM 6572 N N . SER D 2 307 ? 93.007 102.910 -2.840 1.00 40.41 466 SER D N 1
ATOM 6573 C CA . SER D 2 307 ? 93.239 103.426 -4.182 1.00 42.62 466 SER D CA 1
ATOM 6574 C C . SER D 2 307 ? 92.892 104.909 -4.269 1.00 37.82 466 SER D C 1
ATOM 6575 O O . SER D 2 307 ? 93.600 105.688 -4.920 1.00 35.30 466 SER D O 1
ATOM 6578 N N . ILE D 2 308 ? 91.812 105.320 -3.610 1.00 36.19 467 ILE D N 1
ATOM 6579 C CA . ILE D 2 308 ? 91.414 106.724 -3.659 1.00 34.69 467 ILE D CA 1
ATOM 6580 C C . ILE D 2 308 ? 92.468 107.592 -2.981 1.00 33.23 467 ILE D C 1
ATOM 6581 O O . ILE D 2 308 ? 92.860 108.652 -3.496 1.00 33.70 467 ILE D O 1
ATOM 6586 N N . ILE D 2 309 ? 92.945 107.157 -1.811 1.00 32.09 468 ILE D N 1
ATOM 6587 C CA . ILE D 2 309 ? 93.952 107.944 -1.102 1.00 29.99 468 ILE D CA 1
ATOM 6588 C C . ILE D 2 309 ? 95.229 108.044 -1.923 1.00 37.80 468 ILE D C 1
ATOM 6589 O O . ILE D 2 309 ? 95.798 109.130 -2.079 1.00 34.14 468 ILE D O 1
ATOM 6594 N N . ARG D 2 310 ? 95.700 106.921 -2.474 1.00 35.92 469 ARG D N 1
ATOM 6595 C CA A ARG D 2 310 ? 96.916 106.976 -3.285 0.55 42.17 469 ARG D CA 1
ATOM 6596 C CA B ARG D 2 310 ? 96.917 106.980 -3.282 0.45 42.15 469 ARG D CA 1
ATOM 6597 C C . ARG D 2 310 ? 96.712 107.815 -4.542 1.00 36.43 469 ARG D C 1
ATOM 6598 O O . ARG D 2 310 ? 97.651 108.456 -5.020 1.00 41.40 469 ARG D O 1
ATOM 6613 N N . SER D 2 311 ? 95.495 107.842 -5.078 1.00 38.78 470 SER D N 1
ATOM 6614 C CA . SER D 2 311 ? 95.210 108.668 -6.247 1.00 41.79 470 SER D CA 1
ATOM 6615 C C . SER D 2 311 ? 95.406 110.159 -5.982 1.00 49.64 470 SER D C 1
ATOM 6616 O O . SER D 2 311 ? 95.628 110.916 -6.930 1.00 46.52 470 SER D O 1
ATOM 6619 N N . ARG D 2 312 ? 95.361 110.603 -4.724 1.00 38.95 471 ARG D N 1
ATOM 6620 C CA . ARG D 2 312 ? 95.471 112.025 -4.415 1.00 42.24 471 ARG D CA 1
ATOM 6621 C C . ARG D 2 312 ? 96.840 112.412 -3.886 1.00 44.33 471 ARG D C 1
ATOM 6622 O O . ARG D 2 312 ? 97.020 113.550 -3.445 1.00 63.37 471 ARG D O 1
ATOM 6630 N N . ALA D 2 313 ? 97.802 111.498 -3.905 1.00 50.08 472 ALA D N 1
ATOM 6631 C CA . ALA D 2 313 ? 99.113 111.768 -3.326 1.00 59.16 472 ALA D CA 1
ATOM 6632 C C . ALA D 2 313 ? 99.843 112.873 -4.093 1.00 65.13 472 ALA D C 1
ATOM 6633 O O . ALA D 2 313 ? 100.682 112.602 -4.951 1.00 67.81 472 ALA D O 1
#

B-factor: mean 33.37, std 13.76, range [15.07, 252.18]

InterPro domains:
  IPR002110 Ankyrin repeat [PF12796] (121-205)
  IPR002110 Ankyrin repeat [SM00248] (66-103)
  IPR002110 Ankyrin repeat [SM00248] (108-137)
  IPR002110 Ankyrin repeat [SM00248] (142-171)
  IPR002110 Ankyrin repeat [SM00248] (175-204)
  IPR036770 Ankyrin repeat-containing domain superfamily [G3DSA:1.25.40.20] (33-146)
  IPR036770 Ankyrin repeat-containing domain superfamily [G3DSA:1.25.40.20] (147-218)
  IPR036770 Ankyrin repeat-containing domain superfamily [SSF48403] (39-211)
  IPR050745 Multifunctional regulatory proteins [PTHR24189] (38-212)

Foldseek 3Di:
DDDDLVVWDDDLLSVLLVCLLVLPQVVNLVSLLPDPQADTTPPQHGSLVSLVVQCDDVNVDPSSLLSSLSNVLNPRDQQDATPPRHGGNLLVQLQEQAQSNNVSVVVNPDQLQDAHDPQRFRSLLSNLNHPACRSNVSSVVSPYDQQDAGPQQDGSLQVSVVVVSLNSNLVSLVVPHDQCGATNQQDTSLQVLVVQCVPDDPPDPSNVSSVVSVVSCVVSPHDPPDDDGD/DPDQLVVWDDDLLSVLLVCLLVLPQVVNLVSLLPDPQADTTPPQHGSLNSLVVNCDDVNVDPSSLLSNLSNVLSPHDQQDAGPPRHGGNLLVCLQEQAQSNNVSPVSNPDQLQDAHPPQRFRSLLSNLNHPACHSNCSSVVSPHDQQDAGPQQDGSLLVSVVVVSLNSNLVSLVVPHAQCGAGNQQDTSLQVLVVQCVPDDPPDPSNVSSVVSVVSCVVSPHDPPDDDGD/DDDDDLQVVLVVLVVLLVLLCPFPDVLSNVLSVLLVVLVQVLLLLLVQLQVVQDFPQCDDGPDNDPQKDWCLNPQVVQVLQPDGNPLQFDDLDRTQWHKIWIQGHCSRQVPPDGIEIEIAHGDPPRCVSVVVCVVVVHPPDNVVSVVVVVVSNVPRPGDYYYGHPSVVSVVVSVVSVVSNVVSSVVSVVRD/DVPQDLQNVQVVLVVLLVLLCPFPDVLSNVLSVLLLVLVQVLLLLQQQLQVVQDQPQCDDRPDNDPQKAWCLNPQVVQVLQVDGNVLQFDDLDRTQWHKIWIQGHCSRQPPPDGTEIQIHHGDVPVVVSVVVCVVVVPPDDNLPSLLVQLVSNVPRPGDYHYGHVVVVSSVSSVCVPPVSVVVSVVSVVSSVVSSVVSVVRD

Sequence (853 aa):
MDLKPDNYFSSGQQLTLARAIENGEVDEVIKLASGTDLNKPGKEDMTLLFWAVMNSINNQKTPERLNVITMLIKAGADPLQPRPQGKNSPAEFVLMADNADWIKAMLNAGLSPNAVDKTFGKPIIFQTLEAKNTKTLQAMLDKGADINITDSLGNTLLIDALDFHHSYDHVLLLLERGADPEIKADNGWTMGNQLQRFLDRAKVGSDEYKKLNEIKDVLIQHGGKWPPTPVKMDLKPDDNYFSSGQQLTLARRAIENGEVDEVIKLASGTDLNKPGKEDMTLLFWAVMNSINNQKTPERLNVITMLIKAGADPLQPRPQGKNSPAEFVLMADNADWIKAMLNAGLSPNAVDKTFGKPIIFQTLEAKNTKTLQAMLDKGADINITDSLGNTLLIDALDFHHSYDHVLLLLERRGADPEIKADNGWTMGNQLQRFLDRAKVGSDEYKKLNEIKDVLIQQHGGKWPPTPVKHHTSTKAERWQARKDLIAKGSSNSLYPDAQIAAKRLAANNIAVEKAKLAENVYKTVNPLEATPGVPEGWKDISNDAGALKKYGLDKEVLFDDHADTPDFLARVYQPDSAVFGSSDMNPTIVFRRGSRNMADWINNGAQGLGMESDYYKRAVRLGSRLAKSVSKIDIAGDRHGIGQAIDCIEQQKDEDISIIRSRAHHTSTKAERWQARRKDLIAKGSSNSLYPDAQIAAKRLAANNIAVEKAKLAENVYKTVNPLEATPGVPEEGWKDISNDAGALKKKYGLDKEVLFDHADTPDFLARVYQPDSAVFGSSDMNPTIVFRRGSRNMADWINNNGAQGLGMESDYYKRAVRLGSRLAKSVSKIDIAGHGGGLASATSIDRHGIGQAIDCIEQQKKDEDISIIRRSRA

Secondary structure (DSSP, 8-state):
----GGGT--HHHHHHHHHHHTT-HHHHHHHHTTS-SSS--GGG--HHHHHHHTSSGGG--HHHHHHHHHHHHTT--TTPPPGGGPPPHHHHHTTSSSSHHHHHHHTTT--TT-B-TTT--BGGGGGGGSSSSHHHHHHHHTT--TT---TTS--HHHHHHHTT-HHHHHHHHHTT--TT---TTS--HHHHHHHHHHHSPTTSHHHHHHHHHHHHHHHTT--SSPPPP-/---S-HHHHHHHHHHHHHHHHT-SSHHHHHHHHHHHHHHHHHHHHHHHHHGGG-SSTTSPPTTPPTTEEE-TT-HHHHHTTT--SGGGB--SSS-SSBEEEEEE-HHHHTTS---EEEEPPP--GGGHHHHHHHHTT----HHHHHHHHHHHHTT-SS--EEE--HHHHHHHHHHHHHHHHHHHHHHHHT-/----GGGT--HHHHHHHHHHHTT-HHHHHHHHTTS--SS--GGG--HHHHHHHTSSGGG--HHHHHHHHHHHHTT--TTPPPGGGPPPHHHHHHTSSSSHHHHHHHTTT--TT-B-TTT--BGGGGGGGSSSSHHHHHHHHHT--TT---TTS--HHHHHHHTT-HHHHHHHHHTT--TT---TTS--HHHHHHHHHHHSPTTSHHHHHHHHHHHHHHHTT--SSPPPP-/-TT--HHHHHHHHHHHHHHHHT-SSHHHHHHHHHHHHHHHHHHHHHHHHHHTT-SSTTSPPTTPPTTEEE-TT-HHHHHTTT--SGGGB--SSS-SSBEEEEEE-HHHHTTS---EEEEPPP--GGGHHHHHHHHTT----HHHHHHHHHHHHTT-SS--EEE---HHHHHHHH---HHHHHHHHHHHHHHHHHHHHHHHT-

Radius of gyration: 49.7 Å; Cα contacts (8 Å, |Δi|>4): 1435; chains: 4; bounding box: 76×142×98 Å